Protein AF-0000000082895004 (afdb_homodimer)

Organism: Panagrellus redivivus (NCBI:txid6233)

Secondary structure (DSSP, 8-state):
--------------HHHHHHHHHHHHTT-HHHHHHHHHHHHHHH--HHHHHHHHHHHHHTT-HHHHHHHHHHH---SHHHHHHHHHHHHHTT-HHHHHHHHB-SSPPSSTTPPPPBPTTTTTSTTHHHHHHHHHHHHHHTT-HHHHHHHHHHHHHH-TT-HHHHHHHHHTT-TTHHHHHTT------GGGGS--------------------HHHHTT----------TTHHHHHHHT-SS-------------TT--------------------------------HHHHHHHHHHHHHHHHHHHHHHHHHHHHHTT-HHHHHHHHHTS-HHHHTSHHHHHHHHHHHHHTT-HHHHHHHHHHHHHH-TT--TTHHHHHHHHHHTT-HHHHHHHHHHHHHH-TTSHHHHHHHHHHHHHTT-HHHHHHHHHHHHHH-TT-HHHHHHHHHHHHHHT-HHHHHHHHHHHHHH-TT-SHHHHHHHHHHHHTT-HHHHHHHHHHHHHHSTT-HHHHHHHHHHHHHHHHHH--SHHHHHHHHHHHHHHHH-TT-HHHHHHHHHHHHHTT-HHHHHHHHHHHHHH-TT-HHHHHHHHHHHHHHT-HHHHHHHHHHHHHHHHH--S-SS----------------------------------/--------------HHHHHHHHHHHHTT-HHHHHHHHHHHHHHH--HHHHHHHHHHHHHTT-HHHHHHHHHHH---SHHHHHHHHHHHHHTT-HHHHHHHHB-SSPPSSTTPPPPBPTTTTTSTTHHHHHHHHHHHHHHTT-HHHHHHHHHHHHHH-TT-HHHHHHHHHTT-TTHHHHHTT------GGGGS--------------------TTTTTT----------STHHHHHHHT-SS-------------TT--------------------------------HHHHHHHHHHHHHHHHHHHHHHHHHHHHHTT-HHHHHHHHHTS-HHHHTSHHHHHHHHHHHHHTT-HHHHHHHHHHHHHH-TT--TTHHHHHHHHHHTT-HHHHHHHHHHHHHH-TTSHHHHHHHHHHHHHTT-HHHHHHHHHHHHHH-TT-HHHHHHHHHHHHHHT-HHHHHHHHHHHHHH-TT-SHHHHHHHHHHHHTT-HHHHHHHHHHHHHHSTT-HHHHHHHHHHHHHHHHHH--SHHHHHHHHHHHHHHHH-TT-HHHHHHHHHHHHHTT-HHHHHHHHHHHHHH-TT-HHHHHHHHHHHHHHT-HHHHHHHHHHHHHHHHH--S-SS----------------------------------

Sequence (1312 aa):
MASSPPTAAPAVASPTIEAAINNCLQHFEFSDAVNLAELYYTQTKNDVACFLLTKSLHLSGFTTYATDVIRKHGPKTPDLRYLLGKLAFEAKEYPEVEKLFVSKIKPPFRGTPPEIHPDLKGTDHEPFVYSILASVYKESNREGFSSRSYQRSIVALPLLLSNLKKYAEYGAPNIDSAMKGIDARCDARTRGSSRANSSDSSERLPEHRYMTRQRARHSQSSRVPSPREKEKAINALFSEDRAKPLSPRRSHGSPLSAINTSDDRHVAAEPMDVENHGPGKPLLADVDENQQSRGDEVYEEMQHYMHQMCHIMTHLTTFKIEEATAAFESMSEAWKKLPLSMEYLGRILCEKIEYKQAAVVFDELHARYPYHIDGMDYFSTALWQLRLGTSLSILARELTDQARHRAETWIVAGNLYSLEKQSATSIECFDRATRLYPINGYAQCLLGTELFEIGHLDRAERVFGEALIHAPHEYRPHVGLGLIEQKRARMSKAVEHLKNATRRNPLNVVLQCQLAVMYQSLRRSDGETRPVETAIEILSHAIKLNPQNQTTRFHYAKALYECKRYNEAKIELEALKHRIPTETYINKLLSRCYRKLGDKQNAKTNDVLSIREEDTVGDQPFEEEDIDVDVPAITQNQQQQQHPPQAPPLPPQQPQMASSPPTAAPAVASPTIEAAINNCLQHFEFSDAVNLAELYYTQTKNDVACFLLTKSLHLSGFTTYATDVIRKHGPKTPDLRYLLGKLAFEAKEYPEVEKLFVSKIKPPFRGTPPEIHPDLKGTDHEPFVYSILASVYKESNREGFSSRSYQRSIVALPLLLSNLKKYAEYGAPNIDSAMKGIDARCDARTRGSSRANSSDSSERLPEHRYMTRQRARHSQSSRVPSPREKEKAINALFSEDRAKPLSPRRSHGSPLSAINTSDDRHVAAEPMDVENHGPGKPLLADVDENQQSRGDEVYEEMQHYMHQMCHIMTHLTTFKIEEATAAFESMSEAWKKLPLSMEYLGRILCEKIEYKQAAVVFDELHARYPYHIDGMDYFSTALWQLRLGTSLSILARELTDQARHRAETWIVAGNLYSLEKQSATSIECFDRATRLYPINGYAQCLLGTELFEIGHLDRAERVFGEALIHAPHEYRPHVGLGLIEQKRARMSKAVEHLKNATRRNPLNVVLQCQLAVMYQSLRRSDGETRPVETAIEILSHAIKLNPQNQTTRFHYAKALYECKRYNEAKIELEALKHRIPTETYINKLLSRCYRKLGDKQNAKTNDVLSIREEDTVGDQPFEEEDIDVDVPAITQNQQQQQHPPQAPPLPPQQPQ

Radius of gyration: 43.29 Å; Cα contacts (8 Å, |Δi|>4): 1534; chains: 2; bounding box: 95×147×153 Å

Solvent-accessible surface area (backbone atoms only — not comparable to full-atom values): 72802 Å² total; per-residue (Å²): 131,84,75,70,72,80,73,73,76,75,61,61,59,34,69,67,58,53,47,52,35,51,48,24,52,74,68,70,35,35,70,41,15,30,54,47,21,47,53,48,23,73,72,40,66,24,71,66,33,47,44,48,23,31,52,24,27,39,76,64,68,36,47,69,60,23,48,51,53,47,63,73,71,49,61,83,46,53,67,41,35,50,51,50,28,53,50,30,48,76,68,66,38,53,71,60,24,48,64,61,45,35,37,87,64,75,53,94,48,92,86,53,67,70,49,60,24,72,72,38,58,91,44,92,52,35,33,56,50,24,44,52,50,13,53,48,26,47,74,68,71,34,55,70,51,13,51,50,25,27,46,50,14,29,28,67,41,62,69,47,53,65,48,45,55,56,29,15,70,72,57,38,80,64,48,73,42,17,64,73,51,36,85,72,79,78,69,80,70,73,74,60,80,77,72,74,78,74,74,73,80,73,77,76,43,80,64,43,64,71,79,52,76,78,63,57,74,72,64,78,72,85,80,76,78,83,77,69,74,80,54,50,63,71,44,57,77,66,53,77,76,82,80,66,68,90,62,86,72,79,86,74,77,73,79,85,64,82,74,76,87,77,80,83,86,81,84,82,74,82,76,79,78,80,78,81,80,77,86,75,80,82,69,88,59,77,84,42,77,64,47,60,50,46,14,51,47,54,49,51,53,52,44,49,51,50,52,51,50,42,50,30,46,21,26,49,48,57,52,36,53,67,60,20,50,51,54,56,66,69,48,57,75,76,55,51,73,33,67,70,44,32,36,51,50,23,50,52,27,46,76,47,39,36,33,69,61,17,36,52,42,36,50,49,40,44,70,77,36,70,80,59,56,75,50,44,39,56,36,32,49,26,29,49,74,67,66,38,60,67,64,34,48,54,51,27,47,53,31,50,73,74,36,66,82,40,34,41,33,25,39,22,41,13,40,42,28,43,73,69,67,33,55,71,62,13,45,52,26,18,49,48,17,29,67,67,36,68,64,38,29,65,42,26,39,53,35,19,52,56,29,44,73,75,62,42,50,69,63,17,48,52,35,23,52,51,18,43,71,54,28,68,57,57,31,63,34,29,44,54,48,13,51,53,27,43,76,68,68,36,45,71,60,14,46,50,26,29,50,54,19,31,69,40,33,68,84,40,49,54,52,37,42,51,42,21,53,46,28,44,52,39,19,74,70,68,71,47,66,67,35,37,57,50,19,41,52,42,28,53,51,33,37,65,46,22,71,78,32,61,67,48,50,50,53,37,24,52,41,29,43,75,70,67,38,37,67,62,18,42,55,50,40,51,54,47,38,71,74,45,67,79,42,40,65,54,28,44,52,43,16,52,35,24,50,74,72,66,38,56,67,62,14,52,54,26,43,52,54,20,52,56,35,53,77,66,44,75,90,66,90,68,83,74,75,83,74,72,71,70,68,77,72,79,72,76,80,70,74,79,75,76,68,79,80,73,72,80,78,78,79,85,72,93,77,134,130,82,76,70,72,81,74,75,75,76,62,61,58,35,69,68,58,53,48,51,35,50,48,25,53,74,67,70,35,35,69,41,16,30,54,46,20,48,53,48,22,74,74,40,67,24,69,66,34,47,45,48,25,32,52,24,27,39,76,64,68,38,47,71,61,24,47,51,53,46,63,73,72,49,62,82,44,52,66,41,34,49,51,49,30,52,52,30,48,76,69,67,36,56,71,60,24,49,63,61,44,36,37,87,62,76,52,93,49,92,87,52,67,69,51,60,22,75,72,36,58,92,44,93,53,34,32,57,52,24,45,51,49,14,53,48,26,48,74,69,70,34,54,70,53,12,50,50,26,28,46,52,14,28,28,67,42,63,67,47,54,65,49,46,55,56,28,16,69,73,57,39,80,64,48,73,44,16,63,71,51,37,86,71,79,76,68,79,68,73,72,61,80,76,71,75,78,76,74,76,79,74,73,78,42,80,63,46,63,71,79,52,77,78,63,56,74,70,64,77,73,84,79,78,78,82,78,69,74,83,57,51,64,71,43,56,80,65,55,80,75,84,84,67,71,87,63,83,73,78,85,72,74,75,83,82,66,82,75,76,88,76,82,85,82,83,82,80,81,79,77,80,82,78,78,81,80,76,85,74,78,80,69,86,59,78,84,40,78,65,47,59,50,46,16,50,48,54,49,50,50,50,42,49,52,51,52,52,50,42,50,32,46,21,26,48,48,56,52,36,53,68,60,21,50,51,53,56,67,69,49,56,73,75,56,51,71,33,68,70,44,32,37,51,50,22,50,52,27,46,75,47,38,37,32,70,61,17,38,52,42,37,49,50,40,42,71,76,36,69,79,59,57,74,50,44,38,56,35,33,48,26,28,50,75,68,64,38,60,65,63,35,48,53,51,27,51,52,31,53,74,73,36,68,83,40,35,42,34,25,38,22,40,13,42,41,28,42,72,67,68,33,54,71,60,13,44,52,26,18,50,50,16,30,68,68,36,68,62,38,30,64,43,26,38,53,34,19,52,55,30,43,74,75,62,41,51,70,62,16,47,52,33,23,52,51,19,43,71,53,28,69,55,58,32,63,32,28,43,53,50,13,52,53,27,44,75,67,69,36,47,70,60,14,46,50,26,30,49,53,18,29,69,40,32,68,84,39,48,55,52,36,43,51,42,23,52,47,28,44,53,39,18,74,71,69,71,47,67,67,34,36,54,52,19,41,51,42,26,53,53,33,36,64,46,20,71,77,32,61,68,48,51,48,53,37,24,51,41,30,43,74,70,67,37,37,68,63,17,42,55,51,39,52,55,46,37,71,75,47,67,79,42,40,67,52,29,44,52,42,16,50,34,26,48,75,72,65,39,58,67,63,13,51,52,26,42,52,54,22,52,56,36,54,78,66,46,76,90,66,88,70,81,77,72,84,74,72,71,70,70,77,73,78,71,75,78,71,73,71,75,76,69,76,79,74,75,79,81,70,81,76,80,90,90,133

pLDDT: mean 75.43, std 27.67, range [17.86, 98.19]

InterPro domains:
  IPR011990 Tetratricopeptide-like helical domain superfamily [G3DSA:1.25.40.10] (10-180)
  IPR011990 Tetratricopeptide-like helical domain superfamily [G3DSA:1.25.40.10] (297-371)
  IPR011990 Tetratricopeptide-like helical domain superfamily [G3DSA:1.25.40.10] (372-503)
  IPR011990 Tetratricopeptide-like helical domain superfamily [G3DSA:1.25.40.10] (505-611)
  IPR011990 Tetratricopeptide-like helical domain superfamily [SSF48452] (34-574)
  IPR019734 Tetratricopeptide repeat [PF13181] (407-439)
  IPR019734 Tetratricopeptide repeat [PS50005] (407-440)
  IPR019734 Tetratricopeptide repeat [SM00028] (407-440)
  IPR019734 Tetratricopeptide repeat [SM00028] (441-474)
  IPR019734 Tetratricopeptide repeat [SM00028] (475-508)
  IPR019734 Tetratricopeptide repeat [SM00028] (509-549)

Foldseek 3Di:
DPPDDPPPPPQDDDVVLLVVLVVCVVVVVLVVSLVSLVVSCVVRVDPSSLLSNLVSCVSVPNLVVSLVSLVVSDQPALSSLLSNLVSCLVVVVLVVNCVSFFDPDDDPDDPDATDTHPRNPPDPCQLVSLQSNLVSCVVVLNNSNNLLSLLLSCLVPVQDLVSLLVNLLVLNPPVVCSNVNHSDDDPPPVVDDPPPPPPCPLDAQAAQDPPDLVQQQPDPDDDPPDPPDPVVPVCVLVPDDDPPPPPPPDDDDDLPPPDDDPDDDDPDDDDDDDDDPDDDDPDPDPCDVVVVVVVVVVVVVSSVLSSLLSVLSNCVLLQVLVVSVVSLVPDDSVSCLDLSNLLSVLVSCVSSNNLVVSLVSVVSSCVVPVPPLRNLLSNLVSCLSVLPQVVLSVLLSVCCVPPVLALSSLSSVLSNCVSVVNLVSSLVSLVVSCVSPVLDLVSLLSNLSSCVVVPVLVVSLVSLVSSCSSRVLALSSLQSVLVSCVVVVNLVSSLVSLVVSCVSNVLDLVSLQVSLVSLVVVCVVPVDLVSLVVSLVSLVVSCSSHVPHLSSLLSNLVSCVVNVVLVVSLVSLVVSCVVPVLQLSSLQSNLVSCVSVPNNVSSVVSVVSSVVSPVPPPPRSDDPPPPVPPPPPPPPPPPPPPDPPDDPDDPDDDDD/DPPDDPDPPPQDDDVVLLVVLVVCVVVVVLVVSLVSLVVSCVVRVDPSSLLSNLVSCVSVPNLVVSLVSLVVSDQPALSSLLSNLVSCLVVVVLVVNCVSFFDPDDDPDDPDQTDTHPRNPPDPCQLVSLQSNLVSCVVVLNNSNNLLSLLQSCLVPVQDLVSLLVNLLVLNPPVVCSNVNHSDDDPPPVVDDPPPPPPCPLDAAAAADPPDLVLLQPDPDDDPDDPPDPVPPVCVLVPDDDPPPPPPPDPDDDLPPPDDDPDDDPPPDDDDDDDDPDDPDPDPDCCDPVVVVVVVVVVVVSSVLSSLLSVLSNCVLLQVLVSSVVSLVVDDSVSCLDLSNLLSVLVSCVSSNVLVVSLVSVVSSCVVPVPSLRNLLVNLVSCLSVLPQVVLSVLLSVCCVPPVLALSSLSSVLSNCVSVVNLVSSLVSLVVSCVSPVLDLVSLLSNLSSCVVVPVLVVSLVSLVSSCSSRVLALSSLQSVLVSCVVVVNLVSSLVSLVVSCVSNVLDLVSLLVSLVSLVVVCVVPVDLVSLVVSLVSLVVSCSSHVVHLSSLLSNLVSCVVNVVLVVSLVSLVVSCVVPVLQLSSLQSNLVSCVSVPNNVSSVVSVVSNVVSPVPPPPRSDDPPPPVPPPPPPPPPPPPPPDDPDDPDDPPPDDD

Structure (mmCIF, N/CA/C/O backbone):
data_AF-0000000082895004-model_v1
#
loop_
_entity.id
_entity.type
_entity.pdbx_description
1 polymer 'Cell division cycle protein 27 homolog'
#
loop_
_atom_site.group_PDB
_atom_site.id
_atom_site.type_symbol
_atom_site.label_atom_id
_atom_site.label_alt_id
_atom_site.label_comp_id
_atom_site.label_asym_id
_atom_site.label_entity_id
_atom_site.label_seq_id
_atom_site.pdbx_PDB_ins_code
_atom_site.Cartn_x
_atom_site.Cartn_y
_atom_site.Cartn_z
_atom_site.occupancy
_atom_site.B_iso_or_equiv
_atom_site.auth_seq_id
_atom_site.auth_comp_id
_atom_site.auth_asym_id
_atom_site.auth_atom_id
_atom_site.pdbx_PDB_model_num
ATOM 1 N N . MET A 1 1 ? 49.969 3.213 29.094 1 22.88 1 MET A N 1
ATOM 2 C CA . MET A 1 1 ? 48.719 3.139 29.828 1 22.88 1 MET A CA 1
ATOM 3 C C . MET A 1 1 ? 47.5 3.215 28.891 1 22.88 1 MET A C 1
ATOM 5 O O . MET A 1 1 ? 47.344 4.215 28.203 1 22.88 1 MET A O 1
ATOM 9 N N . ALA A 1 2 ? 47.156 2.043 28.312 1 28.16 2 ALA A N 1
ATOM 10 C CA . ALA A 1 2 ? 46.188 1.744 27.25 1 28.16 2 ALA A CA 1
ATOM 11 C C . ALA A 1 2 ? 44.812 2.25 27.594 1 28.16 2 ALA A C 1
ATOM 13 O O . ALA A 1 2 ? 44.219 1.812 28.594 1 28.16 2 ALA A O 1
ATOM 14 N N . SER A 1 3 ? 44.625 3.586 27.516 1 28.47 3 SER A N 1
ATOM 15 C CA . SER A 1 3 ? 43.406 4.254 27.859 1 28.47 3 SER A CA 1
ATOM 16 C C . SER A 1 3 ? 42.188 3.506 27.297 1 28.47 3 SER A C 1
ATOM 18 O O . SER A 1 3 ? 42.156 3.166 26.109 1 28.47 3 SER A O 1
ATOM 20 N N . SER A 1 4 ? 41.562 2.697 28.172 1 31.44 4 SER A N 1
ATOM 21 C CA . SER A 1 4 ? 40.406 1.855 27.906 1 31.44 4 SER A CA 1
ATOM 22 C C . SER A 1 4 ? 39.312 2.637 27.188 1 31.44 4 SER A C 1
ATOM 24 O O . SER A 1 4 ? 39.062 3.795 27.516 1 31.44 4 SER A O 1
ATOM 26 N N . PRO A 1 5 ? 39.125 2.379 25.953 1 37.34 5 PRO A N 1
ATOM 27 C CA . PRO A 1 5 ? 38.156 3.127 25.156 1 37.34 5 PRO A CA 1
ATOM 28 C C . PRO A 1 5 ? 36.844 3.359 25.906 1 37.34 5 PRO A C 1
ATOM 30 O O . PRO A 1 5 ? 36.5 2.584 26.797 1 37.34 5 PRO A O 1
ATOM 33 N N . PRO A 1 6 ? 36.375 4.594 26.141 1 34.41 6 PRO A N 1
ATOM 34 C CA . PRO A 1 6 ? 35.219 4.91 26.953 1 34.41 6 PRO A CA 1
ATOM 35 C C . PRO A 1 6 ? 34.062 3.912 26.766 1 34.41 6 PRO A C 1
ATOM 37 O O . PRO A 1 6 ? 33.875 3.4 25.656 1 34.41 6 PRO A O 1
ATOM 40 N N . THR A 1 7 ? 33.844 3.059 27.75 1 33.62 7 THR A N 1
ATOM 41 C CA . THR A 1 7 ? 32.719 2.133 27.906 1 33.62 7 THR A CA 1
ATOM 42 C C . THR A 1 7 ? 31.422 2.754 27.406 1 33.62 7 THR A C 1
ATOM 44 O O . THR A 1 7 ? 31.016 3.814 27.875 1 33.62 7 THR A O 1
ATOM 47 N N . ALA A 1 8 ? 31.094 2.594 26.234 1 38.44 8 ALA A N 1
ATOM 48 C CA . ALA A 1 8 ? 29.844 3.047 25.625 1 38.44 8 ALA A CA 1
ATOM 49 C C . ALA A 1 8 ? 28.688 2.926 26.625 1 38.44 8 ALA A C 1
ATOM 51 O O . ALA A 1 8 ? 28.531 1.895 27.281 1 38.44 8 ALA A O 1
ATOM 52 N N . ALA A 1 9 ? 28.172 3.902 27.375 1 42.97 9 ALA A N 1
ATOM 53 C CA . ALA A 1 9 ? 27.016 3.947 28.281 1 42.97 9 ALA A CA 1
ATOM 54 C C . ALA A 1 9 ? 25.953 2.939 27.859 1 42.97 9 ALA A C 1
ATOM 56 O O . ALA A 1 9 ? 25.672 2.789 26.672 1 42.97 9 ALA A O 1
ATOM 57 N N . PRO A 1 10 ? 25.656 1.873 28.578 1 49 10 PRO A N 1
ATOM 58 C CA . PRO A 1 10 ? 24.719 0.804 28.25 1 49 10 PRO A CA 1
ATOM 59 C C . PRO A 1 10 ? 23.406 1.332 27.656 1 49 10 PRO A C 1
ATOM 61 O O . PRO A 1 10 ? 22.922 2.395 28.062 1 49 10 PRO A O 1
ATOM 64 N N . ALA A 1 11 ? 23 0.973 26.469 1 60.19 11 ALA A N 1
ATOM 65 C CA . ALA A 1 11 ? 21.875 1.406 25.656 1 60.19 11 ALA A CA 1
ATOM 66 C C . ALA A 1 11 ? 20.578 1.412 26.484 1 60.19 11 ALA A C 1
ATOM 68 O O . ALA A 1 11 ? 20.219 0.398 27.078 1 60.19 11 ALA A O 1
ATOM 69 N N . VAL A 1 12 ? 20.156 2.5 27.219 1 78.5 12 VAL A N 1
ATOM 70 C CA . VAL A 1 12 ? 18.969 2.752 28.047 1 78.5 12 VAL A CA 1
ATOM 71 C C . VAL A 1 12 ? 17.719 2.328 27.281 1 78.5 12 VAL A C 1
ATOM 73 O O . VAL A 1 12 ? 17.562 2.643 26.109 1 78.5 12 VAL A O 1
ATOM 76 N N . ALA A 1 13 ? 17.031 1.238 27.844 1 82.5 13 ALA A N 1
ATOM 77 C CA . ALA A 1 13 ? 15.766 0.778 27.266 1 82.5 13 ALA A CA 1
ATOM 78 C C . ALA A 1 13 ? 14.578 1.232 28.109 1 82.5 13 ALA A C 1
ATOM 80 O O . ALA A 1 13 ? 14.664 1.272 29.344 1 82.5 13 ALA A O 1
ATOM 81 N N . SER A 1 14 ? 13.586 1.832 27.5 1 89 14 SER A N 1
ATOM 82 C CA . SER A 1 14 ? 12.344 2.195 28.156 1 89 14 SER A CA 1
ATOM 83 C C . SER A 1 14 ? 11.195 1.299 27.703 1 89 14 SER A C 1
ATOM 85 O O . SER A 1 14 ? 10.609 1.521 26.641 1 89 14 SER A O 1
ATOM 87 N N . PRO A 1 15 ? 10.805 0.359 28.5 1 89.62 15 PRO A N 1
ATOM 88 C CA . PRO A 1 15 ? 9.734 -0.562 28.109 1 89.62 15 PRO A CA 1
ATOM 89 C C . PRO A 1 15 ? 8.406 0.15 27.875 1 89.62 15 PRO A C 1
ATOM 91 O O . PRO A 1 15 ? 7.609 -0.29 27.031 1 89.62 15 PRO A O 1
ATOM 94 N N . THR A 1 16 ? 8.211 1.244 28.562 1 90.44 16 THR A N 1
ATOM 95 C CA . THR A 1 16 ? 6.949 1.969 28.406 1 90.44 16 THR A CA 1
ATOM 96 C C . THR A 1 16 ? 6.848 2.58 27.016 1 90.44 16 THR A C 1
ATOM 98 O O . THR A 1 16 ? 5.797 2.508 26.375 1 90.44 16 THR A O 1
ATOM 101 N N . ILE A 1 17 ? 7.949 3.148 26.609 1 93.44 17 ILE A N 1
ATOM 102 C CA . ILE A 1 17 ? 7.953 3.762 25.281 1 93.44 17 ILE A CA 1
ATOM 103 C C . ILE A 1 17 ? 7.867 2.678 24.203 1 93.44 17 ILE A C 1
ATOM 105 O O . ILE A 1 17 ? 7.191 2.85 23.188 1 93.44 17 ILE A O 1
ATOM 109 N N . GLU A 1 18 ? 8.547 1.63 24.438 1 94.75 18 GLU A N 1
ATOM 110 C CA . GLU A 1 18 ? 8.508 0.516 23.484 1 94.75 18 GLU A CA 1
ATOM 111 C C . GLU A 1 18 ? 7.094 -0.056 23.375 1 94.75 18 GLU A C 1
ATOM 113 O O . GLU A 1 18 ? 6.637 -0.381 22.281 1 94.75 18 GLU A O 1
ATOM 118 N N . ALA A 1 19 ? 6.453 -0.087 24.469 1 94.12 19 ALA A N 1
ATOM 119 C CA . ALA A 1 19 ? 5.07 -0.557 24.469 1 94.12 19 ALA A CA 1
ATOM 120 C C . ALA A 1 19 ? 4.16 0.414 23.719 1 94.12 19 ALA A C 1
ATOM 122 O O . ALA A 1 19 ? 3.244 -0.005 23.016 1 94.12 19 ALA A O 1
ATOM 123 N N . ALA A 1 20 ? 4.398 1.669 23.922 1 94.62 20 ALA A N 1
ATOM 124 C CA . ALA A 1 20 ? 3.594 2.682 23.25 1 94.62 20 ALA A CA 1
ATOM 125 C C . ALA A 1 20 ? 3.771 2.602 21.734 1 94.62 20 ALA A C 1
ATOM 127 O O . ALA A 1 20 ? 2.801 2.727 20.984 1 94.62 20 ALA A O 1
ATOM 128 N N . ILE A 1 21 ? 5.004 2.422 21.297 1 96.5 21 ILE A N 1
ATOM 129 C CA . ILE A 1 21 ? 5.281 2.301 19.859 1 96.5 21 ILE A CA 1
ATOM 130 C C . ILE A 1 21 ? 4.594 1.055 19.312 1 96.5 21 ILE A C 1
ATOM 132 O O . ILE A 1 21 ? 3.943 1.111 18.266 1 96.5 21 ILE A O 1
ATOM 136 N N . ASN A 1 22 ? 4.699 -0.02 20.016 1 95.44 22 ASN A N 1
ATOM 137 C CA . ASN A 1 22 ? 4.062 -1.258 19.578 1 95.44 22 ASN A CA 1
ATOM 138 C C . ASN A 1 22 ? 2.541 -1.128 19.562 1 95.44 22 ASN A C 1
ATOM 140 O O . ASN A 1 22 ? 1.873 -1.71 18.703 1 95.44 22 ASN A O 1
ATOM 144 N N . ASN A 1 23 ? 2.045 -0.371 20.484 1 95.12 23 ASN A N 1
ATOM 145 C CA . ASN A 1 23 ? 0.606 -0.122 20.484 1 95.12 23 ASN A CA 1
ATOM 146 C C . ASN A 1 23 ? 0.165 0.663 19.266 1 95.12 23 ASN A C 1
ATOM 148 O O . ASN A 1 23 ? -0.893 0.387 18.688 1 95.12 23 ASN A O 1
ATOM 152 N N . CYS A 1 24 ? 0.96 1.613 18.938 1 96.5 24 CYS A N 1
ATOM 153 C CA . CYS A 1 24 ? 0.661 2.367 17.719 1 96.5 24 CYS A CA 1
ATOM 154 C C . CYS A 1 24 ? 0.656 1.456 16.5 1 96.5 24 CYS A C 1
ATOM 156 O O . CYS A 1 24 ? -0.235 1.55 15.656 1 96.5 24 CYS A O 1
ATOM 158 N N . LEU A 1 25 ? 1.595 0.549 16.453 1 95.5 25 LEU A N 1
ATOM 159 C CA . LEU A 1 25 ? 1.712 -0.37 15.328 1 95.5 25 LEU A CA 1
ATOM 160 C C . LEU A 1 25 ? 0.532 -1.335 15.289 1 95.5 25 LEU A C 1
ATOM 162 O O . LEU A 1 25 ? -0.001 -1.627 14.219 1 95.5 25 LEU A O 1
ATOM 166 N N . GLN A 1 26 ? 0.129 -1.759 16.438 1 93.81 26 GLN A N 1
ATOM 167 C CA . GLN A 1 26 ? -0.983 -2.699 16.531 1 93.81 26 GLN A CA 1
ATOM 168 C C . GLN A 1 26 ? -2.297 -2.041 16.109 1 93.81 26 GLN A C 1
ATOM 170 O O . GLN A 1 26 ? -3.209 -2.717 15.633 1 93.81 26 GLN A O 1
ATOM 175 N N . HIS A 1 27 ? -2.402 -0.747 16.297 1 95.38 27 HIS A N 1
ATOM 176 C CA . HIS A 1 27 ? -3.623 -0.021 15.969 1 95.38 27 HIS A CA 1
ATOM 177 C C . HIS A 1 27 ? -3.518 0.64 14.594 1 95.38 27 HIS A C 1
ATOM 179 O O . HIS A 1 27 ? -4.324 1.508 14.258 1 95.38 27 HIS A O 1
ATOM 185 N N . PHE A 1 28 ? -2.525 0.313 13.828 1 93.88 28 PHE A N 1
ATOM 186 C CA . PHE A 1 28 ? -2.307 0.734 12.445 1 93.88 28 PHE A CA 1
ATOM 187 C C . PHE A 1 28 ? -2.082 2.24 12.367 1 93.88 28 PHE A C 1
ATOM 189 O O . PHE A 1 28 ? -2.467 2.881 11.391 1 93.88 28 PHE A O 1
ATOM 196 N N . GLU A 1 29 ? -1.651 2.848 13.477 1 94.69 29 GLU A N 1
ATOM 197 C CA . GLU A 1 29 ? -1.233 4.246 13.477 1 94.69 29 GLU A CA 1
ATOM 198 C C . GLU A 1 29 ? 0.264 4.375 13.211 1 94.69 29 GLU A C 1
ATOM 200 O O . GLU A 1 29 ? 1.036 4.691 14.125 1 94.69 29 GLU A O 1
ATOM 205 N N . PHE A 1 30 ? 0.595 4.254 11.992 1 93.88 30 PHE A N 1
ATOM 206 C CA . PHE A 1 30 ? 1.993 4.109 11.609 1 93.88 30 PHE A CA 1
ATOM 207 C C . PHE A 1 30 ? 2.719 5.445 11.68 1 93.88 30 PHE A C 1
ATOM 209 O O . PHE A 1 30 ? 3.902 5.5 12.016 1 93.88 30 PHE A O 1
ATOM 216 N N . SER A 1 31 ? 2.039 6.527 11.359 1 91.88 31 SER A N 1
ATOM 217 C CA . SER A 1 31 ? 2.662 7.844 11.422 1 91.88 31 SER A CA 1
ATOM 218 C C . SER A 1 31 ? 3.119 8.172 12.836 1 91.88 31 SER A C 1
ATOM 220 O O . SER A 1 31 ? 4.246 8.625 13.047 1 91.88 31 SER A O 1
ATOM 222 N N . ASP A 1 32 ? 2.244 7.898 13.797 1 95.5 32 ASP A N 1
ATOM 223 C CA . ASP A 1 32 ? 2.6 8.141 15.188 1 95.5 32 ASP A CA 1
ATOM 224 C C . ASP A 1 32 ? 3.707 7.188 15.648 1 95.5 32 ASP A C 1
ATOM 226 O O . ASP A 1 32 ? 4.555 7.559 16.469 1 95.5 32 ASP A O 1
ATOM 230 N N . ALA A 1 33 ? 3.67 5.98 15.133 1 97 33 ALA A N 1
ATOM 231 C CA . ALA A 1 33 ? 4.727 5.027 15.469 1 97 33 ALA A CA 1
ATOM 232 C C . ALA A 1 33 ? 6.086 5.527 14.984 1 97 33 ALA A C 1
ATOM 234 O O . ALA A 1 33 ? 7.078 5.438 15.711 1 97 33 ALA A O 1
ATOM 235 N N . VAL A 1 34 ? 6.133 6.086 13.797 1 95.69 34 VAL A N 1
ATOM 236 C CA . VAL A 1 34 ? 7.379 6.598 13.234 1 95.69 34 VAL A CA 1
ATOM 237 C C . VAL A 1 34 ? 7.887 7.766 14.078 1 95.69 34 VAL A C 1
ATOM 239 O O . VAL A 1 34 ? 9.062 7.816 14.438 1 95.69 34 VAL A O 1
ATOM 242 N N . ASN A 1 35 ? 6.988 8.633 14.391 1 93.44 35 ASN A N 1
ATOM 243 C CA . ASN A 1 35 ? 7.375 9.805 15.164 1 93.44 35 ASN A CA 1
ATOM 244 C C . ASN A 1 35 ? 7.922 9.422 16.531 1 93.44 35 ASN A C 1
ATOM 246 O O . ASN A 1 35 ? 8.969 9.93 16.953 1 93.44 35 ASN A O 1
ATOM 250 N N . LEU A 1 36 ? 7.234 8.555 17.188 1 94.62 36 LEU A N 1
ATOM 251 C CA . LEU A 1 36 ? 7.664 8.125 18.516 1 94.62 36 LEU A CA 1
ATOM 252 C C . LEU A 1 36 ? 8.969 7.344 18.438 1 94.62 36 LEU A C 1
ATOM 254 O O . LEU A 1 36 ? 9.852 7.516 19.281 1 94.62 36 LEU A O 1
ATOM 258 N N . ALA A 1 37 ? 9.039 6.496 17.469 1 96.25 37 ALA A N 1
ATOM 259 C CA . ALA A 1 37 ? 10.227 5.668 17.328 1 96.25 37 ALA A CA 1
ATOM 260 C C . ALA A 1 37 ? 11.445 6.52 16.969 1 96.25 37 ALA A C 1
ATOM 262 O O . ALA A 1 37 ? 12.562 6.227 17.406 1 96.25 37 ALA A O 1
ATOM 263 N N . GLU A 1 38 ? 11.234 7.504 16.156 1 93.12 38 GLU A N 1
ATOM 264 C CA . GLU A 1 38 ? 12.32 8.406 15.797 1 93.12 38 GLU A CA 1
ATOM 265 C C . GLU A 1 38 ? 12.859 9.148 17.016 1 93.12 38 GLU A C 1
ATOM 267 O O . GLU A 1 38 ? 14.07 9.266 17.188 1 93.12 38 GLU A O 1
ATOM 272 N N . LEU A 1 39 ? 11.961 9.625 17.859 1 92.44 39 LEU A N 1
ATOM 273 C CA . LEU A 1 39 ? 12.359 10.297 19.078 1 92.44 39 LEU A CA 1
ATOM 274 C C . LEU A 1 39 ? 13.109 9.344 20 1 92.44 39 LEU A C 1
ATOM 276 O O . LEU A 1 39 ? 14.133 9.711 20.594 1 92.44 39 LEU A O 1
ATOM 280 N N . TYR A 1 40 ? 12.562 8.18 20.156 1 93.75 40 TYR A N 1
ATOM 281 C CA . TYR A 1 40 ? 13.148 7.164 21.016 1 93.75 40 TYR A CA 1
ATOM 282 C C . TYR A 1 40 ? 14.547 6.785 20.531 1 93.75 40 TYR A C 1
ATOM 284 O O . TYR A 1 40 ? 15.477 6.684 21.344 1 93.75 40 TYR A O 1
ATOM 292 N N . TYR A 1 41 ? 14.734 6.633 19.25 1 93.25 41 TYR A N 1
ATOM 293 C CA . TYR A 1 41 ? 16.016 6.234 18.688 1 93.25 41 TYR A CA 1
ATOM 294 C C . TYR A 1 41 ? 17.047 7.355 18.797 1 93.25 41 TYR A C 1
ATOM 296 O O . TYR A 1 41 ? 18.234 7.098 19.016 1 93.25 41 TYR A O 1
ATOM 304 N N . THR A 1 42 ? 16.609 8.562 18.594 1 88.5 42 THR A N 1
ATOM 305 C CA . THR A 1 42 ? 17.516 9.695 18.703 1 88.5 42 THR A CA 1
ATOM 306 C C . THR A 1 42 ? 18.047 9.812 20.125 1 88.5 42 THR A C 1
ATOM 308 O O . THR A 1 42 ? 19.219 10.172 20.328 1 88.5 42 THR A O 1
ATOM 311 N N . GLN A 1 43 ? 17.281 9.43 21.094 1 87.62 43 GLN A N 1
ATOM 312 C CA . GLN A 1 43 ? 17.656 9.586 22.5 1 87.62 43 GLN A CA 1
ATOM 313 C C . GLN A 1 43 ? 18.531 8.422 22.953 1 87.62 43 GLN A C 1
ATOM 315 O O . GLN A 1 43 ? 19.469 8.609 23.734 1 87.62 43 GLN A O 1
ATOM 320 N N . THR A 1 44 ? 18.234 7.223 22.531 1 91.25 44 THR A N 1
ATOM 321 C CA . THR A 1 44 ? 18.875 6.055 23.125 1 91.25 44 THR A CA 1
ATOM 322 C C . THR A 1 44 ? 19.891 5.441 22.156 1 91.25 44 THR A C 1
ATOM 324 O O . THR A 1 44 ? 20.922 4.91 22.578 1 91.25 44 THR A O 1
ATOM 327 N N . LYS A 1 45 ? 19.594 5.383 20.938 1 91.25 45 LYS A N 1
ATOM 328 C CA . LYS A 1 45 ? 20.406 4.773 19.875 1 91.25 45 LYS A CA 1
ATOM 329 C C . LYS A 1 45 ? 20.672 3.297 20.172 1 91.25 45 LYS A C 1
ATOM 331 O O . LYS A 1 45 ? 21.781 2.807 19.953 1 91.25 45 LYS A O 1
ATOM 336 N N . ASN A 1 46 ? 19.703 2.703 20.812 1 92.12 46 ASN A N 1
ATOM 337 C CA . ASN A 1 46 ? 19.859 1.281 21.094 1 92.12 46 ASN A CA 1
ATOM 338 C C . ASN A 1 46 ? 19.297 0.415 19.984 1 92.12 46 ASN A C 1
ATOM 340 O O . ASN A 1 46 ? 18.688 0.93 19.047 1 92.12 46 ASN A O 1
ATOM 344 N N . ASP A 1 47 ? 19.547 -0.911 20.078 1 94.69 47 ASP A N 1
ATOM 345 C CA . ASP A 1 47 ? 19.172 -1.846 19.016 1 94.69 47 ASP A CA 1
ATOM 346 C C . ASP A 1 47 ? 17.656 -1.984 18.922 1 94.69 47 ASP A C 1
ATOM 348 O O . ASP A 1 47 ? 17.109 -2.082 17.812 1 94.69 47 ASP A O 1
ATOM 352 N N . VAL A 1 48 ? 17 -1.998 20.047 1 94.62 48 VAL A N 1
ATOM 353 C CA . VAL A 1 48 ? 15.547 -2.156 20.062 1 94.62 48 VAL A CA 1
ATOM 354 C C . VAL A 1 48 ? 14.891 -0.933 19.422 1 94.62 48 VAL A C 1
ATOM 356 O O . VAL A 1 48 ? 13.945 -1.063 18.656 1 94.62 48 VAL A O 1
ATOM 359 N N . ALA A 1 49 ? 15.398 0.247 19.766 1 94.88 49 ALA A N 1
ATOM 360 C CA . ALA A 1 49 ? 14.883 1.483 19.188 1 94.88 49 ALA A CA 1
ATOM 361 C C . ALA A 1 49 ? 15.078 1.514 17.672 1 94.88 49 ALA A C 1
ATOM 363 O O . ALA A 1 49 ? 14.195 1.948 16.938 1 94.88 49 ALA A O 1
ATOM 364 N N . CYS A 1 50 ? 16.234 1.075 17.266 1 96.38 50 CYS A N 1
ATOM 365 C CA . CYS A 1 50 ? 16.516 1.017 15.844 1 96.38 50 CYS A CA 1
ATOM 366 C C . CYS A 1 50 ? 15.555 0.061 15.141 1 96.38 50 CYS A C 1
ATOM 368 O O . CYS A 1 50 ? 15.031 0.375 14.07 1 96.38 50 CYS A O 1
ATOM 370 N N . PHE A 1 51 ? 15.336 -1.056 15.742 1 97 51 PHE A N 1
ATOM 371 C CA . PHE A 1 51 ? 14.43 -2.047 15.18 1 97 51 PHE A CA 1
ATOM 372 C C . PHE A 1 51 ? 13.023 -1.471 15.039 1 97 51 PHE A C 1
ATOM 374 O O . PHE A 1 51 ? 12.391 -1.61 13.992 1 97 51 PHE A O 1
ATOM 381 N N . LEU A 1 52 ? 12.508 -0.802 16.047 1 97.06 52 LEU A N 1
ATOM 382 C CA . LEU A 1 52 ? 11.164 -0.245 16.062 1 97.06 52 LEU A CA 1
ATOM 383 C C . LEU A 1 52 ? 11.031 0.88 15.031 1 97.06 52 LEU A C 1
ATOM 385 O O . LEU A 1 52 ? 10.008 1.005 14.367 1 97.06 52 LEU A O 1
ATOM 389 N N . LEU A 1 53 ? 12.055 1.675 14.922 1 96.62 53 LEU A N 1
ATOM 390 C CA . LEU A 1 53 ? 12.031 2.76 13.945 1 96.62 53 LEU A CA 1
ATOM 391 C C . LEU A 1 53 ? 12.008 2.209 12.523 1 96.62 53 LEU A C 1
ATOM 393 O O . LEU A 1 53 ? 11.188 2.631 11.711 1 96.62 53 LEU A O 1
ATOM 397 N N . THR A 1 54 ? 12.859 1.253 12.25 1 96.88 54 THR A N 1
ATOM 398 C CA . THR A 1 54 ? 12.945 0.676 10.914 1 96.88 54 THR A CA 1
ATOM 399 C C . THR A 1 54 ? 11.656 -0.056 10.562 1 96.88 54 THR A C 1
ATOM 401 O O . THR A 1 54 ? 11.156 0.065 9.438 1 96.88 54 THR A O 1
ATOM 404 N N . LYS A 1 55 ? 11.133 -0.777 11.5 1 96.75 55 LYS A N 1
ATOM 405 C CA . LYS A 1 55 ?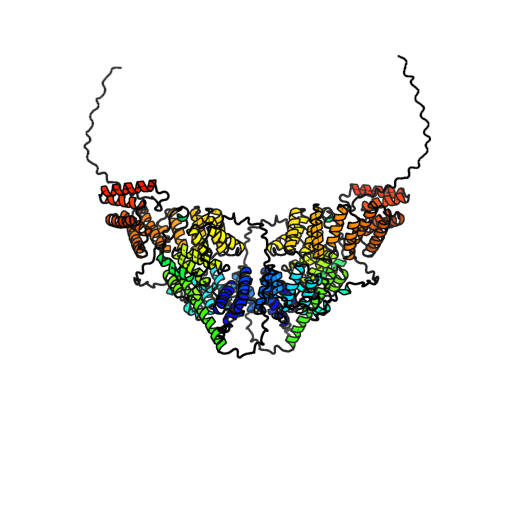 9.859 -1.464 11.305 1 96.75 55 LYS A CA 1
ATOM 406 C C . LYS A 1 55 ? 8.742 -0.471 10.992 1 96.75 55 LYS A C 1
ATOM 408 O O . LYS A 1 55 ? 7.953 -0.684 10.07 1 96.75 55 LYS A O 1
ATOM 413 N N . SER A 1 56 ? 8.672 0.635 11.773 1 96.94 56 SER A N 1
ATOM 414 C CA . SER A 1 56 ? 7.648 1.654 11.586 1 96.94 56 SER A CA 1
ATOM 415 C C . SER A 1 56 ? 7.797 2.346 10.234 1 96.94 56 SER A C 1
ATOM 417 O O . SER A 1 56 ? 6.801 2.605 9.555 1 96.94 56 SER A O 1
ATOM 419 N N . LEU A 1 57 ? 9.039 2.598 9.844 1 95.06 57 LEU A N 1
ATOM 420 C CA . LEU A 1 57 ? 9.305 3.238 8.562 1 95.06 57 LEU A CA 1
ATOM 421 C C . LEU A 1 57 ? 8.898 2.33 7.406 1 95.06 57 LEU A C 1
ATOM 423 O O . LEU A 1 57 ? 8.297 2.789 6.434 1 95.06 57 LEU A O 1
ATOM 427 N N . HIS A 1 58 ? 9.195 1.063 7.539 1 94.81 58 HIS A N 1
ATOM 428 C CA . HIS A 1 58 ? 8.852 0.105 6.492 1 94.81 58 HIS A CA 1
ATOM 429 C C . HIS A 1 58 ? 7.344 -0.007 6.316 1 94.81 58 HIS A C 1
ATOM 431 O O . HIS A 1 58 ? 6.84 0.004 5.191 1 94.81 58 HIS A O 1
ATOM 437 N N . LEU A 1 59 ? 6.648 -0.065 7.375 1 93.31 59 LEU A N 1
ATOM 438 C CA . LEU A 1 59 ? 5.199 -0.213 7.336 1 93.31 59 LEU A CA 1
ATOM 439 C C . LEU A 1 59 ? 4.539 1.061 6.82 1 93.31 59 LEU A C 1
ATOM 441 O O . LEU A 1 59 ? 3.42 1.019 6.301 1 93.31 59 LEU A O 1
ATOM 445 N N . SER A 1 60 ? 5.234 2.201 7.012 1 90.69 60 SER A N 1
ATOM 446 C CA . SER A 1 60 ? 4.715 3.469 6.508 1 90.69 60 SER A CA 1
ATOM 447 C C . SER A 1 60 ? 5.078 3.672 5.039 1 90.69 60 SER A C 1
ATOM 449 O O . SER A 1 60 ? 4.777 4.715 4.461 1 90.69 60 SER A O 1
ATOM 451 N N . GLY A 1 61 ? 5.859 2.744 4.438 1 87.5 61 GLY A N 1
ATOM 452 C CA . GLY A 1 61 ? 6.148 2.795 3.012 1 87.5 61 GLY A CA 1
ATOM 453 C C . GLY A 1 61 ? 7.508 3.387 2.701 1 87.5 61 GLY A C 1
ATOM 454 O O . GLY A 1 61 ? 7.879 3.527 1.533 1 87.5 61 GLY A O 1
ATOM 455 N N . PHE A 1 62 ? 8.273 3.701 3.705 1 90.25 62 PHE A N 1
ATOM 456 C CA . PHE A 1 62 ? 9.578 4.305 3.477 1 90.25 62 PHE A CA 1
ATOM 457 C C . PHE A 1 62 ? 10.688 3.277 3.654 1 90.25 62 PHE A C 1
ATOM 459 O O . PHE A 1 62 ? 11.57 3.445 4.504 1 90.25 62 PHE A O 1
ATOM 466 N N . THR A 1 63 ? 10.719 2.338 2.818 1 92 63 THR A N 1
ATOM 467 C CA . THR A 1 63 ? 11.602 1.177 2.912 1 92 63 THR A CA 1
ATOM 468 C C . THR A 1 63 ? 13.047 1.572 2.646 1 92 63 THR A C 1
ATOM 470 O O . THR A 1 63 ? 13.969 1.054 3.285 1 92 63 THR A O 1
ATOM 473 N N . THR A 1 64 ? 13.297 2.453 1.688 1 90.31 64 THR A N 1
ATOM 474 C CA . THR A 1 64 ? 14.656 2.863 1.354 1 90.31 64 THR A CA 1
ATOM 475 C C . THR A 1 64 ? 15.32 3.535 2.549 1 90.31 64 THR A C 1
ATOM 477 O O . THR A 1 64 ? 16.469 3.232 2.875 1 90.31 64 THR A O 1
ATOM 480 N N . TYR A 1 65 ? 14.57 4.391 3.131 1 90.62 65 TYR A N 1
ATOM 481 C CA . TYR A 1 65 ? 15.125 5.082 4.289 1 90.62 65 TYR A CA 1
ATOM 482 C C . TYR A 1 65 ? 15.312 4.125 5.457 1 90.62 65 TYR A C 1
ATOM 484 O O . TYR A 1 65 ? 16.281 4.242 6.215 1 90.62 65 TYR A O 1
ATOM 492 N N . ALA A 1 66 ? 14.328 3.234 5.609 1 94.94 66 ALA A N 1
ATOM 493 C CA . ALA A 1 66 ? 14.453 2.223 6.656 1 94.94 66 ALA A CA 1
ATOM 494 C C . ALA A 1 66 ? 15.742 1.421 6.492 1 94.94 66 ALA A C 1
ATOM 496 O O . ALA A 1 66 ? 16.453 1.16 7.469 1 94.94 66 ALA A O 1
ATOM 497 N N . THR A 1 67 ? 16.109 1.053 5.293 1 95.06 67 THR A N 1
ATOM 498 C CA . THR A 1 67 ? 17.312 0.277 5.004 1 95.06 67 THR A CA 1
ATOM 499 C C . THR A 1 67 ? 18.578 1.07 5.355 1 95.06 67 THR A C 1
ATOM 501 O O . THR A 1 67 ? 19.516 0.523 5.922 1 95.06 67 THR A O 1
ATOM 504 N N . ASP A 1 68 ? 18.531 2.338 5.062 1 93.31 68 ASP A N 1
ATOM 505 C CA . ASP A 1 68 ? 19.688 3.189 5.336 1 93.31 68 ASP A CA 1
ATOM 506 C C . ASP A 1 68 ? 19.922 3.334 6.836 1 93.31 68 ASP A C 1
ATOM 508 O O . ASP A 1 68 ? 21.062 3.363 7.293 1 93.31 68 ASP A O 1
ATOM 512 N N . VAL A 1 69 ? 18.859 3.438 7.562 1 93.94 69 VAL A N 1
ATOM 513 C CA . VAL A 1 69 ? 18.953 3.605 9.008 1 93.94 69 VAL A CA 1
ATOM 514 C C . VAL A 1 69 ? 19.625 2.375 9.625 1 93.94 69 VAL A C 1
ATOM 516 O O . VAL A 1 69 ? 20.516 2.498 10.453 1 93.94 69 VAL A O 1
ATOM 519 N N . ILE A 1 70 ? 19.172 1.157 9.219 1 95.62 70 ILE A N 1
ATOM 520 C CA . ILE A 1 70 ? 19.719 -0.069 9.789 1 95.62 70 ILE A CA 1
ATOM 521 C C . ILE A 1 70 ? 21.172 -0.242 9.352 1 95.62 70 ILE A C 1
ATOM 523 O O . ILE A 1 70 ? 22.016 -0.712 10.125 1 95.62 70 ILE A O 1
ATOM 527 N N . ARG A 1 71 ? 21.484 0.097 8.141 1 94.75 71 ARG A N 1
ATOM 528 C CA . ARG A 1 71 ? 22.844 -0.023 7.633 1 94.75 71 ARG A CA 1
ATOM 529 C C . ARG A 1 71 ? 23.797 0.859 8.422 1 94.75 71 ARG A C 1
ATOM 531 O O . ARG A 1 71 ? 24.922 0.45 8.719 1 94.75 71 ARG A O 1
ATOM 538 N N . LYS A 1 72 ? 23.328 2.066 8.703 1 93.06 72 LYS A N 1
ATOM 539 C CA . LYS A 1 72 ? 24.141 2.994 9.477 1 93.06 72 LYS A CA 1
ATOM 540 C C . LYS A 1 72 ? 24.328 2.502 10.906 1 93.06 72 LYS A C 1
ATOM 542 O O . LYS A 1 72 ? 25.406 2.623 11.477 1 93.06 72 LYS A O 1
ATOM 547 N N . HIS A 1 73 ? 23.281 1.973 11.508 1 94.38 73 HIS A N 1
ATOM 548 C CA . HIS A 1 73 ? 23.344 1.479 12.875 1 94.38 73 HIS A CA 1
ATOM 549 C C . HIS A 1 73 ? 24.125 0.172 12.961 1 94.38 73 HIS A C 1
ATOM 551 O O . HIS A 1 73 ? 24.844 -0.059 13.93 1 94.38 73 HIS A O 1
ATOM 557 N N . GLY A 1 74 ? 23.984 -0.706 12.023 1 93.31 74 GLY A N 1
ATOM 558 C CA . GLY A 1 74 ? 24.656 -1.994 12 1 93.31 74 GLY A CA 1
ATOM 559 C C . GLY A 1 74 ? 23.781 -3.135 12.484 1 93.31 74 GLY A C 1
ATOM 560 O O . GLY A 1 74 ? 23.062 -3 13.477 1 93.31 74 GLY A O 1
ATOM 561 N N . PRO A 1 75 ? 23.734 -4.23 11.805 1 90.44 75 PRO A N 1
ATOM 562 C CA . PRO A 1 75 ? 22.906 -5.387 12.164 1 90.44 75 PRO A CA 1
ATOM 563 C C . PRO A 1 75 ? 23.562 -6.262 13.234 1 90.44 75 PRO A C 1
ATOM 565 O O . PRO A 1 75 ? 23.969 -7.391 12.945 1 90.44 75 PRO A O 1
ATOM 568 N N . LYS A 1 76 ? 23.391 -5.863 14.461 1 91.56 76 LYS A N 1
ATOM 569 C CA . LYS A 1 76 ? 24.094 -6.504 15.57 1 91.56 76 LYS A CA 1
ATOM 570 C C . LYS A 1 76 ? 23.234 -7.582 16.219 1 91.56 76 LYS A C 1
ATOM 572 O O . LYS A 1 76 ? 23.75 -8.484 16.891 1 91.56 76 LYS A O 1
ATOM 577 N N . THR A 1 77 ? 21.969 -7.477 16.188 1 94.5 77 THR A N 1
ATOM 578 C CA . THR A 1 77 ? 21.016 -8.422 16.766 1 94.5 77 THR A CA 1
ATOM 579 C C . THR A 1 77 ? 20.344 -9.25 15.68 1 94.5 77 THR A C 1
ATOM 581 O O . THR A 1 77 ? 20.312 -8.844 14.516 1 94.5 77 THR A O 1
ATOM 584 N N . PRO A 1 78 ? 19.828 -10.477 16.047 1 95.75 78 PRO A N 1
ATOM 585 C CA . PRO A 1 78 ? 19.109 -11.297 15.062 1 95.75 78 PRO A CA 1
ATOM 586 C C . PRO A 1 78 ? 17.938 -10.562 14.438 1 95.75 78 PRO A C 1
ATOM 588 O O . PRO A 1 78 ? 17.656 -10.727 13.242 1 95.75 78 PRO A O 1
ATOM 591 N N . ASP A 1 79 ? 17.312 -9.734 15.258 1 96.06 79 ASP A N 1
ATOM 592 C CA . ASP A 1 79 ? 16.156 -8.984 14.75 1 96.06 79 ASP A CA 1
ATOM 593 C C . ASP A 1 79 ? 16.594 -7.984 13.68 1 96.06 79 ASP A C 1
ATOM 595 O O . ASP A 1 79 ? 15.961 -7.891 12.625 1 96.06 79 ASP A O 1
ATOM 599 N N . LEU A 1 80 ? 17.625 -7.281 13.945 1 96.88 80 LEU A N 1
ATOM 600 C CA . LEU A 1 80 ? 18.109 -6.277 13 1 96.88 80 LEU A CA 1
ATOM 601 C C . LEU A 1 80 ? 18.688 -6.938 11.758 1 96.88 80 LEU A C 1
ATOM 603 O O . LEU A 1 80 ? 18.531 -6.434 10.648 1 96.88 80 LEU A O 1
ATOM 607 N N . ARG A 1 81 ? 19.375 -8.031 11.93 1 96.69 81 ARG A N 1
ATOM 608 C CA . ARG A 1 81 ? 19.969 -8.766 10.812 1 96.69 81 ARG A CA 1
ATOM 609 C C . ARG A 1 81 ? 18.875 -9.289 9.875 1 96.69 81 ARG A C 1
ATOM 611 O O . ARG A 1 81 ? 18.984 -9.148 8.656 1 96.69 81 ARG A O 1
ATOM 618 N N . TYR A 1 82 ? 17.875 -9.875 10.453 1 97.25 82 TYR A N 1
ATOM 619 C CA . TYR A 1 82 ? 16.766 -10.375 9.641 1 97.25 82 TYR A CA 1
ATOM 620 C C . TYR A 1 82 ? 16.078 -9.242 8.898 1 97.25 82 TYR A C 1
ATOM 622 O O . TYR A 1 82 ? 15.781 -9.367 7.707 1 97.25 82 TYR A O 1
ATOM 630 N N . LEU A 1 83 ? 15.781 -8.188 9.656 1 97.31 83 LEU A N 1
ATOM 631 C CA . LEU A 1 83 ? 15.055 -7.07 9.062 1 97.31 83 LEU A CA 1
ATOM 632 C C . LEU A 1 83 ? 15.836 -6.461 7.902 1 97.31 83 LEU A C 1
ATOM 634 O O . LEU A 1 83 ? 15.266 -6.16 6.852 1 97.31 83 LEU A O 1
ATOM 638 N N . LEU A 1 84 ? 17.141 -6.297 8.07 1 97.38 84 LEU A N 1
ATOM 639 C CA . LEU A 1 84 ? 17.969 -5.77 6.988 1 97.38 84 LEU A CA 1
ATOM 640 C C . LEU A 1 84 ? 17.953 -6.715 5.793 1 97.38 84 LEU A C 1
ATOM 642 O O . LEU A 1 84 ? 17.891 -6.27 4.645 1 97.38 84 LEU A O 1
ATOM 646 N N . GLY A 1 85 ? 18.062 -8.016 6.043 1 97.25 85 GLY A N 1
ATOM 647 C CA . GLY A 1 85 ? 18 -9 4.969 1 97.25 85 GLY A CA 1
ATOM 648 C C . GLY A 1 85 ? 16.688 -8.969 4.211 1 97.25 85 GLY A C 1
ATOM 649 O O . GLY A 1 85 ? 16.672 -9.062 2.98 1 97.25 85 GLY A O 1
ATOM 650 N N . LYS A 1 86 ? 15.609 -8.883 4.961 1 97.25 86 LYS A N 1
ATOM 651 C CA . LYS A 1 86 ? 14.281 -8.812 4.352 1 97.25 86 LYS A CA 1
ATOM 652 C C . LYS A 1 86 ? 14.156 -7.57 3.467 1 97.25 86 LYS A C 1
ATOM 654 O O . LYS A 1 86 ? 13.625 -7.648 2.355 1 97.25 86 LYS A O 1
ATOM 659 N N . LEU A 1 87 ? 14.57 -6.414 4 1 96.44 87 LEU A N 1
ATOM 660 C CA . LEU A 1 87 ? 14.5 -5.168 3.246 1 96.44 87 LEU A CA 1
ATOM 661 C C . LEU A 1 87 ? 15.406 -5.223 2.021 1 96.44 87 LEU A C 1
ATOM 663 O O . LEU A 1 87 ? 15.031 -4.742 0.947 1 96.44 87 LEU A O 1
ATOM 667 N N . ALA A 1 88 ? 16.578 -5.781 2.164 1 96.56 88 ALA A N 1
ATOM 668 C CA . ALA A 1 88 ? 17.484 -5.957 1.037 1 96.56 88 ALA A CA 1
ATOM 669 C C . ALA A 1 88 ? 16.875 -6.867 -0.026 1 96.56 88 ALA A C 1
ATOM 671 O O . ALA A 1 88 ? 17.062 -6.641 -1.225 1 96.56 88 ALA A O 1
ATOM 672 N N . PHE A 1 89 ? 16.188 -7.914 0.387 1 96.06 89 PHE A N 1
ATOM 673 C CA . PHE A 1 89 ? 15.516 -8.828 -0.527 1 96.06 89 PHE A CA 1
ATOM 674 C C . PHE A 1 89 ? 14.453 -8.094 -1.339 1 96.06 89 PHE A C 1
ATOM 676 O O . PHE A 1 89 ? 14.352 -8.281 -2.553 1 96.06 89 PHE A O 1
ATOM 683 N N . GLU A 1 90 ? 13.656 -7.223 -0.693 1 92.19 90 GLU A N 1
ATOM 684 C CA . GLU A 1 90 ? 12.625 -6.449 -1.366 1 92.19 90 GLU A CA 1
ATOM 685 C C . GLU A 1 90 ? 13.227 -5.473 -2.375 1 92.19 90 GLU A C 1
ATOM 687 O O . GLU A 1 90 ? 12.609 -5.172 -3.398 1 92.19 90 GLU A O 1
ATOM 692 N N . ALA A 1 91 ? 14.438 -5.055 -2.049 1 91.31 91 ALA A N 1
ATOM 693 C CA . ALA A 1 91 ? 15.141 -4.141 -2.947 1 91.31 91 ALA A CA 1
ATOM 694 C C . ALA A 1 91 ? 15.891 -4.91 -4.031 1 91.31 91 ALA A C 1
ATOM 696 O O . ALA A 1 91 ? 16.594 -4.312 -4.848 1 91.31 91 ALA A O 1
ATOM 697 N N . LYS A 1 92 ? 15.836 -6.258 -4.043 1 90.88 92 LYS A N 1
ATOM 698 C CA . LYS A 1 92 ? 16.453 -7.156 -5.016 1 90.88 92 LYS A CA 1
ATOM 699 C C . LYS A 1 92 ? 17.984 -7.086 -4.934 1 90.88 92 LYS A C 1
ATOM 701 O O . LYS A 1 92 ? 18.672 -7.168 -5.953 1 90.88 92 LYS A O 1
ATOM 706 N N . GLU A 1 93 ? 18.422 -6.766 -3.795 1 94.56 93 GLU A N 1
ATOM 707 C CA . GLU A 1 93 ? 19.859 -6.82 -3.537 1 94.56 93 GLU A CA 1
ATOM 708 C C . GLU A 1 93 ? 20.266 -8.195 -3.01 1 94.56 93 GLU A C 1
ATOM 710 O O . GLU A 1 93 ? 20.641 -8.328 -1.843 1 94.56 93 GLU A O 1
ATOM 715 N N . TYR A 1 94 ? 20.359 -9.195 -3.852 1 94.44 94 TYR A N 1
ATOM 716 C CA . TYR A 1 94 ? 20.5 -10.602 -3.48 1 94.44 94 TYR A CA 1
ATOM 717 C C . TYR A 1 94 ? 21.859 -10.883 -2.885 1 94.44 94 TYR A C 1
ATOM 719 O O . TYR A 1 94 ? 21.984 -11.617 -1.9 1 94.44 94 TYR A O 1
ATOM 727 N N . PRO A 1 95 ? 22.922 -10.211 -3.402 1 94.75 95 PRO A N 1
ATOM 728 C CA . PRO A 1 95 ? 24.234 -10.484 -2.789 1 94.75 95 PRO A CA 1
ATOM 729 C C . PRO A 1 95 ? 24.297 -10.047 -1.326 1 94.75 95 PRO A C 1
ATOM 731 O O . PRO A 1 95 ? 24.906 -10.734 -0.503 1 94.75 95 PRO A O 1
ATOM 734 N N . GLU A 1 96 ? 23.672 -8.977 -1.014 1 94.94 96 GLU A N 1
ATOM 735 C CA . GLU A 1 96 ? 23.641 -8.5 0.367 1 94.94 96 GLU A CA 1
ATOM 736 C C . GLU A 1 96 ? 22.844 -9.445 1.261 1 94.94 96 GLU A C 1
ATOM 738 O O . GLU A 1 96 ? 23.203 -9.656 2.422 1 94.94 96 GLU A O 1
ATOM 743 N N . VAL A 1 97 ? 21.812 -10 0.744 1 97.06 97 VAL A N 1
ATOM 744 C CA . VAL A 1 97 ? 21 -10.945 1.489 1 97.06 97 VAL A CA 1
ATOM 745 C C . VAL A 1 97 ? 21.828 -12.164 1.872 1 97.06 97 VAL A C 1
ATOM 747 O O . VAL A 1 97 ? 21.812 -12.609 3.023 1 97.06 97 VAL A O 1
ATOM 750 N N . GLU A 1 98 ? 22.562 -12.68 0.948 1 95.19 98 GLU A N 1
ATOM 751 C CA . GLU A 1 98 ? 23.391 -13.852 1.21 1 95.19 98 GLU A CA 1
ATOM 752 C C . GLU A 1 98 ? 24.484 -13.539 2.225 1 95.19 98 GLU A C 1
ATOM 754 O O . GLU A 1 98 ? 24.781 -14.367 3.092 1 95.19 98 GLU A O 1
ATOM 759 N N . LYS A 1 99 ? 25 -12.359 2.102 1 94.38 99 LYS A N 1
ATOM 760 C CA . LYS A 1 99 ? 26.047 -11.953 3.041 1 94.38 99 LYS A CA 1
ATOM 761 C C . LYS A 1 99 ? 25.5 -11.875 4.465 1 94.38 99 LYS A C 1
ATOM 763 O O . LYS A 1 99 ? 26.188 -12.211 5.422 1 94.38 99 LYS A O 1
ATOM 768 N N . LEU A 1 100 ? 24.297 -11.492 4.574 1 96.12 100 LEU A N 1
ATOM 769 C CA . LEU A 1 100 ? 23.703 -11.281 5.883 1 96.12 100 LEU A CA 1
ATOM 770 C C . LEU A 1 100 ? 23.203 -12.602 6.469 1 96.12 100 LEU A C 1
ATOM 772 O O . LEU A 1 100 ? 23.281 -12.812 7.68 1 96.12 100 LEU A O 1
ATOM 776 N N . PHE A 1 101 ? 22.703 -13.523 5.633 1 96.62 101 PHE A N 1
ATOM 777 C CA . PHE A 1 101 ? 21.984 -14.688 6.117 1 96.62 101 PHE A CA 1
ATOM 778 C C . PHE A 1 101 ? 22.875 -15.914 6.152 1 96.62 101 PHE A C 1
ATOM 780 O O . PHE A 1 101 ? 22.609 -16.875 6.883 1 96.62 101 PHE A O 1
ATOM 787 N N . VAL A 1 102 ? 23.859 -15.945 5.355 1 94 102 VAL A N 1
ATOM 788 C CA . VAL A 1 102 ? 24.688 -17.141 5.227 1 94 102 VAL A CA 1
ATOM 789 C C . VAL A 1 102 ? 25.922 -17.016 6.117 1 94 102 VAL A C 1
ATOM 791 O O . VAL A 1 102 ? 26.484 -15.938 6.258 1 94 102 VAL A O 1
ATOM 794 N N . SER A 1 103 ? 26.219 -18.109 6.715 1 89 103 SER A N 1
ATOM 795 C CA . SER A 1 103 ? 27.406 -18.172 7.566 1 89 103 SER A CA 1
ATOM 796 C C . SER A 1 103 ? 28.672 -18.031 6.75 1 89 103 SER A C 1
ATOM 798 O O . SER A 1 103 ? 28.719 -18.453 5.59 1 89 103 SER A O 1
ATOM 800 N N . LYS A 1 104 ? 29.578 -17.469 7.262 1 81.5 104 LYS A N 1
ATOM 801 C CA . LYS A 1 104 ? 30.891 -17.312 6.613 1 81.5 104 LYS A CA 1
ATOM 802 C C . LYS A 1 104 ? 31.672 -18.625 6.641 1 81.5 104 LYS A C 1
ATOM 804 O O . LYS A 1 104 ? 32.656 -18.781 5.906 1 81.5 104 LYS A O 1
ATOM 809 N N . ILE A 1 105 ? 31.109 -19.516 7.309 1 76.62 105 ILE A N 1
ATOM 810 C CA . ILE A 1 105 ? 31.797 -20.797 7.422 1 76.62 105 ILE A CA 1
ATOM 811 C C . ILE A 1 105 ? 31.531 -21.641 6.176 1 76.62 105 ILE A C 1
ATOM 813 O O . ILE A 1 105 ? 30.375 -21.859 5.801 1 76.62 105 ILE A O 1
ATOM 817 N N . LYS A 1 106 ? 32.594 -21.984 5.469 1 74.75 106 LYS A N 1
ATOM 818 C CA . LYS A 1 106 ? 32.5 -22.75 4.238 1 74.75 106 LYS A CA 1
ATOM 819 C C . LYS A 1 106 ? 31.984 -24.172 4.523 1 74.75 106 LYS A C 1
ATOM 821 O O . LYS A 1 106 ? 32.344 -24.781 5.523 1 74.75 106 LYS A O 1
ATOM 826 N N . PRO A 1 107 ? 30.969 -24.562 3.713 1 73.5 107 PRO A N 1
ATOM 827 C CA . PRO A 1 107 ? 30.453 -25.922 3.891 1 73.5 107 PRO A CA 1
ATOM 828 C C . PRO A 1 107 ? 31.531 -26.984 3.723 1 73.5 107 PRO A C 1
ATOM 830 O O . PRO A 1 107 ? 32.531 -26.766 3.029 1 73.5 107 PRO A O 1
ATOM 833 N N . PRO A 1 108 ? 31.469 -28 4.457 1 65.5 108 PRO A N 1
ATOM 834 C CA . PRO A 1 108 ? 32.5 -29.047 4.426 1 65.5 108 PRO A CA 1
ATOM 835 C C . PRO A 1 108 ? 32.656 -29.656 3.043 1 65.5 108 PRO A C 1
ATOM 837 O O . PRO A 1 108 ? 33.781 -30.047 2.664 1 65.5 108 PRO A O 1
ATOM 840 N N . PHE A 1 109 ? 31.516 -29.875 2.326 1 67.19 109 PHE A N 1
ATOM 841 C CA . PHE A 1 109 ? 31.594 -30.5 1.012 1 67.19 109 PHE A CA 1
ATOM 842 C C . PHE A 1 109 ? 31.031 -29.578 -0.064 1 67.19 109 PHE A C 1
ATOM 844 O O . PHE A 1 109 ? 30.141 -28.766 0.21 1 67.19 109 PHE A O 1
ATOM 851 N N . ARG A 1 110 ? 31.625 -29.812 -1.22 1 65.31 110 ARG A N 1
ATOM 852 C CA . ARG A 1 110 ? 31.156 -29.078 -2.387 1 65.31 110 ARG A CA 1
ATOM 853 C C . ARG A 1 110 ? 29.719 -29.453 -2.738 1 65.31 110 ARG A C 1
ATOM 855 O O . ARG A 1 110 ? 29.359 -30.641 -2.691 1 65.31 110 ARG A O 1
ATOM 862 N N . GLY A 1 111 ? 28.734 -28.578 -2.77 1 64.69 111 GLY A N 1
ATOM 863 C CA . GLY A 1 111 ? 27.375 -28.859 -3.164 1 64.69 111 GLY A CA 1
ATOM 864 C C . GLY A 1 111 ? 26.391 -28.781 -2.012 1 64.69 111 GLY A C 1
ATOM 865 O O . GLY A 1 111 ? 25.172 -28.812 -2.221 1 64.69 111 GLY A O 1
ATOM 866 N N . THR A 1 112 ? 27 -28.781 -0.783 1 74.19 112 THR A N 1
ATOM 867 C CA . THR A 1 112 ? 26.109 -28.672 0.364 1 74.19 112 THR A CA 1
ATOM 868 C C . THR A 1 112 ? 25.641 -27.234 0.544 1 74.19 112 THR A C 1
ATOM 870 O O . THR A 1 112 ? 26.438 -26.297 0.429 1 74.19 112 THR A O 1
ATOM 873 N N . PRO A 1 113 ? 24.375 -27.188 0.684 1 77.81 113 PRO A N 1
ATOM 874 C CA . PRO A 1 113 ? 23.875 -25.828 0.882 1 77.81 113 PRO A CA 1
ATOM 875 C C . PRO A 1 113 ? 24.469 -25.156 2.113 1 77.81 113 PRO A C 1
ATOM 877 O O . PRO A 1 113 ? 24.719 -25.812 3.129 1 77.81 113 PRO A O 1
ATOM 880 N N . PRO A 1 114 ? 24.828 -23.953 1.962 1 84.94 114 PRO A N 1
ATOM 881 C CA . PRO A 1 114 ? 25.406 -23.219 3.08 1 84.94 114 PRO A CA 1
ATOM 882 C C . PRO A 1 114 ? 24.484 -23.125 4.285 1 84.94 114 PRO A C 1
ATOM 884 O O . PRO A 1 114 ? 23.25 -23.141 4.125 1 84.94 114 PRO A O 1
ATOM 887 N N . GLU A 1 115 ? 25.125 -23.141 5.477 1 88.88 115 GLU A N 1
ATOM 888 C CA . GLU A 1 115 ? 24.359 -22.938 6.707 1 88.88 115 GLU A CA 1
ATOM 889 C C . GLU A 1 115 ? 24.016 -21.469 6.918 1 88.88 115 GLU A C 1
ATOM 891 O O . GLU A 1 115 ? 24.688 -20.578 6.391 1 88.88 115 GLU A O 1
ATOM 896 N N . ILE A 1 116 ? 23 -21.281 7.656 1 93.62 116 ILE A N 1
ATOM 897 C CA . ILE A 1 116 ? 22.578 -19.906 7.91 1 93.62 116 ILE A CA 1
ATOM 898 C C . ILE A 1 116 ? 23.453 -19.312 9.008 1 93.62 116 ILE A C 1
ATOM 900 O O . ILE A 1 116 ? 24.125 -20.031 9.742 1 93.62 116 ILE A O 1
ATOM 904 N N . HIS A 1 117 ? 23.484 -18.016 9.094 1 94 117 HIS A N 1
ATOM 905 C CA . HIS A 1 117 ? 24.25 -17.297 10.109 1 94 117 HIS A CA 1
ATOM 906 C C . HIS A 1 117 ? 23.891 -17.797 11.508 1 94 117 HIS A C 1
ATOM 908 O O . HIS A 1 117 ? 22.719 -18 11.828 1 94 117 HIS A O 1
ATOM 914 N N . PRO A 1 118 ? 24.797 -18.031 12.336 1 92.19 118 PRO A N 1
ATOM 915 C CA . PRO A 1 118 ? 24.562 -18.609 13.664 1 92.19 118 PRO A CA 1
ATOM 916 C C . PRO A 1 118 ? 23.625 -17.781 14.523 1 92.19 118 PRO A C 1
ATOM 918 O O . PRO A 1 118 ? 22.891 -18.328 15.359 1 92.19 118 PRO A O 1
ATOM 921 N N . ASP A 1 119 ? 23.578 -16.484 14.32 1 92.25 119 ASP A N 1
ATOM 922 C CA . ASP A 1 119 ? 22.703 -15.594 15.086 1 92.25 119 ASP A CA 1
ATOM 923 C C . ASP A 1 119 ? 21.234 -15.875 14.789 1 92.25 119 ASP A C 1
ATOM 925 O O . ASP A 1 119 ? 20.359 -15.57 15.609 1 92.25 119 ASP A O 1
ATOM 929 N N . LEU A 1 120 ? 21.016 -16.453 13.68 1 95.25 120 LEU A N 1
ATOM 930 C CA . LEU A 1 120 ? 19.641 -16.609 13.219 1 95.25 120 LEU A CA 1
ATOM 931 C C . LEU A 1 120 ? 19.156 -18.047 13.477 1 95.25 120 LEU A C 1
ATOM 933 O O . LEU A 1 120 ? 17.953 -18.297 13.477 1 95.25 120 LEU A O 1
ATOM 937 N N . LYS A 1 121 ? 20.125 -18.922 13.773 1 92.75 121 LYS A N 1
ATOM 938 C CA . LYS A 1 121 ? 19.781 -20.312 14.008 1 92.75 121 LYS A CA 1
ATOM 939 C C . LYS A 1 121 ? 19.062 -20.5 15.352 1 92.75 121 LYS A C 1
ATOM 941 O O . LYS A 1 121 ? 19.5 -19.953 16.359 1 92.75 121 LYS A O 1
ATOM 946 N N . GLY A 1 122 ? 17.922 -21.156 15.352 1 91.38 122 GLY A N 1
ATOM 947 C CA . GLY A 1 122 ? 17.188 -21.438 16.578 1 91.38 122 GLY A CA 1
ATOM 948 C C . GLY A 1 122 ? 16.25 -20.312 16.984 1 91.38 122 GLY A C 1
ATOM 949 O O . GLY A 1 122 ? 15.547 -20.406 17.984 1 91.38 122 GLY A O 1
ATOM 950 N N . THR A 1 123 ? 16.25 -19.281 16.234 1 94.25 123 THR A N 1
ATOM 951 C CA . THR A 1 123 ? 15.344 -18.172 16.531 1 94.25 123 THR A CA 1
ATOM 952 C C . THR A 1 123 ? 14.055 -18.297 15.719 1 94.25 123 THR A C 1
ATOM 954 O O . THR A 1 123 ? 13.938 -19.172 14.867 1 94.25 123 THR A O 1
ATOM 957 N N . ASP A 1 124 ? 13.086 -17.453 15.992 1 94 124 ASP A N 1
ATOM 958 C CA . ASP A 1 124 ? 11.82 -17.438 15.273 1 94 124 ASP A CA 1
ATOM 959 C C . ASP A 1 124 ? 12.016 -16.969 13.828 1 94 124 ASP A C 1
ATOM 961 O O . ASP A 1 124 ? 11.133 -17.141 12.992 1 94 124 ASP A O 1
ATOM 965 N N . HIS A 1 125 ? 13.234 -16.5 13.555 1 96.38 125 HIS A N 1
ATOM 966 C CA . HIS A 1 125 ? 13.5 -15.984 12.219 1 96.38 125 HIS A CA 1
ATOM 967 C C . HIS A 1 125 ? 13.93 -17.109 11.273 1 96.38 125 HIS A C 1
ATOM 969 O O . HIS A 1 125 ? 13.891 -16.938 10.055 1 96.38 125 HIS A O 1
ATOM 975 N N . GLU A 1 126 ? 14.305 -18.219 11.75 1 96.19 126 GLU A N 1
ATOM 976 C CA . GLU A 1 126 ? 14.984 -19.266 11.008 1 96.19 126 GLU A CA 1
ATOM 977 C C . GLU A 1 126 ? 14.164 -19.719 9.805 1 96.19 126 GLU A C 1
ATOM 979 O O . GLU A 1 126 ? 14.656 -19.719 8.68 1 96.19 126 GLU A O 1
ATOM 984 N N . PRO A 1 127 ? 12.883 -20.094 10.008 1 96.31 127 PRO A N 1
ATOM 985 C CA . PRO A 1 127 ? 12.125 -20.547 8.844 1 96.31 127 PRO A CA 1
ATOM 986 C C . PRO A 1 127 ? 11.977 -19.469 7.77 1 96.31 127 PRO A C 1
ATOM 988 O O . PRO A 1 127 ? 11.977 -19.781 6.578 1 96.31 127 PRO A O 1
ATOM 991 N N . PHE A 1 128 ? 11.883 -18.25 8.156 1 97.44 128 PHE A N 1
ATOM 992 C CA . PHE A 1 128 ? 11.695 -17.156 7.215 1 97.44 128 PHE A CA 1
ATOM 993 C C . PHE A 1 128 ? 13 -16.828 6.492 1 97.44 128 PHE A C 1
ATOM 995 O O . PHE A 1 128 ? 12.984 -16.422 5.328 1 97.44 128 PHE A O 1
ATOM 1002 N N . VAL A 1 129 ? 14.102 -17 7.195 1 97.69 129 VAL A N 1
ATOM 1003 C CA . VAL A 1 129 ? 15.406 -16.812 6.578 1 97.69 129 VAL A CA 1
ATOM 1004 C C . VAL A 1 129 ? 15.602 -17.828 5.457 1 97.69 129 VAL A C 1
ATOM 1006 O O . VAL A 1 129 ? 16.016 -17.469 4.352 1 97.69 129 VAL A O 1
ATOM 1009 N N . TYR A 1 130 ? 15.25 -19.047 5.738 1 96.44 130 TYR A N 1
ATOM 1010 C CA . TYR A 1 130 ? 15.336 -20.094 4.727 1 96.44 130 TYR A CA 1
ATOM 1011 C C . TYR A 1 130 ? 14.422 -19.797 3.545 1 96.44 130 TYR A C 1
ATOM 1013 O O . TYR A 1 130 ? 14.781 -20.047 2.393 1 96.44 130 TYR A O 1
ATOM 1021 N N . SER A 1 131 ? 13.273 -19.312 3.854 1 96.31 131 SER A N 1
ATOM 1022 C CA . SER A 1 131 ? 12.32 -18.969 2.807 1 96.31 131 SER A CA 1
ATOM 1023 C C . SER A 1 131 ? 12.898 -17.922 1.86 1 96.31 131 SER A C 1
ATOM 1025 O O . SER A 1 131 ? 12.82 -18.062 0.639 1 96.31 131 SER A O 1
ATOM 1027 N N . ILE A 1 132 ? 13.477 -16.875 2.42 1 96.88 132 ILE A N 1
ATOM 1028 C CA . ILE A 1 132 ? 14.039 -15.797 1.621 1 96.88 132 ILE A CA 1
ATOM 1029 C C . ILE A 1 132 ? 15.242 -16.312 0.83 1 96.88 132 ILE A C 1
ATOM 1031 O O . ILE A 1 132 ? 15.391 -16 -0.356 1 96.88 132 ILE A O 1
ATOM 1035 N N . LEU A 1 133 ? 16.078 -17.078 1.468 1 96.19 133 LEU A N 1
ATOM 1036 C CA . LEU A 1 133 ? 17.25 -17.641 0.794 1 96.19 133 LEU A CA 1
ATOM 1037 C C . LEU A 1 133 ? 16.828 -18.516 -0.377 1 96.19 133 LEU A C 1
ATOM 1039 O O . LEU A 1 133 ? 17.469 -18.5 -1.434 1 96.19 133 LEU A O 1
ATOM 1043 N N . ALA A 1 134 ? 15.812 -19.328 -0.165 1 94.19 134 ALA A N 1
ATOM 1044 C CA . ALA A 1 134 ? 15.312 -20.172 -1.238 1 94.19 134 ALA A CA 1
ATOM 1045 C C . ALA A 1 134 ? 14.906 -19.344 -2.455 1 94.19 134 ALA A C 1
ATOM 1047 O O . ALA A 1 134 ? 15.219 -19.719 -3.592 1 94.19 134 ALA A O 1
ATOM 1048 N N . SER A 1 135 ? 14.242 -18.281 -2.223 1 91.94 135 SER A N 1
ATOM 1049 C CA . SER A 1 135 ? 13.82 -17.406 -3.309 1 91.94 135 SER A CA 1
ATOM 1050 C C . SER A 1 135 ? 15.023 -16.766 -4.008 1 91.94 135 SER A C 1
ATOM 1052 O O . SER A 1 135 ? 15.031 -16.625 -5.23 1 91.94 135 SER A O 1
ATOM 1054 N N . VAL A 1 136 ? 16 -16.406 -3.211 1 93.88 136 VAL A N 1
ATOM 1055 C CA . VAL A 1 136 ? 17.219 -15.797 -3.76 1 93.88 136 VAL A CA 1
ATOM 1056 C C . VAL A 1 136 ? 17.938 -16.797 -4.652 1 93.88 136 VAL A C 1
ATOM 1058 O O . VAL A 1 136 ? 18.391 -16.453 -5.75 1 93.88 136 VAL A O 1
ATOM 1061 N N . TYR A 1 137 ? 18.016 -18 -4.211 1 91.62 137 TYR A N 1
ATOM 1062 C CA . TYR A 1 137 ? 18.688 -19.047 -4.988 1 91.62 137 TYR A CA 1
ATOM 1063 C C . TYR A 1 137 ? 17.922 -19.359 -6.266 1 91.62 137 TYR A C 1
ATOM 1065 O O . TYR A 1 137 ? 18.516 -19.625 -7.309 1 91.62 137 TYR A O 1
ATOM 1073 N N . LYS A 1 138 ? 16.656 -19.328 -6.172 1 86.56 138 LYS A N 1
ATOM 1074 C CA . LYS A 1 138 ? 15.828 -19.562 -7.355 1 86.56 138 LYS A CA 1
ATOM 1075 C C . LYS A 1 138 ? 16.062 -18.484 -8.406 1 86.56 138 LYS A C 1
ATOM 1077 O O . LYS A 1 138 ? 16.203 -18.781 -9.594 1 86.56 138 LYS A O 1
ATOM 1082 N N . GLU A 1 139 ? 16.156 -17.266 -7.949 1 84.19 139 GLU A N 1
ATOM 1083 C CA . GLU A 1 139 ? 16.375 -16.141 -8.852 1 84.19 139 GLU A CA 1
ATOM 1084 C C . GLU A 1 139 ? 17.766 -16.188 -9.477 1 84.19 139 GLU A C 1
ATOM 1086 O O . GLU A 1 139 ? 17.969 -15.719 -10.594 1 84.19 139 GLU A O 1
ATOM 1091 N N . SER A 1 140 ? 18.656 -16.766 -8.789 1 85.5 140 SER A N 1
ATOM 1092 C CA . SER A 1 140 ? 20.016 -16.875 -9.297 1 85.5 140 SER A CA 1
ATOM 1093 C C . SER A 1 140 ? 20.234 -18.203 -10.023 1 85.5 140 SER A C 1
ATOM 1095 O O . SER A 1 140 ? 21.375 -18.609 -10.258 1 85.5 140 SER A O 1
ATOM 1097 N N . ASN A 1 141 ? 19.25 -18.984 -10.289 1 82.31 141 ASN A N 1
ATOM 1098 C CA . ASN A 1 141 ? 19.234 -20.219 -11.055 1 82.31 141 ASN A CA 1
ATOM 1099 C C . ASN A 1 141 ? 20 -21.328 -10.336 1 82.31 141 ASN A C 1
ATOM 1101 O O . ASN A 1 141 ? 20.719 -22.109 -10.977 1 82.31 141 ASN A O 1
ATOM 1105 N N . ARG A 1 142 ? 20.047 -21.234 -9.117 1 88.12 142 ARG A N 1
ATOM 1106 C CA . ARG A 1 142 ? 20.578 -22.312 -8.289 1 88.12 142 ARG A CA 1
ATOM 1107 C C . ARG A 1 142 ? 19.438 -23.125 -7.672 1 88.12 142 ARG A C 1
ATOM 1109 O O . ARG A 1 142 ? 19.203 -23.062 -6.465 1 88.12 142 ARG A O 1
ATOM 1116 N N . GLU A 1 143 ? 18.875 -23.969 -8.406 1 83.69 143 GLU A N 1
ATOM 1117 C CA . GLU A 1 143 ? 17.641 -24.656 -8.07 1 83.69 143 GLU A CA 1
ATOM 1118 C C . GLU A 1 143 ? 17.859 -25.672 -6.945 1 83.69 143 GLU A C 1
ATOM 1120 O O . GLU A 1 143 ? 16.984 -25.859 -6.102 1 83.69 143 GLU A O 1
ATOM 1125 N N . GLY A 1 144 ? 18.953 -26.297 -6.973 1 85.88 144 GLY A N 1
ATOM 1126 C CA . GLY A 1 144 ? 19.234 -27.25 -5.918 1 85.88 144 GLY A CA 1
ATOM 1127 C C . GLY A 1 144 ? 19.266 -26.625 -4.535 1 85.88 144 GLY A C 1
ATOM 1128 O O . GLY A 1 144 ? 18.703 -27.156 -3.59 1 85.88 144 GLY A O 1
ATOM 1129 N N . PHE A 1 145 ? 19.922 -25.516 -4.469 1 90.44 145 PHE A N 1
ATOM 1130 C CA . PHE A 1 145 ? 20 -24.781 -3.205 1 90.44 145 PHE A CA 1
ATOM 1131 C C . PHE A 1 145 ? 18.625 -24.25 -2.801 1 90.44 145 PHE A C 1
ATOM 1133 O O . PHE A 1 145 ? 18.281 -24.234 -1.614 1 90.44 145 PHE A O 1
ATOM 1140 N N . SER A 1 146 ? 17.891 -23.859 -3.758 1 91.19 146 SER A N 1
ATOM 1141 C CA . SER A 1 146 ? 16.562 -23.328 -3.5 1 91.19 146 SER A CA 1
ATOM 1142 C C . SER A 1 146 ? 15.648 -24.406 -2.91 1 91.19 146 SER A C 1
ATOM 1144 O O . SER A 1 146 ? 15.023 -24.188 -1.87 1 91.19 146 SER A O 1
ATOM 1146 N N . SER A 1 147 ? 15.586 -25.516 -3.531 1 90.56 147 SER A N 1
ATOM 1147 C CA . SER A 1 147 ? 14.758 -26.625 -3.061 1 90.56 147 SER A CA 1
ATOM 1148 C C . SER A 1 147 ? 15.148 -27.047 -1.647 1 90.56 147 SER A C 1
ATOM 1150 O O . SER A 1 147 ? 14.281 -27.266 -0.799 1 90.56 147 SER A O 1
ATOM 1152 N N . ARG A 1 148 ? 16.422 -27.109 -1.391 1 91.94 148 ARG A N 1
ATOM 1153 C CA . ARG A 1 148 ? 16.906 -27.5 -0.076 1 91.94 148 ARG A CA 1
ATOM 1154 C C . ARG A 1 148 ? 16.531 -26.469 0.984 1 91.94 148 ARG A C 1
ATOM 1156 O O . ARG A 1 148 ? 16.188 -26.828 2.113 1 91.94 148 ARG A O 1
ATOM 1163 N N . SER A 1 149 ? 16.703 -25.266 0.632 1 93.81 149 SER A N 1
ATOM 1164 C CA . SER A 1 149 ? 16.344 -24.203 1.573 1 93.81 149 SER A CA 1
ATOM 1165 C C . SER A 1 149 ? 14.859 -24.234 1.906 1 93.81 149 SER A C 1
ATOM 1167 O O . SER A 1 149 ? 14.469 -24 3.051 1 93.81 149 SER A O 1
ATOM 1169 N N . TYR A 1 150 ? 13.984 -24.484 0.956 1 93.88 150 TYR A N 1
ATOM 1170 C CA . TYR A 1 150 ? 12.562 -24.641 1.236 1 93.88 150 TYR A CA 1
ATOM 1171 C C . TYR A 1 150 ? 12.312 -25.812 2.168 1 93.88 150 TYR A C 1
ATOM 1173 O O . TYR A 1 150 ? 11.492 -25.719 3.084 1 93.88 150 TYR A O 1
ATOM 1181 N N . GLN A 1 151 ? 13.008 -26.859 1.894 1 93.56 151 GLN A N 1
ATOM 1182 C CA . GLN A 1 151 ? 12.875 -28.031 2.754 1 93.56 151 GLN A CA 1
ATOM 1183 C C . GLN A 1 151 ? 13.234 -27.703 4.199 1 93.56 151 GLN A C 1
ATOM 1185 O O . GLN A 1 151 ? 12.523 -28.078 5.125 1 93.56 151 GLN A O 1
ATOM 1190 N N . ARG A 1 152 ? 14.312 -27 4.352 1 93.56 152 ARG A N 1
ATOM 1191 C CA . ARG A 1 152 ? 14.75 -26.625 5.691 1 93.56 152 ARG A CA 1
ATOM 1192 C C . ARG A 1 152 ? 13.758 -25.672 6.352 1 93.56 152 ARG A C 1
ATOM 1194 O O . ARG A 1 152 ? 13.562 -25.719 7.57 1 93.56 152 ARG A O 1
ATOM 1201 N N . SER A 1 153 ? 13.227 -24.797 5.598 1 95.31 153 SER A N 1
ATOM 1202 C CA . SER A 1 153 ? 12.195 -23.922 6.133 1 95.31 153 SER A CA 1
ATOM 1203 C C . SER A 1 153 ? 11.008 -24.719 6.656 1 95.31 153 SER A C 1
ATOM 1205 O O . SER A 1 153 ? 10.461 -24.406 7.715 1 95.31 153 SER A O 1
ATOM 1207 N N . ILE A 1 154 ? 10.617 -25.75 5.934 1 94.56 154 ILE A N 1
ATOM 1208 C CA . ILE A 1 154 ? 9.484 -26.594 6.301 1 94.56 154 ILE A CA 1
ATOM 1209 C C . ILE A 1 154 ? 9.812 -27.391 7.562 1 94.56 154 ILE A C 1
ATOM 1211 O O . ILE A 1 154 ? 8.953 -27.578 8.422 1 94.56 154 ILE A O 1
ATOM 1215 N N . VAL A 1 155 ? 11.031 -27.812 7.652 1 93.56 155 VAL A N 1
ATOM 1216 C CA . VAL A 1 155 ? 11.461 -28.547 8.836 1 93.56 155 VAL A CA 1
ATOM 1217 C C . VAL A 1 155 ? 11.359 -27.656 10.07 1 93.56 155 VAL A C 1
ATOM 1219 O O . VAL A 1 155 ? 10.922 -28.094 11.133 1 93.56 155 VAL A O 1
ATOM 1222 N N . ALA A 1 156 ? 11.711 -26.375 9.914 1 93.44 156 ALA A N 1
ATOM 1223 C CA . ALA A 1 156 ? 11.703 -25.422 11.023 1 93.44 156 ALA A CA 1
ATOM 1224 C C . ALA A 1 156 ? 10.281 -25.031 11.398 1 93.44 156 ALA A C 1
ATOM 1226 O O . ALA A 1 156 ? 9.953 -24.922 12.586 1 93.44 156 ALA A O 1
ATOM 1227 N N . LEU A 1 157 ? 9.438 -24.812 10.438 1 93 157 LEU A N 1
ATOM 1228 C CA . LEU A 1 157 ? 8.047 -24.438 10.641 1 93 157 LEU A CA 1
ATOM 1229 C C . LEU A 1 157 ? 7.164 -24.969 9.516 1 93 157 LEU A C 1
ATOM 1231 O O . LEU A 1 157 ? 6.953 -24.297 8.508 1 93 157 LEU A O 1
ATOM 1235 N N . PRO A 1 158 ? 6.551 -26.094 9.727 1 92.25 158 PRO A N 1
ATOM 1236 C CA . PRO A 1 158 ? 5.766 -26.734 8.672 1 92.25 158 PRO A CA 1
ATOM 1237 C C . PRO A 1 158 ? 4.371 -26.141 8.523 1 92.25 158 PRO A C 1
ATOM 1239 O O . PRO A 1 158 ? 3.393 -26.875 8.352 1 92.25 158 PRO A O 1
ATOM 1242 N N . LEU A 1 159 ? 4.262 -24.797 8.609 1 92.38 159 LEU A N 1
ATOM 1243 C CA . LEU A 1 159 ? 2.953 -24.156 8.562 1 92.38 159 LEU A CA 1
ATOM 1244 C C . LEU A 1 159 ? 2.93 -23.062 7.508 1 92.38 159 LEU A C 1
ATOM 1246 O O . LEU A 1 159 ? 1.892 -22.438 7.281 1 92.38 159 LEU A O 1
ATOM 1250 N N . LEU A 1 160 ? 4.051 -22.906 6.867 1 93.56 160 LEU A N 1
ATOM 1251 C CA . LEU A 1 160 ? 4.113 -21.875 5.836 1 93.56 160 LEU A CA 1
ATOM 1252 C C . LEU A 1 160 ? 3.672 -22.422 4.484 1 93.56 160 LEU A C 1
ATOM 1254 O O . LEU A 1 160 ? 4.453 -23.078 3.793 1 93.56 160 LEU A O 1
ATOM 1258 N N . LEU A 1 161 ? 2.482 -22.078 4.102 1 93 161 LEU A N 1
ATOM 1259 C CA . LEU A 1 161 ? 1.876 -22.625 2.893 1 93 161 LEU A CA 1
ATOM 1260 C C . LEU A 1 161 ? 2.635 -22.172 1.651 1 93 161 LEU A C 1
ATOM 1262 O O . LEU A 1 161 ? 2.752 -22.906 0.679 1 93 161 LEU A O 1
ATOM 1266 N N . SER A 1 162 ? 3.066 -20.969 1.624 1 92.75 162 SER A N 1
ATOM 1267 C CA . SER A 1 162 ? 3.809 -20.438 0.48 1 92.75 162 SER A CA 1
ATOM 1268 C C . SER A 1 162 ? 5.047 -21.281 0.193 1 92.75 162 SER A C 1
ATOM 1270 O O . SER A 1 162 ? 5.344 -21.594 -0.965 1 92.75 162 SER A O 1
ATOM 1272 N N . ASN A 1 163 ? 5.742 -21.656 1.251 1 93.94 163 ASN A N 1
ATOM 1273 C CA . ASN A 1 163 ? 6.934 -22.484 1.093 1 93.94 163 ASN A CA 1
ATOM 1274 C C . ASN A 1 163 ? 6.574 -23.906 0.646 1 93.94 163 ASN A C 1
ATOM 1276 O O . ASN A 1 163 ? 7.305 -24.516 -0.135 1 93.94 163 ASN A O 1
ATOM 1280 N N . LEU A 1 164 ? 5.473 -24.375 1.136 1 93.56 164 LEU A N 1
ATOM 1281 C CA . LEU A 1 164 ? 5.016 -25.703 0.73 1 93.56 164 LEU A CA 1
ATOM 1282 C C . LEU A 1 164 ? 4.66 -25.719 -0.753 1 93.56 164 LEU A C 1
ATOM 1284 O O . LEU A 1 164 ? 5 -26.672 -1.464 1 93.56 164 LEU A O 1
ATOM 1288 N N . LYS A 1 165 ? 3.984 -24.703 -1.189 1 91.06 165 LYS A N 1
ATOM 1289 C CA . LYS A 1 165 ? 3.607 -24.594 -2.596 1 91.06 165 LYS A CA 1
ATOM 1290 C C . LYS A 1 165 ? 4.84 -24.562 -3.494 1 91.06 165 LYS A C 1
ATOM 1292 O O . LYS A 1 165 ? 4.895 -25.25 -4.508 1 91.06 165 LYS A O 1
ATOM 1297 N N . LYS A 1 166 ? 5.797 -23.797 -3.113 1 90.25 166 LYS A N 1
ATOM 1298 C CA . LYS A 1 166 ? 7.012 -23.656 -3.91 1 90.25 166 LYS A CA 1
ATOM 1299 C C . LYS A 1 166 ? 7.844 -24.922 -3.877 1 90.25 166 LYS A C 1
ATOM 1301 O O . LYS A 1 166 ? 8.461 -25.297 -4.879 1 90.25 166 LYS A O 1
ATOM 1306 N N . TYR A 1 167 ? 7.855 -25.531 -2.734 1 91.75 167 TYR A N 1
ATOM 1307 C CA . TYR A 1 167 ? 8.578 -26.797 -2.609 1 91.75 167 TYR A CA 1
ATOM 1308 C C . TYR A 1 167 ? 7.934 -27.875 -3.465 1 91.75 167 TYR A C 1
ATOM 1310 O O . TYR A 1 167 ? 8.633 -28.703 -4.051 1 91.75 167 TYR A O 1
ATOM 1318 N N . ALA A 1 168 ? 6.625 -27.859 -3.514 1 90.56 168 ALA A N 1
ATOM 1319 C CA . ALA A 1 168 ? 5.887 -28.828 -4.32 1 90.56 168 ALA A CA 1
ATOM 1320 C C . ALA A 1 168 ? 6.191 -28.656 -5.805 1 90.56 168 ALA A C 1
ATOM 1322 O O . ALA A 1 168 ? 6.172 -29.625 -6.57 1 90.56 168 ALA A O 1
ATOM 1323 N N . GLU A 1 169 ? 6.473 -27.484 -6.203 1 83.62 169 GLU A N 1
ATOM 1324 C CA . GLU A 1 169 ? 6.824 -27.219 -7.594 1 83.62 169 GLU A CA 1
ATOM 1325 C C . GLU A 1 169 ? 8.117 -27.938 -7.984 1 83.62 169 GLU A C 1
ATOM 1327 O O . GLU A 1 169 ? 8.344 -28.219 -9.164 1 83.62 169 GLU A O 1
ATOM 1332 N N . TYR A 1 170 ? 8.945 -28.172 -6.961 1 83.88 170 TYR A N 1
ATOM 1333 C CA . TYR A 1 170 ? 10.195 -28.891 -7.215 1 83.88 170 TYR A CA 1
ATOM 1334 C C . TYR A 1 170 ? 9.992 -30.391 -7.105 1 83.88 170 TYR A C 1
ATOM 1336 O O . TYR A 1 170 ? 10.945 -31.172 -7.203 1 83.88 170 TYR A O 1
ATOM 1344 N N . GLY A 1 171 ? 8.773 -30.797 -6.926 1 82.5 171 GLY A N 1
ATOM 1345 C CA . GLY A 1 171 ? 8.477 -32.219 -6.785 1 82.5 171 GLY A CA 1
ATOM 1346 C C . GLY A 1 171 ? 8.438 -32.688 -5.34 1 82.5 171 GLY A C 1
ATOM 1347 O O . GLY A 1 171 ? 8.039 -33.812 -5.055 1 82.5 171 GLY A O 1
ATOM 1348 N N . ALA A 1 172 ? 8.828 -31.844 -4.363 1 85.12 172 ALA A N 1
ATOM 1349 C CA . ALA A 1 172 ? 8.758 -32 -2.916 1 85.12 172 ALA A CA 1
ATOM 1350 C C . ALA A 1 172 ? 9.375 -33.344 -2.484 1 85.12 172 ALA A C 1
ATOM 1352 O O . ALA A 1 172 ? 8.734 -34.156 -1.803 1 85.12 172 ALA A O 1
ATOM 1353 N N . PRO A 1 173 ? 10.625 -33.5 -2.77 1 85.62 173 PRO A N 1
ATOM 1354 C CA . PRO A 1 173 ? 11.25 -34.75 -2.283 1 85.62 173 PRO A CA 1
ATOM 1355 C C . PRO A 1 173 ? 11.281 -34.844 -0.759 1 85.62 173 PRO A C 1
ATOM 1357 O O . PRO A 1 173 ? 11.523 -33.812 -0.087 1 85.62 173 PRO A O 1
ATOM 1360 N N . ASN A 1 174 ? 10.898 -35.906 -0.145 1 86.19 174 ASN A N 1
ATOM 1361 C CA . ASN A 1 174 ? 10.969 -36.188 1.285 1 86.19 174 ASN A CA 1
ATOM 1362 C C . ASN A 1 174 ? 10.055 -35.281 2.082 1 86.19 174 ASN A C 1
ATOM 1364 O O . ASN A 1 174 ? 10.438 -34.781 3.145 1 86.19 174 ASN A O 1
ATOM 1368 N N . ILE A 1 175 ? 8.969 -34.969 1.591 1 88.94 175 ILE A N 1
ATOM 1369 C CA . ILE A 1 175 ? 8.047 -34.031 2.238 1 88.94 175 ILE A CA 1
ATOM 1370 C C . ILE A 1 175 ? 7.539 -34.625 3.545 1 88.94 175 ILE A C 1
ATOM 1372 O O . ILE A 1 175 ? 7.328 -33.906 4.527 1 88.94 175 ILE A O 1
ATOM 1376 N N . ASP A 1 176 ? 7.359 -35.938 3.623 1 89.19 176 ASP A N 1
ATOM 1377 C CA . ASP A 1 176 ? 6.832 -36.562 4.816 1 89.19 176 ASP A CA 1
ATOM 1378 C C . ASP A 1 176 ? 7.785 -36.406 6 1 89.19 176 ASP A C 1
ATOM 1380 O O . ASP A 1 176 ? 7.348 -36.125 7.113 1 89.19 176 ASP A O 1
ATOM 1384 N N . SER A 1 177 ? 9.023 -36.531 5.676 1 90.25 177 SER A N 1
ATOM 1385 C CA . SER A 1 177 ? 10.031 -36.375 6.723 1 90.25 177 SER A CA 1
ATOM 1386 C C . SER A 1 177 ? 10.164 -34.906 7.129 1 90.25 177 SER A C 1
ATOM 1388 O O . SER A 1 177 ? 10.312 -34.594 8.312 1 90.25 177 SER A O 1
ATOM 1390 N N . ALA A 1 178 ? 10.117 -34.062 6.195 1 90.06 178 ALA A N 1
ATOM 1391 C CA . ALA A 1 178 ? 10.266 -32.625 6.469 1 90.06 178 ALA A CA 1
ATOM 1392 C C . ALA A 1 178 ? 9.133 -32.125 7.352 1 90.06 178 ALA A C 1
ATOM 1394 O O . ALA A 1 178 ? 9.359 -31.344 8.266 1 90.06 178 ALA A O 1
ATOM 1395 N N . MET A 1 179 ? 7.953 -32.594 7.113 1 89.62 179 MET A N 1
ATOM 1396 C CA . MET A 1 179 ? 6.777 -32.156 7.855 1 89.62 179 MET A CA 1
ATOM 1397 C C . MET A 1 179 ? 6.832 -32.625 9.297 1 89.62 179 MET A C 1
ATOM 1399 O O . MET A 1 179 ? 6.215 -32.031 10.18 1 89.62 179 MET A O 1
ATOM 1403 N N . LYS A 1 180 ? 7.598 -33.688 9.539 1 87.06 180 LYS A N 1
ATOM 1404 C CA . LYS A 1 180 ? 7.75 -34.219 10.891 1 87.06 180 LYS A CA 1
ATOM 1405 C C . LYS A 1 180 ? 8.945 -33.594 11.602 1 87.06 180 LYS A C 1
ATOM 1407 O O . LYS A 1 180 ? 9.281 -33.969 12.727 1 87.06 180 LYS A O 1
ATOM 1412 N N . GLY A 1 181 ? 9.547 -32.719 10.953 1 86.69 181 GLY A N 1
ATOM 1413 C CA . GLY A 1 181 ? 10.648 -31.984 11.57 1 86.69 181 GLY A CA 1
ATOM 1414 C C . GLY A 1 181 ? 11.992 -32.656 11.367 1 86.69 181 GLY A C 1
ATOM 1415 O O . GLY A 1 181 ? 12.961 -32.344 12.062 1 86.69 181 GLY A O 1
ATOM 1416 N N . ILE A 1 182 ? 12.016 -33.625 10.453 1 83.5 182 ILE A N 1
ATOM 1417 C CA . ILE A 1 182 ? 13.25 -34.375 10.203 1 83.5 182 ILE A CA 1
ATOM 1418 C C . ILE A 1 182 ? 13.906 -33.844 8.922 1 83.5 182 ILE A C 1
ATOM 1420 O O . ILE A 1 182 ? 13.273 -33.812 7.867 1 83.5 182 ILE A O 1
ATOM 1424 N N . ASP A 1 183 ? 15.094 -33.344 9.148 1 78.44 183 ASP A N 1
ATOM 1425 C CA . ASP A 1 183 ? 15.859 -32.844 8 1 78.44 183 ASP A CA 1
ATOM 1426 C C . ASP A 1 183 ? 16.531 -34 7.254 1 78.44 183 ASP A C 1
ATOM 1428 O O . ASP A 1 183 ? 17.672 -34.344 7.547 1 78.44 183 ASP A O 1
ATOM 1432 N N . ALA A 1 184 ? 15.734 -34.688 6.426 1 69.12 184 ALA A N 1
ATOM 1433 C CA . ALA A 1 184 ? 16.281 -35.781 5.637 1 69.12 184 ALA A CA 1
ATOM 1434 C C . ALA A 1 184 ? 16.906 -35.25 4.344 1 69.12 184 ALA A C 1
ATOM 1436 O O . ALA A 1 184 ? 16.328 -34.406 3.658 1 69.12 184 ALA A O 1
ATOM 1437 N N . ARG A 1 185 ? 18.312 -35.344 4.242 1 61.38 185 ARG A N 1
ATOM 1438 C CA . ARG A 1 185 ? 19.031 -34.875 3.064 1 61.38 185 ARG A CA 1
ATOM 1439 C C . ARG A 1 185 ? 18.547 -35.562 1.802 1 61.38 185 ARG A C 1
ATOM 1441 O O . ARG A 1 185 ? 18.188 -36.75 1.845 1 61.38 185 ARG A O 1
ATOM 1448 N N . CYS A 1 186 ? 18.016 -34.906 0.847 1 51.62 186 CYS A N 1
ATOM 1449 C CA . CYS A 1 186 ? 17.656 -35.438 -0.46 1 51.62 186 CYS A CA 1
ATOM 1450 C C . CYS A 1 186 ? 18.875 -36.031 -1.166 1 51.62 186 CYS A C 1
ATOM 1452 O O . CYS A 1 186 ? 19.891 -35.375 -1.332 1 51.62 186 CYS A O 1
ATOM 1454 N N . ASP A 1 187 ? 19.281 -37.188 -1.102 1 40.25 187 ASP A N 1
ATOM 1455 C CA . ASP A 1 187 ? 20.312 -37.75 -1.994 1 40.25 187 ASP A CA 1
ATOM 1456 C C . ASP A 1 187 ? 19.969 -37.438 -3.455 1 40.25 187 ASP A C 1
ATOM 1458 O O . ASP A 1 187 ? 18.828 -37.625 -3.883 1 40.25 187 ASP A O 1
ATOM 1462 N N . ALA A 1 188 ? 20.594 -36.594 -4.098 1 38.59 188 ALA 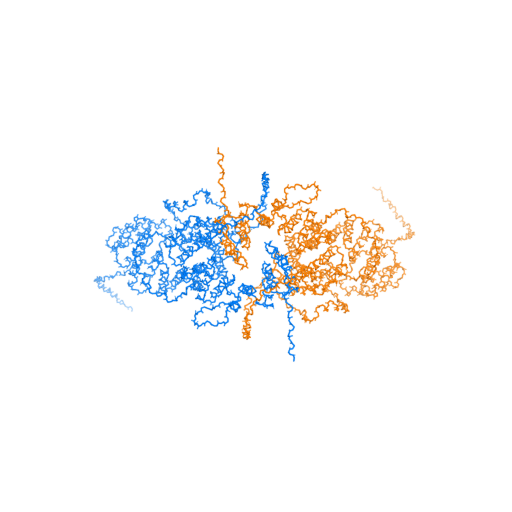A N 1
ATOM 1463 C CA . ALA A 1 188 ? 20.484 -36.281 -5.523 1 38.59 188 ALA A CA 1
ATOM 1464 C C . ALA A 1 188 ? 20.266 -37.562 -6.332 1 38.59 188 ALA A C 1
ATOM 1466 O O . ALA A 1 188 ? 19.938 -37.5 -7.523 1 38.59 188 ALA A O 1
ATOM 1467 N N . ARG A 1 189 ? 20.906 -38.75 -5.953 1 35.06 189 ARG A N 1
ATOM 1468 C CA . ARG A 1 189 ? 21.078 -39.875 -6.852 1 35.06 189 ARG A CA 1
ATOM 1469 C C . ARG A 1 189 ? 19.734 -40.5 -7.211 1 35.06 189 ARG A C 1
ATOM 1471 O O . ARG A 1 189 ? 19.688 -41.531 -7.918 1 35.06 189 ARG A O 1
ATOM 1478 N N . THR A 1 190 ? 18.812 -40.438 -6.34 1 30.83 190 THR A N 1
ATOM 1479 C CA . THR A 1 190 ? 17.703 -41.312 -6.676 1 30.83 190 THR A CA 1
ATOM 1480 C C . THR A 1 190 ? 16.984 -40.844 -7.926 1 30.83 190 THR A C 1
ATOM 1482 O O . THR A 1 190 ? 15.789 -41.125 -8.102 1 30.83 190 THR A O 1
ATOM 1485 N N . ARG A 1 191 ? 17.453 -39.969 -8.617 1 32.75 191 ARG A N 1
ATOM 1486 C CA . ARG A 1 191 ? 16.797 -39.781 -9.906 1 32.75 191 ARG A CA 1
ATOM 1487 C C . ARG A 1 191 ? 16.844 -41.062 -10.734 1 32.75 191 ARG A C 1
ATOM 1489 O O . ARG A 1 191 ? 16.578 -41.031 -11.938 1 32.75 191 ARG A O 1
ATOM 1496 N N . GLY A 1 192 ? 17.781 -42.031 -10.328 1 26.2 192 GLY A N 1
ATOM 1497 C CA . GLY A 1 192 ? 17.875 -43.031 -11.391 1 26.2 192 GLY A CA 1
ATOM 1498 C C . GLY A 1 192 ? 16.531 -43.656 -11.742 1 26.2 192 GLY A C 1
ATOM 1499 O O . GLY A 1 192 ? 15.508 -43.312 -11.148 1 26.2 192 GLY A O 1
ATOM 1500 N N . SER A 1 193 ? 16.672 -45.188 -12.125 1 25.67 193 SER A N 1
ATOM 1501 C CA . SER A 1 193 ? 16 -46.156 -12.953 1 25.67 193 SER A CA 1
ATOM 1502 C C . SER A 1 193 ? 14.711 -46.656 -12.297 1 25.67 193 SER A C 1
ATOM 1504 O O . SER A 1 193 ? 14.664 -47.719 -11.719 1 25.67 193 SER A O 1
ATOM 1506 N N . SER A 1 194 ? 14.148 -46.031 -11.352 1 24.38 194 SER A N 1
ATOM 1507 C CA . SER A 1 194 ? 13 -46.844 -10.977 1 24.38 194 SER A CA 1
ATOM 1508 C C . SER A 1 194 ? 12.156 -47.188 -12.203 1 24.38 194 SER A C 1
ATOM 1510 O O . SER A 1 194 ? 11.625 -46.312 -12.867 1 24.38 194 SER A O 1
ATOM 1512 N N . ARG A 1 195 ? 12.523 -48.25 -12.914 1 24.89 195 ARG A N 1
ATOM 1513 C CA . ARG A 1 195 ? 11.703 -49.062 -13.828 1 24.89 195 ARG A CA 1
ATOM 1514 C C . ARG A 1 195 ? 10.297 -49.25 -13.266 1 24.89 195 ARG A C 1
ATOM 1516 O O . ARG A 1 195 ? 10.133 -49.844 -12.188 1 24.89 195 ARG A O 1
ATOM 1523 N N . ALA A 1 196 ? 9.414 -48.344 -13.453 1 26.06 196 ALA A N 1
ATOM 1524 C CA . ALA A 1 196 ? 7.973 -48.5 -13.305 1 26.06 196 ALA A CA 1
ATOM 1525 C C . ALA A 1 196 ? 7.531 -49.875 -13.758 1 26.06 196 ALA A C 1
ATOM 1527 O O . ALA A 1 196 ? 7.75 -50.281 -14.914 1 26.06 196 ALA A O 1
ATOM 1528 N N . ASN A 1 197 ? 7.715 -50.969 -12.969 1 21.05 197 ASN A N 1
ATOM 1529 C CA . ASN A 1 197 ? 6.809 -52.094 -13.234 1 21.05 197 ASN A CA 1
ATOM 1530 C C . ASN A 1 197 ? 5.363 -51.625 -13.359 1 21.05 197 ASN A C 1
ATOM 1532 O O . ASN A 1 197 ? 4.82 -51.031 -12.422 1 21.05 197 ASN A O 1
ATOM 1536 N N . SER A 1 198 ? 4.918 -51.25 -14.562 1 21.73 198 SER A N 1
ATOM 1537 C CA . SER A 1 198 ? 3.619 -50.906 -15.133 1 21.73 198 SER A CA 1
ATOM 1538 C C . SER A 1 198 ? 2.527 -51.844 -14.633 1 21.73 198 SER A C 1
ATOM 1540 O O . SER A 1 198 ? 2.477 -53 -15.023 1 21.73 198 SER A O 1
ATOM 1542 N N . SER A 1 199 ? 2.332 -52.062 -13.328 1 21.38 199 SER A N 1
ATOM 1543 C CA . SER A 1 199 ? 1.097 -52.812 -13.172 1 21.38 199 SER A CA 1
ATOM 1544 C C . SER A 1 199 ? -0.07 -52.125 -13.875 1 21.38 199 SER A C 1
ATOM 1546 O O . SER A 1 199 ? -0.133 -50.906 -13.922 1 21.38 199 SER A O 1
ATOM 1548 N N . ASP A 1 200 ? -0.748 -52.844 -14.758 1 19.98 200 ASP A N 1
ATOM 1549 C CA . ASP A 1 200 ? -1.777 -52.719 -15.789 1 19.98 200 ASP A CA 1
ATOM 1550 C C . ASP A 1 200 ? -3.09 -52.219 -15.188 1 19.98 200 ASP A C 1
ATOM 1552 O O . ASP A 1 200 ? -4.172 -52.562 -15.664 1 19.98 200 ASP A O 1
ATOM 1556 N N . SER A 1 201 ? -3.148 -51.625 -14.008 1 22.05 201 SER A N 1
ATOM 1557 C CA . SER A 1 201 ? -4.559 -51.469 -13.656 1 22.05 201 SER A CA 1
ATOM 1558 C C . SER A 1 201 ? -5.277 -50.531 -14.617 1 22.05 201 SER A C 1
ATOM 1560 O O . SER A 1 201 ? -4.832 -49.406 -14.844 1 22.05 201 SER A O 1
ATOM 1562 N N . SER A 1 202 ? -6.043 -51.031 -15.531 1 20.94 202 SER A N 1
ATOM 1563 C CA . SER A 1 202 ? -6.812 -50.594 -16.688 1 20.94 202 SER A CA 1
ATOM 1564 C C . SER A 1 202 ? -7.875 -49.562 -16.297 1 20.94 202 SER A C 1
ATOM 1566 O O . SER A 1 202 ? -9 -49.625 -16.797 1 20.94 202 SER A O 1
ATOM 1568 N N . GLU A 1 203 ? -7.719 -48.844 -15.211 1 22.12 203 GLU A N 1
ATOM 1569 C CA . GLU A 1 203 ? -8.984 -48.125 -15.031 1 22.12 203 GLU A CA 1
ATOM 1570 C C . GLU A 1 203 ? -9.203 -47.094 -16.125 1 22.12 203 GLU A C 1
ATOM 1572 O O . GLU A 1 203 ? -8.242 -46.5 -16.625 1 22.12 203 GLU A O 1
ATOM 1577 N N . ARG A 1 204 ? -10.398 -47 -16.766 1 21.14 204 ARG A N 1
ATOM 1578 C CA . ARG A 1 204 ? -11.07 -46.375 -17.906 1 21.14 204 ARG A CA 1
ATOM 1579 C C . ARG A 1 204 ? -11.148 -44.875 -17.719 1 21.14 204 ARG A C 1
ATOM 1581 O O . ARG A 1 204 ? -11.82 -44.375 -16.797 1 21.14 204 ARG A O 1
ATOM 1588 N N . LEU A 1 205 ? -10.023 -44.281 -17.875 1 23.08 205 LEU A N 1
ATOM 1589 C CA . LEU A 1 205 ? -9.977 -42.844 -17.625 1 23.08 205 LEU A CA 1
ATOM 1590 C C . LEU A 1 205 ? -10.836 -42.094 -18.641 1 23.08 205 LEU A C 1
ATOM 1592 O O . LEU A 1 205 ? -10.875 -42.438 -19.828 1 23.08 205 LEU A O 1
ATOM 1596 N N . PRO A 1 206 ? -11.766 -41.219 -18.266 1 20.67 206 PRO A N 1
ATOM 1597 C CA . PRO A 1 206 ? -12.727 -40.5 -19.109 1 20.67 206 PRO A CA 1
ATOM 1598 C C . PRO A 1 206 ? -12.055 -39.5 -20.047 1 20.67 206 PRO A C 1
ATOM 1600 O O . PRO A 1 206 ? -10.914 -39.094 -19.812 1 20.67 206 PRO A O 1
ATOM 1603 N N . GLU A 1 207 ? -12.562 -39.094 -21.234 1 20.5 207 GLU A N 1
ATOM 1604 C CA . GLU A 1 207 ? -12.289 -38.562 -22.562 1 20.5 207 GLU A CA 1
ATOM 1605 C C . GLU A 1 207 ? -12.031 -37.062 -22.484 1 20.5 207 GLU A C 1
ATOM 1607 O O . GLU A 1 207 ? -12.977 -36.25 -22.391 1 20.5 207 GLU A O 1
ATOM 1612 N N . HIS A 1 208 ? -11.031 -36.469 -21.766 1 22.88 208 HIS A N 1
ATOM 1613 C CA . HIS A 1 208 ? -11.008 -35.031 -21.562 1 22.88 208 HIS A CA 1
ATOM 1614 C C . HIS A 1 208 ? -10.359 -34.312 -22.734 1 22.88 208 HIS A C 1
ATOM 1616 O O . HIS A 1 208 ? -9.312 -34.75 -23.219 1 22.88 208 HIS A O 1
ATOM 1622 N N . ARG A 1 209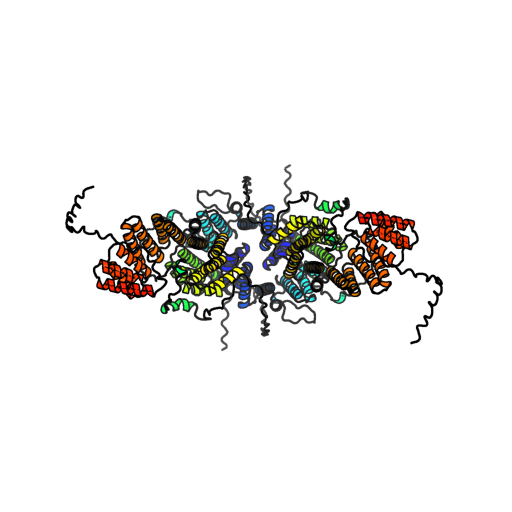 ? -10.977 -33.531 -23.672 1 22.02 209 ARG A N 1
ATOM 1623 C CA . ARG A 1 209 ? -10.688 -32.812 -24.891 1 22.02 209 ARG A CA 1
ATOM 1624 C C . ARG A 1 209 ? -9.789 -31.609 -24.625 1 22.02 209 ARG A C 1
ATOM 1626 O O . ARG A 1 209 ? -10.094 -30.797 -23.766 1 22.02 209 ARG A O 1
ATOM 1633 N N . TYR A 1 210 ? -8.547 -31.625 -24.891 1 24.83 210 TYR A N 1
ATOM 1634 C CA . TYR A 1 210 ? -7.578 -30.547 -24.719 1 24.83 210 TYR A CA 1
ATOM 1635 C C . TYR A 1 210 ? -7.805 -29.453 -25.75 1 24.83 210 TYR A C 1
ATOM 1637 O O . TYR A 1 210 ? -7.566 -29.656 -26.953 1 24.83 210 TYR A O 1
ATOM 1645 N N . MET A 1 211 ? -8.773 -28.531 -25.781 1 26.62 211 MET A N 1
ATOM 1646 C CA . MET A 1 211 ? -9.016 -27.438 -26.719 1 26.62 211 MET A CA 1
ATOM 1647 C C . MET A 1 211 ? -7.852 -26.453 -26.719 1 26.62 211 MET A C 1
ATOM 1649 O O . MET A 1 211 ? -7.512 -25.891 -25.688 1 26.62 211 MET A O 1
ATOM 1653 N N . THR A 1 212 ? -6.812 -26.578 -27.344 1 29.25 212 THR A N 1
ATOM 1654 C CA . THR A 1 212 ? -5.789 -25.562 -27.547 1 29.25 212 THR A CA 1
ATOM 1655 C C . THR A 1 212 ? -6.422 -24.25 -28.016 1 29.25 212 THR A C 1
ATOM 1657 O O . THR A 1 212 ? -7.5 -24.25 -28.609 1 29.25 212 THR A O 1
ATOM 1660 N N . ARG A 1 213 ? -5.945 -23.125 -27.484 1 33.84 213 ARG A N 1
ATOM 1661 C CA . ARG A 1 213 ? -6.418 -21.781 -27.781 1 33.84 213 ARG A CA 1
ATOM 1662 C C . ARG A 1 213 ? -6.547 -21.562 -29.281 1 33.84 213 ARG A C 1
ATOM 1664 O O . ARG A 1 213 ? -7.297 -20.703 -29.734 1 33.84 213 ARG A O 1
ATOM 1671 N N . GLN A 1 214 ? -5.707 -22.188 -30.125 1 29.34 214 GLN A N 1
ATOM 1672 C CA . GLN A 1 214 ? -5.809 -21.984 -31.562 1 29.34 214 GLN A CA 1
ATOM 1673 C C . GLN A 1 214 ? -7.203 -22.328 -32.062 1 29.34 214 GLN A C 1
ATOM 1675 O O . GLN A 1 214 ? -7.754 -21.625 -32.906 1 29.34 214 GLN A O 1
ATOM 1680 N N . ARG A 1 215 ? -7.676 -23.547 -31.625 1 29.98 215 ARG A N 1
ATOM 1681 C CA . ARG A 1 215 ? -8.883 -24.062 -32.281 1 29.98 215 ARG A CA 1
ATOM 1682 C C . ARG A 1 215 ? -10.133 -23.375 -31.719 1 29.98 215 ARG A C 1
ATOM 1684 O O . ARG A 1 215 ? -11.242 -23.625 -32.219 1 29.98 215 ARG A O 1
ATOM 1691 N N . ALA A 1 216 ? -9.984 -22.797 -30.547 1 32.03 216 ALA A N 1
ATOM 1692 C CA . ALA A 1 216 ? -11.234 -22.297 -29.953 1 32.03 216 ALA A CA 1
ATOM 1693 C C . ALA A 1 216 ? -11.75 -21.078 -30.719 1 32.03 216 ALA A C 1
ATOM 1695 O O . ALA A 1 216 ? -12.875 -20.625 -30.5 1 32.03 216 ALA A O 1
ATOM 1696 N N . ARG A 1 217 ? -10.875 -20.266 -31.359 1 29.45 217 ARG A N 1
ATOM 1697 C CA . ARG A 1 217 ? -11.5 -19.078 -31.938 1 29.45 217 ARG A CA 1
ATOM 1698 C C . ARG A 1 217 ? -12.594 -19.469 -32.938 1 29.45 217 ARG A C 1
ATOM 1700 O O . ARG A 1 217 ? -13.469 -18.672 -33.25 1 29.45 217 ARG A O 1
ATOM 1707 N N . HIS A 1 218 ? -12.25 -20.391 -33.812 1 25.19 218 HIS A N 1
ATOM 1708 C CA . HIS A 1 218 ? -13.188 -20.531 -34.938 1 25.19 218 HIS A CA 1
ATOM 1709 C C . HIS A 1 218 ? -14.422 -21.312 -34.5 1 25.19 218 HIS A C 1
ATOM 1711 O O . HIS A 1 218 ? -15.305 -21.578 -35.312 1 25.19 218 HIS A O 1
ATOM 1717 N N . SER A 1 219 ? -14.289 -22.281 -33.531 1 25.33 219 SER A N 1
ATOM 1718 C CA . SER A 1 219 ? -15.414 -23.219 -33.531 1 25.33 219 SER A CA 1
ATOM 1719 C C . SER A 1 219 ? -16.625 -22.641 -32.781 1 25.33 219 SER A C 1
ATOM 1721 O O . SER A 1 219 ? -16.578 -22.438 -31.578 1 25.33 219 SER A O 1
ATOM 1723 N N . GLN A 1 220 ? -17.438 -21.781 -33.5 1 23.72 220 GLN A N 1
ATOM 1724 C CA . GLN A 1 220 ? -18.703 -21.266 -33 1 23.72 220 GLN A CA 1
ATOM 1725 C C . GLN A 1 220 ? -19.547 -22.391 -32.375 1 23.72 220 GLN A C 1
ATOM 1727 O O . GLN A 1 220 ? -20.234 -22.172 -31.375 1 23.72 220 GLN A O 1
ATOM 1732 N N . SER A 1 221 ? -19.938 -23.438 -33.188 1 23.98 221 SER A N 1
ATOM 1733 C CA . SER A 1 221 ? -21.328 -23.875 -33.156 1 23.98 221 SER A CA 1
ATOM 1734 C C . SER A 1 221 ? -21.531 -24.969 -32.094 1 23.98 221 SER A C 1
ATOM 1736 O O . SER A 1 221 ? -22.656 -25.438 -31.906 1 23.98 221 SER A O 1
ATOM 1738 N N . SER A 1 222 ? -20.562 -25.906 -31.75 1 24.41 222 SER A N 1
ATOM 1739 C CA . SER A 1 222 ? -21.141 -27.219 -31.484 1 24.41 222 SER A CA 1
ATOM 1740 C C . SER A 1 222 ? -21.859 -27.234 -30.125 1 24.41 222 SER A C 1
ATOM 1742 O O . SER A 1 222 ? -21.391 -26.625 -29.172 1 24.41 222 SER A O 1
ATOM 1744 N N . ARG A 1 223 ? -23.203 -27.656 -30.094 1 24.98 223 ARG A N 1
ATOM 1745 C CA . ARG A 1 223 ? -24.219 -27.969 -29.094 1 24.98 223 ARG A CA 1
ATOM 1746 C C . ARG A 1 223 ? -23.719 -29.047 -28.125 1 24.98 223 ARG A C 1
ATOM 1748 O O . ARG A 1 223 ? -23.375 -30.141 -28.547 1 24.98 223 ARG A O 1
ATOM 1755 N N . VAL A 1 224 ? -23.062 -28.703 -27.125 1 26.12 224 VAL A N 1
ATOM 1756 C CA . VAL A 1 224 ? -22.578 -29.562 -26.047 1 26.12 224 VAL A CA 1
ATOM 1757 C C . VAL A 1 224 ? -23.719 -30.406 -25.516 1 26.12 224 VAL A C 1
ATOM 1759 O O . VAL A 1 224 ? -24.781 -29.875 -25.141 1 26.12 224 VAL A O 1
ATOM 1762 N N . PRO A 1 225 ? -23.812 -31.688 -25.844 1 24.72 225 PRO A N 1
ATOM 1763 C CA . PRO A 1 225 ? -24.844 -32.562 -25.25 1 24.72 225 PRO A CA 1
ATOM 1764 C C . PRO A 1 225 ? -24.766 -32.562 -23.734 1 24.72 225 PRO A C 1
ATOM 1766 O O . PRO A 1 225 ? -23.719 -32.312 -23.156 1 24.72 225 PRO A O 1
ATOM 1769 N N . SER A 1 226 ? -26.016 -32.562 -22.984 1 25.94 226 SER A N 1
ATOM 1770 C CA . SER A 1 226 ? -26.359 -32.469 -21.578 1 25.94 226 SER A CA 1
ATOM 1771 C C . SER A 1 226 ? -25.859 -33.688 -20.797 1 25.94 226 SER A C 1
ATOM 1773 O O . SER A 1 226 ? -26.297 -34.812 -21.047 1 25.94 226 SER A O 1
ATOM 1775 N N . PRO A 1 227 ? -24.578 -33.844 -20.562 1 27.3 227 PRO A N 1
ATOM 1776 C CA . PRO A 1 227 ? -24.219 -35.031 -19.766 1 27.3 227 PRO A CA 1
ATOM 1777 C C . PRO A 1 227 ? -24.859 -35.031 -18.391 1 27.3 227 PRO A C 1
ATOM 1779 O O . PRO A 1 227 ? -24.641 -34.125 -17.594 1 27.3 227 PRO A O 1
ATOM 1782 N N . ARG A 1 228 ? -26.016 -35.688 -18.094 1 27.05 228 ARG A N 1
ATOM 1783 C CA . ARG A 1 228 ? -26.922 -35.719 -16.953 1 27.05 228 ARG A CA 1
ATOM 1784 C C . ARG A 1 228 ? -26.234 -36.281 -15.727 1 27.05 228 ARG A C 1
ATOM 1786 O O . ARG A 1 228 ? -26.438 -35.812 -14.609 1 27.05 228 ARG A O 1
ATOM 1793 N N . GLU A 1 229 ? -25.625 -37.5 -15.828 1 27.2 229 GLU A N 1
ATOM 1794 C CA . GLU A 1 229 ? -25.672 -38.344 -14.625 1 27.2 229 GLU A CA 1
ATOM 1795 C C . GLU A 1 229 ? -24.641 -37.875 -13.602 1 27.2 229 GLU A C 1
ATOM 1797 O O . GLU A 1 229 ? -24.891 -37.875 -12.398 1 27.2 229 GLU A O 1
ATOM 1802 N N . LYS A 1 230 ? -23.344 -37.812 -13.953 1 32.28 230 LYS A N 1
ATOM 1803 C CA . LYS A 1 230 ? -22.281 -37.719 -12.945 1 32.28 230 LYS A CA 1
ATOM 1804 C C . LYS A 1 230 ? -22.219 -36.281 -12.367 1 32.28 230 LYS A C 1
ATOM 1806 O O . LYS A 1 230 ? -21.297 -35.969 -11.609 1 32.28 230 LYS A O 1
ATOM 1811 N N . GLU A 1 231 ? -23.031 -35.469 -12.859 1 30.86 231 GLU A N 1
ATOM 1812 C CA . GLU A 1 231 ? -23.109 -34.062 -12.422 1 30.86 231 GLU A CA 1
ATOM 1813 C C . GLU A 1 231 ? -23.547 -33.969 -10.969 1 30.86 231 GLU A C 1
ATOM 1815 O O . GLU A 1 231 ? -23.5 -32.906 -10.367 1 30.86 231 GLU A O 1
ATOM 1820 N N . LYS A 1 232 ? -24.062 -35.094 -10.445 1 32.84 232 LYS A N 1
ATOM 1821 C CA . LYS A 1 232 ? -24.734 -34.969 -9.156 1 32.84 232 LYS A CA 1
ATOM 1822 C C . LYS A 1 232 ? -23.719 -34.812 -8.023 1 32.84 232 LYS A C 1
ATOM 1824 O O . LYS A 1 232 ? -24.031 -34.25 -6.973 1 32.84 232 LYS A O 1
ATOM 1829 N N . ALA A 1 233 ? -22.609 -35.531 -8.141 1 32.84 233 ALA A N 1
ATOM 1830 C CA . ALA A 1 233 ? -21.812 -35.594 -6.922 1 32.84 233 ALA A CA 1
ATOM 1831 C C . ALA A 1 233 ? -21.156 -34.25 -6.617 1 32.84 233 ALA A C 1
ATOM 1833 O O . ALA A 1 233 ? -21.047 -33.844 -5.457 1 32.84 233 ALA A O 1
ATOM 1834 N N . ILE A 1 234 ? -20.469 -33.656 -7.602 1 35.38 234 ILE A N 1
ATOM 1835 C CA . ILE A 1 234 ? -19.859 -32.375 -7.312 1 35.38 234 ILE A CA 1
ATOM 1836 C C . ILE A 1 234 ? -20.953 -31.359 -6.957 1 35.38 234 ILE A C 1
ATOM 1838 O O . ILE A 1 234 ? -20.766 -30.547 -6.051 1 35.38 234 ILE A O 1
ATOM 1842 N N . ASN A 1 235 ? -22.172 -31.5 -7.648 1 37.59 235 ASN A N 1
ATOM 1843 C CA . ASN A 1 235 ? -23.297 -30.609 -7.371 1 37.59 235 ASN A CA 1
ATOM 1844 C C . ASN A 1 235 ? -23.797 -30.766 -5.941 1 37.59 235 ASN A C 1
ATOM 1846 O O . ASN A 1 235 ? -24.438 -29.875 -5.402 1 37.59 235 ASN A O 1
ATOM 1850 N N . ALA A 1 236 ? -23.703 -31.953 -5.477 1 41 236 ALA A N 1
ATOM 1851 C CA . ALA A 1 236 ? -24.172 -32.188 -4.113 1 41 236 ALA A CA 1
ATOM 1852 C C . ALA A 1 236 ? -23.344 -31.406 -3.098 1 41 236 ALA A C 1
ATOM 1854 O O . ALA A 1 236 ? -23.812 -31.125 -1.995 1 41 236 ALA A O 1
ATOM 1855 N N . LEU A 1 237 ? -22.078 -31.297 -3.367 1 40.38 237 LEU A N 1
ATOM 1856 C CA . LEU A 1 237 ? -21.25 -30.547 -2.426 1 40.38 237 LEU A CA 1
ATOM 1857 C C . LEU A 1 237 ? -21.766 -29.125 -2.27 1 40.38 237 LEU A C 1
ATOM 1859 O O . LEU A 1 237 ? -21.578 -28.5 -1.216 1 40.38 237 LEU A O 1
ATOM 1863 N N . PHE A 1 238 ? -22.344 -28.516 -3.352 1 43.22 238 PHE A N 1
ATOM 1864 C CA . PHE A 1 238 ? -22.812 -27.125 -3.326 1 43.22 238 PHE A CA 1
ATOM 1865 C C . PHE A 1 238 ? -24.328 -27.062 -3.41 1 43.22 238 PHE A C 1
ATOM 1867 O O . PHE A 1 238 ? -24.875 -26.078 -3.9 1 43.22 238 PHE A O 1
ATOM 1874 N N . SER A 1 239 ? -25.172 -28.047 -3.125 1 34.62 239 SER A N 1
ATOM 1875 C CA . SER A 1 239 ? -26.594 -28.078 -3.41 1 34.62 239 SER A CA 1
ATOM 1876 C C . SER A 1 239 ? -27.312 -26.922 -2.715 1 34.62 239 SER A C 1
ATOM 1878 O O . SER A 1 239 ? -28.516 -26.719 -2.908 1 34.62 239 SER A O 1
ATOM 1880 N N . GLU A 1 240 ? -27.047 -26.688 -1.429 1 30.67 240 GLU A N 1
ATOM 1881 C CA . GLU A 1 240 ? -28.203 -26.016 -0.874 1 30.67 240 GLU A CA 1
ATOM 1882 C C . GLU A 1 240 ? -28.531 -24.734 -1.651 1 30.67 240 GLU A C 1
ATOM 1884 O O . GLU A 1 240 ? -29.703 -24.438 -1.905 1 30.67 240 GLU A O 1
ATOM 1889 N N . ASP A 1 241 ? -27.656 -23.688 -1.407 1 28.31 241 ASP A N 1
ATOM 1890 C CA . ASP A 1 241 ? -28.312 -22.391 -1.477 1 28.31 241 ASP A CA 1
ATOM 1891 C C . ASP A 1 241 ? -28.625 -22.016 -2.922 1 28.31 241 ASP A C 1
ATOM 1893 O O . ASP A 1 241 ? -29.797 -21.859 -3.287 1 28.31 241 ASP A O 1
ATOM 1897 N N . ARG A 1 242 ? -27.969 -20.797 -3.531 1 27.42 242 ARG A N 1
ATOM 1898 C CA . ARG A 1 242 ? -28.547 -19.859 -4.488 1 27.42 242 ARG A CA 1
ATOM 1899 C C . ARG A 1 242 ? -28.406 -20.375 -5.914 1 27.42 242 ARG A C 1
ATOM 1901 O O . ARG A 1 242 ? -27.297 -20.484 -6.438 1 27.42 242 ARG A O 1
ATOM 1908 N N . ALA A 1 243 ? -29.203 -21.25 -6.414 1 24.39 243 ALA A N 1
ATOM 1909 C CA . ALA A 1 243 ? -29.266 -21.516 -7.848 1 24.39 243 ALA A CA 1
ATOM 1910 C C . ALA A 1 243 ? -29.312 -20.219 -8.648 1 24.39 243 ALA A C 1
ATOM 1912 O O . ALA A 1 243 ? -30.391 -19.75 -9.016 1 24.39 243 ALA A O 1
ATOM 1913 N N . LYS A 1 244 ? -28.75 -19 -8.211 1 27.17 244 LYS A N 1
ATOM 1914 C CA . LYS A 1 244 ? -29.031 -17.938 -9.172 1 27.17 244 LYS A CA 1
ATOM 1915 C C . LYS A 1 244 ? -28.484 -18.297 -10.555 1 27.17 244 LYS A C 1
ATOM 1917 O O . LYS A 1 244 ? -27.312 -18.656 -10.695 1 27.17 244 LYS A O 1
ATOM 1922 N N . PRO A 1 245 ? -29.281 -18.688 -11.484 1 25.36 245 PRO A N 1
ATOM 1923 C CA . PRO A 1 245 ? -28.875 -18.891 -12.875 1 25.36 245 PRO A CA 1
ATOM 1924 C C . PRO A 1 245 ? -27.922 -17.812 -13.383 1 25.36 245 PRO A C 1
ATOM 1926 O O . PRO A 1 245 ? -27.969 -16.672 -12.906 1 25.36 245 PRO A O 1
ATOM 1929 N N . LEU A 1 246 ? -26.719 -18.234 -13.758 1 29.92 246 LEU A N 1
ATOM 1930 C CA . LEU A 1 246 ? -25.734 -17.375 -14.422 1 29.92 246 LEU A CA 1
ATOM 1931 C C . LEU A 1 246 ? -26.422 -16.484 -15.453 1 29.92 246 LEU A C 1
ATOM 1933 O O . LEU A 1 246 ? -26.812 -16.953 -16.531 1 29.92 246 LEU A O 1
ATOM 1937 N N . SER A 1 247 ? -27.609 -15.711 -15.016 1 24.92 247 SER A N 1
ATOM 1938 C CA . SER A 1 247 ? -28.297 -14.883 -16 1 24.92 247 SER A CA 1
ATOM 1939 C C . SER A 1 247 ? -27.297 -14.023 -16.781 1 24.92 247 SER A C 1
ATOM 1941 O O . SER A 1 247 ? -26.219 -13.711 -16.281 1 24.92 247 SER A O 1
ATOM 1943 N N . PRO A 1 248 ? -27.609 -13.844 -18.062 1 23.89 248 PRO A N 1
ATOM 1944 C CA . PRO A 1 248 ? -26.859 -13.078 -19.062 1 23.89 248 PRO A CA 1
ATOM 1945 C C . PRO A 1 248 ? -26.625 -11.625 -18.641 1 23.89 248 PRO A C 1
ATOM 1947 O O . PRO A 1 248 ? -27.578 -10.875 -18.453 1 23.89 248 PRO A O 1
ATOM 1950 N N . ARG A 1 249 ? -25.797 -11.398 -17.656 1 26.02 249 ARG A N 1
ATOM 1951 C CA . ARG A 1 249 ? -25.531 -10.016 -17.25 1 26.02 249 ARG A CA 1
ATOM 1952 C C . ARG A 1 249 ? -25.219 -9.141 -18.453 1 26.02 249 ARG A C 1
ATOM 1954 O O . ARG A 1 249 ? -24.578 -9.594 -19.406 1 26.02 249 ARG A O 1
ATOM 1961 N N . ARG A 1 250 ? -25.938 -7.957 -18.641 1 24.44 250 ARG A N 1
ATOM 1962 C CA . ARG A 1 250 ? -25.891 -6.859 -19.594 1 24.44 250 ARG A CA 1
ATOM 1963 C C . ARG A 1 250 ? -24.453 -6.41 -19.844 1 24.44 250 ARG A C 1
ATOM 1965 O O . ARG A 1 250 ? -23.594 -6.559 -18.969 1 24.44 250 ARG A O 1
ATOM 1972 N N . SER A 1 251 ? -24.047 -6.121 -21.141 1 22.27 251 SER A N 1
ATOM 1973 C CA . SER A 1 251 ? -22.875 -5.703 -21.906 1 22.27 251 SER A CA 1
ATOM 1974 C C . SER A 1 251 ? -22.219 -4.465 -21.297 1 22.27 251 SER A C 1
ATOM 1976 O O . SER A 1 251 ? -22.672 -3.342 -21.531 1 22.27 251 SER A O 1
ATOM 1978 N N . HIS A 1 252 ? -21.922 -4.414 -19.984 1 26.08 252 HIS A N 1
ATOM 1979 C CA . HIS A 1 252 ? -21.391 -3.105 -19.641 1 26.08 252 HIS A CA 1
ATOM 1980 C C . HIS A 1 252 ? -20.062 -2.848 -20.344 1 26.08 252 HIS A C 1
ATOM 1982 O O . HIS A 1 252 ? -19.359 -3.789 -20.719 1 26.08 252 HIS A O 1
ATOM 1988 N N . GLY A 1 253 ? -19.828 -1.635 -21 1 24 253 GLY A N 1
ATOM 1989 C CA . GLY A 1 253 ? -18.75 -1.05 -21.797 1 24 253 GLY A CA 1
ATOM 1990 C C . GLY A 1 253 ? -17.375 -1.262 -21.188 1 24 253 GLY A C 1
ATOM 1991 O O . GLY A 1 253 ? -17.266 -1.76 -20.062 1 24 253 GLY A O 1
ATOM 1992 N N . SER A 1 254 ? -16.234 -0.898 -21.969 1 25.94 254 SER A N 1
ATOM 1993 C CA . SER A 1 254 ? -14.789 -1.034 -21.812 1 25.94 254 SER A CA 1
ATOM 1994 C C . SER A 1 254 ? -14.336 -0.545 -20.438 1 25.94 254 SER A C 1
ATOM 1996 O O . SER A 1 254 ? -14.867 0.434 -19.906 1 25.94 254 SER A O 1
ATOM 1998 N N . PRO A 1 255 ? -13.711 -1.459 -19.594 1 28.98 255 PRO A N 1
ATOM 1999 C CA . PRO A 1 255 ? -13.305 -1.244 -18.203 1 28.98 255 PRO A CA 1
ATOM 2000 C C . PRO A 1 255 ? -12.57 0.08 -18 1 28.98 255 PRO A C 1
ATOM 2002 O O . PRO A 1 255 ? -12.125 0.379 -16.891 1 28.98 255 PRO A O 1
ATOM 2005 N N . LEU A 1 256 ? -11.945 0.67 -19.125 1 25.41 256 LEU A N 1
ATOM 2006 C CA . LEU A 1 256 ? -11.164 1.847 -18.766 1 25.41 256 LEU A CA 1
ATOM 2007 C C . LEU A 1 256 ? -12.039 2.92 -18.141 1 25.41 256 LEU A C 1
ATOM 2009 O O . LEU A 1 256 ? -11.539 3.824 -17.469 1 25.41 256 LEU A O 1
ATOM 2013 N N . SER A 1 257 ? -13.398 3.072 -18.656 1 22.31 257 SER A N 1
ATOM 2014 C CA . SER A 1 257 ? -13.984 4.402 -18.531 1 22.31 257 SER A CA 1
ATOM 2015 C C . SER A 1 257 ? -14.672 4.586 -17.188 1 22.31 257 SER A C 1
ATOM 2017 O O . SER A 1 257 ? -15.539 5.449 -17.047 1 22.31 257 SER A O 1
ATOM 2019 N N . ALA A 1 258 ? -14.758 3.73 -16.281 1 24.44 258 ALA A N 1
ATOM 2020 C CA . ALA A 1 258 ? -15.867 3.783 -15.328 1 24.44 258 ALA A CA 1
ATOM 2021 C C . ALA A 1 258 ? -15.773 5.016 -14.43 1 24.44 258 ALA A C 1
ATOM 2023 O O . ALA A 1 258 ? -15.023 5.023 -13.453 1 24.44 258 ALA A O 1
ATOM 2024 N N . ILE A 1 259 ? -15.914 6.262 -14.977 1 19.55 259 ILE A N 1
ATOM 2025 C CA . ILE A 1 259 ? -15.938 7.348 -14 1 19.55 259 ILE A CA 1
ATOM 2026 C C . ILE A 1 259 ? -17.094 7.148 -13.031 1 19.55 259 ILE A C 1
ATOM 2028 O O . ILE A 1 259 ? -16.891 7.133 -11.812 1 19.55 259 ILE A O 1
ATOM 2032 N N . ASN A 1 260 ? -18.312 7.949 -13.102 1 18.05 260 ASN A N 1
ATOM 2033 C CA . ASN A 1 260 ? -18.875 8.906 -12.148 1 18.05 260 ASN A CA 1
ATOM 2034 C C . ASN A 1 260 ? -20.109 8.344 -11.445 1 18.05 260 ASN A C 1
ATOM 2036 O O . ASN A 1 260 ? -20.875 9.086 -10.828 1 18.05 260 ASN A O 1
ATOM 2040 N N . THR A 1 261 ? -20.531 6.973 -11.438 1 18.62 261 THR A N 1
ATOM 2041 C CA . THR A 1 261 ? -21.969 6.977 -11.172 1 18.62 261 THR A CA 1
ATOM 2042 C C . THR A 1 261 ? -22.234 7.152 -9.68 1 18.62 261 THR A C 1
ATOM 2044 O O . THR A 1 261 ? -21.594 6.508 -8.844 1 18.62 261 THR A O 1
ATOM 2047 N N . SER A 1 262 ? -22.984 8.273 -9.227 1 18.92 262 SER A N 1
ATOM 2048 C CA . SER A 1 262 ? -23.391 8.938 -8 1 18.92 262 SER A CA 1
ATOM 2049 C C . SER A 1 262 ? -24.469 8.133 -7.27 1 18.92 262 SER A C 1
ATOM 2051 O O . SER A 1 262 ? -25.156 8.656 -6.395 1 18.92 262 SER A O 1
ATOM 2053 N N . ASP A 1 263 ? -24.266 6.824 -6.973 1 18.02 263 ASP A N 1
ATOM 2054 C CA . ASP A 1 263 ? -25.422 6.066 -6.516 1 18.02 263 ASP A CA 1
ATOM 2055 C C . ASP A 1 263 ? -25.891 6.555 -5.148 1 18.02 263 ASP A C 1
ATOM 2057 O O . ASP A 1 263 ? -25.094 7.004 -4.332 1 18.02 263 ASP A O 1
ATOM 2061 N N . ASP A 1 264 ? -27.25 6.738 -4.949 1 20.53 264 ASP A N 1
ATOM 2062 C CA . ASP A 1 264 ? -28.25 7.258 -4.031 1 20.53 264 ASP A CA 1
ATOM 2063 C C . ASP A 1 264 ? -28.406 6.352 -2.812 1 20.53 264 ASP A C 1
ATOM 2065 O O . ASP A 1 264 ? -28.75 5.176 -2.947 1 20.53 264 ASP A O 1
ATOM 2069 N N . ARG A 1 265 ? -27.688 6.648 -1.649 1 19.53 265 ARG A N 1
ATOM 2070 C CA . ARG A 1 265 ? -27.516 5.895 -0.413 1 19.53 265 ARG A CA 1
ATOM 2071 C C . ARG A 1 265 ? -28.812 5.855 0.393 1 19.53 265 ARG A C 1
ATOM 2073 O O . ARG A 1 265 ? -29.359 6.902 0.747 1 19.53 265 ARG A O 1
ATOM 2080 N N . HIS A 1 266 ? -29.734 4.785 0.225 1 19.22 266 HIS A N 1
ATOM 2081 C CA . HIS A 1 266 ? -30.969 4.582 0.986 1 19.22 266 HIS A CA 1
ATOM 2082 C C . HIS A 1 266 ? -30.656 4.133 2.412 1 19.22 266 HIS A C 1
ATOM 2084 O O . HIS A 1 266 ? -29.906 3.174 2.621 1 19.22 266 HIS A O 1
ATOM 2090 N N . VAL A 1 267 ? -30.766 4.953 3.512 1 18.52 267 VAL A N 1
ATOM 2091 C CA . VAL A 1 267 ? -30.375 4.914 4.922 1 18.52 267 VAL A CA 1
ATOM 2092 C C . VAL A 1 267 ? -31.375 4.055 5.699 1 18.52 267 VAL A C 1
ATOM 2094 O O . VAL A 1 267 ? -32.531 4.434 5.855 1 18.52 267 VAL A O 1
ATOM 2097 N N . ALA A 1 268 ? -31.547 2.707 5.527 1 17.94 268 ALA A N 1
ATOM 2098 C CA . ALA A 1 268 ? -32.594 2.016 6.281 1 17.94 268 ALA A CA 1
ATOM 2099 C C . ALA A 1 268 ? -32.219 1.893 7.754 1 17.94 268 ALA A C 1
ATOM 2101 O O . ALA A 1 268 ? -31.141 1.374 8.086 1 17.94 268 ALA A O 1
ATOM 2102 N N . ALA A 1 269 ? -32.875 2.531 8.797 1 18.28 269 ALA A N 1
ATOM 2103 C CA . ALA A 1 269 ? -32.656 2.818 10.211 1 18.28 269 ALA A CA 1
ATOM 2104 C C . ALA A 1 269 ? -33.031 1.628 11.086 1 18.28 269 ALA A C 1
ATOM 2106 O O . ALA A 1 269 ? -32.844 1.648 12.305 1 18.28 269 ALA A O 1
ATOM 2107 N N . GLU A 1 270 ? -33 0.305 10.773 1 18.75 270 GLU A N 1
ATOM 2108 C CA . GLU A 1 270 ? -33.906 -0.372 11.711 1 18.75 270 GLU A CA 1
ATOM 2109 C C . GLU A 1 270 ? -33.25 -0.481 13.094 1 18.75 270 GLU A C 1
ATOM 2111 O O . GLU A 1 270 ? -32.062 -0.662 13.211 1 18.75 270 GLU A O 1
ATOM 2116 N N . PRO A 1 271 ? -33.969 -0.259 14.266 1 19.31 271 PRO A N 1
ATOM 2117 C CA . PRO A 1 271 ? -33.688 0.083 15.656 1 19.31 271 PRO A CA 1
ATOM 2118 C C . PRO A 1 271 ? -33.406 -1.146 16.516 1 19.31 271 PRO A C 1
ATOM 2120 O O . PRO A 1 271 ? -33.156 -1.017 17.719 1 19.31 271 PRO A O 1
ATOM 2123 N N . MET A 1 272 ? -32.75 -2.207 16.141 1 18.77 272 MET A N 1
ATOM 2124 C CA . MET A 1 272 ? -33.094 -3.338 17 1 18.77 272 MET A CA 1
ATOM 2125 C C . MET A 1 272 ? -32.531 -3.158 18.391 1 18.77 272 MET A C 1
ATOM 2127 O O . MET A 1 272 ? -31.469 -2.531 18.562 1 18.77 272 MET A O 1
ATOM 2131 N N . ASP A 1 273 ? -33.125 -3.707 19.484 1 20.33 273 ASP A N 1
ATOM 2132 C CA . ASP A 1 273 ? -33.281 -3.635 20.938 1 20.33 273 ASP A CA 1
ATOM 2133 C C . ASP A 1 273 ? -32.219 -4.473 21.656 1 20.33 273 ASP A C 1
ATOM 2135 O O . ASP A 1 273 ? -32.281 -4.668 22.859 1 20.33 273 ASP A O 1
ATOM 2139 N N . VAL A 1 274 ? -30.938 -4.43 21.25 1 19.91 274 VAL A N 1
ATOM 2140 C CA . VAL A 1 274 ? -30.156 -5.543 21.766 1 19.91 274 VAL A CA 1
ATOM 2141 C C . VAL A 1 274 ? -29.922 -5.375 23.266 1 19.91 274 VAL A C 1
ATOM 2143 O O . VAL A 1 274 ? -29.641 -4.273 23.734 1 19.91 274 VAL A O 1
ATOM 2146 N N . GLU A 1 275 ? -30.375 -6.301 24.094 1 20.52 275 GLU A N 1
ATOM 2147 C CA . GLU A 1 275 ? -30.406 -6.574 25.531 1 20.52 275 GLU A CA 1
ATOM 2148 C C . GLU A 1 275 ? -28.984 -6.762 26.078 1 20.52 275 GLU A C 1
ATOM 2150 O O . GLU A 1 275 ? -28.156 -7.438 25.469 1 20.52 275 GLU A O 1
ATOM 2155 N N . ASN A 1 276 ? -28.5 -5.898 26.922 1 19.48 276 ASN A N 1
ATOM 2156 C CA . ASN A 1 276 ? -27.25 -5.52 27.562 1 19.48 276 ASN A CA 1
ATOM 2157 C C . ASN A 1 276 ? -26.766 -6.605 28.516 1 19.48 276 ASN A C 1
ATOM 2159 O O . ASN A 1 276 ? -27.094 -6.598 29.703 1 19.48 276 ASN A O 1
ATOM 2163 N N . HIS A 1 277 ? -26.609 -7.871 28.109 1 20.88 277 HIS A N 1
ATOM 2164 C CA . HIS A 1 277 ? -26.266 -8.797 29.188 1 20.88 277 HIS A CA 1
ATOM 2165 C C . HIS A 1 277 ? -24.875 -8.531 29.719 1 20.88 277 HIS A C 1
ATOM 2167 O O . HIS A 1 277 ? -23.969 -8.164 28.953 1 20.88 277 HIS A O 1
ATOM 2173 N N . GLY A 1 278 ? -24.656 -8.133 30.969 1 21.08 278 GLY A N 1
ATOM 2174 C CA . GLY A 1 278 ? -23.609 -7.676 31.859 1 21.08 278 GLY A CA 1
ATOM 2175 C C . GLY A 1 278 ? -22.453 -8.656 31.969 1 21.08 278 GLY A C 1
ATOM 2176 O O . GLY A 1 278 ? -22.656 -9.867 31.953 1 21.08 278 GLY A O 1
ATOM 2177 N N . PRO A 1 279 ? -21.203 -8.188 31.547 1 24.23 279 PRO A N 1
ATOM 2178 C CA . PRO A 1 279 ? -20.016 -9.016 31.406 1 24.23 279 PRO A CA 1
ATOM 2179 C C . PRO A 1 279 ? -19.547 -9.617 32.719 1 24.23 279 PRO A C 1
ATOM 2181 O O . PRO A 1 279 ? -19.484 -8.914 33.75 1 24.23 279 PRO A O 1
ATOM 2184 N N . GLY A 1 280 ? -19.828 -10.844 33.031 1 23.38 280 GLY A N 1
ATOM 2185 C CA . GLY A 1 280 ? -19.375 -11.625 34.188 1 23.38 280 GLY A CA 1
ATOM 2186 C C . GLY A 1 280 ? -17.859 -11.703 34.281 1 23.38 280 GLY A C 1
ATOM 2187 O O . GLY A 1 280 ? -17.156 -11.508 33.281 1 23.38 280 GLY A O 1
ATOM 2188 N N . LYS A 1 281 ? -17.156 -11.523 35.469 1 26.86 281 LYS A N 1
ATOM 2189 C CA . LYS A 1 281 ? -15.773 -11.523 35.969 1 26.86 281 LYS A CA 1
ATOM 2190 C C . LYS A 1 281 ? -15.016 -12.75 35.469 1 26.86 281 LYS A C 1
ATOM 2192 O O . LYS A 1 281 ? -15.461 -13.883 35.656 1 26.86 281 LYS A O 1
ATOM 2197 N N . PRO A 1 282 ? -14.102 -12.602 34.438 1 26.41 282 PRO A N 1
ATOM 2198 C CA . PRO A 1 282 ? -13.438 -13.828 34 1 26.41 282 PRO A CA 1
ATOM 2199 C C . PRO A 1 282 ? -12.656 -14.516 35.094 1 26.41 282 PRO A C 1
ATOM 2201 O O . PRO A 1 282 ? -11.898 -13.859 35.812 1 26.41 282 PRO A O 1
ATOM 2204 N N . LEU A 1 283 ? -13.234 -15.43 35.812 1 27.06 283 LEU A N 1
ATOM 2205 C CA . LEU A 1 283 ? -12.578 -16.312 36.781 1 27.06 283 LEU A CA 1
ATOM 2206 C C . LEU A 1 283 ? -11.242 -16.812 36.25 1 27.06 283 LEU A C 1
ATOM 2208 O O . LEU A 1 283 ? -11.133 -17.172 35.062 1 27.06 283 LEU A O 1
ATOM 2212 N N . LEU A 1 284 ? -10.062 -16.422 36.75 1 29.52 284 LEU A N 1
ATOM 2213 C CA . LEU A 1 284 ? -8.695 -16.922 36.625 1 29.52 284 LEU A CA 1
ATOM 2214 C C . LEU A 1 284 ? -8.688 -18.438 36.469 1 29.52 284 LEU A C 1
ATOM 2216 O O . LEU A 1 284 ? -8.555 -19.172 37.469 1 29.52 284 LEU A O 1
ATOM 2220 N N . ALA A 1 285 ? -9.742 -18.984 36.031 1 30.09 285 ALA A N 1
ATOM 2221 C CA . ALA A 1 285 ? -9.922 -20.422 36.156 1 30.09 285 ALA A CA 1
ATOM 2222 C C . ALA A 1 285 ? -8.711 -21.188 35.656 1 30.09 285 ALA A C 1
ATOM 2224 O O . ALA A 1 285 ? -7.941 -20.656 34.844 1 30.09 285 ALA A O 1
ATOM 2225 N N . ASP A 1 286 ? -8.359 -22.344 36.125 1 33.53 286 ASP A N 1
ATOM 2226 C CA . ASP A 1 286 ? -7.566 -23.531 35.844 1 33.53 286 ASP A CA 1
ATOM 2227 C C . ASP A 1 286 ? -7.426 -23.75 34.312 1 33.53 286 ASP A C 1
ATOM 2229 O O . ASP A 1 286 ? -8.391 -24.125 33.656 1 33.53 286 ASP A O 1
ATOM 2233 N N . VAL A 1 287 ? -7.023 -22.859 33.625 1 43.69 287 VAL A N 1
ATOM 2234 C CA . VAL A 1 287 ? -6.695 -23.016 32.219 1 43.69 287 VAL A CA 1
ATOM 2235 C C . VAL A 1 287 ? -6.301 -24.469 31.938 1 43.69 287 VAL A C 1
ATOM 2237 O O . VAL A 1 287 ? -5.203 -24.891 32.281 1 43.69 287 VAL A O 1
ATOM 2240 N N . ASP A 1 288 ? -7.07 -25.516 32.219 1 46.62 288 ASP A N 1
ATOM 2241 C CA . ASP A 1 288 ? -7.164 -26.953 32.438 1 46.62 288 ASP A CA 1
ATOM 2242 C C . ASP A 1 288 ? -6.477 -27.734 31.328 1 46.62 288 ASP A C 1
ATOM 2244 O O . ASP A 1 288 ? -6.328 -27.234 30.219 1 46.62 288 ASP A O 1
ATOM 2248 N N . GLU A 1 289 ? -5.531 -28.734 31.531 1 56.38 289 GLU A N 1
ATOM 2249 C CA . GLU A 1 289 ? -4.957 -29.828 30.75 1 56.38 289 GLU A CA 1
ATOM 2250 C C . GLU A 1 289 ? -5.812 -30.141 29.531 1 56.38 289 GLU A C 1
ATOM 2252 O O . GLU A 1 289 ? -5.281 -30.453 28.469 1 56.38 289 GLU A O 1
ATOM 2257 N N . ASN A 1 290 ? -7.074 -29.797 29.641 1 60.44 290 ASN A N 1
ATOM 2258 C CA . ASN A 1 290 ? -8.008 -30.094 28.562 1 60.44 290 ASN A CA 1
ATOM 2259 C C . ASN A 1 290 ? -7.953 -29.047 27.453 1 60.44 290 ASN A C 1
ATOM 2261 O O . ASN A 1 290 ? -8.055 -29.391 26.281 1 60.44 290 ASN A O 1
ATOM 2265 N N . GLN A 1 291 ? -7.602 -27.75 27.844 1 65.12 291 GLN A N 1
ATOM 2266 C CA . GLN A 1 291 ? -7.543 -26.719 26.812 1 65.12 291 GLN A CA 1
ATOM 2267 C C . GLN A 1 291 ? -6.27 -26.844 25.984 1 65.12 291 GLN A C 1
ATOM 2269 O O . GLN A 1 291 ? -6.289 -26.641 24.766 1 65.12 291 GLN A O 1
ATOM 2274 N N . GLN A 1 292 ? -5.156 -27.109 26.703 1 70 292 GLN A N 1
ATOM 2275 C CA . GLN A 1 292 ? -3.902 -27.328 25.984 1 70 292 GLN A CA 1
ATOM 2276 C C . GLN A 1 292 ? -4.004 -28.531 25.047 1 70 292 GLN A C 1
ATOM 2278 O O . GLN A 1 292 ? -3.498 -28.5 23.922 1 70 292 GLN A O 1
ATOM 2283 N N . SER A 1 293 ? -4.695 -29.516 25.578 1 74.25 293 SER A N 1
ATOM 2284 C CA . SER A 1 293 ? -4.855 -30.719 24.75 1 74.25 293 SER A CA 1
ATOM 2285 C C . SER A 1 293 ? -5.688 -30.438 23.516 1 74.25 293 SER A C 1
ATOM 2287 O O . SER A 1 293 ? -5.355 -30.891 22.422 1 74.25 293 SER A O 1
ATOM 2289 N N . ARG A 1 294 ? -6.633 -29.641 23.688 1 79.12 294 ARG A N 1
ATOM 2290 C CA . ARG A 1 294 ? -7.473 -29.312 22.531 1 79.12 294 ARG A CA 1
ATOM 2291 C C . ARG A 1 294 ? -6.734 -28.406 21.562 1 79.12 294 ARG A C 1
ATOM 2293 O O . ARG A 1 294 ? -6.914 -28.516 20.344 1 79.12 294 ARG A O 1
ATOM 2300 N N . GLY A 1 295 ? -5.906 -27.562 22.109 1 81.81 295 GLY A N 1
ATOM 2301 C CA . GLY A 1 295 ? -5.074 -26.734 21.25 1 81.81 295 GLY A CA 1
ATOM 2302 C C . GLY A 1 295 ? -4.09 -27.531 20.406 1 81.81 295 GLY A C 1
ATOM 2303 O O . GLY A 1 295 ? -3.869 -27.203 19.25 1 81.81 295 GLY A O 1
ATOM 2304 N N . ASP A 1 296 ? -3.594 -28.5 20.953 1 83.94 296 ASP A N 1
ATOM 2305 C CA . ASP A 1 296 ? -2.662 -29.375 20.25 1 83.94 296 ASP A CA 1
ATOM 2306 C C . ASP A 1 296 ? -3.381 -30.172 19.172 1 83.94 296 ASP A C 1
ATOM 2308 O O . ASP A 1 296 ? -2.807 -30.453 18.109 1 83.94 296 ASP A O 1
ATOM 2312 N N . GLU A 1 297 ? -4.559 -30.453 19.453 1 86.56 297 GLU A N 1
ATOM 2313 C CA . GLU A 1 297 ? -5.344 -31.172 18.453 1 86.56 297 GLU A CA 1
ATOM 2314 C C . GLU A 1 297 ? -5.605 -30.312 17.219 1 86.56 297 GLU A C 1
ATOM 2316 O O . GLU A 1 297 ? -5.551 -30.797 16.094 1 86.56 297 GLU A O 1
ATOM 2321 N N . VAL A 1 298 ? -5.906 -29.094 17.516 1 88.88 298 VAL A N 1
ATOM 2322 C CA . VAL A 1 298 ? -6.133 -28.172 16.422 1 88.88 298 VAL A CA 1
ATOM 2323 C C . VAL A 1 298 ? -4.863 -28.047 15.578 1 88.88 298 VAL A C 1
ATOM 2325 O O . VAL A 1 298 ? -4.926 -28.016 14.344 1 88.88 298 VAL A O 1
ATOM 2328 N N . TYR A 1 299 ? -3.793 -28 16.234 1 89.56 299 TYR A N 1
ATOM 2329 C CA . TYR A 1 299 ? -2.514 -27.906 15.531 1 89.56 299 TYR A CA 1
ATOM 2330 C C . TYR A 1 299 ? -2.283 -29.141 14.664 1 89.56 299 TYR A C 1
ATOM 2332 O O . TYR A 1 299 ? -1.877 -29.016 13.508 1 89.56 299 TYR A O 1
ATOM 2340 N N . GLU A 1 300 ? -2.504 -30.281 15.18 1 89.12 300 GLU A N 1
ATOM 2341 C CA . GLU A 1 300 ? -2.293 -31.531 14.445 1 89.12 300 GLU A CA 1
ATOM 2342 C C . GLU A 1 300 ? -3.227 -31.625 13.242 1 89.12 300 GLU A C 1
ATOM 2344 O O . GLU A 1 300 ? -2.832 -32.094 12.18 1 89.12 300 GLU A O 1
ATOM 2349 N N . GLU A 1 301 ? -4.402 -31.219 13.438 1 89.88 301 GLU A N 1
ATOM 2350 C CA . GLU A 1 301 ? -5.359 -31.234 12.336 1 89.88 301 GLU A CA 1
ATOM 2351 C C . GLU A 1 301 ? -4.93 -30.281 11.219 1 89.88 301 GLU A C 1
ATOM 2353 O O . GLU A 1 301 ? -5.07 -30.609 10.039 1 89.88 301 GLU A O 1
ATOM 2358 N N . MET A 1 302 ? -4.48 -29.188 11.562 1 91.31 302 MET A N 1
ATOM 2359 C CA . MET A 1 302 ? -4.031 -28.203 10.57 1 91.31 302 MET A CA 1
ATOM 2360 C C . MET A 1 302 ? -2.793 -28.719 9.836 1 91.31 302 MET A C 1
ATOM 2362 O O . MET A 1 302 ? -2.676 -28.547 8.625 1 91.31 302 MET A O 1
ATOM 2366 N N . GLN A 1 303 ? -1.92 -29.281 10.617 1 90.31 303 GLN A N 1
ATOM 2367 C CA . GLN A 1 303 ? -0.729 -29.844 10 1 90.31 303 GLN A CA 1
ATOM 2368 C C . GLN A 1 303 ? -1.095 -30.969 9.039 1 90.31 303 GLN A C 1
ATOM 2370 O O . GLN A 1 303 ? -0.481 -31.125 7.984 1 90.31 303 GLN A O 1
ATOM 2375 N N . HIS A 1 304 ? -2.014 -31.734 9.469 1 91.25 304 HIS A N 1
ATOM 2376 C CA . HIS A 1 304 ? -2.488 -32.812 8.617 1 91.25 304 HIS A CA 1
ATOM 2377 C C . HIS A 1 304 ? -3.076 -32.281 7.316 1 91.25 304 HIS A C 1
ATOM 2379 O O . HIS A 1 304 ? -2.807 -32.844 6.242 1 91.25 304 HIS A O 1
ATOM 2385 N N . TYR A 1 305 ? -3.861 -31.297 7.395 1 93.38 305 TYR A N 1
ATOM 2386 C CA . TYR A 1 305 ? -4.426 -30.672 6.211 1 93.38 305 TYR A CA 1
ATOM 2387 C C . TYR A 1 305 ? -3.324 -30.172 5.281 1 93.38 305 TYR A C 1
ATOM 2389 O O . TYR A 1 305 ? -3.369 -30.406 4.074 1 93.38 305 TYR A O 1
ATOM 2397 N N . MET A 1 306 ? -2.361 -29.531 5.852 1 92.38 306 MET A N 1
ATOM 2398 C CA . MET A 1 306 ? -1.265 -28.984 5.055 1 92.38 306 MET A CA 1
ATOM 2399 C C . MET A 1 306 ? -0.482 -30.109 4.371 1 92.38 306 MET A C 1
ATOM 2401 O O . MET A 1 306 ? -0.067 -29.969 3.221 1 92.38 306 MET A O 1
ATOM 2405 N N . HIS A 1 307 ? -0.335 -31.078 5.102 1 92.06 307 HIS A N 1
ATOM 2406 C CA . HIS A 1 307 ? 0.362 -32.25 4.566 1 92.06 307 HIS A CA 1
ATOM 2407 C C . HIS A 1 307 ? -0.393 -32.844 3.383 1 92.06 307 HIS A C 1
ATOM 2409 O O . HIS A 1 307 ? 0.207 -33.156 2.35 1 92.06 307 HIS A O 1
ATOM 2415 N N . GLN A 1 308 ? -1.633 -32.969 3.508 1 93.31 308 GLN A N 1
ATOM 2416 C CA . GLN A 1 308 ? -2.467 -33.5 2.43 1 93.31 308 GLN A CA 1
ATOM 2417 C C . GLN A 1 308 ? -2.436 -32.562 1.214 1 93.31 308 GLN A C 1
ATOM 2419 O O . GLN A 1 308 ? -2.34 -33.031 0.077 1 93.31 308 GLN A O 1
ATOM 2424 N N . MET A 1 309 ? -2.543 -31.359 1.49 1 94.12 309 MET A N 1
ATOM 2425 C CA . MET A 1 309 ? -2.527 -30.406 0.393 1 94.12 309 MET A CA 1
ATOM 2426 C C . MET A 1 309 ? -1.188 -30.422 -0.336 1 94.12 309 MET A C 1
ATOM 2428 O O . MET A 1 309 ? -1.138 -30.266 -1.558 1 94.12 309 MET A O 1
ATOM 2432 N N . CYS A 1 310 ? -0.137 -30.609 0.411 1 93.12 310 CYS A N 1
ATOM 2433 C CA . CYS A 1 310 ? 1.176 -30.688 -0.22 1 93.12 310 CYS A CA 1
ATOM 2434 C C . CYS A 1 310 ? 1.255 -31.875 -1.179 1 93.12 310 CYS A C 1
ATOM 2436 O O . CYS A 1 310 ? 1.829 -31.766 -2.264 1 93.12 310 CYS A O 1
ATOM 2438 N N . HIS A 1 311 ? 0.646 -32.906 -0.83 1 92.88 311 HIS A N 1
ATOM 2439 C CA . HIS A 1 311 ? 0.606 -34.094 -1.706 1 92.88 311 HIS A CA 1
ATOM 2440 C C . HIS A 1 311 ? -0.193 -33.781 -2.973 1 92.88 311 HIS A C 1
ATOM 2442 O O . HIS A 1 311 ? 0.236 -34.156 -4.074 1 92.88 311 HIS A O 1
ATOM 2448 N N . ILE A 1 312 ? -1.264 -33.219 -2.785 1 95.81 312 ILE A N 1
ATOM 2449 C CA . ILE A 1 312 ? -2.111 -32.906 -3.926 1 95.81 312 ILE A CA 1
ATOM 2450 C C . ILE A 1 312 ? -1.354 -31.984 -4.879 1 95.81 312 ILE A C 1
ATOM 2452 O O . ILE A 1 312 ? -1.344 -32.219 -6.094 1 95.81 312 ILE A O 1
ATOM 2456 N N . MET A 1 313 ? -0.705 -31.047 -4.305 1 94.25 313 MET A N 1
ATOM 2457 C CA . MET A 1 313 ? 0.046 -30.094 -5.109 1 94.25 313 MET A CA 1
ATOM 2458 C C . MET A 1 313 ? 1.194 -30.781 -5.84 1 94.25 313 MET A C 1
ATOM 2460 O O . MET A 1 313 ? 1.44 -30.5 -7.016 1 94.25 313 MET A O 1
ATOM 2464 N N . THR A 1 314 ? 1.82 -31.609 -5.18 1 92.31 314 THR A N 1
ATOM 2465 C CA . THR A 1 314 ? 2.943 -32.312 -5.773 1 92.31 314 THR A CA 1
ATOM 2466 C C . THR A 1 314 ? 2.469 -33.219 -6.91 1 92.31 314 THR A C 1
ATOM 2468 O O . THR A 1 314 ? 3.086 -33.281 -7.977 1 92.31 314 THR A O 1
ATOM 2471 N N . HIS A 1 315 ? 1.361 -33.938 -6.703 1 93.62 315 HIS A N 1
ATOM 2472 C CA . HIS A 1 315 ? 0.792 -34.781 -7.746 1 93.62 315 HIS A CA 1
ATOM 2473 C C . HIS A 1 315 ? 0.399 -33.969 -8.969 1 93.62 315 HIS A C 1
ATOM 2475 O O . HIS A 1 315 ? 0.631 -34.375 -10.102 1 93.62 315 HIS A O 1
ATOM 2481 N N . LEU A 1 316 ? -0.135 -32.844 -8.703 1 92.12 316 LEU A N 1
ATOM 2482 C CA . LEU A 1 316 ? -0.588 -32 -9.805 1 92.12 316 LEU A CA 1
ATOM 2483 C C . LEU A 1 316 ? 0.597 -31.438 -10.578 1 92.12 316 LEU A C 1
ATOM 2485 O O . LEU A 1 316 ? 0.536 -31.297 -11.797 1 92.12 316 LEU A O 1
ATOM 2489 N N . THR A 1 317 ? 1.644 -31.109 -9.891 1 88.38 317 THR A N 1
ATOM 2490 C CA . THR A 1 317 ? 2.824 -30.547 -10.531 1 88.38 317 THR A CA 1
ATOM 2491 C C . THR A 1 317 ? 3.496 -31.578 -11.43 1 88.38 317 THR A C 1
ATOM 2493 O O . THR A 1 317 ? 4.07 -31.219 -12.469 1 88.38 317 THR A O 1
ATOM 2496 N N . THR A 1 318 ? 3.402 -32.812 -11.078 1 88.31 318 THR A N 1
ATOM 2497 C CA . THR A 1 318 ? 3.988 -33.875 -11.875 1 88.31 318 THR A CA 1
ATOM 2498 C C . THR A 1 318 ? 2.945 -34.5 -12.805 1 88.31 318 THR A C 1
ATOM 2500 O O . THR A 1 318 ? 3.17 -35.562 -13.375 1 88.31 318 THR A O 1
ATOM 2503 N N . PHE A 1 319 ? 1.782 -33.938 -12.859 1 91.12 319 PHE A N 1
ATOM 2504 C CA . PHE A 1 319 ? 0.681 -34.25 -13.758 1 91.12 319 PHE A CA 1
ATOM 2505 C C . PHE A 1 319 ? 0.167 -35.656 -13.516 1 91.12 319 PHE A C 1
ATOM 2507 O O . PHE A 1 319 ? -0.196 -36.375 -14.461 1 91.12 319 PHE A O 1
ATOM 2514 N N . LYS A 1 320 ? 0.327 -36.062 -12.281 1 92.31 320 LYS A N 1
ATOM 2515 C CA . LYS A 1 320 ? -0.375 -37.25 -11.812 1 92.31 320 LYS A CA 1
ATOM 2516 C C . LYS A 1 320 ? -1.798 -36.906 -11.375 1 92.31 320 LYS A C 1
ATOM 2518 O O . LYS A 1 320 ? -2.104 -36.906 -10.18 1 92.31 320 LYS A O 1
ATOM 2523 N N . ILE A 1 321 ? -2.619 -36.781 -12.305 1 92.38 321 ILE A N 1
ATOM 2524 C CA . ILE A 1 321 ? -3.934 -36.156 -12.125 1 92.38 321 ILE A CA 1
ATOM 2525 C C . ILE A 1 321 ? -4.836 -37.125 -11.344 1 92.38 321 ILE A C 1
ATOM 2527 O O . ILE A 1 321 ? -5.605 -36.688 -10.477 1 92.38 321 ILE A O 1
ATOM 2531 N N . GLU A 1 322 ? -4.793 -38.344 -11.664 1 91.56 322 GLU A N 1
ATOM 2532 C CA . GLU A 1 322 ? -5.645 -39.312 -10.984 1 91.56 322 GLU A CA 1
ATOM 2533 C C . GLU A 1 322 ? -5.285 -39.438 -9.508 1 91.56 322 GLU A C 1
ATOM 2535 O O . GLU A 1 322 ? -6.172 -39.5 -8.648 1 91.56 322 GLU A O 1
ATOM 2540 N N . GLU A 1 323 ? -4.004 -39.438 -9.242 1 94.62 323 GLU A N 1
ATOM 2541 C CA . GLU A 1 323 ? -3.564 -39.469 -7.852 1 94.62 323 GLU A CA 1
ATOM 2542 C C . GLU A 1 323 ? -3.982 -38.188 -7.113 1 94.62 323 GLU A C 1
ATOM 2544 O O . GLU A 1 323 ? -4.391 -38.25 -5.953 1 94.62 323 GLU A O 1
ATOM 2549 N N . ALA A 1 324 ? -3.834 -37.094 -7.781 1 95.88 324 ALA A N 1
ATOM 2550 C CA . ALA A 1 324 ? -4.254 -35.844 -7.188 1 95.88 324 ALA A CA 1
ATOM 2551 C C . ALA A 1 324 ? -5.75 -35.844 -6.887 1 95.88 324 ALA A C 1
ATOM 2553 O O . ALA A 1 324 ? -6.18 -35.375 -5.832 1 95.88 324 ALA A O 1
ATOM 2554 N N . THR A 1 325 ? -6.531 -36.375 -7.801 1 95.94 325 THR A N 1
ATOM 2555 C CA . THR A 1 325 ? -7.98 -36.438 -7.629 1 95.94 325 THR A CA 1
ATOM 2556 C C . THR A 1 325 ? -8.344 -37.344 -6.453 1 95.94 325 THR A C 1
ATOM 2558 O O . THR A 1 325 ? -9.195 -37 -5.637 1 95.94 325 THR A O 1
ATOM 2561 N N . ALA A 1 326 ? -7.652 -38.438 -6.434 1 95.88 326 ALA A N 1
ATOM 2562 C CA . ALA A 1 326 ? -7.906 -39.375 -5.348 1 95.88 326 ALA A CA 1
ATOM 2563 C C . ALA A 1 326 ? -7.555 -38.781 -3.994 1 95.88 326 ALA A C 1
ATOM 2565 O O . ALA A 1 326 ? -8.281 -38.969 -3.018 1 95.88 326 ALA A O 1
ATOM 2566 N N . ALA A 1 327 ? -6.41 -38.156 -3.949 1 95.44 327 ALA A N 1
ATOM 2567 C CA . ALA A 1 327 ? -5.988 -37.5 -2.715 1 95.44 327 ALA A CA 1
ATOM 2568 C C . ALA A 1 327 ? -6.996 -36.438 -2.287 1 95.44 327 ALA A C 1
ATOM 2570 O O . ALA A 1 327 ? -7.281 -36.281 -1.096 1 95.44 327 ALA A O 1
ATOM 2571 N N . PHE A 1 328 ? -7.516 -35.688 -3.156 1 96.44 328 PHE A N 1
ATOM 2572 C CA . PHE A 1 328 ? -8.5 -34.656 -2.859 1 96.44 328 PHE A CA 1
ATOM 2573 C C . PHE A 1 328 ? -9.789 -35.281 -2.318 1 96.44 328 PHE A C 1
ATOM 2575 O O . PHE A 1 328 ? -10.367 -34.75 -1.36 1 96.44 328 PHE A O 1
ATOM 2582 N N . GLU A 1 329 ? -10.164 -36.344 -2.943 1 94.94 329 GLU A N 1
ATOM 2583 C CA . GLU A 1 329 ? -11.414 -36.969 -2.559 1 94.94 329 GLU A CA 1
ATOM 2584 C C . GLU A 1 329 ? -11.305 -37.594 -1.165 1 94.94 329 GLU A C 1
ATOM 2586 O O . GLU A 1 329 ? -12.312 -37.75 -0.468 1 94.94 329 GLU A O 1
ATOM 2591 N N . SER A 1 330 ? -10.156 -37.875 -0.776 1 94.25 330 SER A N 1
ATOM 2592 C CA . SER A 1 330 ? -9.945 -38.5 0.528 1 94.25 330 SER A CA 1
ATOM 2593 C C . SER A 1 330 ? -10 -37.469 1.647 1 94.25 330 SER A C 1
ATOM 2595 O O . SER A 1 330 ? -10.141 -37.812 2.82 1 94.25 330 SER A O 1
ATOM 2597 N N . MET A 1 331 ? -10.039 -36.25 1.359 1 93.62 331 MET A N 1
ATOM 2598 C CA . MET A 1 331 ? -10.055 -35.188 2.355 1 93.62 331 MET A CA 1
ATOM 2599 C C . MET A 1 331 ? -11.438 -35.062 3 1 93.62 331 MET A C 1
ATOM 2601 O O . MET A 1 331 ? -12.445 -35.438 2.395 1 93.62 331 MET A O 1
ATOM 2605 N N . SER A 1 332 ? -11.438 -34.562 4.23 1 90.75 332 SER A N 1
ATOM 2606 C CA . SER A 1 332 ? -12.695 -34.344 4.93 1 90.75 332 SER A CA 1
ATOM 2607 C C . SER A 1 332 ? -13.539 -33.281 4.207 1 90.75 332 SER A C 1
ATOM 2609 O O . SER A 1 332 ? -13 -32.406 3.545 1 90.75 332 SER A O 1
ATOM 2611 N N . GLU A 1 333 ? -14.828 -33.375 4.359 1 91.12 333 GLU A N 1
ATOM 2612 C CA . GLU A 1 333 ? -15.758 -32.469 3.67 1 91.12 333 GLU A CA 1
ATOM 2613 C C . GLU A 1 333 ? -15.555 -31.031 4.109 1 91.12 333 GLU A C 1
ATOM 2615 O O . GLU A 1 333 ? -15.703 -30.094 3.309 1 91.12 333 GLU A O 1
ATOM 2620 N N . ALA A 1 334 ? -15.227 -30.844 5.27 1 87.25 334 ALA A N 1
ATOM 2621 C CA . ALA A 1 334 ? -15.023 -29.5 5.789 1 87.25 334 ALA A CA 1
ATOM 2622 C C . ALA A 1 334 ? -13.797 -28.844 5.156 1 87.25 334 ALA A C 1
ATOM 2624 O O . ALA A 1 334 ? -13.797 -27.641 4.879 1 87.25 334 ALA A O 1
ATOM 2625 N N . TRP A 1 335 ? -12.805 -29.625 4.891 1 91.06 335 TRP A N 1
ATOM 2626 C CA . TRP A 1 335 ? -11.547 -29.125 4.348 1 91.06 335 TRP A CA 1
ATOM 2627 C C . TRP A 1 335 ? -11.672 -28.859 2.854 1 91.06 335 TRP A C 1
ATOM 2629 O O . TRP A 1 335 ? -10.953 -28.016 2.307 1 91.06 335 TRP A O 1
ATOM 2639 N N . LYS A 1 336 ? -12.602 -29.562 2.199 1 94 336 LYS A N 1
ATOM 2640 C CA . LYS A 1 336 ? -12.789 -29.422 0.759 1 94 336 LYS A CA 1
ATOM 2641 C C . LYS A 1 336 ? -13.328 -28.031 0.417 1 94 336 LYS A C 1
ATOM 2643 O O . LYS A 1 336 ? -13.141 -27.547 -0.698 1 94 336 LYS A O 1
ATOM 2648 N N . LYS A 1 337 ? -13.898 -27.391 1.393 1 91.81 337 LYS A N 1
ATOM 2649 C CA . LYS A 1 337 ? -14.555 -26.109 1.15 1 91.81 337 LYS A CA 1
ATOM 2650 C C . LYS A 1 337 ? -13.602 -24.953 1.406 1 91.81 337 LYS A C 1
ATOM 2652 O O . LYS A 1 337 ? -13.953 -23.797 1.178 1 91.81 337 LYS A O 1
ATOM 2657 N N . LEU A 1 338 ? -12.438 -25.281 1.758 1 93 338 LEU A N 1
ATOM 2658 C CA . LEU A 1 338 ? -11.445 -24.234 2.01 1 93 338 LEU A CA 1
ATOM 2659 C C . LEU A 1 338 ? -10.883 -23.688 0.699 1 93 338 LEU A C 1
ATOM 2661 O O . LEU A 1 338 ? -10.922 -24.375 -0.329 1 93 338 LEU A O 1
ATOM 2665 N N . PRO A 1 339 ? -10.445 -22.453 0.693 1 92.88 339 PRO A N 1
ATOM 2666 C CA . PRO A 1 339 ? -10.023 -21.797 -0.549 1 92.88 339 PRO A CA 1
ATOM 2667 C C . PRO A 1 339 ? -8.906 -22.562 -1.264 1 92.88 339 PRO A C 1
ATOM 2669 O O . PRO A 1 339 ? -8.961 -22.75 -2.482 1 92.88 339 PRO A O 1
ATOM 2672 N N . LEU A 1 340 ? -7.941 -23.031 -0.534 1 94.12 340 LEU A N 1
ATOM 2673 C CA . LEU A 1 340 ? -6.84 -23.766 -1.152 1 94.12 340 LEU A CA 1
ATOM 2674 C C . LEU A 1 340 ? -7.332 -25.062 -1.79 1 94.12 340 LEU A C 1
ATOM 2676 O O . LEU A 1 340 ? -6.895 -25.422 -2.885 1 94.12 340 LEU A O 1
ATOM 2680 N N . SER A 1 341 ? -8.156 -25.719 -1.063 1 96.31 341 SER A N 1
ATOM 2681 C CA . SER A 1 341 ? -8.719 -26.969 -1.579 1 96.31 341 SER A CA 1
ATOM 2682 C C . SER A 1 341 ? -9.539 -26.719 -2.842 1 96.31 341 SER A C 1
ATOM 2684 O O . SER A 1 341 ? -9.422 -27.469 -3.818 1 96.31 341 SER A O 1
ATOM 2686 N N . MET A 1 342 ? -10.359 -25.719 -2.828 1 96.56 342 MET A N 1
ATOM 2687 C CA . MET A 1 342 ? -11.188 -25.391 -3.986 1 96.56 342 MET A CA 1
ATOM 2688 C C . MET A 1 342 ? -10.328 -24.969 -5.168 1 96.56 342 MET A C 1
ATOM 2690 O O . MET A 1 342 ? -10.633 -25.297 -6.316 1 96.56 342 MET A O 1
ATOM 2694 N N . GLU A 1 343 ? -9.312 -24.219 -4.863 1 96.38 343 GLU A N 1
ATOM 2695 C CA . GLU A 1 343 ? -8.375 -23.812 -5.906 1 96.38 343 GLU A CA 1
ATOM 2696 C C . GLU A 1 343 ? -7.797 -25.031 -6.629 1 96.38 343 GLU A C 1
ATOM 2698 O O . GLU A 1 343 ? -7.801 -25.078 -7.859 1 96.38 343 GLU A O 1
ATOM 2703 N N . TYR A 1 344 ? -7.371 -26 -5.922 1 96.56 344 TYR A N 1
ATOM 2704 C CA . TYR A 1 344 ? -6.684 -27.125 -6.527 1 96.56 344 TYR A CA 1
ATOM 2705 C C . TYR A 1 344 ? -7.68 -28.109 -7.129 1 96.56 344 TYR A C 1
ATOM 2707 O O . TYR A 1 344 ? -7.359 -28.828 -8.086 1 96.56 344 TYR A O 1
ATOM 2715 N N . LEU A 1 345 ? -8.883 -28.109 -6.574 1 97.44 345 LEU A N 1
ATOM 2716 C CA . LEU A 1 345 ? -9.914 -28.859 -7.281 1 97.44 345 LEU A CA 1
ATOM 2717 C C . LEU A 1 345 ? -10.156 -28.266 -8.672 1 97.44 345 LEU A C 1
ATOM 2719 O O . LEU A 1 345 ? -10.258 -29.016 -9.648 1 97.44 345 LEU A O 1
ATOM 2723 N N . GLY A 1 346 ? -10.305 -26.969 -8.688 1 97.44 346 GLY A N 1
ATOM 2724 C CA . GLY A 1 346 ? -10.469 -26.312 -9.984 1 97.44 346 GLY A CA 1
ATOM 2725 C C . GLY A 1 346 ? -9.336 -26.609 -10.945 1 97.44 346 GLY A C 1
ATOM 2726 O O . GLY A 1 346 ? -9.57 -26.859 -12.125 1 97.44 346 GLY A O 1
ATOM 2727 N N . ARG A 1 347 ? -8.133 -26.641 -10.469 1 96.12 347 ARG A N 1
ATOM 2728 C CA . ARG A 1 347 ? -6.957 -26.906 -11.289 1 96.12 347 ARG A CA 1
ATOM 2729 C C . ARG A 1 347 ? -6.969 -28.344 -11.797 1 96.12 347 ARG A C 1
ATOM 2731 O O . ARG A 1 347 ? -6.602 -28.609 -12.945 1 96.12 347 ARG A O 1
ATOM 2738 N N . ILE A 1 348 ? -7.297 -29.219 -10.93 1 96.12 348 ILE A N 1
ATOM 2739 C CA . ILE A 1 348 ? -7.398 -30.625 -11.312 1 96.12 348 ILE A CA 1
ATOM 2740 C C . ILE A 1 348 ? -8.414 -30.781 -12.445 1 96.12 348 ILE A C 1
ATOM 2742 O O . ILE A 1 348 ? -8.133 -31.438 -13.445 1 96.12 348 ILE A O 1
ATOM 2746 N N . LEU A 1 349 ? -9.5 -30.109 -12.312 1 95.19 349 LEU A N 1
ATOM 2747 C CA . LEU A 1 349 ? -10.562 -30.188 -13.312 1 95.19 349 LEU A CA 1
ATOM 2748 C C . LEU A 1 349 ? -10.109 -29.578 -14.633 1 95.19 349 LEU A C 1
ATOM 2750 O O . LEU A 1 349 ? -10.469 -30.062 -15.703 1 95.19 349 LEU A O 1
ATOM 2754 N N . CYS A 1 350 ? -9.359 -28.578 -14.555 1 93.88 350 CYS A N 1
ATOM 2755 C CA . CYS A 1 350 ? -8.82 -27.969 -15.773 1 93.88 350 CYS A CA 1
ATOM 2756 C C . CYS A 1 350 ? -7.887 -28.938 -16.5 1 93.88 350 CYS A C 1
ATOM 2758 O O . CYS A 1 350 ? -7.934 -29.047 -17.719 1 93.88 350 CYS A O 1
ATOM 2760 N N . GLU A 1 351 ? -7.059 -29.625 -15.727 1 91.19 351 GLU A N 1
ATOM 2761 C CA . GLU A 1 351 ? -6.125 -30.578 -16.328 1 91.19 351 GLU A CA 1
ATOM 2762 C C . GLU A 1 351 ? -6.859 -31.781 -16.906 1 91.19 351 GLU A C 1
ATOM 2764 O O . GLU A 1 351 ? -6.387 -32.375 -17.875 1 91.19 351 GLU A O 1
ATOM 2769 N N . LYS A 1 352 ? -8.008 -32 -16.375 1 88.12 352 LYS A N 1
ATOM 2770 C CA . LYS A 1 352 ? -8.852 -33.062 -16.906 1 88.12 352 LYS A CA 1
ATOM 2771 C C . LYS A 1 352 ? -9.688 -32.594 -18.078 1 88.12 352 LYS A C 1
ATOM 2773 O O . LYS A 1 352 ? -10.508 -33.344 -18.609 1 88.12 352 LYS A O 1
ATOM 2778 N N . ILE A 1 353 ? -9.57 -31.312 -18.422 1 86.81 353 ILE A N 1
ATOM 2779 C CA . ILE A 1 353 ? -10.25 -30.656 -19.531 1 86.81 353 ILE A CA 1
ATOM 2780 C C . ILE A 1 353 ? -11.75 -30.594 -19.25 1 86.81 353 ILE A C 1
ATOM 2782 O O . ILE A 1 353 ? -12.57 -30.703 -20.172 1 86.81 353 ILE A O 1
ATOM 2786 N N . GLU A 1 354 ? -12.078 -30.656 -18.031 1 91.81 354 GLU A N 1
ATOM 2787 C CA . GLU A 1 354 ? -13.453 -30.422 -17.609 1 91.81 354 GLU A CA 1
ATOM 2788 C C . GLU A 1 354 ? -13.68 -28.953 -17.234 1 91.81 354 GLU A C 1
ATOM 2790 O O . GLU A 1 354 ? -13.953 -28.641 -16.078 1 91.81 354 GLU A O 1
ATOM 2795 N N . TYR A 1 355 ? -13.758 -28.125 -18.156 1 94.12 355 TYR A N 1
ATOM 2796 C CA . TYR A 1 355 ? -13.719 -26.688 -17.969 1 94.12 355 TYR A CA 1
ATOM 2797 C C . TYR A 1 355 ? -15.039 -26.188 -17.391 1 94.12 355 TYR A C 1
ATOM 2799 O O . TYR A 1 355 ? -15.055 -25.219 -16.625 1 94.12 355 TYR A O 1
ATOM 2807 N N . LYS A 1 356 ? -16.078 -26.781 -17.766 1 95.81 356 LYS A N 1
ATOM 2808 C CA . LYS A 1 356 ? -17.375 -26.344 -17.234 1 95.81 356 LYS A CA 1
ATOM 2809 C C . LYS A 1 356 ? -17.438 -26.5 -15.719 1 95.81 356 LYS A C 1
ATOM 2811 O O . LYS A 1 356 ? -17.812 -25.562 -15.016 1 95.81 356 LYS A O 1
ATOM 2816 N N . GLN A 1 357 ? -17.047 -27.703 -15.344 1 97 357 GLN A N 1
ATOM 2817 C CA . GLN A 1 357 ? -17.031 -27.953 -13.906 1 97 357 GLN A CA 1
ATOM 2818 C C . GLN A 1 357 ? -16 -27.078 -13.211 1 97 357 GLN A C 1
ATOM 2820 O O . GLN A 1 357 ? -16.234 -26.609 -12.094 1 97 357 GLN A O 1
ATOM 2825 N N . ALA A 1 358 ? -14.898 -26.969 -13.82 1 97.69 358 ALA A N 1
ATOM 2826 C CA . ALA A 1 358 ? -13.859 -26.109 -13.258 1 97.69 358 ALA A CA 1
ATOM 2827 C C . ALA A 1 358 ? -14.375 -24.688 -13.047 1 97.69 358 ALA A C 1
ATOM 2829 O O . ALA A 1 358 ? -14.117 -24.062 -12.016 1 97.69 358 ALA A O 1
ATOM 2830 N N . ALA A 1 359 ? -15.102 -24.141 -14.031 1 97.56 359 ALA A N 1
ATOM 2831 C CA . ALA A 1 359 ? -15.641 -22.781 -13.953 1 97.56 359 ALA A CA 1
ATOM 2832 C C . ALA A 1 359 ? -16.609 -22.641 -12.781 1 97.56 359 ALA A C 1
ATOM 2834 O O . ALA A 1 359 ? -16.641 -21.594 -12.117 1 97.56 359 ALA A O 1
ATOM 2835 N N . VAL A 1 360 ? -17.344 -23.656 -12.578 1 97.38 360 VAL A N 1
ATOM 2836 C CA . VAL A 1 360 ? -18.297 -23.625 -11.477 1 97.38 360 VAL A CA 1
ATOM 2837 C C . VAL A 1 360 ? -17.547 -23.578 -10.141 1 97.38 360 VAL A C 1
ATOM 2839 O O . VAL A 1 360 ? -17.906 -22.781 -9.258 1 97.38 360 VAL A O 1
ATOM 2842 N N . VAL A 1 361 ? -16.562 -24.391 -10 1 97.75 361 VAL A N 1
ATOM 2843 C CA . VAL A 1 361 ? -15.789 -24.469 -8.773 1 97.75 361 VAL A CA 1
ATOM 2844 C C . VAL A 1 361 ? -15.078 -23.141 -8.523 1 97.75 361 VAL A C 1
ATOM 2846 O O . VAL A 1 361 ? -15.102 -22.609 -7.41 1 97.75 361 VAL A O 1
ATOM 2849 N N . PHE A 1 362 ? -14.469 -22.578 -9.531 1 98 362 PHE A N 1
ATOM 2850 C CA . PHE A 1 362 ? -13.742 -21.312 -9.398 1 98 362 PHE A CA 1
ATOM 2851 C C . PHE A 1 362 ? -14.695 -20.172 -9.094 1 98 362 PHE A C 1
ATOM 2853 O O . PHE A 1 362 ? -14.359 -19.25 -8.352 1 98 362 PHE A O 1
ATOM 2860 N N . ASP A 1 363 ? -15.797 -20.219 -9.758 1 97.12 363 ASP A N 1
ATOM 2861 C CA . ASP A 1 363 ? -16.797 -19.203 -9.5 1 97.12 363 ASP A CA 1
ATOM 2862 C C . ASP A 1 363 ? -17.219 -19.203 -8.031 1 97.12 363 ASP A C 1
ATOM 2864 O O . ASP A 1 363 ? -17.359 -18.141 -7.418 1 97.12 363 ASP A O 1
ATOM 2868 N N . GLU A 1 364 ? -17.422 -20.359 -7.547 1 96.69 364 GLU A N 1
ATOM 2869 C CA . GLU A 1 364 ? -17.766 -20.5 -6.133 1 96.69 364 GLU A CA 1
ATOM 2870 C C . GLU A 1 364 ? -16.625 -20.016 -5.238 1 96.69 364 GLU A C 1
ATOM 2872 O O . GLU A 1 364 ? -16.859 -19.359 -4.223 1 96.69 364 GLU A O 1
ATOM 2877 N N . LEU A 1 365 ? -15.477 -20.438 -5.57 1 96.62 365 LEU A N 1
ATOM 2878 C CA . LEU A 1 365 ? -14.297 -19.984 -4.836 1 96.62 365 LEU A CA 1
ATOM 2879 C C . LEU A 1 365 ? -14.227 -18.469 -4.789 1 96.62 365 LEU A C 1
ATOM 2881 O O . LEU A 1 365 ? -14.008 -17.875 -3.723 1 96.62 365 LEU A O 1
ATOM 2885 N N . HIS A 1 366 ? -14.438 -17.844 -5.895 1 95 366 HIS A N 1
ATOM 2886 C CA . HIS A 1 366 ? -14.336 -16.391 -6.004 1 95 366 HIS A CA 1
ATOM 2887 C C . HIS A 1 366 ? -15.469 -15.703 -5.246 1 95 366 HIS A C 1
ATOM 2889 O O . HIS A 1 366 ? -15.273 -14.625 -4.691 1 95 366 HIS A O 1
ATOM 2895 N N . ALA A 1 367 ? -16.578 -16.266 -5.246 1 93.56 367 ALA A N 1
ATOM 2896 C CA . ALA A 1 367 ? -17.734 -15.703 -4.551 1 93.56 367 ALA A CA 1
ATOM 2897 C C . ALA A 1 367 ? -17.562 -15.781 -3.037 1 93.56 367 ALA A C 1
ATOM 2899 O O . ALA A 1 367 ? -17.859 -14.828 -2.318 1 93.56 367 ALA A O 1
ATOM 2900 N N . ARG A 1 368 ? -17.031 -16.922 -2.568 1 90.5 368 ARG A N 1
ATOM 2901 C CA . ARG A 1 368 ? -16.906 -17.156 -1.134 1 90.5 368 ARG A CA 1
ATOM 2902 C C . ARG A 1 368 ? -15.672 -16.438 -0.576 1 90.5 368 ARG A C 1
ATOM 2904 O O . ARG A 1 368 ? -15.695 -15.945 0.553 1 90.5 368 ARG A O 1
ATOM 2911 N N . TYR A 1 369 ? -14.641 -16.516 -1.349 1 92 369 TYR A N 1
ATOM 2912 C CA . TYR A 1 369 ? -13.367 -15.961 -0.894 1 92 369 TYR A CA 1
ATOM 2913 C C . TYR A 1 369 ? -12.781 -15.016 -1.931 1 92 369 TYR A C 1
ATOM 2915 O O . TYR A 1 369 ? -11.758 -15.312 -2.541 1 92 369 TYR A O 1
ATOM 2923 N N . PRO A 1 370 ? -13.289 -13.797 -2.023 1 89 370 PRO A N 1
ATOM 2924 C CA . PRO A 1 370 ? -12.859 -12.867 -3.07 1 89 370 PRO A CA 1
ATOM 2925 C C . PRO A 1 370 ? -11.406 -12.43 -2.91 1 89 370 PRO A C 1
ATOM 2927 O O . PRO A 1 370 ? -10.781 -11.969 -3.871 1 89 370 PRO A O 1
ATOM 2930 N N . TYR A 1 371 ? -10.812 -12.672 -1.747 1 88.06 371 TYR A N 1
ATOM 2931 C CA . TYR A 1 371 ? -9.438 -12.258 -1.507 1 88.06 371 TYR A CA 1
ATOM 2932 C C . TYR A 1 371 ? -8.453 -13.305 -2.008 1 88.06 371 TYR A C 1
ATOM 2934 O O . TYR A 1 371 ? -7.258 -13.039 -2.131 1 88.06 371 TYR A O 1
ATOM 2942 N N . HIS A 1 372 ? -8.977 -14.469 -2.262 1 91.94 372 HIS A N 1
ATOM 2943 C CA . HIS A 1 372 ? -8.125 -15.539 -2.766 1 91.94 372 HIS A CA 1
ATOM 2944 C C . HIS A 1 372 ? -7.918 -15.414 -4.27 1 91.94 372 HIS A C 1
ATOM 2946 O O . HIS A 1 372 ? -8.648 -16.016 -5.059 1 91.94 372 HIS A O 1
ATOM 2952 N N . ILE A 1 373 ? -6.848 -14.828 -4.652 1 92.75 373 ILE A N 1
ATOM 2953 C CA . ILE A 1 373 ? -6.602 -14.469 -6.043 1 92.75 373 ILE A CA 1
ATOM 2954 C C . ILE A 1 373 ? -5.91 -15.633 -6.758 1 92.75 373 ILE A C 1
ATOM 2956 O O . ILE A 1 373 ? -6.035 -15.781 -7.977 1 92.75 373 ILE A O 1
ATOM 2960 N N . ASP A 1 374 ? -5.285 -16.5 -5.973 1 91.44 374 ASP A N 1
ATOM 2961 C CA . ASP A 1 374 ? -4.637 -17.672 -6.555 1 91.44 374 ASP A CA 1
ATOM 2962 C C . ASP A 1 374 ? -5.656 -18.562 -7.25 1 91.44 374 ASP A C 1
ATOM 2964 O O . ASP A 1 374 ? -6.719 -18.859 -6.691 1 91.44 374 ASP A O 1
ATOM 2968 N N . GLY A 1 375 ? -5.418 -18.906 -8.43 1 93.5 375 GLY A N 1
ATOM 2969 C CA . GLY A 1 375 ? -6.328 -19.781 -9.164 1 93.5 375 GLY A CA 1
ATOM 2970 C C . GLY A 1 375 ? -7.168 -19.031 -10.18 1 93.5 375 GLY A C 1
ATOM 2971 O O . GLY A 1 375 ? -7.73 -19.625 -11.094 1 93.5 375 GLY A O 1
ATOM 2972 N N . MET A 1 376 ? -7.211 -17.734 -10.07 1 96.25 376 MET A N 1
ATOM 2973 C CA . MET A 1 376 ? -8.031 -16.953 -10.992 1 96.25 376 MET A CA 1
ATOM 2974 C C . MET A 1 376 ? -7.441 -16.984 -12.398 1 96.25 376 MET A C 1
ATOM 2976 O O . MET A 1 376 ? -8.156 -16.766 -13.375 1 96.25 376 MET A O 1
ATOM 2980 N N . ASP A 1 377 ? -6.152 -17.25 -12.469 1 95.69 377 ASP A N 1
ATOM 2981 C CA . ASP A 1 377 ? -5.555 -17.438 -13.789 1 95.69 377 ASP A CA 1
ATOM 2982 C C . ASP A 1 377 ? -6.145 -18.672 -14.477 1 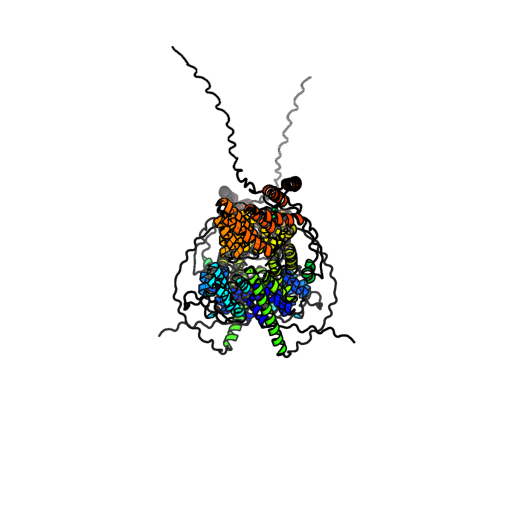95.69 377 ASP A C 1
ATOM 2984 O O . ASP A 1 377 ? -6.48 -18.609 -15.664 1 95.69 377 ASP A O 1
ATOM 2988 N N . TYR A 1 378 ? -6.371 -19.703 -13.734 1 96.31 378 TYR A N 1
ATOM 2989 C CA . TYR A 1 378 ? -6.973 -20.906 -14.281 1 96.31 378 TYR A CA 1
ATOM 2990 C C . TYR A 1 378 ? -8.469 -20.719 -14.5 1 96.31 378 TYR A C 1
ATOM 2992 O O . TYR A 1 378 ? -9.031 -21.25 -15.469 1 96.31 378 TYR A O 1
ATOM 3000 N N . PHE A 1 379 ? -9.094 -19.969 -13.57 1 97.62 379 PHE A N 1
ATOM 3001 C CA . PHE A 1 379 ? -10.492 -19.625 -13.781 1 97.62 379 PHE A CA 1
ATOM 3002 C C . PHE A 1 379 ? -10.672 -18.922 -15.125 1 97.62 379 PHE A C 1
ATOM 3004 O O . PHE A 1 379 ? -11.57 -19.281 -15.898 1 97.62 379 PHE A O 1
ATOM 3011 N N . SER A 1 380 ? -9.773 -17.984 -15.414 1 97.88 380 SER A N 1
ATOM 3012 C CA . SER A 1 380 ? -9.859 -17.234 -16.656 1 97.88 380 SER A CA 1
ATOM 3013 C C . SER A 1 380 ? -9.602 -18.125 -17.859 1 97.88 380 SER A C 1
ATOM 3015 O O . SER A 1 380 ? -10.195 -17.938 -18.922 1 97.88 380 SER A O 1
ATOM 3017 N N . THR A 1 381 ? -8.695 -19.078 -17.703 1 95.88 381 THR A N 1
ATOM 3018 C CA . THR A 1 381 ? -8.453 -20.031 -18.781 1 95.88 381 THR A CA 1
ATOM 3019 C C . THR A 1 381 ? -9.695 -20.875 -19.047 1 95.88 381 THR A C 1
ATOM 3021 O O . THR A 1 381 ? -10.023 -21.141 -20.203 1 95.88 381 THR A O 1
ATOM 3024 N N . ALA A 1 382 ? -10.32 -21.297 -17.984 1 97.06 382 ALA A N 1
ATOM 3025 C CA . ALA A 1 382 ? -11.562 -22.047 -18.156 1 97.06 382 ALA A CA 1
ATOM 3026 C C . ALA A 1 382 ? -12.625 -21.203 -18.859 1 97.06 382 ALA A C 1
ATOM 3028 O O . ALA A 1 382 ? -13.297 -21.688 -19.781 1 97.06 382 ALA A O 1
ATOM 3029 N N . LEU A 1 383 ? -12.742 -20 -18.438 1 97.5 383 LEU A N 1
ATOM 3030 C CA . LEU A 1 383 ? -13.711 -19.094 -19.062 1 97.5 383 LEU A CA 1
ATOM 3031 C C . LEU A 1 383 ? -13.352 -18.844 -20.516 1 97.5 383 LEU A C 1
ATOM 3033 O O . LEU A 1 383 ? -14.242 -18.734 -21.375 1 97.5 383 LEU A O 1
ATOM 3037 N N . TRP A 1 384 ? -12.109 -18.688 -20.781 1 96.5 384 TRP A N 1
ATOM 3038 C CA . TRP A 1 384 ? -11.625 -18.5 -22.141 1 96.5 384 TRP A CA 1
ATOM 3039 C C . TRP A 1 384 ? -11.977 -19.688 -23.016 1 96.5 384 TRP A C 1
ATOM 3041 O O . TRP A 1 384 ? -12.461 -19.531 -24.141 1 96.5 384 TRP A O 1
ATOM 3051 N N . GLN A 1 385 ? -11.789 -20.891 -22.484 1 93.69 385 GLN A N 1
ATOM 3052 C CA . GLN A 1 385 ? -12.086 -22.125 -23.203 1 93.69 385 GLN A CA 1
ATOM 3053 C C . GLN A 1 385 ? -13.578 -22.266 -23.469 1 93.69 385 GLN A C 1
ATOM 3055 O O . GLN A 1 385 ? -13.984 -22.812 -24.5 1 93.69 385 GLN A O 1
ATOM 3060 N N . LEU A 1 386 ? -14.312 -21.781 -22.562 1 95.12 386 LEU A N 1
ATOM 3061 C CA . LEU A 1 386 ? -15.766 -21.875 -22.672 1 95.12 386 LEU A CA 1
ATOM 3062 C C . LEU A 1 386 ? -16.328 -20.688 -23.438 1 95.12 386 LEU A C 1
ATOM 3064 O O . LEU A 1 386 ? -17.547 -20.594 -23.656 1 95.12 386 LEU A O 1
ATOM 3068 N N . ARG A 1 387 ? -15.492 -19.766 -23.797 1 95.69 387 ARG A N 1
ATOM 3069 C CA . ARG A 1 387 ? -15.836 -18.578 -24.578 1 95.69 387 ARG A CA 1
ATOM 3070 C C . ARG A 1 387 ? -16.859 -17.719 -23.828 1 95.69 387 ARG A C 1
ATOM 3072 O O . ARG A 1 387 ? -17.812 -17.219 -24.438 1 95.69 387 ARG A O 1
ATOM 3079 N N . LEU A 1 388 ? -16.703 -17.656 -22.625 1 96.31 388 LEU A N 1
ATOM 3080 C CA . LEU A 1 388 ? -17.562 -16.812 -21.812 1 96.31 388 LEU A CA 1
ATOM 3081 C C . LEU A 1 388 ? -16.953 -15.438 -21.609 1 96.31 388 LEU A C 1
ATOM 3083 O O . LEU A 1 388 ? -16.422 -15.141 -20.531 1 96.31 388 LEU A O 1
ATOM 3087 N N . GLY A 1 389 ? -17.156 -14.562 -22.5 1 95.12 389 GLY A N 1
ATOM 3088 C CA . GLY A 1 389 ? -16.516 -13.258 -22.547 1 95.12 389 GLY A CA 1
ATOM 3089 C C . GLY A 1 389 ? -17.016 -12.305 -21.469 1 95.12 389 GLY A C 1
ATOM 3090 O O . GLY A 1 389 ? -16.25 -11.539 -20.906 1 95.12 389 GLY A O 1
ATOM 3091 N N . THR A 1 390 ? -18.25 -12.344 -21.25 1 96.44 390 THR A N 1
ATOM 3092 C CA . THR A 1 390 ? -18.844 -11.43 -20.281 1 96.44 390 THR A CA 1
ATOM 3093 C C . THR A 1 390 ? -18.312 -11.719 -18.875 1 96.44 390 THR A C 1
ATOM 3095 O O . THR A 1 390 ? -17.891 -10.805 -18.156 1 96.44 390 THR A O 1
ATOM 3098 N N . SER A 1 391 ? -18.359 -13.008 -18.562 1 96.88 391 SER A N 1
ATOM 3099 C CA . SER A 1 391 ? -17.844 -13.398 -17.25 1 96.88 391 SER A CA 1
ATOM 3100 C C . SER A 1 391 ? -16.359 -13.062 -17.109 1 96.88 391 SER A C 1
ATOM 3102 O O . SER A 1 391 ? -15.922 -12.633 -16.047 1 96.88 391 SER A O 1
ATOM 3104 N N . LEU A 1 392 ? -15.711 -13.273 -18.094 1 97.69 392 LEU A N 1
ATOM 3105 C CA . LEU A 1 392 ? -14.281 -12.992 -18.094 1 97.69 392 LEU A CA 1
ATOM 3106 C C . LEU A 1 392 ? -14.031 -11.492 -17.969 1 97.69 392 LEU A C 1
ATOM 3108 O O . LEU A 1 392 ? -13.094 -11.078 -17.281 1 97.69 392 LEU A O 1
ATOM 3112 N N . SER A 1 393 ? -14.805 -10.688 -18.609 1 97.44 393 SER A N 1
ATOM 3113 C CA . SER A 1 393 ? -14.688 -9.234 -18.516 1 97.44 393 SER A CA 1
ATOM 3114 C C . SER A 1 393 ? -14.969 -8.734 -17.109 1 97.44 393 SER A C 1
ATOM 3116 O O . SER A 1 393 ? -14.266 -7.848 -16.609 1 97.44 393 SER A O 1
ATOM 3118 N N . ILE A 1 394 ? -15.961 -9.242 -16.5 1 96.69 394 ILE A N 1
ATOM 3119 C CA . ILE A 1 394 ? -16.312 -8.875 -15.141 1 96.69 394 ILE A CA 1
ATOM 3120 C C . ILE A 1 394 ? -15.164 -9.227 -14.203 1 96.69 394 ILE A C 1
ATOM 3122 O O . ILE A 1 394 ? -14.758 -8.414 -13.367 1 96.69 394 ILE A O 1
ATOM 3126 N N . LEU A 1 395 ? -14.68 -10.43 -14.336 1 97 395 LEU A N 1
ATOM 3127 C CA . LEU A 1 395 ? -13.57 -10.883 -13.5 1 97 395 LEU A CA 1
ATOM 3128 C C . LEU A 1 395 ? -12.344 -10 -13.688 1 97 395 LEU A C 1
ATOM 3130 O O . LEU A 1 395 ? -11.688 -9.625 -12.719 1 97 395 LEU A O 1
ATOM 3134 N N . ALA A 1 396 ? -12 -9.703 -14.906 1 97.5 396 ALA A N 1
ATOM 3135 C CA . ALA A 1 396 ? -10.844 -8.875 -15.227 1 97.5 396 ALA A CA 1
ATOM 3136 C C . ALA A 1 396 ? -10.961 -7.496 -14.586 1 97.5 396 ALA A C 1
ATOM 3138 O O . ALA A 1 396 ? -9.992 -6.977 -14.023 1 97.5 396 ALA A O 1
ATOM 3139 N N . ARG A 1 397 ? -12.062 -6.926 -14.664 1 95.75 397 ARG A N 1
ATOM 3140 C CA . ARG A 1 397 ? -12.297 -5.605 -14.094 1 95.75 397 ARG A CA 1
ATOM 3141 C C . ARG A 1 397 ? -12.156 -5.633 -12.578 1 95.75 397 ARG A C 1
ATOM 3143 O O . ARG A 1 397 ? -11.492 -4.773 -12 1 95.75 397 ARG A O 1
ATOM 3150 N N . GLU A 1 398 ? -12.742 -6.57 -12 1 93.69 398 GLU A N 1
ATOM 3151 C CA . GLU A 1 398 ? -12.695 -6.703 -10.547 1 93.69 398 GLU A CA 1
ATOM 3152 C C . GLU A 1 398 ? -11.266 -6.863 -10.055 1 93.69 398 GLU A C 1
ATOM 3154 O O . GLU A 1 398 ? -10.859 -6.219 -9.086 1 93.69 398 GLU A O 1
ATOM 3159 N N . LEU A 1 399 ? -10.539 -7.691 -10.703 1 95.25 399 LEU A N 1
ATOM 3160 C CA . LEU A 1 399 ? -9.188 -7.988 -10.25 1 95.25 399 LEU A CA 1
ATOM 3161 C C . LEU A 1 399 ? -8.25 -6.82 -10.531 1 95.25 399 LEU A C 1
ATOM 3163 O O . LEU A 1 399 ? -7.316 -6.566 -9.766 1 95.25 399 LEU A O 1
ATOM 3167 N N . THR A 1 400 ? -8.414 -6.105 -11.633 1 93.12 400 THR A N 1
ATOM 3168 C CA . THR A 1 400 ? -7.59 -4.941 -11.93 1 93.12 400 THR A CA 1
ATOM 3169 C C . THR A 1 400 ? -7.816 -3.838 -10.906 1 93.12 400 THR A C 1
ATOM 3171 O O . THR A 1 400 ? -6.887 -3.104 -10.562 1 93.12 400 THR A O 1
ATOM 3174 N N . ASP A 1 401 ? -8.969 -3.75 -10.328 1 87.06 401 ASP A N 1
ATOM 3175 C CA . ASP A 1 401 ? -9.305 -2.736 -9.336 1 87.06 401 ASP A CA 1
ATOM 3176 C C . ASP A 1 401 ? -8.75 -3.111 -7.961 1 87.06 401 ASP A C 1
ATOM 3178 O O . ASP A 1 401 ? -8.305 -2.242 -7.211 1 87.06 401 ASP A O 1
ATOM 3182 N N . GLN A 1 402 ? -8.734 -4.359 -7.695 1 85.19 402 GLN A N 1
ATOM 3183 C CA . GLN A 1 402 ? -8.469 -4.785 -6.324 1 85.19 402 GLN A CA 1
ATOM 3184 C C . GLN A 1 402 ? -7.051 -5.34 -6.184 1 85.19 402 GLN A C 1
ATOM 3186 O O . GLN A 1 402 ? -6.469 -5.305 -5.098 1 85.19 402 GLN A O 1
ATOM 3191 N N . ALA A 1 403 ? -6.516 -5.887 -7.285 1 89.94 403 ALA A N 1
ATOM 3192 C CA . ALA A 1 403 ? -5.262 -6.629 -7.168 1 89.94 403 ALA A CA 1
ATOM 3193 C C . ALA A 1 403 ? -4.359 -6.375 -8.367 1 89.94 403 ALA A C 1
ATOM 3195 O O . ALA A 1 403 ? -3.875 -7.316 -9 1 89.94 403 ALA A O 1
ATOM 3196 N N . ARG A 1 404 ? -4.035 -5.191 -8.648 1 89.06 404 ARG A N 1
ATOM 3197 C CA . ARG A 1 404 ? -3.238 -4.812 -9.812 1 89.06 404 ARG A CA 1
ATOM 3198 C C . ARG A 1 404 ? -1.799 -5.301 -9.672 1 89.06 404 ARG A C 1
ATOM 3200 O O . ARG A 1 404 ? -1.101 -5.48 -10.672 1 89.06 404 ARG A O 1
ATOM 3207 N N . HIS A 1 405 ? -1.382 -5.617 -8.57 1 86.62 405 HIS A N 1
ATOM 3208 C CA . HIS A 1 405 ? 0.011 -5.969 -8.312 1 86.62 405 HIS A CA 1
ATOM 3209 C C . HIS A 1 405 ? 0.235 -7.469 -8.469 1 86.62 405 HIS A C 1
ATOM 3211 O O . HIS A 1 405 ? 1.369 -7.945 -8.375 1 86.62 405 HIS A O 1
ATOM 3217 N N . ARG A 1 406 ? -0.773 -8.203 -8.75 1 90.94 406 ARG A N 1
ATOM 3218 C CA . ARG A 1 406 ? -0.683 -9.656 -8.859 1 90.94 406 ARG A CA 1
ATOM 3219 C C . ARG A 1 406 ? -0.562 -10.094 -10.312 1 90.94 406 ARG A C 1
ATOM 3221 O O . ARG A 1 406 ? -1.215 -9.531 -11.195 1 90.94 406 ARG A O 1
ATOM 3228 N N . ALA A 1 407 ? 0.256 -11.078 -10.594 1 93.62 407 ALA A N 1
ATOM 3229 C CA . ALA A 1 407 ? 0.432 -11.617 -11.938 1 93.62 407 ALA A CA 1
ATOM 3230 C C . ALA A 1 407 ? -0.861 -12.242 -12.453 1 93.62 407 ALA A C 1
ATOM 3232 O O . ALA A 1 407 ? -1.174 -12.148 -13.641 1 93.62 407 ALA A O 1
ATOM 3233 N N . GLU A 1 408 ? -1.65 -12.859 -11.602 1 95.31 408 GLU A N 1
ATOM 3234 C CA . GLU A 1 408 ? -2.906 -13.508 -11.969 1 95.31 408 GLU A CA 1
ATOM 3235 C C . GLU A 1 408 ? -3.861 -12.523 -12.633 1 95.31 408 GLU A C 1
ATOM 3237 O O . GLU A 1 408 ? -4.562 -12.875 -13.586 1 95.31 408 GLU A O 1
ATOM 3242 N N . THR A 1 409 ? -3.852 -11.281 -12.125 1 96.38 409 THR A N 1
ATOM 3243 C CA . THR A 1 409 ? -4.73 -10.25 -12.664 1 96.38 409 THR A CA 1
ATOM 3244 C C . THR A 1 409 ? -4.426 -10 -14.141 1 96.38 409 THR A C 1
ATOM 3246 O O . THR A 1 409 ? -5.344 -9.875 -14.953 1 96.38 409 THR A O 1
ATOM 3249 N N . TRP A 1 410 ? -3.225 -10.039 -14.438 1 96.69 410 TRP A N 1
ATOM 3250 C CA . TRP A 1 410 ? -2.82 -9.711 -15.797 1 96.69 410 TRP A CA 1
ATOM 3251 C C . TRP A 1 410 ? -2.973 -10.914 -16.719 1 96.69 410 TRP A C 1
ATOM 3253 O O . TRP A 1 410 ? -3.154 -10.766 -17.922 1 96.69 410 TRP A O 1
ATOM 3263 N N . ILE A 1 411 ? -2.885 -12.062 -16.188 1 97.25 411 ILE A N 1
ATOM 3264 C CA . ILE A 1 411 ? -3.219 -13.25 -16.969 1 97.25 411 ILE A CA 1
ATOM 3265 C C . ILE A 1 411 ? -4.703 -13.227 -17.328 1 97.25 411 ILE A C 1
ATOM 3267 O O . ILE A 1 411 ? -5.074 -13.516 -18.469 1 97.25 411 ILE A O 1
ATOM 3271 N N . VAL A 1 412 ? -5.523 -12.875 -16.344 1 98.12 412 VAL A N 1
ATOM 3272 C CA . VAL A 1 412 ? -6.961 -12.781 -16.578 1 98.12 412 VAL A CA 1
ATOM 3273 C C . VAL A 1 412 ? -7.242 -11.734 -17.656 1 98.12 412 VAL A C 1
ATOM 3275 O O . VAL A 1 412 ? -8.023 -11.984 -18.578 1 98.12 412 VAL A O 1
ATOM 3278 N N . ALA A 1 413 ? -6.633 -10.609 -17.562 1 97.81 413 ALA A N 1
ATOM 3279 C CA . ALA A 1 413 ? -6.797 -9.562 -18.578 1 97.81 413 ALA A CA 1
ATOM 3280 C C . ALA A 1 413 ? -6.301 -10.039 -19.938 1 97.81 413 ALA A C 1
ATOM 3282 O O . ALA A 1 413 ? -6.926 -9.766 -20.969 1 97.81 413 ALA A O 1
ATOM 3283 N N . GLY A 1 414 ? -5.152 -10.672 -19.938 1 97.75 414 GLY A N 1
ATOM 3284 C CA . GLY A 1 414 ? -4.625 -11.219 -21.172 1 97.75 414 GLY A CA 1
ATOM 3285 C C . GLY A 1 414 ? -5.574 -12.188 -21.859 1 97.75 414 GLY A C 1
ATOM 3286 O O . GLY A 1 414 ? -5.77 -12.125 -23.078 1 97.75 414 GLY A O 1
ATOM 3287 N N . ASN A 1 415 ? -6.137 -13.055 -21.094 1 97.69 415 ASN A N 1
ATOM 3288 C CA . ASN A 1 415 ? -7.102 -14.008 -21.641 1 97.69 415 ASN A CA 1
ATOM 3289 C C . ASN A 1 415 ? -8.336 -13.305 -22.188 1 97.69 415 ASN A C 1
ATOM 3291 O O . ASN A 1 415 ? -8.906 -13.742 -23.188 1 97.69 415 ASN A O 1
ATOM 3295 N N . LEU A 1 416 ? -8.742 -12.25 -21.484 1 97.81 416 LEU A N 1
ATOM 3296 C CA . LEU A 1 416 ? -9.883 -11.477 -21.969 1 97.81 416 LEU A CA 1
ATOM 3297 C C . LEU A 1 416 ? -9.586 -10.891 -23.359 1 97.81 416 LEU A C 1
ATOM 3299 O O . LEU A 1 416 ? -10.375 -11.055 -24.281 1 97.81 416 LEU A O 1
ATOM 3303 N N . TYR A 1 417 ? -8.461 -10.258 -23.531 1 97.31 417 TYR A N 1
ATOM 3304 C CA . TYR A 1 417 ? -8.117 -9.602 -24.781 1 97.31 417 TYR A CA 1
ATOM 3305 C C . TYR A 1 417 ? -7.812 -10.625 -25.859 1 97.31 417 TYR A C 1
ATOM 3307 O O . TYR A 1 417 ? -8.062 -10.383 -27.047 1 97.31 417 TYR A O 1
ATOM 3315 N N . SER A 1 418 ? -7.266 -11.695 -25.453 1 96.25 418 SER A N 1
ATOM 3316 C CA . SER A 1 418 ? -7.078 -12.781 -26.391 1 96.25 418 SER A CA 1
ATOM 3317 C C . SER A 1 418 ? -8.414 -13.273 -26.953 1 96.25 418 SER A C 1
ATOM 3319 O O . SER A 1 418 ? -8.539 -13.508 -28.156 1 96.25 418 SER A O 1
ATOM 3321 N N . LEU A 1 419 ? -9.359 -13.453 -26.047 1 95.62 419 LEU A N 1
ATOM 3322 C CA . LEU A 1 419 ? -10.695 -13.891 -26.453 1 95.62 419 LEU A CA 1
ATOM 3323 C C . LEU A 1 419 ? -11.336 -12.875 -27.391 1 95.62 419 LEU A C 1
ATOM 3325 O O . LEU A 1 419 ? -12.086 -13.242 -28.297 1 95.62 419 LEU A O 1
ATOM 3329 N N . GLU A 1 420 ? -10.969 -11.633 -27.234 1 94.56 420 GLU A N 1
ATOM 3330 C CA . GLU A 1 420 ? -11.508 -10.547 -28.047 1 94.56 420 GLU A CA 1
ATOM 3331 C C . GLU A 1 420 ? -10.664 -10.344 -29.297 1 94.56 420 GLU A C 1
ATOM 3333 O O . GLU A 1 420 ? -10.883 -9.391 -30.047 1 94.56 420 GLU A O 1
ATOM 3338 N N . LYS A 1 421 ? -9.695 -11.133 -29.484 1 93.19 421 LYS A N 1
ATOM 3339 C CA . LYS A 1 421 ? -8.828 -11.125 -30.656 1 93.19 421 LYS A CA 1
ATOM 3340 C C . LYS A 1 421 ? -7.992 -9.852 -30.719 1 93.19 421 LYS A C 1
ATOM 3342 O O . LYS A 1 421 ? -7.734 -9.32 -31.812 1 93.19 421 LYS A O 1
ATOM 3347 N N . GLN A 1 422 ? -7.801 -9.391 -29.562 1 95.38 422 GLN A N 1
ATOM 3348 C CA . GLN A 1 422 ? -6.859 -8.289 -29.438 1 95.38 422 GLN A CA 1
ATOM 3349 C C . GLN A 1 422 ? -5.48 -8.781 -29.016 1 95.38 422 GLN A C 1
ATOM 3351 O O . GLN A 1 422 ? -5.07 -8.562 -27.859 1 95.38 422 GLN A O 1
ATOM 3356 N N . SER A 1 423 ? -4.762 -9.211 -29.922 1 93.56 423 SER A N 1
ATOM 3357 C CA . SER A 1 423 ? -3.545 -9.961 -29.641 1 93.56 423 SER A CA 1
ATOM 3358 C C . SER A 1 423 ? -2.455 -9.055 -29.078 1 93.56 423 SER A C 1
ATOM 3360 O O . SER A 1 423 ? -1.712 -9.453 -28.188 1 93.56 423 SER A O 1
ATOM 3362 N N . ALA A 1 424 ? -2.387 -7.898 -29.594 1 94 424 ALA A N 1
ATOM 3363 C CA . ALA A 1 424 ? -1.333 -6.996 -29.141 1 94 424 ALA A CA 1
ATOM 3364 C C . ALA A 1 424 ? -1.498 -6.656 -27.672 1 94 424 ALA A C 1
ATOM 3366 O O . ALA A 1 424 ? -0.534 -6.707 -26.906 1 94 424 ALA A O 1
ATOM 3367 N N . THR A 1 425 ? -2.707 -6.375 -27.375 1 95.81 425 THR A N 1
ATOM 3368 C CA . THR A 1 425 ? -2.998 -6.047 -25.984 1 95.81 425 THR A CA 1
ATOM 3369 C C . THR A 1 425 ? -2.844 -7.277 -25.094 1 95.81 425 THR A C 1
ATOM 3371 O O . THR A 1 425 ? -2.379 -7.176 -23.953 1 95.81 425 THR A O 1
ATOM 3374 N N . SER A 1 426 ? -3.256 -8.375 -25.609 1 97 426 SER A N 1
ATOM 3375 C CA . SER A 1 426 ? -3.105 -9.633 -24.891 1 97 426 SER A CA 1
ATOM 3376 C C . SER A 1 426 ? -1.641 -9.914 -24.562 1 97 426 SER A C 1
ATOM 3378 O O . SER A 1 426 ? -1.303 -10.273 -23.438 1 97 426 SER A O 1
ATOM 3380 N N . ILE A 1 427 ? -0.79 -9.703 -25.484 1 96.88 427 ILE A N 1
ATOM 3381 C CA . ILE A 1 427 ? 0.644 -9.93 -25.344 1 96.88 427 ILE A CA 1
ATOM 3382 C C . ILE A 1 427 ? 1.21 -8.984 -24.281 1 96.88 427 ILE A C 1
ATOM 3384 O O . ILE A 1 427 ? 2.018 -9.398 -23.438 1 96.88 427 ILE A O 1
ATOM 3388 N N . GLU A 1 428 ? 0.759 -7.852 -24.328 1 96.88 428 GLU A N 1
ATOM 3389 C CA . GLU A 1 428 ? 1.212 -6.883 -23.328 1 96.88 428 GLU A CA 1
ATOM 3390 C C . GLU A 1 428 ? 0.818 -7.316 -21.922 1 96.88 428 GLU A C 1
ATOM 3392 O O . GLU A 1 428 ? 1.595 -7.16 -20.984 1 96.88 428 GLU A O 1
ATOM 3397 N N . CYS A 1 429 ? -0.353 -7.77 -21.812 1 97.19 429 CYS A N 1
ATOM 3398 C CA . CYS A 1 429 ? -0.848 -8.219 -20.516 1 97.19 429 CYS A CA 1
ATOM 3399 C C . CYS A 1 429 ? -0.066 -9.43 -20.016 1 97.19 429 CYS A C 1
ATOM 3401 O O . CYS A 1 429 ? 0.37 -9.469 -18.859 1 97.19 429 CYS A O 1
ATOM 3403 N N . PHE A 1 430 ? 0.132 -10.383 -20.859 1 96.5 430 PHE A N 1
ATOM 3404 C CA . PHE A 1 430 ? 0.89 -11.57 -20.469 1 96.5 430 PHE A CA 1
ATOM 3405 C C . PHE A 1 430 ? 2.334 -11.203 -20.141 1 96.5 430 PHE A C 1
ATOM 3407 O O . PHE A 1 430 ? 2.932 -11.773 -19.234 1 96.5 430 PHE A O 1
ATOM 3414 N N . ASP A 1 431 ? 2.848 -10.32 -20.906 1 95.19 431 ASP A N 1
ATOM 3415 C CA . ASP A 1 431 ? 4.211 -9.867 -20.656 1 95.19 431 ASP A CA 1
ATOM 3416 C C . ASP A 1 431 ? 4.332 -9.219 -19.281 1 95.19 431 ASP A C 1
ATOM 3418 O O . ASP A 1 431 ? 5.305 -9.461 -18.562 1 95.19 431 ASP A O 1
ATOM 3422 N N . ARG A 1 432 ? 3.398 -8.438 -18.969 1 94.5 432 ARG A N 1
ATOM 3423 C CA . ARG A 1 432 ? 3.373 -7.82 -17.656 1 94.5 432 ARG A CA 1
ATOM 3424 C C . ARG A 1 432 ? 3.285 -8.875 -16.562 1 94.5 432 ARG A C 1
ATOM 3426 O O . ARG A 1 432 ? 3.918 -8.742 -15.508 1 94.5 432 ARG A O 1
ATOM 3433 N N . ALA A 1 433 ? 2.479 -9.859 -16.75 1 94.44 433 ALA A N 1
ATOM 3434 C CA . ALA A 1 433 ? 2.35 -10.953 -15.789 1 94.44 433 ALA A CA 1
ATOM 3435 C C . ALA A 1 433 ? 3.695 -11.633 -15.547 1 94.44 433 ALA A C 1
ATOM 3437 O O . ALA A 1 433 ? 4.027 -11.977 -14.414 1 94.44 433 ALA A O 1
ATOM 3438 N N . THR A 1 434 ? 4.496 -11.805 -16.562 1 91.56 434 THR A N 1
ATOM 3439 C CA . THR A 1 434 ? 5.789 -12.469 -16.438 1 91.56 434 THR A CA 1
ATOM 3440 C C . THR A 1 434 ? 6.793 -11.586 -15.711 1 91.56 434 THR A C 1
ATOM 3442 O O . THR A 1 434 ? 7.691 -12.086 -15.031 1 91.56 434 THR A O 1
ATOM 3445 N N . ARG A 1 435 ? 6.609 -10.344 -15.797 1 87.62 435 ARG A N 1
ATOM 3446 C CA . ARG A 1 435 ? 7.504 -9.414 -15.125 1 87.62 435 ARG A CA 1
ATOM 3447 C C . ARG A 1 435 ? 7.207 -9.352 -13.625 1 87.62 435 ARG A C 1
ATOM 3449 O O . ARG A 1 435 ? 8.117 -9.219 -12.812 1 87.62 435 ARG A O 1
ATOM 3456 N N . LEU A 1 436 ? 5.961 -9.367 -13.344 1 85.25 436 LEU A N 1
ATOM 3457 C CA . LEU A 1 436 ? 5.543 -9.32 -11.953 1 85.25 436 LEU A CA 1
ATOM 3458 C C . LEU A 1 436 ? 5.949 -10.586 -11.211 1 85.25 436 LEU A C 1
ATOM 3460 O O . LEU A 1 436 ? 6.285 -10.547 -10.023 1 85.25 436 LEU A O 1
ATOM 3464 N N . TYR A 1 437 ? 5.898 -11.703 -11.93 1 79.06 437 TYR A N 1
ATOM 3465 C CA . TYR A 1 437 ? 6.293 -12.984 -11.359 1 79.06 437 TYR A CA 1
ATOM 3466 C C . TYR A 1 437 ? 7.094 -13.805 -12.367 1 79.06 437 TYR A C 1
ATOM 3468 O O . TYR A 1 437 ? 6.547 -14.688 -13.023 1 79.06 437 TYR A O 1
ATOM 3476 N N . PRO A 1 438 ? 8.242 -13.578 -12.422 1 65.31 438 PRO A N 1
ATOM 3477 C CA . PRO A 1 438 ? 9.07 -14.156 -13.477 1 65.31 438 PRO A CA 1
ATOM 3478 C C . PRO A 1 438 ? 9.141 -15.68 -13.414 1 65.31 438 PRO A C 1
ATOM 3480 O O . PRO A 1 438 ? 9.375 -16.328 -14.43 1 65.31 438 PRO A O 1
ATOM 3483 N N . ILE A 1 439 ? 8.852 -16.234 -12.367 1 64.25 439 ILE A N 1
ATOM 3484 C CA . ILE A 1 439 ? 9.023 -17.672 -12.242 1 64.25 439 ILE A CA 1
ATOM 3485 C C . ILE A 1 439 ? 7.699 -18.391 -12.523 1 64.25 439 ILE A C 1
ATOM 3487 O O . ILE A 1 439 ? 7.586 -19.594 -12.352 1 64.25 439 ILE A O 1
ATOM 3491 N N . ASN A 1 440 ? 6.887 -17.672 -13.141 1 68.25 440 ASN A N 1
ATOM 3492 C CA . ASN A 1 440 ? 5.578 -18.234 -13.453 1 68.25 440 ASN A CA 1
ATOM 3493 C C . ASN A 1 440 ? 5.566 -18.906 -14.82 1 68.25 440 ASN A C 1
ATOM 3495 O O . ASN A 1 440 ? 5.344 -18.25 -15.836 1 68.25 440 ASN A O 1
ATOM 3499 N N . GLY A 1 441 ? 5.688 -20.141 -14.883 1 81.38 441 GLY A N 1
ATOM 3500 C CA . GLY A 1 441 ? 5.738 -20.891 -16.125 1 81.38 441 GLY A CA 1
ATOM 3501 C C . GLY A 1 441 ? 4.438 -20.828 -16.906 1 81.38 441 GLY A C 1
ATOM 3502 O O . GLY A 1 441 ? 4.449 -20.812 -18.141 1 81.38 441 GLY A O 1
ATOM 3503 N N . TYR A 1 442 ? 3.402 -20.688 -16.219 1 86.06 442 TYR A N 1
ATOM 3504 C CA . TYR A 1 442 ? 2.098 -20.672 -16.875 1 86.06 442 TYR A CA 1
ATOM 3505 C C . TYR A 1 442 ? 1.91 -19.391 -17.688 1 86.06 442 TYR A C 1
ATOM 3507 O O . TYR A 1 442 ? 1.45 -19.438 -18.828 1 86.06 442 TYR A O 1
ATOM 3515 N N . ALA A 1 443 ? 2.258 -18.281 -17.078 1 91.12 443 ALA A N 1
ATOM 3516 C CA . ALA A 1 443 ? 2.158 -17 -17.781 1 91.12 443 ALA A CA 1
ATOM 3517 C C . ALA A 1 443 ? 3.049 -17 -19.016 1 91.12 443 ALA A C 1
ATOM 3519 O O . ALA A 1 443 ? 2.66 -16.484 -20.062 1 91.12 443 ALA A O 1
ATOM 3520 N N . GLN A 1 444 ? 4.172 -17.547 -18.938 1 92.62 444 GLN A N 1
ATOM 3521 C CA . GLN A 1 444 ? 5.102 -17.625 -20.062 1 92.62 444 GLN A CA 1
ATOM 3522 C C . GLN A 1 444 ? 4.539 -18.5 -21.188 1 92.62 444 GLN A C 1
ATOM 3524 O O . GLN A 1 444 ? 4.684 -18.172 -22.375 1 92.62 444 GLN A O 1
ATOM 3529 N N . CYS A 1 445 ? 3.9 -19.516 -20.766 1 92.31 445 CYS A N 1
ATOM 3530 C CA . CYS A 1 445 ? 3.293 -20.406 -21.75 1 92.31 445 CYS A CA 1
ATOM 3531 C C . CYS A 1 445 ? 2.201 -19.672 -22.531 1 92.31 445 CYS A C 1
ATOM 3533 O O . CYS A 1 445 ? 2.121 -19.797 -23.75 1 92.31 445 CYS A O 1
ATOM 3535 N N . LEU A 1 446 ? 1.417 -18.969 -21.875 1 94.12 446 LEU A N 1
ATOM 3536 C CA . LEU A 1 446 ? 0.344 -18.219 -22.516 1 94.12 446 LEU A CA 1
ATOM 3537 C C . LEU A 1 446 ? 0.91 -17.141 -23.438 1 94.12 446 LEU A C 1
ATOM 3539 O O . LEU A 1 446 ? 0.413 -16.938 -24.547 1 94.12 446 LEU A O 1
ATOM 3543 N N . LEU A 1 447 ? 1.927 -16.484 -22.984 1 95.94 447 LEU A N 1
ATOM 3544 C CA . LEU A 1 447 ? 2.607 -15.484 -23.797 1 95.94 447 LEU A CA 1
ATOM 3545 C C . LEU A 1 447 ? 3.191 -16.109 -25.047 1 95.94 447 LEU A C 1
ATOM 3547 O O . LEU A 1 447 ? 3.021 -15.578 -26.156 1 95.94 447 LEU A O 1
ATOM 3551 N N . GLY A 1 448 ? 3.857 -17.188 -24.906 1 96.12 448 GLY A N 1
ATOM 3552 C CA . GLY A 1 448 ? 4.426 -17.891 -26.047 1 96.12 448 GLY A CA 1
ATOM 3553 C C . GLY A 1 448 ? 3.385 -18.328 -27.062 1 96.12 448 GLY A C 1
ATOM 3554 O O . GLY A 1 448 ? 3.604 -18.203 -28.266 1 96.12 448 GLY A O 1
ATOM 3555 N N . THR A 1 449 ? 2.307 -18.781 -26.594 1 94.88 449 THR A N 1
ATOM 3556 C CA . THR A 1 449 ? 1.223 -19.234 -27.453 1 94.88 449 THR A CA 1
ATOM 3557 C C . THR A 1 449 ? 0.666 -18.062 -28.266 1 94.88 449 THR A C 1
ATOM 3559 O O . THR A 1 449 ? 0.408 -18.203 -29.469 1 94.88 449 THR A O 1
ATOM 3562 N N . GLU A 1 450 ? 0.456 -16.953 -27.578 1 95.06 450 GLU A N 1
ATOM 3563 C CA . GLU A 1 450 ? -0.05 -15.773 -28.266 1 95.06 450 GLU A CA 1
ATOM 3564 C C . GLU A 1 450 ? 0.954 -15.273 -29.297 1 95.06 450 GLU A C 1
ATOM 3566 O O . GLU A 1 450 ? 0.565 -14.781 -30.359 1 95.06 450 GLU A O 1
ATOM 3571 N N . LEU A 1 451 ? 2.178 -15.289 -29.016 1 96.06 451 LEU A N 1
ATOM 3572 C CA . LEU A 1 451 ? 3.236 -14.875 -29.938 1 96.06 451 LEU A CA 1
ATOM 3573 C C . LEU A 1 451 ? 3.303 -15.797 -31.141 1 96.06 451 LEU A C 1
ATOM 3575 O O . LEU A 1 451 ? 3.5 -15.344 -32.281 1 96.06 451 LEU A O 1
ATOM 3579 N N . PHE A 1 452 ? 3.16 -17 -30.938 1 95.12 452 PHE A N 1
ATOM 3580 C CA . PHE A 1 452 ? 3.133 -18 -32 1 95.12 452 PHE A CA 1
ATOM 3581 C C . PHE A 1 452 ? 1.981 -17.719 -32.969 1 95.12 452 PHE A C 1
ATOM 3583 O O . PHE A 1 452 ? 2.158 -17.781 -34.188 1 95.12 452 PHE A O 1
ATOM 3590 N N . GLU A 1 453 ? 0.853 -17.406 -32.406 1 92.06 453 GLU A N 1
ATOM 3591 C CA . GLU A 1 453 ? -0.353 -17.188 -33.188 1 92.06 453 GLU A CA 1
ATOM 3592 C C . GLU A 1 453 ? -0.19 -16 -34.125 1 92.06 453 GLU A C 1
ATOM 3594 O O . GLU A 1 453 ? -0.73 -15.992 -35.25 1 92.06 453 GLU A O 1
ATOM 3599 N N . ILE A 1 454 ? 0.507 -15.023 -33.656 1 92.81 454 ILE A N 1
ATOM 3600 C CA . ILE A 1 454 ? 0.653 -13.828 -34.5 1 92.81 454 ILE A CA 1
ATOM 3601 C C . ILE A 1 454 ? 1.891 -13.961 -35.375 1 92.81 454 ILE A C 1
ATOM 3603 O O . ILE A 1 454 ? 2.213 -13.047 -36.156 1 92.81 454 ILE A O 1
ATOM 3607 N N . GLY A 1 455 ? 2.668 -15.031 -35.219 1 93 455 GLY A N 1
ATOM 3608 C CA . GLY A 1 455 ? 3.76 -15.328 -36.125 1 93 455 GLY A CA 1
ATOM 3609 C C . GLY A 1 455 ? 5.109 -14.859 -35.625 1 93 455 GLY A C 1
ATOM 3610 O O . GLY A 1 455 ? 6.102 -14.898 -36.344 1 93 455 GLY A O 1
ATOM 3611 N N . HIS A 1 456 ? 5.129 -14.367 -34.469 1 95.38 456 HIS A N 1
ATOM 3612 C CA . HIS A 1 456 ? 6.41 -14 -33.875 1 95.38 456 HIS A CA 1
ATOM 3613 C C . HIS A 1 456 ? 7.137 -15.219 -33.312 1 95.38 456 HIS A C 1
ATOM 3615 O O . HIS A 1 456 ? 7.301 -15.344 -32.094 1 95.38 456 HIS A O 1
ATOM 3621 N N . LEU A 1 457 ? 7.691 -16.047 -34.094 1 95.88 457 LEU A N 1
ATOM 3622 C CA . LEU A 1 457 ? 8.188 -17.391 -33.75 1 95.88 457 LEU A CA 1
ATOM 3623 C C . LEU A 1 457 ? 9.469 -17.297 -32.938 1 95.88 457 LEU A C 1
ATOM 3625 O O . LEU A 1 457 ? 9.656 -18.062 -31.984 1 95.88 457 LEU A O 1
ATOM 3629 N N . ASP A 1 458 ? 10.336 -16.359 -33.219 1 96.56 458 ASP A N 1
ATOM 3630 C CA . ASP A 1 458 ? 11.602 -16.234 -32.5 1 96.56 458 ASP A CA 1
ATOM 3631 C C . ASP A 1 458 ? 11.359 -15.852 -31.047 1 96.56 458 ASP A C 1
ATOM 3633 O O . ASP A 1 458 ? 11.961 -16.438 -30.141 1 96.56 458 ASP A O 1
ATOM 3637 N N . ARG A 1 459 ? 10.562 -14.883 -30.922 1 96.31 459 ARG A N 1
ATOM 3638 C CA . ARG A 1 459 ? 10.234 -14.461 -29.562 1 96.31 459 ARG A CA 1
ATOM 3639 C C . ARG A 1 459 ? 9.492 -15.562 -28.812 1 96.31 459 ARG A C 1
ATOM 3641 O O . ARG A 1 459 ? 9.719 -15.758 -27.625 1 96.31 459 ARG A O 1
ATOM 3648 N N . ALA A 1 460 ? 8.602 -16.234 -29.484 1 97.06 460 ALA A N 1
ATOM 3649 C CA . ALA A 1 460 ? 7.867 -17.344 -28.875 1 97.06 460 ALA A CA 1
ATOM 3650 C C . ALA A 1 460 ? 8.82 -18.438 -28.406 1 97.06 460 ALA A C 1
ATOM 3652 O O . ALA A 1 460 ? 8.664 -18.969 -27.297 1 97.06 460 ALA A O 1
ATOM 3653 N N . GLU A 1 461 ? 9.75 -18.75 -29.203 1 97.19 461 GLU A N 1
ATOM 3654 C CA . GLU A 1 461 ? 10.734 -19.766 -28.859 1 97.19 461 GLU A CA 1
ATOM 3655 C C . GLU A 1 461 ? 11.516 -19.375 -27.594 1 97.19 461 GLU A C 1
ATOM 3657 O O . GLU A 1 461 ? 11.742 -20.219 -26.719 1 97.19 461 GLU A O 1
ATOM 3662 N N . ARG A 1 462 ? 11.867 -18.172 -27.562 1 96.06 462 ARG A N 1
ATOM 3663 C CA . ARG A 1 462 ? 12.602 -17.688 -26.406 1 96.06 462 ARG A CA 1
ATOM 3664 C C . ARG A 1 462 ? 11.758 -17.766 -25.141 1 96.06 462 ARG A C 1
ATOM 3666 O O . ARG A 1 462 ? 12.25 -18.188 -24.094 1 96.06 462 ARG A O 1
ATOM 3673 N N . VAL A 1 463 ? 10.578 -17.406 -25.25 1 95 463 VAL A N 1
ATOM 3674 C CA . VAL A 1 463 ? 9.672 -17.375 -24.109 1 95 463 VAL A CA 1
ATOM 3675 C C . VAL A 1 463 ? 9.398 -18.812 -23.641 1 95 463 VAL A C 1
ATOM 3677 O O . VAL A 1 463 ? 9.383 -19.078 -22.422 1 95 463 VAL A O 1
ATOM 3680 N N . PHE A 1 464 ? 9.18 -19.734 -24.531 1 95.38 464 PHE A N 1
ATOM 3681 C CA . PHE A 1 464 ? 8.984 -21.125 -24.172 1 95.38 464 PHE A CA 1
ATOM 3682 C C . PHE A 1 464 ? 10.234 -21.703 -23.516 1 95.38 464 PHE A C 1
ATOM 3684 O O . PHE A 1 464 ? 10.141 -22.5 -22.578 1 95.38 464 PHE A O 1
ATOM 3691 N N . GLY A 1 465 ? 11.328 -21.297 -23.984 1 92.31 465 GLY A N 1
ATOM 3692 C CA . GLY A 1 465 ? 12.586 -21.703 -23.375 1 92.31 465 GLY A CA 1
ATOM 3693 C C . GLY A 1 465 ? 12.719 -21.234 -21.938 1 92.31 465 GLY A C 1
ATOM 3694 O O . GLY A 1 465 ? 13.164 -22 -21.062 1 92.31 465 GLY A O 1
ATOM 3695 N N . GLU A 1 466 ? 12.344 -20.031 -21.734 1 88.12 466 GLU A N 1
ATOM 3696 C CA . GLU A 1 466 ? 12.367 -19.484 -20.375 1 88.12 466 GLU A CA 1
ATOM 3697 C C . GLU A 1 466 ? 11.398 -20.234 -19.469 1 88.12 466 GLU A C 1
ATOM 3699 O O . GLU A 1 466 ? 11.695 -20.469 -18.297 1 88.12 466 GLU A O 1
ATOM 3704 N N . ALA A 1 467 ? 10.281 -20.578 -20.016 1 90.12 467 ALA A N 1
ATOM 3705 C CA . ALA A 1 467 ? 9.281 -21.312 -19.25 1 90.12 467 ALA A CA 1
ATOM 3706 C C . ALA A 1 467 ? 9.828 -22.656 -18.781 1 90.12 467 ALA A C 1
ATOM 3708 O O . ALA A 1 467 ? 9.523 -23.109 -17.672 1 90.12 467 ALA A O 1
ATOM 3709 N N . LEU A 1 468 ? 10.602 -23.297 -19.562 1 88.19 468 LEU A N 1
ATOM 3710 C CA . LEU A 1 468 ? 11.172 -24.594 -19.234 1 88.19 468 LEU A CA 1
ATOM 3711 C C . LEU A 1 468 ? 12.195 -24.469 -18.125 1 88.19 468 LEU A C 1
ATOM 3713 O O . LEU A 1 468 ? 12.391 -25.406 -17.344 1 88.19 468 LEU A O 1
ATOM 3717 N N . ILE A 1 469 ? 12.789 -23.328 -18.016 1 80.94 469 ILE A N 1
ATOM 3718 C CA . ILE A 1 469 ? 13.766 -23.094 -16.953 1 80.94 469 ILE A CA 1
ATOM 3719 C C . ILE A 1 469 ? 13.055 -22.891 -15.617 1 80.94 469 ILE A C 1
ATOM 3721 O O . ILE A 1 469 ? 13.453 -23.469 -14.602 1 80.94 469 ILE A O 1
ATOM 3725 N N . HIS A 1 470 ? 11.977 -22.219 -15.625 1 77.25 470 HIS A N 1
ATOM 3726 C CA . HIS A 1 470 ? 11.281 -21.844 -14.406 1 77.25 470 HIS A CA 1
ATOM 3727 C C . HIS A 1 470 ? 10.32 -22.938 -13.961 1 77.25 470 HIS A C 1
ATOM 3729 O O . HIS A 1 470 ? 10.039 -23.078 -12.766 1 77.25 470 HIS A O 1
ATOM 3735 N N . ALA A 1 471 ? 9.82 -23.688 -14.922 1 81.38 471 ALA A N 1
ATOM 3736 C CA . ALA A 1 471 ? 8.898 -24.781 -14.648 1 81.38 471 ALA A CA 1
ATOM 3737 C C . ALA A 1 471 ? 9.297 -26.031 -15.43 1 81.38 471 ALA A C 1
ATOM 3739 O O . ALA A 1 471 ? 8.648 -26.391 -16.422 1 81.38 471 ALA A O 1
ATOM 3740 N N . PRO A 1 472 ? 10.18 -26.703 -14.898 1 80.44 472 PRO A N 1
ATOM 3741 C CA . PRO A 1 472 ? 10.75 -27.812 -15.656 1 80.44 472 PRO A CA 1
ATOM 3742 C C . PRO A 1 472 ? 9.773 -28.984 -15.82 1 80.44 472 PRO A C 1
ATOM 3744 O O . PRO A 1 472 ? 9.93 -29.797 -16.75 1 80.44 472 PRO A O 1
ATOM 3747 N N . HIS A 1 473 ? 8.789 -29.062 -15.062 1 85.5 473 HIS A N 1
ATOM 3748 C CA . HIS A 1 473 ? 7.871 -30.188 -15.141 1 85.5 473 HIS A CA 1
ATOM 3749 C C . HIS A 1 473 ? 6.699 -29.891 -16.062 1 85.5 473 HIS A C 1
ATOM 3751 O O . HIS A 1 473 ? 5.938 -30.797 -16.422 1 85.5 473 HIS A O 1
ATOM 3757 N N . GLU A 1 474 ? 6.641 -28.719 -16.516 1 87.69 474 GLU A N 1
ATOM 3758 C CA . GLU A 1 474 ? 5.535 -28.328 -17.391 1 87.69 474 GLU A CA 1
ATOM 3759 C C . GLU A 1 474 ? 5.707 -28.891 -18.797 1 87.69 474 GLU A C 1
ATOM 3761 O O . GLU A 1 474 ? 6.816 -28.891 -19.328 1 87.69 474 GLU A O 1
ATOM 3766 N N . TYR A 1 475 ? 4.691 -29.406 -19.391 1 91.69 475 TYR A N 1
ATOM 3767 C CA . TYR A 1 475 ? 4.773 -30 -20.719 1 91.69 475 TYR A CA 1
ATOM 3768 C C . TYR A 1 475 ? 4.418 -28.984 -21.797 1 91.69 475 TYR A C 1
ATOM 3770 O O . TYR A 1 475 ? 4.805 -29.141 -22.953 1 91.69 475 TYR A O 1
ATOM 3778 N N . ARG A 1 476 ? 3.725 -27.938 -21.484 1 91.31 476 ARG A N 1
ATOM 3779 C CA . ARG A 1 476 ? 3.148 -27.016 -22.453 1 91.31 476 ARG A CA 1
ATOM 3780 C C . ARG A 1 476 ? 4.238 -26.297 -23.25 1 91.31 476 ARG A C 1
ATOM 3782 O O . ARG A 1 476 ? 4.105 -26.094 -24.453 1 91.31 476 ARG A O 1
ATOM 3789 N N . PRO A 1 477 ? 5.273 -25.938 -22.531 1 93.75 477 PRO A N 1
ATOM 3790 C CA . PRO A 1 477 ? 6.32 -25.281 -23.312 1 93.75 477 PRO A CA 1
ATOM 3791 C C . PRO A 1 477 ? 6.906 -26.188 -24.391 1 93.75 477 PRO A C 1
ATOM 3793 O O . PRO A 1 477 ? 7.25 -25.719 -25.484 1 93.75 477 PRO A O 1
ATOM 3796 N N . HIS A 1 478 ? 7.012 -27.406 -24.156 1 94.56 478 HIS A N 1
ATOM 3797 C CA . HIS A 1 478 ? 7.496 -28.344 -25.156 1 94.56 478 HIS A CA 1
ATOM 3798 C C . HIS A 1 478 ? 6.527 -28.453 -26.312 1 94.56 478 HIS A C 1
ATOM 3800 O O . HIS A 1 478 ? 6.949 -28.625 -27.469 1 94.56 478 HIS A O 1
ATOM 3806 N N . VAL A 1 479 ? 5.285 -28.422 -26.078 1 93.75 479 VAL A N 1
ATOM 3807 C CA . VAL A 1 479 ? 4.281 -28.422 -27.125 1 93.75 479 VAL A CA 1
ATOM 3808 C C . VAL A 1 479 ? 4.457 -27.188 -28.016 1 93.75 479 VAL A C 1
ATOM 3810 O O . VAL A 1 479 ? 4.461 -27.297 -29.25 1 93.75 479 VAL A O 1
ATOM 3813 N N . GLY A 1 480 ? 4.594 -26.094 -27.391 1 94.94 480 GLY A N 1
ATOM 3814 C CA . GLY A 1 480 ? 4.82 -24.859 -28.125 1 94.94 480 GLY A CA 1
ATOM 3815 C C . GLY A 1 480 ? 6.074 -24.906 -28.984 1 94.94 480 GLY A C 1
ATOM 3816 O O . GLY A 1 480 ? 6.051 -24.516 -30.156 1 94.94 480 GLY A O 1
ATOM 3817 N N . LEU A 1 481 ? 7.137 -25.391 -28.453 1 96.12 481 LEU A N 1
ATOM 3818 C CA . LEU A 1 481 ? 8.391 -25.516 -29.203 1 96.12 481 LEU A CA 1
ATOM 3819 C C . LEU A 1 481 ? 8.25 -26.5 -30.344 1 96.12 481 LEU A C 1
ATOM 3821 O O . LEU A 1 481 ? 8.805 -26.297 -31.422 1 96.12 481 LEU A O 1
ATOM 3825 N N . GLY A 1 482 ? 7.555 -27.547 -30.062 1 95.25 482 GLY A N 1
ATOM 3826 C CA . GLY A 1 482 ? 7.285 -28.516 -31.125 1 95.25 482 GLY A CA 1
ATOM 3827 C C . GLY A 1 482 ? 6.531 -27.906 -32.312 1 95.25 482 GLY A C 1
ATOM 3828 O O . GLY A 1 482 ? 6.863 -28.172 -33.469 1 95.25 482 GLY A O 1
ATOM 3829 N N . LEU A 1 483 ? 5.559 -27.141 -32.062 1 93 483 LEU A N 1
ATOM 3830 C CA . LEU A 1 483 ? 4.766 -26.484 -33.094 1 93 483 LEU A CA 1
ATOM 3831 C C . LEU A 1 483 ? 5.613 -25.484 -33.875 1 93 483 LEU A C 1
ATOM 3833 O O . LEU A 1 483 ? 5.445 -25.359 -35.094 1 93 483 LEU A O 1
ATOM 3837 N N . ILE A 1 484 ? 6.441 -24.797 -33.188 1 95.69 484 ILE A N 1
ATOM 3838 C CA . ILE A 1 484 ? 7.328 -23.859 -33.844 1 95.69 484 ILE A CA 1
ATOM 3839 C C . ILE A 1 484 ? 8.25 -24.594 -34.812 1 95.69 484 ILE A C 1
ATOM 3841 O O . ILE A 1 484 ? 8.422 -24.172 -35.969 1 95.69 484 ILE A O 1
ATOM 3845 N N . GLU A 1 485 ? 8.812 -25.688 -34.406 1 94.94 485 GLU A N 1
ATOM 3846 C CA . GLU A 1 485 ? 9.695 -26.484 -35.25 1 94.94 485 GLU A CA 1
ATOM 3847 C C . GLU A 1 485 ? 8.938 -27.078 -36.438 1 94.94 485 GLU A C 1
ATOM 3849 O O . GLU A 1 485 ? 9.484 -27.203 -37.531 1 94.94 485 GLU A O 1
ATOM 3854 N N . GLN A 1 486 ? 7.73 -27.469 -36.188 1 90.69 486 GLN A N 1
ATOM 3855 C CA . GLN A 1 486 ? 6.887 -27.938 -37.281 1 90.69 486 GLN A CA 1
ATOM 3856 C C . GLN A 1 486 ? 6.672 -26.859 -38.344 1 90.69 486 GLN A C 1
ATOM 3858 O O . GLN A 1 486 ? 6.762 -27.109 -39.531 1 90.69 486 GLN A O 1
ATOM 3863 N N . LYS A 1 487 ? 6.383 -25.688 -37.875 1 91.25 487 LYS A N 1
ATOM 3864 C CA . LYS A 1 487 ? 6.184 -24.562 -38.781 1 91.25 487 LYS A CA 1
ATOM 3865 C C . LYS A 1 487 ? 7.457 -24.25 -39.562 1 91.25 487 LYS A C 1
ATOM 3867 O O . LYS A 1 487 ? 7.391 -23.812 -40.719 1 91.25 487 LYS A O 1
ATOM 3872 N N . ARG A 1 488 ? 8.531 -24.547 -38.969 1 92.31 488 ARG A N 1
ATOM 3873 C CA . ARG A 1 488 ? 9.828 -24.328 -39.594 1 92.31 488 ARG A CA 1
ATOM 3874 C C . ARG A 1 488 ? 10.234 -25.531 -40.438 1 92.31 488 ARG A C 1
ATOM 3876 O O . ARG A 1 488 ? 11.352 -25.594 -40.969 1 92.31 488 ARG A O 1
ATOM 3883 N N . ALA A 1 489 ? 9.43 -26.594 -40.531 1 88.31 489 ALA A N 1
ATOM 3884 C CA . ALA A 1 489 ? 9.609 -27.797 -41.312 1 88.31 489 ALA A CA 1
ATOM 3885 C C . ALA A 1 489 ? 10.773 -28.625 -40.781 1 88.31 489 ALA A C 1
ATOM 3887 O O . ALA A 1 489 ? 11.484 -29.281 -41.562 1 88.31 489 ALA A O 1
ATOM 3888 N N . ARG A 1 490 ? 11.039 -28.422 -39.531 1 91.31 490 ARG A N 1
ATOM 3889 C CA . ARG A 1 490 ? 12.008 -29.281 -38.844 1 91.31 490 ARG A CA 1
ATOM 3890 C C . ARG A 1 490 ? 11.297 -30.359 -38.031 1 91.31 490 ARG A C 1
ATOM 3892 O O . ARG A 1 490 ? 11.234 -30.281 -36.812 1 91.31 490 ARG A O 1
ATOM 3899 N N . MET A 1 491 ? 10.914 -31.375 -38.625 1 87.81 491 MET A N 1
ATOM 3900 C CA . MET A 1 491 ? 9.984 -32.375 -38.094 1 87.81 491 MET A CA 1
ATOM 3901 C C . MET A 1 491 ? 10.672 -33.219 -37.031 1 87.81 491 MET A C 1
ATOM 3903 O O . MET A 1 491 ? 10.039 -33.656 -36.062 1 87.81 491 MET A O 1
ATOM 3907 N N . SER A 1 492 ? 11.938 -33.531 -37.219 1 89.38 492 SER A N 1
ATOM 3908 C CA . SER A 1 492 ? 12.648 -34.344 -36.25 1 89.38 492 SER A CA 1
ATOM 3909 C C . SER A 1 492 ? 12.688 -33.688 -34.875 1 89.38 492 SER A C 1
ATOM 3911 O O . SER A 1 492 ? 12.477 -34.312 -33.844 1 89.38 492 SER A O 1
ATOM 3913 N N . LYS A 1 493 ? 12.953 -32.375 -34.938 1 93.94 493 LYS A N 1
ATOM 3914 C CA . LYS A 1 493 ? 12.977 -31.609 -33.719 1 93.94 493 LYS A CA 1
ATOM 3915 C C . LYS A 1 493 ? 11.578 -31.484 -33.094 1 93.94 493 LYS A C 1
ATOM 3917 O O . LYS A 1 493 ? 11.422 -31.484 -31.891 1 93.94 493 LYS A O 1
ATOM 3922 N N . ALA A 1 494 ? 10.609 -31.328 -33.875 1 94 494 ALA A N 1
ATOM 3923 C CA . ALA A 1 494 ? 9.219 -31.234 -33.438 1 94 494 ALA A CA 1
ATOM 3924 C C . ALA A 1 494 ? 8.812 -32.5 -32.688 1 94 494 ALA A C 1
ATOM 3926 O O . ALA A 1 494 ? 8.188 -32.438 -31.625 1 94 494 ALA A O 1
ATOM 3927 N N . VAL A 1 495 ? 9.188 -33.656 -33.281 1 92.38 495 VAL A N 1
ATOM 3928 C CA . VAL A 1 495 ? 8.867 -34.938 -32.656 1 92.38 495 VAL A CA 1
ATOM 3929 C C . VAL A 1 495 ? 9.57 -35.062 -31.312 1 92.38 495 VAL A C 1
ATOM 3931 O O . VAL A 1 495 ? 8.992 -35.562 -30.344 1 92.38 495 VAL A O 1
ATOM 3934 N N . GLU A 1 496 ? 10.758 -34.594 -31.297 1 95.06 496 GLU A N 1
ATOM 3935 C CA . GLU A 1 496 ? 11.523 -34.656 -30.047 1 95.06 496 GLU A CA 1
ATOM 3936 C C . GLU A 1 496 ? 10.836 -33.844 -28.953 1 95.06 496 GLU A C 1
ATOM 3938 O O . GLU A 1 496 ? 10.734 -34.312 -27.812 1 95.06 496 GLU A O 1
ATOM 3943 N N . HIS A 1 497 ? 10.445 -32.656 -29.25 1 95.81 497 HIS A N 1
ATOM 3944 C CA . HIS A 1 497 ? 9.75 -31.812 -28.281 1 95.81 497 HIS A CA 1
ATOM 3945 C C . HIS A 1 497 ? 8.43 -32.438 -27.844 1 95.81 497 HIS A C 1
ATOM 3947 O O . HIS A 1 497 ? 8.094 -32.438 -26.656 1 95.81 497 HIS A O 1
ATOM 3953 N N . LEU A 1 498 ? 7.719 -33 -28.719 1 94.88 498 LEU A N 1
ATOM 3954 C CA . LEU A 1 498 ? 6.438 -33.594 -28.375 1 94.88 498 LEU A CA 1
ATOM 3955 C C . LEU A 1 498 ? 6.633 -34.875 -27.562 1 94.88 498 LEU A C 1
ATOM 3957 O O . LEU A 1 498 ? 5.812 -35.188 -26.703 1 94.88 498 LEU A O 1
ATOM 3961 N N . LYS A 1 499 ? 7.695 -35.562 -27.828 1 94.69 499 LYS A N 1
ATOM 3962 C CA . LYS A 1 499 ? 8.047 -36.719 -27 1 94.69 499 LYS A CA 1
ATOM 3963 C C . LYS A 1 499 ? 8.305 -36.281 -25.562 1 94.69 499 LYS A C 1
ATOM 3965 O O . LYS A 1 499 ? 7.844 -36.938 -24.609 1 94.69 499 LYS A O 1
ATOM 3970 N N . ASN A 1 500 ? 9.055 -35.219 -25.5 1 95.25 500 ASN A N 1
ATOM 3971 C CA . ASN A 1 500 ? 9.328 -34.688 -24.172 1 95.25 500 ASN A CA 1
ATOM 3972 C C . ASN A 1 500 ? 8.047 -34.25 -23.469 1 95.25 500 ASN A C 1
ATOM 3974 O O . ASN A 1 500 ? 7.902 -34.438 -22.266 1 95.25 500 ASN A O 1
ATOM 3978 N N . ALA A 1 501 ? 7.16 -33.656 -24.156 1 94.75 501 ALA A N 1
ATOM 3979 C CA . ALA A 1 501 ? 5.875 -33.25 -23.609 1 94.75 501 ALA A CA 1
ATOM 3980 C C . ALA A 1 501 ? 5.07 -34.438 -23.125 1 94.75 501 ALA A C 1
ATOM 3982 O O . ALA A 1 501 ? 4.5 -34.406 -22.031 1 94.75 501 ALA A O 1
ATOM 3983 N N . THR A 1 502 ? 5.008 -35.5 -23.922 1 92.38 502 THR A N 1
ATOM 3984 C CA . THR A 1 502 ? 4.23 -36.719 -23.609 1 92.38 502 THR A CA 1
ATOM 3985 C C . THR A 1 502 ? 4.828 -37.438 -22.406 1 92.38 502 THR A C 1
ATOM 3987 O O . THR A 1 502 ? 4.102 -38.031 -21.609 1 92.38 502 THR A O 1
ATOM 3990 N N . ARG A 1 503 ? 6.117 -37.344 -22.281 1 92.31 503 ARG A N 1
ATOM 3991 C CA . ARG A 1 503 ? 6.785 -37.938 -21.141 1 92.31 503 ARG A CA 1
ATOM 3992 C C . ARG A 1 503 ? 6.363 -37.281 -19.844 1 92.31 503 ARG A C 1
ATOM 3994 O O . ARG A 1 503 ? 6.266 -37.906 -18.797 1 92.31 503 ARG A O 1
ATOM 4001 N N . ARG A 1 504 ? 6.137 -36.031 -19.844 1 90.94 504 ARG A N 1
ATOM 4002 C CA . ARG A 1 504 ? 5.762 -35.25 -18.672 1 90.94 504 ARG A CA 1
ATOM 4003 C C . ARG A 1 504 ? 4.285 -35.438 -18.328 1 90.94 504 ARG A C 1
ATOM 4005 O O . ARG A 1 504 ? 3.898 -35.344 -17.172 1 90.94 504 ARG A O 1
ATOM 4012 N N . ASN A 1 505 ? 3.514 -35.656 -19.328 1 90.38 505 ASN A N 1
ATOM 4013 C CA . ASN A 1 505 ? 2.09 -35.906 -19.156 1 90.38 505 ASN A CA 1
ATOM 4014 C C . ASN A 1 505 ? 1.627 -37.094 -20.016 1 90.38 505 ASN A C 1
ATOM 4016 O O . ASN A 1 505 ? 0.891 -36.906 -20.984 1 90.38 505 ASN A O 1
ATOM 4020 N N . PRO A 1 506 ? 1.947 -38.188 -19.578 1 87.31 506 PRO A N 1
ATOM 4021 C CA . PRO A 1 506 ? 1.743 -39.375 -20.422 1 87.31 506 PRO A CA 1
ATOM 4022 C C . PRO A 1 506 ? 0.271 -39.75 -20.562 1 87.31 506 PRO A C 1
ATOM 4024 O O . PRO A 1 506 ? -0.107 -40.438 -21.516 1 87.31 506 PRO A O 1
ATOM 4027 N N . LEU A 1 507 ? -0.55 -39.344 -19.719 1 83.94 507 LEU A N 1
ATOM 4028 C CA . LEU A 1 507 ? -1.945 -39.781 -19.734 1 83.94 507 LEU A CA 1
ATOM 4029 C C . LEU A 1 507 ? -2.811 -38.781 -20.5 1 83.94 507 LEU A C 1
ATOM 4031 O O . LEU A 1 507 ? -4.02 -39 -20.641 1 83.94 507 LEU A O 1
ATOM 4035 N N . ASN A 1 508 ? -2.145 -37.781 -21 1 86.94 508 ASN A N 1
ATOM 4036 C CA . ASN A 1 508 ? -2.861 -36.812 -21.812 1 86.94 508 ASN A CA 1
ATOM 4037 C C . ASN A 1 508 ? -3.07 -37.344 -23.234 1 86.94 508 ASN A C 1
ATOM 4039 O O . ASN A 1 508 ? -2.141 -37.344 -24.047 1 86.94 508 ASN A O 1
ATOM 4043 N N . VAL A 1 509 ? -4.285 -37.656 -23.562 1 85.25 509 VAL A N 1
ATOM 4044 C CA . VAL A 1 509 ? -4.621 -38.312 -24.828 1 85.25 509 VAL A CA 1
ATOM 4045 C C . VAL A 1 509 ? -4.414 -37.312 -25.969 1 85.25 509 VAL A C 1
ATOM 4047 O O . VAL A 1 509 ? -3.984 -37.719 -27.062 1 85.25 509 VAL A O 1
ATOM 4050 N N . VAL A 1 510 ? -4.707 -36.094 -25.766 1 83 510 VAL A N 1
ATOM 4051 C CA . VAL A 1 510 ? -4.562 -35.094 -26.797 1 83 510 VAL A CA 1
ATOM 4052 C C . VAL A 1 510 ? -3.096 -34.969 -27.188 1 83 510 VAL A C 1
ATOM 4054 O O . VAL A 1 510 ? -2.773 -34.844 -28.375 1 83 510 VAL A O 1
ATOM 4057 N N . LEU A 1 511 ? -2.262 -35 -26.203 1 88.19 511 LEU A N 1
ATOM 4058 C CA . LEU A 1 511 ? -0.827 -34.906 -26.453 1 88.19 511 LEU A CA 1
ATOM 4059 C C . LEU A 1 511 ? -0.334 -36.125 -27.219 1 88.19 511 LEU A C 1
ATOM 4061 O O . LEU A 1 511 ? 0.513 -36 -28.109 1 88.19 511 LEU A O 1
ATOM 4065 N N . GLN A 1 512 ? -0.862 -37.219 -26.891 1 88.31 512 GLN A N 1
ATOM 4066 C CA . GLN A 1 512 ? -0.503 -38.469 -27.578 1 88.31 512 GLN A CA 1
ATOM 4067 C C . GLN A 1 512 ? -0.931 -38.406 -29.047 1 88.31 512 GLN A C 1
ATOM 4069 O O . GLN A 1 512 ? -0.18 -38.812 -29.938 1 88.31 512 GLN A O 1
ATOM 4074 N N . CYS A 1 513 ? -2.094 -37.906 -29.266 1 86.12 513 CYS A N 1
ATOM 4075 C CA . CYS A 1 513 ? -2.6 -37.75 -30.625 1 86.12 513 CYS A CA 1
ATOM 4076 C C . CYS A 1 513 ? -1.726 -36.812 -31.438 1 86.12 513 CYS A C 1
ATOM 4078 O O . CYS A 1 513 ? -1.414 -37.062 -32.594 1 86.12 513 CYS A O 1
ATOM 4080 N N . GLN A 1 514 ? -1.354 -35.781 -30.797 1 86.88 514 GLN A N 1
ATOM 4081 C CA . GLN A 1 514 ? -0.502 -34.812 -31.484 1 86.88 514 GLN A CA 1
ATOM 4082 C C . GLN A 1 514 ? 0.851 -35.438 -31.844 1 86.88 514 GLN A C 1
ATOM 4084 O O . GLN A 1 514 ? 1.391 -35.156 -32.906 1 86.88 514 GLN A O 1
ATOM 4089 N N . LEU A 1 515 ? 1.404 -36.156 -30.938 1 90.94 515 LEU A N 1
ATOM 4090 C CA . LEU A 1 515 ? 2.672 -36.844 -31.188 1 90.94 515 LEU A CA 1
ATOM 4091 C C . LEU A 1 515 ? 2.547 -37.812 -32.344 1 90.94 515 LEU A C 1
ATOM 4093 O O . LEU A 1 515 ? 3.434 -37.875 -33.188 1 90.94 515 LEU A O 1
ATOM 4097 N N . ALA A 1 516 ? 1.438 -38.5 -32.375 1 89.44 516 ALA A N 1
ATOM 4098 C CA . ALA A 1 516 ? 1.197 -39.438 -33.469 1 89.44 516 ALA A CA 1
ATOM 4099 C C . ALA A 1 516 ? 1.104 -38.75 -34.812 1 89.44 516 ALA A C 1
ATOM 4101 O O . ALA A 1 516 ? 1.646 -39.219 -35.812 1 89.44 516 ALA A O 1
ATOM 4102 N N . VAL A 1 517 ? 0.408 -37.656 -34.844 1 84.19 517 VAL A N 1
ATOM 4103 C CA . VAL A 1 517 ? 0.255 -36.875 -36.062 1 84.19 517 VAL A CA 1
ATOM 4104 C C . VAL A 1 517 ? 1.62 -36.375 -36.531 1 84.19 517 VAL A C 1
ATOM 4106 O O . VAL A 1 517 ? 1.895 -36.344 -37.719 1 84.19 517 VAL A O 1
ATOM 4109 N N . MET A 1 518 ? 2.43 -36.031 -35.656 1 87.25 518 MET A N 1
ATOM 4110 C CA . MET A 1 518 ? 3.762 -35.531 -36 1 87.25 518 MET A CA 1
ATOM 4111 C C . MET A 1 518 ? 4.617 -36.656 -36.594 1 87.25 518 MET A C 1
ATOM 4113 O O . MET A 1 518 ? 5.41 -36.438 -37.5 1 87.25 518 MET A O 1
ATOM 4117 N N . TYR A 1 519 ? 4.445 -37.844 -36.062 1 87 519 TYR A N 1
ATOM 4118 C CA . TYR A 1 519 ? 5.16 -39 -36.594 1 87 519 TYR A CA 1
ATOM 4119 C C . TYR A 1 519 ? 4.695 -39.312 -38.031 1 87 519 TYR A C 1
ATOM 4121 O O . TYR A 1 519 ? 5.5 -39.656 -38.875 1 87 519 TYR A O 1
ATOM 4129 N N . GLN A 1 520 ? 3.457 -39.156 -38.219 1 82.62 520 GLN A N 1
ATOM 4130 C CA . GLN A 1 520 ? 2.906 -39.375 -39.562 1 82.62 520 GLN A CA 1
ATOM 4131 C C . GLN A 1 520 ? 3.455 -38.375 -40.531 1 82.62 520 GLN A C 1
ATOM 4133 O O . GLN A 1 520 ? 3.736 -38.688 -41.688 1 82.62 520 GLN A O 1
ATOM 4138 N N . SER A 1 521 ? 3.615 -37.156 -40.094 1 81 521 SER A N 1
ATOM 4139 C CA . SER A 1 521 ? 4.133 -36.094 -40.938 1 81 521 SER A CA 1
ATOM 4140 C C . SER A 1 521 ? 5.617 -36.281 -41.219 1 81 521 SER A C 1
ATOM 4142 O O . SER A 1 521 ? 6.133 -35.781 -42.219 1 81 521 SER A O 1
ATOM 4144 N N . LEU A 1 522 ? 6.297 -36.844 -40.375 1 79 522 LEU A N 1
ATOM 4145 C CA . LEU A 1 522 ? 7.719 -37.125 -40.531 1 79 522 LEU A CA 1
ATOM 4146 C C . LEU A 1 522 ? 7.945 -38.094 -41.688 1 79 522 LEU A C 1
ATOM 4148 O O . LEU A 1 522 ? 8.93 -37.969 -42.438 1 79 522 LEU A O 1
ATOM 4152 N N . ARG A 1 523 ? 7.07 -39.031 -41.938 1 68.94 523 ARG A N 1
ATOM 4153 C CA . ARG A 1 523 ? 7.121 -39.969 -43.031 1 68.94 523 ARG A CA 1
ATOM 4154 C C . ARG A 1 523 ? 7.035 -39.25 -44.375 1 68.94 523 ARG A C 1
ATOM 4156 O O . ARG A 1 523 ? 7.789 -39.562 -45.312 1 68.94 523 ARG A O 1
ATOM 4163 N N . ARG A 1 524 ? 6.195 -38.469 -44.344 1 63.25 524 ARG A N 1
ATOM 4164 C CA . ARG A 1 524 ? 5.984 -37.719 -45.562 1 63.25 524 ARG A CA 1
ATOM 4165 C C . ARG A 1 524 ? 7.238 -36.938 -45.969 1 63.25 524 ARG A C 1
ATOM 4167 O O . ARG A 1 524 ? 7.527 -36.781 -47.156 1 63.25 524 ARG A O 1
ATOM 4174 N N . SER A 1 525 ? 7.906 -36.656 -44.906 1 62.41 525 SER A N 1
ATOM 4175 C CA . SER A 1 525 ? 9.109 -35.906 -45.188 1 62.41 525 SER A CA 1
ATOM 4176 C C . SER A 1 525 ? 10.289 -36.812 -45.5 1 62.41 525 SER A C 1
ATOM 4178 O O . SER A 1 525 ? 11.062 -36.531 -46.438 1 62.41 525 SER A O 1
ATOM 4180 N N . ASP A 1 526 ? 10.414 -37.906 -44.844 1 65.69 526 ASP A N 1
ATOM 4181 C CA . ASP A 1 526 ? 11.617 -38.719 -44.969 1 65.69 526 ASP A CA 1
ATOM 4182 C C . ASP A 1 526 ? 11.328 -40 -45.781 1 65.69 526 ASP A C 1
ATOM 4184 O O . ASP A 1 526 ? 12.258 -40.656 -46.219 1 65.69 526 ASP A O 1
ATOM 4188 N N . GLY A 1 527 ? 10.148 -40.219 -46.156 1 61.59 527 GLY A N 1
ATOM 4189 C CA . GLY A 1 527 ? 9.773 -41.375 -46.969 1 61.59 527 GLY A CA 1
ATOM 4190 C C . GLY A 1 527 ? 9.852 -42.688 -46.219 1 61.59 527 GLY A C 1
ATOM 4191 O O . GLY A 1 527 ? 9.656 -43.781 -46.781 1 61.59 527 GLY A O 1
ATOM 4192 N N . GLU A 1 528 ? 10.102 -42.656 -44.938 1 63.97 528 GLU A N 1
ATOM 4193 C CA . GLU A 1 528 ? 10.297 -43.875 -44.156 1 63.97 528 GLU A CA 1
ATOM 4194 C C . GLU A 1 528 ? 8.977 -44.375 -43.562 1 63.97 528 GLU A C 1
ATOM 4196 O O . GLU A 1 528 ? 8.078 -43.562 -43.281 1 63.97 528 GLU A O 1
ATOM 4201 N N . THR A 1 529 ? 8.664 -45.656 -43.531 1 62.94 529 THR A N 1
ATOM 4202 C CA . THR A 1 529 ? 7.438 -46.25 -43.062 1 62.94 529 THR A CA 1
ATOM 4203 C C . THR A 1 529 ? 7.461 -46.375 -41.531 1 62.94 529 THR A C 1
ATOM 4205 O O . THR A 1 529 ? 6.41 -46.438 -40.875 1 62.94 529 THR A O 1
ATOM 4208 N N . ARG A 1 530 ? 8.57 -46.406 -40.938 1 75.69 530 ARG A N 1
ATOM 4209 C CA . ARG A 1 530 ? 8.742 -46.656 -39.5 1 75.69 530 ARG A CA 1
ATOM 4210 C C . ARG A 1 530 ? 8.016 -45.594 -38.656 1 75.69 530 ARG A C 1
ATOM 4212 O O . ARG A 1 530 ? 7.336 -45.938 -37.688 1 75.69 530 ARG A O 1
ATOM 4219 N N . PRO A 1 531 ? 7.91 -44.469 -39.156 1 76.25 531 PRO A N 1
ATOM 4220 C CA . PRO A 1 531 ? 7.242 -43.438 -38.344 1 76.25 531 PRO A CA 1
ATOM 4221 C C . PRO A 1 531 ? 5.73 -43.656 -38.281 1 76.25 531 PRO A C 1
ATOM 4223 O O . PRO A 1 531 ? 5.117 -43.375 -37.25 1 76.25 531 PRO A O 1
ATOM 4226 N N . VAL A 1 532 ? 5.16 -44.219 -39.188 1 81.25 532 VAL A N 1
ATOM 4227 C CA . VAL A 1 532 ? 3.713 -44.406 -39.188 1 81.25 532 VAL A CA 1
ATOM 4228 C C . VAL A 1 532 ? 3.35 -45.594 -38.25 1 81.25 532 VAL A C 1
ATOM 4230 O O . VAL A 1 532 ? 2.322 -45.531 -37.562 1 81.25 532 VAL A O 1
ATOM 4233 N N . GLU A 1 533 ? 4.152 -46.531 -38.219 1 85.81 533 GLU A N 1
ATOM 4234 C CA . GLU A 1 533 ? 3.938 -47.625 -37.312 1 85.81 533 GLU A CA 1
ATOM 4235 C C . GLU A 1 533 ? 4.004 -47.188 -35.844 1 85.81 533 GLU A C 1
ATOM 4237 O O . GLU A 1 533 ? 3.215 -47.625 -35 1 85.81 533 GLU A O 1
ATOM 4242 N N . THR A 1 534 ? 4.988 -46.344 -35.688 1 89.12 534 THR A N 1
ATOM 4243 C CA . THR A 1 534 ? 5.094 -45.75 -34.344 1 89.12 534 THR A CA 1
ATOM 4244 C C . THR A 1 534 ? 3.836 -44.969 -34 1 89.12 534 THR A C 1
ATOM 4246 O O . THR A 1 534 ? 3.371 -45 -32.875 1 89.12 534 THR A O 1
ATOM 4249 N N . ALA A 1 535 ? 3.326 -44.188 -34.875 1 90.38 535 ALA A N 1
ATOM 4250 C CA . ALA A 1 535 ? 2.096 -43.438 -34.656 1 90.38 535 ALA A CA 1
ATOM 4251 C C . ALA A 1 535 ? 0.936 -44.344 -34.312 1 90.38 535 ALA A C 1
ATOM 4253 O O . ALA A 1 535 ? 0.131 -44.031 -33.438 1 90.38 535 ALA A O 1
ATOM 4254 N N . ILE A 1 536 ? 0.913 -45.5 -35 1 90.56 536 ILE A N 1
ATOM 4255 C CA . ILE A 1 536 ? -0.15 -46.469 -34.75 1 90.56 536 ILE A CA 1
ATOM 4256 C C . ILE A 1 536 ? -0.038 -47 -33.344 1 90.56 536 ILE A C 1
ATOM 4258 O O . ILE A 1 536 ? -1.047 -47.156 -32.656 1 90.56 536 ILE A O 1
ATOM 4262 N N . GLU A 1 537 ? 1.112 -47.25 -32.938 1 91.62 537 GLU A N 1
ATOM 4263 C CA . GLU A 1 537 ? 1.338 -47.719 -31.594 1 91.62 537 GLU A CA 1
ATOM 4264 C C . GLU A 1 537 ? 0.913 -46.688 -30.547 1 91.62 537 GLU A C 1
ATOM 4266 O O . GLU A 1 537 ? 0.27 -47.031 -29.562 1 91.62 537 GLU A O 1
ATOM 4271 N N . ILE A 1 538 ? 1.304 -45.469 -30.781 1 91.88 538 ILE A N 1
ATOM 4272 C CA . ILE A 1 538 ? 0.974 -44.406 -29.859 1 91.88 538 ILE A CA 1
ATOM 4273 C C . ILE A 1 538 ? -0.541 -44.219 -29.797 1 91.88 538 ILE A C 1
ATOM 4275 O O . ILE A 1 538 ? -1.106 -44.094 -28.703 1 91.88 538 ILE A O 1
ATOM 4279 N N . LEU A 1 539 ? -1.179 -44.219 -30.906 1 91.69 539 LEU A N 1
ATOM 4280 C CA . LEU A 1 539 ? -2.621 -44 -30.969 1 91.69 539 LEU A CA 1
ATOM 4281 C C . LEU A 1 539 ? -3.363 -45.188 -30.344 1 91.69 539 LEU A C 1
ATOM 4283 O O . LEU A 1 539 ? -4.398 -45 -29.703 1 91.69 539 LEU A O 1
ATOM 4287 N N . SER A 1 540 ? -2.846 -46.344 -30.594 1 90.94 540 SER A N 1
ATOM 4288 C CA . SER A 1 540 ? -3.441 -47.531 -29.984 1 90.94 540 SER A CA 1
ATOM 4289 C C . SER A 1 540 ? -3.416 -47.438 -28.453 1 90.94 540 SER A C 1
ATOM 4291 O O . SER A 1 540 ? -4.387 -47.812 -27.797 1 90.94 540 SER A O 1
ATOM 4293 N N . HIS A 1 541 ? -2.336 -47 -28 1 90.69 541 HIS A N 1
ATOM 4294 C CA . HIS A 1 541 ? -2.215 -46.781 -26.562 1 90.69 541 HIS A CA 1
ATOM 4295 C C . HIS A 1 541 ? -3.17 -45.688 -26.078 1 90.69 541 HIS A C 1
ATOM 4297 O O . HIS A 1 541 ? -3.775 -45.844 -25.016 1 90.69 541 HIS A O 1
ATOM 4303 N N . ALA A 1 542 ? -3.256 -44.625 -26.797 1 90.19 542 ALA A N 1
ATOM 4304 C CA . ALA A 1 542 ? -4.125 -43.5 -26.438 1 90.19 542 ALA A CA 1
ATOM 4305 C C . ALA A 1 542 ? -5.59 -43.938 -26.406 1 90.19 542 ALA A C 1
ATOM 4307 O O . ALA A 1 542 ? -6.363 -43.438 -25.562 1 90.19 542 ALA A O 1
ATOM 4308 N N . ILE A 1 543 ? -5.965 -44.812 -27.266 1 89.12 543 ILE A N 1
ATOM 4309 C CA . ILE A 1 543 ? -7.336 -45.312 -27.328 1 89.12 543 ILE A CA 1
ATOM 4310 C C . ILE A 1 543 ? -7.648 -46.156 -26.094 1 89.12 543 ILE A C 1
ATOM 4312 O O . ILE A 1 543 ? -8.766 -46.125 -25.578 1 89.12 543 ILE A O 1
ATOM 4316 N N . LYS A 1 544 ? -6.68 -46.812 -25.625 1 88.69 544 LYS A N 1
ATOM 4317 C CA . LYS A 1 544 ? -6.859 -47.594 -24.406 1 88.69 544 LYS A CA 1
ATOM 4318 C C . LYS A 1 544 ? -7.086 -46.688 -23.188 1 88.69 544 LYS A C 1
ATOM 4320 O O . LYS A 1 544 ? -7.84 -47.031 -22.281 1 88.69 544 LYS A O 1
ATOM 4325 N N . LEU A 1 545 ? -6.43 -45.625 -23.219 1 83.06 545 LEU A N 1
ATOM 4326 C CA . LEU A 1 545 ? -6.566 -44.656 -22.125 1 83.06 545 LEU A CA 1
ATOM 4327 C C . LEU A 1 545 ? -7.949 -44 -22.141 1 83.06 545 LEU A C 1
ATOM 4329 O O . LEU A 1 545 ? -8.547 -43.781 -21.094 1 83.06 545 LEU A O 1
ATOM 4333 N N . ASN A 1 546 ? -8.422 -43.656 -23.344 1 83.31 546 ASN A N 1
ATOM 4334 C CA . ASN A 1 546 ? -9.742 -43.094 -23.531 1 83.31 546 ASN A CA 1
ATOM 4335 C C . ASN A 1 546 ? -10.438 -43.625 -24.766 1 83.31 546 ASN A C 1
ATOM 4337 O O . ASN A 1 546 ? -10.43 -43 -25.828 1 83.31 546 ASN A O 1
ATOM 4341 N N . PRO A 1 547 ? -11.156 -44.594 -24.516 1 83.44 547 PRO A N 1
ATOM 4342 C CA . PRO A 1 547 ? -11.734 -45.312 -25.656 1 83.44 547 PRO A CA 1
ATOM 4343 C C . PRO A 1 547 ? -12.852 -44.5 -26.328 1 83.44 547 PRO A C 1
ATOM 4345 O O . PRO A 1 547 ? -13.18 -44.75 -27.5 1 83.44 547 PRO A O 1
ATOM 4348 N N . GLN A 1 548 ? -13.391 -43.594 -25.641 1 79.62 548 GLN A N 1
ATOM 4349 C CA . GLN A 1 548 ? -14.539 -42.844 -26.188 1 79.62 548 GLN A CA 1
ATOM 4350 C C . GLN A 1 548 ? -14.094 -41.594 -26.938 1 79.62 548 GLN A C 1
ATOM 4352 O O . GLN A 1 548 ? -14.922 -40.938 -27.547 1 79.62 548 GLN A O 1
ATOM 4357 N N . ASN A 1 549 ? -12.812 -41.438 -27.047 1 82.25 549 ASN A N 1
ATOM 4358 C CA . ASN A 1 549 ? -12.336 -40.25 -27.734 1 82.25 549 ASN A CA 1
ATOM 4359 C C . ASN A 1 549 ? -12.391 -40.406 -29.25 1 82.25 549 ASN A C 1
ATOM 4361 O O . ASN A 1 549 ? -11.609 -41.156 -29.828 1 82.25 549 ASN A O 1
ATOM 4365 N N . GLN A 1 550 ? -13.211 -39.594 -29.844 1 84 550 GLN A N 1
ATOM 4366 C CA . GLN A 1 550 ? -13.477 -39.75 -31.281 1 84 550 GLN A CA 1
ATOM 4367 C C . GLN A 1 550 ? -12.297 -39.25 -32.094 1 84 550 GLN A C 1
ATOM 4369 O O . GLN A 1 550 ? -11.984 -39.812 -33.156 1 84 550 GLN A O 1
ATOM 4374 N N . THR A 1 551 ? -11.68 -38.25 -31.625 1 82.44 551 THR A N 1
ATOM 4375 C CA . THR A 1 551 ? -10.562 -37.656 -32.344 1 82.44 551 THR A CA 1
ATOM 4376 C C . THR A 1 551 ? -9.398 -38.625 -32.438 1 82.44 551 THR A C 1
ATOM 4378 O O . THR A 1 551 ? -8.789 -38.812 -33.5 1 82.44 551 THR A O 1
ATOM 4381 N N . THR A 1 552 ? -9.164 -39.281 -31.375 1 86.88 552 THR A N 1
ATOM 4382 C CA . THR A 1 552 ? -8.07 -40.25 -31.328 1 86.88 552 THR A CA 1
ATOM 4383 C C . THR A 1 552 ? -8.359 -41.438 -32.25 1 86.88 552 THR A C 1
ATOM 4385 O O . THR A 1 552 ? -7.465 -41.906 -32.938 1 86.88 552 THR A O 1
ATOM 4388 N N . ARG A 1 553 ? -9.539 -41.844 -32.281 1 88.88 553 ARG A N 1
ATOM 4389 C CA . ARG A 1 553 ? -9.922 -42.969 -33.094 1 88.88 553 ARG A CA 1
ATOM 4390 C C . ARG A 1 553 ? -9.844 -42.594 -34.594 1 88.88 553 ARG A C 1
ATOM 4392 O O . ARG A 1 553 ? -9.477 -43.438 -35.406 1 88.88 553 ARG A O 1
ATOM 4399 N N . PHE A 1 554 ? -10.18 -41.438 -34.875 1 89.75 554 PHE A N 1
ATOM 4400 C CA . PHE A 1 554 ? -10.078 -41 -36.25 1 89.75 554 PHE A CA 1
ATOM 4401 C C . PHE A 1 554 ? -8.625 -40.969 -36.719 1 89.75 554 PHE A C 1
ATOM 4403 O O . PHE A 1 554 ? -8.305 -41.438 -37.812 1 89.75 554 PHE A O 1
ATOM 4410 N N . HIS A 1 555 ? -7.809 -40.438 -35.938 1 88.56 555 HIS A N 1
ATOM 4411 C CA . HIS A 1 555 ? -6.395 -40.375 -36.281 1 88.56 555 HIS A CA 1
ATOM 4412 C C . HIS A 1 555 ? -5.797 -41.781 -36.344 1 88.56 555 HIS A C 1
ATOM 4414 O O . HIS A 1 555 ? -4.902 -42.031 -37.156 1 88.56 555 HIS A O 1
ATOM 4420 N N . TYR A 1 556 ? -6.293 -42.656 -35.469 1 91.38 556 TYR A N 1
ATOM 4421 C CA . TYR A 1 556 ? -5.883 -44.062 -35.531 1 91.38 556 TYR A CA 1
ATOM 4422 C C . TYR A 1 556 ? -6.262 -44.688 -36.875 1 91.38 556 TYR A C 1
ATOM 4424 O O . TYR A 1 556 ? -5.43 -45.312 -37.531 1 91.38 556 TYR A O 1
ATOM 4432 N N . ALA A 1 557 ? -7.473 -44.438 -37.281 1 92.25 557 ALA A N 1
ATOM 4433 C CA . ALA A 1 557 ? -7.938 -44.938 -38.562 1 92.25 557 ALA A CA 1
ATOM 4434 C C . ALA A 1 557 ? -7.133 -44.344 -39.719 1 92.25 557 ALA A C 1
ATOM 4436 O O . ALA A 1 557 ? -6.809 -45.062 -40.688 1 92.25 557 ALA A O 1
ATOM 4437 N N . LYS A 1 558 ? -6.891 -43.125 -39.625 1 89.44 558 LYS A N 1
ATOM 4438 C CA . LYS A 1 558 ? -6.113 -42.438 -40.656 1 89.44 558 LYS A CA 1
ATOM 4439 C C . LYS A 1 558 ? -4.703 -43.031 -40.75 1 89.44 558 LYS A C 1
ATOM 4441 O O . LYS A 1 558 ? -4.184 -43.219 -41.844 1 89.44 558 LYS A O 1
ATOM 4446 N N . ALA A 1 559 ? -4.098 -43.312 -39.656 1 88.62 559 ALA A N 1
ATOM 4447 C CA . ALA A 1 559 ? -2.76 -43.906 -39.656 1 88.62 559 ALA A CA 1
ATOM 4448 C C . ALA A 1 559 ? -2.768 -45.312 -40.219 1 88.62 559 ALA A C 1
ATOM 4450 O O . ALA A 1 559 ? -1.834 -45.688 -40.938 1 88.62 559 ALA A O 1
ATOM 4451 N N . LEU A 1 560 ? -3.795 -46.062 -39.938 1 90.75 560 LEU A N 1
ATOM 4452 C CA . LEU A 1 560 ? -3.938 -47.375 -40.5 1 90.75 560 LEU A CA 1
ATOM 4453 C C . LEU A 1 560 ? -4.051 -47.312 -42.031 1 90.75 560 LEU A C 1
ATOM 4455 O O . LEU A 1 560 ? -3.451 -48.125 -42.719 1 90.75 560 LEU A O 1
ATOM 4459 N N . TYR A 1 561 ? -4.789 -46.344 -42.469 1 89.81 561 TYR A N 1
ATOM 4460 C CA . TYR A 1 561 ? -4.949 -46.156 -43.906 1 89.81 561 TYR A CA 1
ATOM 4461 C C . TYR A 1 561 ? -3.611 -45.844 -44.562 1 89.81 561 TYR A C 1
ATOM 4463 O O . TYR A 1 561 ? -3.307 -46.406 -45.625 1 89.81 561 TYR A O 1
ATOM 4471 N N . GLU A 1 562 ? -2.816 -45.062 -43.969 1 85 562 GLU A N 1
ATOM 4472 C CA . GLU A 1 562 ? -1.525 -44.688 -44.5 1 85 562 GLU A CA 1
ATOM 4473 C C . GLU A 1 562 ? -0.554 -45.844 -44.531 1 85 562 GLU A C 1
ATOM 4475 O O . GLU A 1 562 ? 0.347 -45.906 -45.375 1 85 562 GLU A O 1
ATOM 4480 N N . CYS A 1 563 ? -0.751 -46.812 -43.656 1 86.12 563 CYS A N 1
ATOM 4481 C CA . CYS A 1 563 ? 0.084 -48 -43.625 1 86.12 563 CYS A CA 1
ATOM 4482 C C . CYS A 1 563 ? -0.509 -49.094 -44.5 1 86.12 563 CYS A C 1
ATOM 4484 O O . CYS A 1 563 ? -0.101 -50.25 -44.438 1 86.12 563 CYS A O 1
ATOM 4486 N N . LYS A 1 564 ? -1.575 -48.781 -45.219 1 86.81 564 LYS A N 1
ATOM 4487 C CA . LYS A 1 564 ? -2.215 -49.656 -46.188 1 86.81 564 LYS A CA 1
ATOM 4488 C C . LYS A 1 564 ? -2.961 -50.812 -45.5 1 86.81 564 LYS A C 1
ATOM 4490 O O . LYS A 1 564 ? -3.121 -51.875 -46.094 1 86.81 564 LYS A O 1
ATOM 4495 N N . ARG A 1 565 ? -3.205 -50.625 -44.312 1 91.25 565 ARG A N 1
ATOM 4496 C CA . ARG A 1 565 ? -4.082 -51.531 -43.594 1 91.25 565 ARG A CA 1
ATOM 4497 C C . ARG A 1 565 ? -5.539 -51.094 -43.719 1 91.25 565 ARG A C 1
ATOM 4499 O O . ARG A 1 565 ? -6.16 -50.719 -42.719 1 91.25 565 ARG A O 1
ATOM 4506 N N . TYR A 1 566 ? -6.059 -51.219 -44.844 1 92.75 566 TYR A N 1
ATOM 4507 C CA . TYR A 1 566 ? -7.328 -50.625 -45.219 1 92.75 566 TYR A CA 1
ATOM 4508 C C . TYR A 1 566 ? -8.492 -51.312 -44.5 1 92.75 566 TYR A C 1
ATOM 4510 O O . TYR A 1 566 ? -9.469 -50.656 -44.125 1 92.75 566 TYR A O 1
ATOM 4518 N N . ASN A 1 567 ? -8.367 -52.625 -44.344 1 93.56 567 ASN A N 1
ATOM 4519 C CA . ASN A 1 567 ? -9.453 -53.344 -43.688 1 93.56 567 ASN A CA 1
ATOM 4520 C C . ASN A 1 567 ? -9.656 -52.906 -42.25 1 93.56 567 ASN A C 1
ATOM 4522 O O . ASN A 1 567 ? -10.789 -52.688 -41.812 1 93.56 567 ASN A O 1
ATOM 4526 N N . GLU A 1 568 ? -8.586 -52.875 -41.625 1 94.06 568 GLU A N 1
ATOM 4527 C CA . GLU A 1 568 ? -8.656 -52.406 -40.25 1 94.06 568 GLU A CA 1
ATOM 4528 C C . GLU A 1 568 ? -9.156 -50.969 -40.156 1 94.06 568 GLU A C 1
ATOM 4530 O O . GLU A 1 568 ? -9.93 -50.656 -39.25 1 94.06 568 GLU A O 1
ATOM 4535 N N . ALA A 1 569 ? -8.68 -50.094 -40.969 1 95.06 569 ALA A N 1
ATOM 4536 C CA . ALA A 1 569 ? -9.125 -48.688 -41 1 95.06 569 ALA A CA 1
ATOM 4537 C C . ALA A 1 569 ? -10.625 -48.594 -41.25 1 95.06 569 ALA A C 1
ATOM 4539 O O . ALA A 1 569 ? -11.32 -47.781 -40.625 1 95.06 569 ALA A O 1
ATOM 4540 N N . LYS A 1 570 ? -11.039 -49.406 -42.188 1 93.44 570 LYS A N 1
ATOM 4541 C CA . LYS A 1 570 ? -12.461 -49.438 -42.562 1 93.44 570 LYS A CA 1
ATOM 4542 C C . LYS A 1 570 ? -13.312 -49.781 -41.344 1 93.44 570 LYS A C 1
ATOM 4544 O O . LYS A 1 570 ? -14.336 -49.156 -41.094 1 93.44 570 LYS A O 1
ATOM 4549 N N . ILE A 1 571 ? -12.891 -50.75 -40.625 1 93.94 571 ILE A N 1
ATOM 4550 C CA . ILE A 1 571 ? -13.641 -51.219 -39.438 1 93.94 571 ILE A CA 1
ATOM 4551 C C . ILE A 1 571 ? -13.75 -50.094 -38.438 1 93.94 571 ILE A C 1
ATOM 4553 O O . ILE A 1 571 ? -14.828 -49.844 -37.875 1 93.94 571 ILE A O 1
ATOM 4557 N N . GLU A 1 572 ? -12.648 -49.438 -38.188 1 92.94 572 GLU A N 1
ATOM 4558 C CA . GLU A 1 572 ? -12.617 -48.344 -37.219 1 92.94 572 GLU A CA 1
ATOM 4559 C C . GLU A 1 572 ? -13.477 -47.188 -37.688 1 92.94 572 GLU A C 1
ATOM 4561 O O . GLU A 1 572 ? -14.156 -46.531 -36.906 1 92.94 572 GLU A O 1
ATOM 4566 N N . LEU A 1 573 ? -13.438 -46.844 -38.938 1 93.19 573 LEU A N 1
ATOM 4567 C CA . LEU A 1 573 ? -14.172 -45.719 -39.5 1 93.19 573 LEU A CA 1
ATOM 4568 C C . LEU A 1 573 ? -15.672 -46 -39.5 1 93.19 573 LEU A C 1
ATOM 4570 O O . LEU A 1 573 ? -16.484 -45.062 -39.312 1 93.19 573 LEU A O 1
ATOM 4574 N N . GLU A 1 574 ? -16.016 -47.188 -39.719 1 92.5 574 GLU A N 1
ATOM 4575 C CA . GLU A 1 574 ? -17.422 -47.562 -39.688 1 92.5 574 GLU A CA 1
ATOM 4576 C C . GLU A 1 574 ? -17.984 -47.406 -38.25 1 92.5 574 GLU A C 1
ATOM 4578 O O . GLU A 1 574 ? -19.125 -46.969 -38.094 1 92.5 574 GLU A O 1
ATOM 4583 N N . ALA A 1 575 ? -17.203 -47.844 -37.375 1 91.5 575 ALA A N 1
ATOM 4584 C CA . ALA A 1 575 ? -17.609 -47.656 -36 1 91.5 575 ALA A CA 1
ATOM 4585 C C . ALA A 1 575 ? -17.781 -46.188 -35.656 1 91.5 575 ALA A C 1
ATOM 4587 O O . ALA A 1 575 ? -18.703 -45.812 -34.906 1 91.5 575 ALA A O 1
ATOM 4588 N N . LEU A 1 576 ? -16.828 -45.406 -36.094 1 91.12 576 LEU A N 1
ATOM 4589 C CA . LEU A 1 576 ? -16.859 -43.969 -35.844 1 91.12 576 LEU A CA 1
ATOM 4590 C C . LEU A 1 576 ? -18.062 -43.312 -36.531 1 91.12 576 LEU A C 1
ATOM 4592 O O . LEU A 1 576 ? -18.672 -42.406 -35.969 1 91.12 576 LEU A O 1
ATOM 4596 N N . LYS A 1 577 ? -18.312 -43.719 -37.719 1 88.88 577 LYS A N 1
ATOM 4597 C CA . LYS A 1 577 ? -19.453 -43.219 -38.5 1 88.88 577 LYS A CA 1
ATOM 4598 C C . LYS A 1 577 ? -20.766 -43.5 -37.75 1 88.88 577 LYS A C 1
ATOM 4600 O O . LYS A 1 577 ? -21.703 -42.688 -37.812 1 88.88 577 LYS A O 1
ATOM 4605 N N . HIS A 1 578 ? -20.828 -44.594 -37.094 1 89.12 578 HIS A N 1
ATOM 4606 C CA . HIS A 1 578 ? -22.031 -44.938 -36.312 1 89.12 578 HIS A CA 1
ATOM 4607 C C . HIS A 1 578 ? -22.234 -43.969 -35.156 1 89.12 578 HIS A C 1
ATOM 4609 O O . HIS A 1 578 ? -23.375 -43.656 -34.781 1 89.12 578 HIS A O 1
ATOM 4615 N N . ARG A 1 579 ? -21.172 -43.562 -34.625 1 86.25 579 ARG A N 1
ATOM 4616 C CA . ARG A 1 579 ? -21.234 -42.656 -33.469 1 86.25 579 ARG A CA 1
ATOM 4617 C C . ARG A 1 579 ? -21.453 -41.219 -33.906 1 86.25 579 ARG A C 1
ATOM 4619 O O . ARG A 1 579 ? -22.203 -40.469 -33.25 1 86.25 579 ARG A O 1
ATOM 4626 N N . ILE A 1 580 ? -20.688 -40.844 -34.969 1 82.94 580 ILE A N 1
ATOM 4627 C CA . ILE A 1 580 ? -20.828 -39.469 -35.5 1 82.94 580 ILE A CA 1
ATOM 4628 C C . ILE A 1 580 ? -21.062 -39.531 -37 1 82.94 580 ILE A C 1
ATOM 4630 O O . ILE A 1 580 ? -20.156 -39.25 -37.781 1 82.94 580 ILE A O 1
ATOM 4634 N N . PRO A 1 581 ? -22.234 -39.656 -37.375 1 77.56 581 PRO A N 1
ATOM 4635 C CA . PRO A 1 581 ? -22.516 -39.875 -38.812 1 77.56 581 PRO A CA 1
ATOM 4636 C C . PRO A 1 581 ? -22.312 -38.625 -39.656 1 77.56 581 PRO A C 1
ATOM 4638 O O . PRO A 1 581 ? -22.062 -38.719 -40.844 1 77.56 581 PRO A O 1
ATOM 4641 N N . THR A 1 582 ? -22.297 -37.531 -39.062 1 76.06 582 THR A N 1
ATOM 4642 C CA . THR A 1 582 ? -22.312 -36.312 -39.844 1 76.06 582 THR A CA 1
ATOM 4643 C C . THR A 1 582 ? -20.906 -35.75 -40 1 76.06 582 THR A C 1
ATOM 4645 O O . THR A 1 582 ? -20.719 -34.719 -40.656 1 76.06 582 THR A O 1
ATOM 4648 N N . GLU A 1 583 ? -19.984 -36.5 -39.719 1 78.69 583 GLU A N 1
ATOM 4649 C CA . GLU A 1 583 ? -18.641 -35.938 -39.875 1 78.69 583 GLU A CA 1
ATOM 4650 C C . GLU A 1 583 ? -18.078 -36.219 -41.25 1 78.69 583 GLU A C 1
ATOM 4652 O O . GLU A 1 583 ? -17.906 -37.344 -41.656 1 78.69 583 GLU A O 1
ATOM 4657 N N . THR A 1 584 ? -17.844 -35.062 -41.938 1 80.5 584 THR A N 1
ATOM 4658 C CA . THR A 1 584 ? -17.438 -35.094 -43.344 1 80.5 584 THR A CA 1
ATOM 4659 C C . THR A 1 584 ? -16.109 -35.844 -43.531 1 80.5 584 THR A C 1
ATOM 4661 O O . THR A 1 584 ? -15.922 -36.594 -44.469 1 80.5 584 THR A O 1
ATOM 4664 N N . TYR A 1 585 ? -15.25 -35.688 -42.594 1 83.06 585 TYR A N 1
ATOM 4665 C CA . TYR A 1 585 ? -13.906 -36.25 -42.719 1 83.06 585 TYR A CA 1
ATOM 4666 C C . TYR A 1 585 ? -13.938 -37.781 -42.594 1 83.06 585 TYR A C 1
ATOM 4668 O O . TYR A 1 585 ? -13.156 -38.469 -43.219 1 83.06 585 TYR A O 1
ATOM 4676 N N . ILE A 1 586 ? -14.812 -38.25 -41.875 1 88.75 586 ILE A N 1
ATOM 4677 C CA . ILE A 1 586 ? -14.945 -39.688 -41.688 1 88.75 586 ILE A CA 1
ATOM 4678 C C . ILE A 1 586 ? -15.461 -40.344 -42.969 1 88.75 586 ILE A C 1
ATOM 4680 O O . ILE A 1 586 ? -14.922 -41.344 -43.406 1 88.75 586 ILE A O 1
ATOM 4684 N N . ASN A 1 587 ? -16.453 -39.688 -43.562 1 87.69 587 ASN A N 1
ATOM 4685 C CA . ASN A 1 587 ? -17.031 -40.219 -44.781 1 87.69 587 ASN A CA 1
ATOM 4686 C C . ASN A 1 587 ? -16.047 -40.156 -45.938 1 87.69 587 ASN A C 1
ATOM 4688 O O . ASN A 1 587 ? -16 -41.062 -46.781 1 87.69 587 ASN A O 1
ATOM 4692 N N . LYS A 1 588 ? -15.273 -39.156 -45.906 1 89.25 588 LYS A N 1
ATOM 4693 C CA . LYS A 1 588 ? -14.266 -39.031 -46.969 1 89.25 588 LYS A CA 1
ATOM 4694 C C . LYS A 1 588 ? -13.211 -40.125 -46.844 1 89.25 588 LYS A C 1
ATOM 4696 O O . LYS A 1 588 ? -12.867 -40.75 -47.844 1 89.25 588 LYS A O 1
ATOM 4701 N N . LEU A 1 589 ? -12.766 -40.344 -45.719 1 90.81 589 LEU A N 1
ATOM 4702 C CA . LEU A 1 589 ? -11.742 -41.344 -45.5 1 90.81 589 LEU A CA 1
ATOM 4703 C C . LEU A 1 589 ? -12.312 -42.75 -45.719 1 90.81 589 LEU A C 1
ATOM 4705 O O . LEU A 1 589 ? -11.617 -43.625 -46.25 1 90.81 589 LEU A O 1
ATOM 4709 N N . LEU A 1 590 ? -13.508 -42.938 -45.344 1 91.62 590 LEU A N 1
ATOM 4710 C CA . LEU A 1 590 ? -14.172 -44.219 -45.531 1 91.62 590 LEU A CA 1
ATOM 4711 C C . LEU A 1 590 ? -14.344 -44.5 -47.031 1 91.62 590 LEU A C 1
ATOM 4713 O O . LEU A 1 590 ? -14.172 -45.656 -47.469 1 91.62 590 LEU A O 1
ATOM 4717 N N . SER A 1 591 ? -14.688 -43.469 -47.719 1 91.31 591 SER A N 1
ATOM 4718 C CA . SER A 1 591 ? -14.82 -43.594 -49.188 1 91.31 591 SER A CA 1
ATOM 4719 C C . SER A 1 591 ? -13.492 -44.031 -49.812 1 91.31 591 SER A C 1
ATOM 4721 O O . SER A 1 591 ? -13.469 -44.875 -50.688 1 91.31 591 SER A O 1
ATOM 4723 N N . ARG A 1 592 ? -12.516 -43.469 -49.312 1 91.38 592 ARG A N 1
ATOM 4724 C CA . ARG A 1 592 ? -11.195 -43.781 -49.844 1 91.38 592 ARG A CA 1
ATOM 4725 C C . ARG A 1 592 ? -10.812 -45.219 -49.5 1 91.38 592 ARG A C 1
ATOM 4727 O O . ARG A 1 592 ? -10.211 -45.938 -50.312 1 91.38 592 ARG A O 1
ATOM 4734 N N . CYS A 1 593 ? -11.125 -45.625 -48.406 1 92.44 593 CYS A N 1
ATOM 4735 C CA . CYS A 1 593 ? -10.852 -47 -47.969 1 92.44 593 CYS A CA 1
ATOM 4736 C C . CYS A 1 593 ? -11.602 -48 -48.844 1 92.44 593 CYS A C 1
ATOM 4738 O O . CYS A 1 593 ? -11.031 -49 -49.281 1 92.44 593 CYS A O 1
ATOM 4740 N N . TYR A 1 594 ? -12.812 -47.719 -49.125 1 92.5 594 TYR A N 1
ATOM 4741 C CA . TYR A 1 594 ? -13.625 -48.594 -49.938 1 92.5 594 TYR A CA 1
ATOM 4742 C C . TYR A 1 594 ? -13.07 -48.656 -51.375 1 92.5 594 TYR A C 1
ATOM 4744 O O . TYR A 1 594 ? -13.086 -49.719 -52 1 92.5 594 TYR A O 1
ATOM 4752 N N . ARG A 1 595 ? -12.586 -47.562 -51.781 1 91.81 595 ARG A N 1
ATOM 4753 C CA . ARG A 1 595 ? -12.008 -47.531 -53.125 1 91.81 595 ARG A CA 1
ATOM 4754 C C . ARG A 1 595 ? -10.773 -48.406 -53.219 1 91.81 595 ARG A C 1
ATOM 4756 O O . ARG A 1 595 ? -10.602 -49.156 -54.188 1 91.81 595 ARG A O 1
ATOM 4763 N N . LYS A 1 596 ? -10.039 -48.375 -52.188 1 93 596 LYS A N 1
ATOM 4764 C CA . LYS A 1 596 ? -8.805 -49.156 -52.188 1 93 596 LYS A CA 1
ATOM 4765 C C . LYS A 1 596 ? -9.094 -50.625 -51.969 1 93 596 LYS A C 1
ATOM 4767 O O . LYS A 1 596 ? -8.344 -51.5 -52.469 1 93 596 LYS A O 1
ATOM 4772 N N . LEU A 1 597 ? -10.164 -50.969 -51.375 1 93.12 597 LEU A N 1
ATOM 4773 C CA . LEU A 1 597 ? -10.555 -52.344 -51.125 1 93.12 597 LEU A CA 1
ATOM 4774 C C . LEU A 1 597 ? -11.367 -52.906 -52.312 1 93.12 597 LEU A C 1
ATOM 4776 O O . LEU A 1 597 ? -11.719 -54.062 -52.312 1 93.12 597 LEU A O 1
ATOM 4780 N N . GLY A 1 598 ? -11.734 -52.031 -53.25 1 90.44 598 GLY A N 1
ATOM 4781 C CA . GLY A 1 598 ? -12.398 -52.469 -54.469 1 90.44 598 GLY A CA 1
ATOM 4782 C C . GLY A 1 598 ? -13.914 -52.438 -54.375 1 90.44 598 GLY A C 1
ATOM 4783 O O . GLY A 1 598 ? -14.609 -52.906 -55.25 1 90.44 598 GLY A O 1
ATOM 4784 N N . ASP A 1 599 ? -14.359 -51.938 -53.344 1 91.5 599 ASP A N 1
ATOM 4785 C CA . ASP A 1 599 ? -15.805 -51.812 -53.156 1 91.5 599 ASP A CA 1
ATOM 4786 C C . ASP A 1 599 ? -16.297 -50.469 -53.719 1 91.5 599 ASP A C 1
ATOM 4788 O O . ASP A 1 599 ? -16.453 -49.5 -52.969 1 91.5 599 ASP A O 1
ATOM 4792 N N . LYS A 1 600 ? -16.656 -50.344 -54.906 1 89.62 600 LYS A N 1
ATOM 4793 C CA . LYS A 1 600 ? -16.984 -49.125 -55.594 1 89.62 600 LYS A CA 1
ATOM 4794 C C . LYS A 1 600 ? -18.344 -48.594 -55.156 1 89.62 600 LYS A C 1
ATOM 4796 O O . LYS A 1 600 ? -18.547 -47.375 -55.094 1 89.62 600 LYS A O 1
ATOM 4801 N N . GLN A 1 601 ? -19.188 -49.5 -54.906 1 90.5 601 GLN A N 1
ATOM 4802 C CA . GLN A 1 601 ? -20.531 -49.094 -54.531 1 90.5 601 GLN A CA 1
ATOM 4803 C C . GLN A 1 601 ? -20.516 -48.281 -53.219 1 90.5 601 GLN A C 1
ATOM 4805 O O . GLN A 1 601 ? -21.031 -47.188 -53.156 1 90.5 601 GLN A O 1
ATOM 4810 N N . ASN A 1 602 ? -19.953 -48.938 -52.312 1 90.62 602 ASN A N 1
ATOM 4811 C CA . ASN A 1 602 ? -19.906 -48.281 -51 1 90.62 602 ASN A CA 1
ATOM 4812 C C . ASN A 1 602 ? -19.031 -47.031 -51.062 1 90.62 602 ASN A C 1
ATOM 4814 O O . ASN A 1 602 ? -19.281 -46.062 -50.344 1 90.62 602 ASN A O 1
ATOM 4818 N N . ALA A 1 603 ? -18.031 -46.969 -51.781 1 91.38 603 ALA A N 1
ATOM 4819 C CA . ALA A 1 603 ? -17.188 -45.812 -51.969 1 91.38 603 ALA A CA 1
ATOM 4820 C C . ALA A 1 603 ? -18 -44.625 -52.469 1 91.38 603 ALA A C 1
ATOM 4822 O O . ALA A 1 603 ? -17.859 -43.5 -51.969 1 91.38 603 ALA A O 1
ATOM 4823 N N . LYS A 1 604 ? -18.812 -44.875 -53.469 1 88.44 604 LYS A N 1
ATOM 4824 C CA . LYS A 1 604 ? -19.656 -43.844 -54.094 1 88.44 604 LYS A CA 1
ATOM 4825 C C . LYS A 1 604 ? -20.672 -43.312 -53.062 1 88.44 604 LYS A C 1
ATOM 4827 O O . LYS A 1 604 ? -20.953 -42.125 -53.031 1 88.44 604 LYS A O 1
ATOM 4832 N N . THR A 1 605 ? -21.188 -44.219 -52.344 1 89.06 605 THR A N 1
ATOM 4833 C CA . THR A 1 605 ? -22.172 -43.844 -51.344 1 89.06 605 THR A CA 1
ATOM 4834 C C . THR A 1 605 ? -21.562 -42.875 -50.344 1 89.06 605 THR A C 1
ATOM 4836 O O . THR A 1 605 ? -22.188 -41.875 -49.969 1 89.06 605 THR A O 1
ATOM 4839 N N . ASN A 1 606 ? -20.453 -43.219 -49.875 1 87.88 606 ASN A N 1
ATOM 4840 C CA . ASN A 1 606 ? -19.797 -42.375 -48.875 1 87.88 606 ASN A CA 1
ATOM 4841 C C . ASN A 1 606 ? -19.281 -41.094 -49.5 1 87.88 606 ASN A C 1
ATOM 4843 O O . ASN A 1 606 ? -19.219 -40.062 -48.812 1 87.88 606 ASN A O 1
ATOM 4847 N N . ASP A 1 607 ? -18.969 -41.062 -50.688 1 83.88 607 ASP A N 1
ATOM 4848 C CA . ASP A 1 607 ? -18.578 -39.844 -51.406 1 83.88 607 ASP A CA 1
ATOM 4849 C C . ASP A 1 607 ? -19.734 -38.875 -51.469 1 83.88 607 ASP A C 1
ATOM 4851 O O . ASP A 1 607 ? -19.531 -37.656 -51.281 1 83.88 607 ASP A O 1
ATOM 4855 N N . VAL A 1 608 ? -20.797 -39.406 -51.781 1 78.5 608 VAL A N 1
ATOM 4856 C CA . VAL A 1 608 ? -22 -38.594 -51.875 1 78.5 608 VAL A CA 1
ATOM 4857 C C . VAL A 1 608 ? -22.344 -38 -50.5 1 78.5 608 VAL A C 1
ATOM 4859 O O . VAL A 1 608 ? -22.703 -36.812 -50.406 1 78.5 608 VAL A O 1
ATOM 4862 N N . LEU A 1 609 ? -22.172 -38.719 -49.531 1 78.81 609 LEU A N 1
ATOM 4863 C CA . LEU A 1 609 ? -22.453 -38.25 -48.188 1 78.81 609 LEU A CA 1
ATOM 4864 C C . LEU A 1 609 ? -21.469 -37.156 -47.75 1 78.81 609 LEU A C 1
ATOM 4866 O O . LEU A 1 609 ? -21.844 -36.219 -47.062 1 78.81 609 LEU A O 1
ATOM 4870 N N . SER A 1 610 ? -20.25 -37.312 -48.156 1 78.69 610 SER A N 1
ATOM 4871 C CA . SER A 1 610 ? -19.219 -36.312 -47.781 1 78.69 610 SER A CA 1
ATOM 4872 C C . SER A 1 610 ? -19.469 -35 -48.469 1 78.69 610 SER A C 1
ATOM 4874 O O . SER A 1 610 ? -19.219 -33.938 -47.906 1 78.69 610 SER A O 1
ATOM 4876 N N . ILE A 1 611 ? -19.875 -34.969 -49.75 1 68.31 611 ILE A N 1
ATOM 4877 C CA . ILE A 1 611 ? -20.125 -33.781 -50.531 1 68.31 611 ILE A CA 1
ATOM 4878 C C . ILE A 1 611 ? -21.375 -33.062 -50.031 1 68.31 611 ILE A C 1
ATOM 4880 O O . ILE A 1 611 ? -21.406 -31.844 -49.906 1 68.31 611 ILE A O 1
ATOM 4884 N N . ARG A 1 612 ? -22.297 -33.781 -49.719 1 61.5 612 ARG A N 1
ATOM 4885 C CA . ARG A 1 612 ? -23.531 -33.219 -49.219 1 61.5 612 ARG A CA 1
ATOM 4886 C C . ARG A 1 612 ? -23.297 -32.469 -47.906 1 61.5 612 ARG A C 1
ATOM 4888 O O . ARG A 1 612 ? -23.859 -31.391 -47.688 1 61.5 612 ARG A O 1
ATOM 4895 N N . GLU A 1 613 ? -22.453 -32.969 -47.125 1 62.81 613 GLU A N 1
ATOM 4896 C CA . GLU A 1 613 ? -22.234 -32.375 -45.812 1 62.81 613 GLU A CA 1
ATOM 4897 C C . GLU A 1 613 ? -21.281 -31.188 -45.906 1 62.81 613 GLU A C 1
ATOM 4899 O O . GLU A 1 613 ? -21.391 -30.234 -45.094 1 62.81 613 GLU A O 1
ATOM 4904 N N . GLU A 1 614 ? -20.25 -31.312 -46.812 1 58.72 614 GLU A N 1
ATOM 4905 C CA . GLU A 1 614 ? -19.391 -30.156 -47.031 1 58.72 614 GLU A CA 1
ATOM 4906 C C . GLU A 1 614 ? -20.203 -28.922 -47.469 1 58.72 614 GLU A C 1
ATOM 4908 O O . GLU A 1 614 ? -19.906 -27.812 -47.031 1 58.72 614 GLU A O 1
ATOM 4913 N N . ASP A 1 615 ? -21.188 -29.062 -48.438 1 52.38 615 ASP A N 1
ATOM 4914 C CA . ASP A 1 615 ? -22.031 -27.984 -48.875 1 52.38 615 ASP A CA 1
ATOM 4915 C C . ASP A 1 615 ? -22.891 -27.438 -47.75 1 52.38 615 ASP A C 1
ATOM 4917 O O . ASP A 1 615 ? -23.281 -26.266 -47.75 1 52.38 615 ASP A O 1
ATOM 4921 N N . THR A 1 616 ? -23.188 -28.234 -46.875 1 47.47 616 THR A N 1
ATOM 4922 C CA . THR A 1 616 ? -24.016 -27.75 -45.781 1 47.47 616 THR A CA 1
ATOM 4923 C C . THR A 1 616 ? -23.172 -27.281 -44.625 1 47.47 616 THR A C 1
ATOM 4925 O O . THR A 1 616 ? -23.625 -26.5 -43.781 1 47.47 616 THR A O 1
ATOM 4928 N N . VAL A 1 617 ? -22.234 -28.078 -44.281 1 47.31 617 VAL A N 1
ATOM 4929 C CA . VAL A 1 617 ? -21.578 -27.938 -43 1 47.31 617 VAL A CA 1
ATOM 4930 C C . VAL A 1 617 ? -20.328 -27.078 -43.125 1 47.31 617 VAL A C 1
ATOM 4932 O O . VAL A 1 617 ? -19.484 -27.344 -44 1 47.31 617 VAL A O 1
ATOM 4935 N N . GLY A 1 618 ? -20.391 -25.766 -42.844 1 35.53 618 GLY A N 1
ATOM 4936 C CA . GLY A 1 618 ? -19.312 -24.797 -42.656 1 35.53 618 GLY A CA 1
ATOM 4937 C C . GLY A 1 618 ? -18.016 -25.438 -42.188 1 35.53 618 GLY A C 1
ATOM 4938 O O . GLY A 1 618 ? -17.438 -26.266 -42.906 1 35.53 618 GLY A O 1
ATOM 4939 N N . ASP A 1 619 ? -17.5 -24.984 -40.938 1 36.16 619 ASP A N 1
ATOM 4940 C CA . ASP A 1 619 ? -16.219 -25.047 -40.25 1 36.16 619 ASP A CA 1
ATOM 4941 C C . ASP A 1 619 ? -15.891 -26.453 -39.781 1 36.16 619 ASP A C 1
ATOM 4943 O O . ASP A 1 619 ? -16.547 -26.984 -38.906 1 36.16 619 ASP A O 1
ATOM 4947 N N . GLN A 1 620 ? -15.531 -27.406 -40.719 1 38 620 GLN A N 1
ATOM 4948 C CA . GLN A 1 620 ? -15.266 -28.812 -40.406 1 38 620 GLN A CA 1
ATOM 4949 C C . GLN A 1 620 ? -14.023 -28.938 -39.531 1 38 620 GLN A C 1
ATOM 4951 O O . GLN A 1 620 ? -13.031 -28.25 -39.75 1 38 620 GLN A O 1
ATOM 4956 N N . PRO A 1 621 ? -14.133 -29.531 -38.375 1 39.38 621 PRO A N 1
ATOM 4957 C CA . PRO A 1 621 ? -13.07 -29.609 -37.344 1 39.38 621 PRO A CA 1
ATOM 4958 C C . PRO A 1 621 ? -11.797 -30.25 -37.906 1 39.38 621 PRO A C 1
ATOM 4960 O O . PRO A 1 621 ? -10.758 -30.219 -37.219 1 39.38 621 PRO A O 1
ATOM 4963 N N . PHE A 1 622 ? -11.898 -31.281 -38.906 1 41.12 622 PHE A N 1
ATOM 4964 C CA . PHE A 1 622 ? -10.703 -32.031 -39.281 1 41.12 622 PHE A CA 1
ATOM 4965 C C . PHE A 1 622 ? -10.016 -31.375 -40.469 1 41.12 622 PHE A C 1
ATOM 4967 O O . PHE A 1 622 ? -10.68 -30.812 -41.344 1 41.12 622 PHE A O 1
ATOM 4974 N N . GLU A 1 623 ? -8.875 -30.719 -40.406 1 37.66 623 GLU A N 1
ATOM 4975 C CA . GLU A 1 623 ? -8.094 -30.062 -41.469 1 37.66 623 GLU A CA 1
ATOM 4976 C C . GLU A 1 623 ? -7.906 -30.984 -42.656 1 37.66 623 GLU A C 1
ATOM 4978 O O . GLU A 1 623 ? -7.762 -32.219 -42.5 1 37.66 623 GLU A O 1
ATOM 4983 N N . GLU A 1 624 ? -8.312 -30.672 -43.906 1 38.16 624 GLU A N 1
ATOM 4984 C CA . GLU A 1 624 ? -8.18 -31.203 -45.25 1 38.16 624 GLU A CA 1
ATOM 4985 C C . GLU A 1 624 ? -6.734 -31.594 -45.562 1 38.16 624 GLU A C 1
ATOM 4987 O O . GLU A 1 624 ? -6.422 -32.031 -46.688 1 38.16 624 GLU A O 1
ATOM 4992 N N . GLU A 1 625 ? -5.656 -31.391 -44.844 1 38.25 625 GLU A N 1
ATOM 4993 C CA . GLU A 1 625 ? -4.453 -31.469 -45.688 1 38.25 625 GLU A CA 1
ATOM 4994 C C . GLU A 1 625 ? -4.488 -32.688 -46.594 1 38.25 625 GLU A C 1
ATOM 4996 O O . GLU A 1 625 ? -5.484 -33.406 -46.625 1 38.25 625 GLU A O 1
ATOM 5001 N N . ASP A 1 626 ? -3.203 -33.5 -46.875 1 36.06 626 ASP A N 1
ATOM 5002 C CA . ASP A 1 626 ? -2.584 -34.281 -47.938 1 36.06 626 ASP A CA 1
ATOM 5003 C C . ASP A 1 626 ? -3.18 -35.656 -48.031 1 36.06 626 ASP A C 1
ATOM 5005 O O . ASP A 1 626 ? -2.689 -36.594 -47.406 1 36.06 626 ASP A O 1
ATOM 5009 N N . ILE A 1 627 ? -4.328 -35.844 -47.875 1 36.44 627 ILE A N 1
ATOM 5010 C CA . ILE A 1 627 ? -4.723 -37.219 -48.219 1 36.44 627 ILE A CA 1
ATOM 5011 C C . ILE A 1 627 ? -4.344 -37.5 -49.656 1 36.44 627 ILE A C 1
ATOM 5013 O O . ILE A 1 627 ? -4.703 -38.562 -50.219 1 36.44 627 ILE A O 1
ATOM 5017 N N . ASP A 1 628 ? -3.812 -36.531 -50.469 1 32.5 628 ASP A N 1
ATOM 5018 C CA . ASP A 1 628 ? -3.549 -36.812 -51.875 1 32.5 628 ASP A CA 1
ATOM 5019 C C . ASP A 1 628 ? -2.395 -37.812 -52.062 1 32.5 628 ASP A C 1
ATOM 5021 O O . ASP A 1 628 ? -1.247 -37.406 -52.25 1 32.5 628 ASP A O 1
ATOM 5025 N N . VAL A 1 629 ? -2.035 -38.688 -51.188 1 31.92 629 VAL A N 1
ATOM 5026 C CA . VAL A 1 629 ? -0.988 -39.625 -51.625 1 31.92 629 VAL A CA 1
ATOM 5027 C C . VAL A 1 629 ? -1.451 -40.375 -52.875 1 31.92 629 VAL A C 1
ATOM 5029 O O . VAL A 1 629 ? -2.281 -41.281 -52.75 1 31.92 629 VAL A O 1
ATOM 5032 N N . ASP A 1 630 ? -1.825 -39.75 -53.938 1 28.11 630 ASP A N 1
ATOM 5033 C CA . ASP A 1 630 ? -1.978 -40.531 -55.156 1 28.11 630 ASP A CA 1
ATOM 5034 C C . ASP A 1 630 ? -0.723 -41.344 -55.438 1 28.11 630 ASP A C 1
ATOM 5036 O O . ASP A 1 630 ? 0.366 -40.812 -55.594 1 28.11 630 ASP A O 1
ATOM 5040 N N . VAL A 1 631 ? -0.482 -42.469 -54.875 1 27.47 631 VAL A N 1
ATOM 5041 C CA . VAL A 1 631 ? 0.493 -43.375 -55.469 1 27.47 631 VAL A CA 1
ATOM 5042 C C . VAL A 1 631 ? 0.357 -43.406 -56.969 1 27.47 631 VAL A C 1
ATOM 5044 O O . VAL A 1 631 ? -0.753 -43.5 -57.5 1 27.47 631 VAL A O 1
ATOM 5047 N N . PRO A 1 632 ? 1.302 -42.781 -57.719 1 25.11 632 PRO A N 1
ATOM 5048 C CA . PRO A 1 632 ? 1.229 -42.875 -59.156 1 25.11 632 PRO A CA 1
ATOM 5049 C C . PRO A 1 632 ? 0.847 -44.281 -59.656 1 25.11 632 PRO A C 1
ATOM 5051 O O . PRO A 1 632 ? 1.312 -45.281 -59.094 1 25.11 632 PRO A O 1
ATOM 5054 N N . ALA A 1 633 ? -0.377 -44.469 -60.062 1 24.92 633 ALA A N 1
ATOM 5055 C CA . ALA A 1 633 ? -0.713 -45.656 -60.875 1 24.92 633 ALA A CA 1
ATOM 5056 C C . ALA A 1 633 ? 0.391 -45.938 -61.875 1 24.92 633 ALA A C 1
ATOM 5058 O O . ALA A 1 633 ? 0.806 -45.062 -62.625 1 24.92 633 ALA A O 1
ATOM 5059 N N . ILE A 1 634 ? 1.361 -46.812 -61.656 1 24.41 634 ILE A N 1
ATOM 5060 C CA . ILE A 1 634 ? 2.186 -47.406 -62.688 1 24.41 634 ILE A CA 1
ATOM 5061 C C . ILE A 1 634 ? 1.347 -47.656 -63.938 1 24.41 634 ILE A C 1
ATOM 5063 O O . ILE A 1 634 ? 0.387 -48.438 -63.938 1 24.41 634 ILE A O 1
ATOM 5067 N N . THR A 1 635 ? 1.092 -46.562 -64.75 1 21.97 635 THR A N 1
ATOM 5068 C CA . THR A 1 635 ? 0.565 -46.688 -66.062 1 21.97 635 THR A CA 1
ATOM 5069 C C . THR A 1 635 ? 1.216 -47.875 -66.812 1 21.97 635 THR A C 1
ATOM 5071 O O . THR A 1 635 ? 2.441 -47.938 -66.938 1 21.97 635 THR A O 1
ATOM 5074 N N . GLN A 1 636 ? 0.686 -49.031 -66.625 1 19.67 636 GLN A N 1
ATOM 5075 C CA . GLN A 1 636 ? 0.956 -50.094 -67.562 1 19.67 636 GLN A CA 1
ATOM 5076 C C . GLN A 1 636 ? 1.047 -49.562 -69 1 19.67 636 GLN A C 1
ATOM 5078 O O . GLN A 1 636 ? 0.151 -48.844 -69.5 1 19.67 636 GLN A O 1
ATOM 5083 N N . ASN A 1 637 ? 2.305 -49.312 -69.562 1 21.95 637 ASN A N 1
ATOM 5084 C CA . ASN A 1 637 ? 2.75 -49.156 -70.938 1 21.95 637 ASN A CA 1
ATOM 5085 C C . ASN A 1 637 ? 1.954 -50.062 -71.875 1 21.95 637 ASN A C 1
ATOM 5087 O O . ASN A 1 637 ? 2.221 -51.281 -71.938 1 21.95 637 ASN A O 1
ATOM 5091 N N . GLN A 1 638 ? 0.637 -49.938 -71.875 1 19.02 638 GLN A N 1
ATOM 5092 C CA . GLN A 1 638 ? -0.018 -50.656 -72.938 1 19.02 638 GLN A CA 1
ATOM 5093 C C . GLN A 1 638 ? 0.658 -50.375 -74.25 1 19.02 638 GLN A C 1
ATOM 5095 O O . GLN A 1 638 ? 1.021 -49.25 -74.562 1 19.02 638 GLN A O 1
ATOM 5100 N N . GLN A 1 639 ? 1.063 -51.406 -75 1 21.75 639 GLN A N 1
ATOM 5101 C CA . GLN A 1 639 ? 1.652 -51.781 -76.312 1 21.75 639 GLN A CA 1
ATOM 5102 C C . GLN A 1 639 ? 0.882 -51.125 -77.438 1 21.75 639 GLN A C 1
ATOM 5104 O O . GLN A 1 639 ? 1.115 -51.469 -78.625 1 21.75 639 GLN A O 1
ATOM 5109 N N . GLN A 1 640 ? -0.087 -50.188 -77.188 1 19.73 640 GLN A N 1
ATOM 5110 C CA . GLN A 1 640 ? -0.796 -50.125 -78.438 1 19.73 640 GLN A CA 1
ATOM 5111 C C . GLN A 1 640 ? 0.137 -49.688 -79.562 1 19.73 640 GLN A C 1
ATOM 5113 O O . GLN A 1 640 ? 0.917 -48.75 -79.438 1 19.73 640 GLN A O 1
ATOM 5118 N N . GLN A 1 641 ? 0.224 -50.531 -80.562 1 21.19 641 GLN A N 1
ATOM 5119 C CA . GLN A 1 641 ? 0.808 -50.688 -81.938 1 21.19 641 GLN A CA 1
ATOM 5120 C C . GLN A 1 641 ? 0.443 -49.5 -82.812 1 21.19 641 GLN A C 1
ATOM 5122 O O . GLN A 1 641 ? -0.539 -49.562 -83.562 1 21.19 641 GLN A O 1
ATOM 5127 N N . GLN A 1 642 ? 0.284 -48.281 -82.125 1 20.59 642 GLN A N 1
ATOM 5128 C CA . GLN A 1 642 ? -0.181 -47.344 -83.125 1 20.59 642 GLN A CA 1
ATOM 5129 C C . GLN A 1 642 ? 0.73 -47.312 -84.312 1 20.59 642 GLN A C 1
ATOM 5131 O O . GLN A 1 642 ? 1.955 -47.281 -84.188 1 20.59 642 GLN A O 1
ATOM 5136 N N . HIS A 1 643 ? 0.118 -47.656 -85.438 1 22.03 643 HIS A N 1
ATOM 5137 C CA . HIS A 1 643 ? 0.45 -47.844 -86.875 1 22.03 643 HIS A CA 1
ATOM 5138 C C . HIS A 1 643 ? 1.161 -46.625 -87.438 1 22.03 643 HIS A C 1
ATOM 5140 O O . HIS A 1 643 ? 0.918 -45.5 -87 1 22.03 643 HIS A O 1
ATOM 5146 N N . PRO A 1 644 ? 2.232 -46.844 -88.062 1 25.47 644 PRO A N 1
ATOM 5147 C CA . PRO A 1 644 ? 3.193 -45.969 -88.75 1 25.47 644 PRO A CA 1
ATOM 5148 C C . PRO A 1 644 ? 2.527 -44.969 -89.688 1 25.47 644 PRO A C 1
ATOM 5150 O O . PRO A 1 644 ? 1.921 -45.406 -90.688 1 25.47 644 PRO A O 1
ATOM 5153 N N . PRO A 1 645 ? 1.578 -44.031 -89.062 1 22.89 645 PRO A N 1
ATOM 5154 C CA . PRO A 1 645 ? 0.86 -43.375 -90.188 1 22.89 645 PRO A CA 1
ATOM 5155 C C . PRO A 1 645 ? 1.78 -42.969 -91.312 1 22.89 645 PRO A C 1
ATOM 5157 O O . PRO A 1 645 ? 2.93 -42.562 -91.125 1 22.89 645 PRO A O 1
ATOM 5160 N N . GLN A 1 646 ? 1.361 -43.375 -92.438 1 19.06 646 GLN A N 1
ATOM 5161 C CA . GLN A 1 646 ? 1.882 -43.375 -93.812 1 19.06 646 GLN A CA 1
ATOM 5162 C C . GLN A 1 646 ? 2.268 -41.969 -94.25 1 19.06 646 GLN A C 1
ATOM 5164 O O . GLN A 1 646 ? 1.811 -40.969 -93.688 1 19.06 646 GLN A O 1
ATOM 5169 N N . ALA A 1 647 ? 2.611 -41.906 -95.438 1 25.03 647 ALA A N 1
ATOM 5170 C CA . ALA A 1 647 ? 3.553 -41.281 -96.375 1 25.03 647 ALA A CA 1
ATOM 5171 C C . ALA A 1 647 ? 3.061 -39.906 -96.812 1 25.03 647 ALA A C 1
ATOM 5173 O O . ALA A 1 647 ? 3.746 -39.219 -97.562 1 25.03 647 ALA A O 1
ATOM 5174 N N . PRO A 1 648 ? 2.324 -38.969 -95.875 1 24.22 648 PRO A N 1
ATOM 5175 C CA . PRO A 1 648 ? 1.603 -38.125 -96.875 1 24.22 648 PRO A CA 1
ATOM 5176 C C . PRO A 1 648 ? 2.496 -37.625 -98 1 24.22 648 PRO A C 1
ATOM 5178 O O . PRO A 1 648 ? 3.699 -37.438 -97.75 1 24.22 648 PRO A O 1
ATOM 5181 N N . PRO A 1 649 ? 1.958 -37.656 -99.25 1 25.3 649 PRO A N 1
ATOM 5182 C CA . PRO A 1 649 ? 2.572 -37.562 -100.562 1 25.3 649 PRO A CA 1
ATOM 5183 C C . PRO A 1 649 ? 3.268 -36.219 -100.812 1 25.3 649 PRO A C 1
ATOM 5185 O O . PRO A 1 649 ? 2.926 -35.219 -100.188 1 25.3 649 PRO A O 1
ATOM 5188 N N . LEU A 1 650 ? 4.488 -36.312 -101.312 1 26.69 650 LEU A N 1
ATOM 5189 C CA . LEU A 1 650 ? 5.496 -35.375 -101.812 1 26.69 650 LEU A CA 1
ATOM 5190 C C . LEU A 1 650 ? 4.883 -34.375 -102.812 1 26.69 650 LEU A C 1
ATOM 5192 O O . LEU A 1 650 ? 4.352 -34.781 -103.875 1 26.69 650 LEU A O 1
ATOM 5196 N N . PRO A 1 651 ? 4.109 -33.312 -102.188 1 25.62 651 PRO A N 1
ATOM 5197 C CA . PRO A 1 651 ? 3.555 -32.438 -103.25 1 25.62 651 PRO A CA 1
ATOM 5198 C C . PRO A 1 651 ? 4.527 -32.188 -104.375 1 25.62 651 PRO A C 1
ATOM 5200 O O . PRO A 1 651 ? 5.742 -32.25 -104.188 1 25.62 651 PRO A O 1
ATOM 5203 N N . PRO A 1 652 ? 3.949 -32.156 -105.688 1 26.81 652 PRO A N 1
ATOM 5204 C CA . PRO A 1 652 ? 4.496 -32.125 -107.062 1 26.81 652 PRO A CA 1
ATOM 5205 C C . PRO A 1 652 ? 5.492 -31 -107.25 1 26.81 652 PRO A C 1
ATOM 5207 O O . PRO A 1 652 ? 5.562 -30.078 -106.438 1 26.81 652 PRO A O 1
ATOM 5210 N N . GLN A 1 653 ? 5.938 -30.828 -108.562 1 25.19 653 GLN A N 1
ATOM 5211 C CA . GLN A 1 653 ? 6.941 -30.406 -109.5 1 25.19 653 GLN A CA 1
ATOM 5212 C C . GLN A 1 653 ? 6.797 -28.938 -109.875 1 25.19 653 GLN A C 1
ATOM 5214 O O . GLN A 1 653 ? 7.602 -28.391 -110.625 1 25.19 653 GLN A O 1
ATOM 5219 N N . GLN A 1 654 ? 5.781 -28.031 -109.625 1 25.27 654 GLN A N 1
ATOM 5220 C CA . GLN A 1 654 ? 5.848 -27.078 -110.75 1 25.27 654 GLN A CA 1
ATOM 5221 C C . GLN A 1 654 ? 7.254 -26.516 -110.875 1 25.27 654 GLN A C 1
ATOM 5223 O O . GLN A 1 654 ? 8.016 -26.469 -109.938 1 25.27 654 GLN A O 1
ATOM 5228 N N . PRO A 1 655 ? 7.555 -25.578 -112.188 1 30.59 655 PRO A N 1
ATOM 5229 C CA . PRO A 1 655 ? 8.211 -24.922 -113.312 1 30.59 655 PRO A CA 1
ATOM 5230 C C . PRO A 1 655 ? 8.883 -23.609 -112.938 1 30.59 655 PRO A C 1
ATOM 5232 O O . PRO A 1 655 ? 9.859 -23.203 -113.562 1 30.59 655 PRO A O 1
ATOM 5235 N N . GLN A 1 656 ? 8.508 -22.438 -112.188 1 25.84 656 GLN A N 1
ATOM 5236 C CA . GLN A 1 656 ? 9.578 -21.469 -112.438 1 25.84 656 GLN A CA 1
ATOM 5237 C C . GLN A 1 656 ? 10.875 -21.922 -111.75 1 25.84 656 GLN A C 1
ATOM 5239 O O . GLN A 1 656 ? 10.859 -22.375 -110.625 1 25.84 656 GLN A O 1
ATOM 5244 N N . MET B 1 1 ? -40.219 -29.203 30.438 1 23.11 1 MET B N 1
ATOM 5245 C CA . MET B 1 1 ? -38.781 -29.406 30.656 1 23.11 1 MET B CA 1
ATOM 5246 C C . MET B 1 1 ? -37.969 -28.688 29.609 1 23.11 1 MET B C 1
ATOM 5248 O O . MET B 1 1 ? -38.062 -29 28.422 1 23.11 1 MET B O 1
ATOM 5252 N N . ALA B 1 2 ? -37.719 -27.391 29.828 1 29.48 2 ALA B N 1
ATOM 5253 C CA . ALA B 1 2 ? -37.125 -26.344 29 1 29.48 2 ALA B CA 1
ATOM 5254 C C . ALA B 1 2 ? -35.719 -26.719 28.531 1 29.48 2 ALA B C 1
ATOM 5256 O O . ALA B 1 2 ? -34.812 -26.891 29.344 1 29.48 2 ALA B O 1
ATOM 5257 N N . SER B 1 3 ? -35.656 -27.594 27.531 1 29.52 3 SER B N 1
ATOM 5258 C CA . SER B 1 3 ? -34.438 -28.172 27 1 29.52 3 SER B CA 1
ATOM 5259 C C . SER B 1 3 ? -33.375 -27.078 26.766 1 29.52 3 SER B C 1
ATOM 5261 O O . SER B 1 3 ? -33.688 -26.062 26.125 1 29.52 3 SER B O 1
ATOM 5263 N N . SER B 1 4 ? -32.469 -26.953 27.734 1 31.8 4 SER B N 1
ATOM 5264 C CA . SER B 1 4 ? -31.375 -26 27.812 1 31.8 4 SER B CA 1
ATOM 5265 C C . SER B 1 4 ? -30.578 -25.969 26.5 1 31.8 4 SER B C 1
ATOM 5267 O O . SER B 1 4 ? -30.312 -27.016 25.922 1 31.8 4 SER B O 1
ATOM 5269 N N . PRO B 1 5 ? -30.719 -24.922 25.766 1 36.78 5 PRO B N 1
ATOM 5270 C CA . PRO B 1 5 ? -30.078 -24.844 24.438 1 36.78 5 PRO B CA 1
ATOM 5271 C C . PRO B 1 5 ? -28.625 -25.297 24.453 1 36.78 5 PRO B C 1
ATOM 5273 O O . PRO B 1 5 ? -27.969 -25.25 25.5 1 36.78 5 PRO B O 1
ATOM 5276 N N . PRO B 1 6 ? -28.188 -26.281 23.641 1 33.47 6 PRO B N 1
ATOM 5277 C CA . PRO B 1 6 ? -26.844 -26.891 23.719 1 33.47 6 PRO B CA 1
ATOM 5278 C C . PRO B 1 6 ? -25.75 -25.859 23.953 1 33.47 6 PRO B C 1
ATOM 5280 O O . PRO B 1 6 ? -25.844 -24.734 23.469 1 33.47 6 PRO B O 1
ATOM 5283 N N . THR B 1 7 ? -25.156 -25.875 25.125 1 34.56 7 THR B N 1
ATOM 5284 C CA . THR B 1 7 ? -24.016 -25.125 25.594 1 34.56 7 THR B CA 1
ATOM 5285 C C . THR B 1 7 ? -22.953 -24.984 24.5 1 34.56 7 THR B C 1
ATOM 5287 O O . THR B 1 7 ? -22.516 -25.984 23.938 1 34.56 7 THR B O 1
ATOM 5290 N N . ALA B 1 8 ? -22.922 -23.984 23.844 1 38.81 8 ALA B N 1
ATOM 5291 C CA . ALA B 1 8 ? -21.938 -23.656 22.812 1 38.81 8 ALA B CA 1
ATOM 5292 C C . ALA B 1 8 ? -20.547 -24.156 23.219 1 38.81 8 ALA B C 1
ATOM 5294 O O . ALA B 1 8 ? -20.078 -23.875 24.312 1 38.81 8 ALA B O 1
ATOM 5295 N N . ALA B 1 9 ? -20.031 -25.281 22.859 1 41.44 9 ALA B N 1
ATOM 5296 C CA . ALA B 1 9 ? -18.719 -25.859 23.094 1 41.44 9 ALA B CA 1
ATOM 5297 C C . ALA B 1 9 ? -17.656 -24.781 23.203 1 41.44 9 ALA B C 1
ATOM 5299 O O . ALA B 1 9 ? -17.656 -23.812 22.438 1 41.44 9 ALA B O 1
ATOM 5300 N N . PRO B 1 10 ? -16.938 -24.547 24.328 1 47.75 10 PRO B N 1
ATOM 5301 C CA . PRO B 1 10 ? -15.992 -23.469 24.594 1 47.75 10 PRO B CA 1
ATOM 5302 C C . PRO B 1 10 ? -14.945 -23.312 23.5 1 47.75 10 PRO B C 1
ATOM 5304 O O . PRO B 1 10 ? -14.5 -24.312 22.922 1 47.75 10 PRO B O 1
ATOM 5307 N N . ALA B 1 11 ? -14.852 -22.141 22.844 1 59.38 11 ALA B N 1
ATOM 5308 C CA . ALA B 1 11 ? -14.031 -21.781 21.688 1 59.38 11 ALA B CA 1
ATOM 5309 C C . ALA B 1 11 ? -12.586 -22.219 21.891 1 59.38 11 ALA B C 1
ATOM 5311 O O . ALA B 1 11 ? -11.945 -21.859 22.875 1 59.38 11 ALA B O 1
ATOM 5312 N N . VAL B 1 12 ? -12.055 -23.453 21.469 1 78.38 12 VAL B N 1
ATOM 5313 C CA . VAL B 1 12 ? -10.734 -24.078 21.516 1 78.38 12 VAL B CA 1
ATOM 5314 C C . VAL B 1 12 ? -9.688 -23.109 20.969 1 78.38 12 VAL B C 1
ATOM 5316 O O . VAL B 1 12 ? -9.898 -22.484 19.938 1 78.38 12 VAL B O 1
ATOM 5319 N N . ALA B 1 13 ? -8.75 -22.672 21.922 1 82.19 13 ALA B N 1
ATOM 5320 C CA . ALA B 1 13 ? -7.652 -21.797 21.516 1 82.19 13 ALA B CA 1
ATOM 5321 C C . ALA B 1 13 ? -6.34 -22.562 21.453 1 82.19 13 ALA B C 1
ATOM 5323 O O . ALA B 1 13 ? -6.086 -23.453 22.266 1 82.19 13 ALA B O 1
ATOM 5324 N N . SER B 1 14 ? -5.629 -22.438 20.344 1 88.94 14 SER B N 1
ATOM 5325 C CA . SER B 1 14 ? -4.297 -23.016 20.203 1 88.94 14 SER B CA 1
ATOM 5326 C C . SER B 1 14 ? -3.221 -21.938 20.219 1 88.94 14 SER B C 1
ATOM 5328 O O . SER B 1 14 ? -2.984 -21.266 19.203 1 88.94 14 SER B O 1
ATOM 5330 N N . PRO B 1 15 ? -2.518 -21.797 21.297 1 89.62 15 PRO B N 1
ATOM 5331 C CA . PRO B 1 15 ? -1.494 -20.75 21.406 1 89.62 15 PRO B CA 1
ATOM 5332 C C . PRO B 1 15 ? -0.369 -20.922 20.391 1 89.62 15 PRO B C 1
ATOM 5334 O O . PRO B 1 15 ? 0.215 -19.938 19.922 1 89.62 15 PRO B O 1
ATOM 5337 N N . THR B 1 16 ? -0.114 -22.156 20.016 1 90.38 16 THR B N 1
ATOM 5338 C CA . THR B 1 16 ? 0.964 -22.406 19.062 1 90.38 16 THR B CA 1
ATOM 5339 C C . THR B 1 16 ? 0.618 -21.859 17.688 1 90.38 16 THR B C 1
ATOM 5341 O O . THR B 1 16 ? 1.46 -21.234 17.031 1 90.38 16 THR B O 1
ATOM 5344 N N . ILE B 1 17 ? -0.604 -22.094 17.312 1 93.44 17 ILE B N 1
ATOM 5345 C CA . ILE B 1 17 ? -1.033 -21.609 16.016 1 93.44 17 ILE B CA 1
ATOM 5346 C C . ILE B 1 17 ? -1.119 -20.078 16.047 1 93.44 17 ILE B C 1
ATOM 5348 O O . ILE B 1 17 ? -0.759 -19.406 15.07 1 93.44 17 ILE B O 1
ATOM 5352 N N . GLU B 1 18 ? -1.596 -19.578 17.109 1 94.75 18 GLU B N 1
ATOM 5353 C CA . GLU B 1 18 ? -1.682 -18.125 17.266 1 94.75 18 GLU B CA 1
ATOM 5354 C C . GLU B 1 18 ? -0.299 -17.484 17.203 1 94.75 18 GLU B C 1
ATOM 5356 O O . GLU B 1 18 ? -0.119 -16.438 16.594 1 94.75 18 GLU B O 1
ATOM 5361 N N . ALA B 1 19 ? 0.617 -18.156 17.781 1 94.19 19 ALA B N 1
ATOM 5362 C CA . ALA B 1 19 ? 1.993 -17.672 17.75 1 94.19 19 ALA B CA 1
ATOM 5363 C C . ALA B 1 19 ? 2.559 -17.719 16.328 1 94.19 19 ALA B C 1
ATOM 5365 O O . ALA B 1 19 ? 3.293 -16.828 15.914 1 94.19 19 ALA B O 1
ATOM 5366 N N . ALA B 1 20 ? 2.238 -18.766 15.648 1 94.62 20 ALA B N 1
ATOM 5367 C CA . ALA B 1 20 ? 2.717 -18.922 14.273 1 94.62 20 ALA B CA 1
ATOM 5368 C C . ALA B 1 20 ? 2.15 -17.828 13.375 1 94.62 20 ALA B C 1
ATOM 5370 O O . ALA B 1 20 ? 2.865 -17.266 12.539 1 94.62 20 ALA B O 1
ATOM 5371 N N . ILE B 1 21 ? 0.861 -17.531 13.539 1 96.56 21 ILE B N 1
ATOM 5372 C CA . ILE B 1 21 ? 0.227 -16.484 12.75 1 96.56 21 ILE B CA 1
ATOM 5373 C C . ILE B 1 21 ? 0.874 -15.133 13.078 1 96.56 21 ILE B C 1
ATOM 5375 O O . ILE B 1 21 ? 1.212 -14.367 12.172 1 96.56 21 ILE B O 1
ATOM 5379 N N . ASN B 1 22 ? 1.088 -14.883 14.32 1 95.5 22 ASN B N 1
ATOM 5380 C CA . ASN B 1 22 ? 1.722 -13.641 14.734 1 95.5 22 ASN B CA 1
ATOM 5381 C C . ASN B 1 22 ? 3.158 -13.547 14.227 1 95.5 22 ASN B C 1
ATOM 5383 O O . ASN B 1 22 ? 3.631 -12.461 13.891 1 95.5 22 ASN B O 1
ATOM 5387 N N . ASN B 1 23 ? 3.803 -14.664 14.164 1 95.12 23 ASN B N 1
ATOM 5388 C CA . ASN B 1 23 ? 5.152 -14.68 13.617 1 95.12 23 ASN B CA 1
ATOM 5389 C C . ASN B 1 23 ? 5.16 -14.312 12.133 1 95.12 23 ASN B C 1
ATOM 5391 O O . ASN B 1 23 ? 6.051 -13.602 11.664 1 95.12 23 ASN B O 1
ATOM 5395 N N . CYS B 1 24 ? 4.199 -14.852 11.469 1 96.56 24 CYS B N 1
ATOM 5396 C CA . CYS B 1 24 ? 4.078 -14.5 10.055 1 96.56 24 CYS B CA 1
ATOM 5397 C C . CYS B 1 24 ? 3.855 -13 9.883 1 96.56 24 CYS B C 1
ATOM 5399 O O . CYS B 1 24 ? 4.469 -12.367 9.023 1 96.56 24 CYS B O 1
ATOM 5401 N N . LEU B 1 25 ? 3.041 -12.438 10.742 1 95.56 25 LEU B N 1
ATOM 5402 C CA . LEU B 1 25 ? 2.73 -11.016 10.68 1 95.56 25 LEU B CA 1
ATOM 5403 C C . LEU B 1 25 ? 3.957 -10.172 11.008 1 95.56 25 LEU B C 1
ATOM 5405 O O . LEU B 1 25 ? 4.211 -9.148 10.367 1 95.56 25 LEU B O 1
ATOM 5409 N N . GLN B 1 26 ? 4.711 -10.633 11.953 1 93.88 26 GLN B N 1
ATOM 5410 C CA . GLN B 1 26 ? 5.902 -9.906 12.375 1 93.88 26 GLN B CA 1
ATOM 5411 C C . GLN B 1 26 ? 6.973 -9.93 11.289 1 93.88 26 GLN B C 1
ATOM 5413 O O . GLN B 1 26 ? 7.797 -9.016 11.203 1 93.88 26 GLN B O 1
ATOM 5418 N N . HIS B 1 27 ? 6.977 -10.953 10.477 1 95.44 27 HIS B N 1
ATOM 5419 C CA . HIS B 1 27 ? 7.973 -11.094 9.422 1 95.44 27 HIS B CA 1
ATOM 5420 C C . HIS B 1 27 ? 7.434 -10.609 8.086 1 95.44 27 HIS B C 1
ATOM 5422 O O . HIS B 1 27 ? 8.016 -10.898 7.035 1 95.44 27 HIS B O 1
ATOM 5428 N N . PHE B 1 28 ? 6.312 -9.953 8.07 1 93.88 28 PHE B N 1
ATOM 5429 C CA . PHE B 1 28 ? 5.684 -9.312 6.918 1 93.88 28 PHE B CA 1
ATOM 5430 C C . PHE B 1 28 ? 5.285 -10.344 5.871 1 93.88 28 PHE B C 1
ATOM 5432 O O . PHE B 1 28 ? 5.316 -10.062 4.672 1 93.88 28 PHE B O 1
ATOM 5439 N N . GLU B 1 29 ? 5.102 -11.594 6.293 1 94.75 29 GLU B N 1
ATOM 5440 C CA . GLU B 1 29 ? 4.547 -12.633 5.43 1 94.75 29 GLU B CA 1
ATOM 5441 C C . GLU B 1 29 ? 3.027 -12.711 5.562 1 94.75 29 GLU B C 1
ATOM 5443 O O . GLU B 1 29 ? 2.496 -13.648 6.152 1 94.75 29 GLU B O 1
ATOM 5448 N N . PHE B 1 30 ? 2.391 -11.805 4.922 1 93.81 30 PHE B N 1
ATOM 5449 C CA . PHE B 1 30 ? 0.966 -11.586 5.145 1 93.81 30 PHE B CA 1
ATOM 5450 C C . PHE B 1 30 ? 0.139 -12.664 4.445 1 93.81 30 PHE B C 1
ATOM 5452 O O . PHE B 1 30 ? -0.908 -13.07 4.949 1 93.81 30 PHE B O 1
ATOM 5459 N N . SER B 1 31 ? 0.592 -13.117 3.295 1 91.81 31 SER B N 1
ATOM 5460 C CA . SER B 1 31 ? -0.138 -14.156 2.58 1 91.81 31 SER B CA 1
ATOM 5461 C C . SER B 1 31 ? -0.232 -15.43 3.41 1 91.81 31 SER B C 1
ATOM 5463 O O . SER B 1 31 ? -1.307 -16.031 3.525 1 91.81 31 SER B O 1
ATOM 5465 N N . ASP B 1 32 ? 0.89 -15.82 3.996 1 95.56 32 ASP B N 1
ATOM 5466 C CA . ASP B 1 32 ? 0.896 -17.016 4.848 1 95.56 32 ASP B CA 1
ATOM 5467 C C . ASP B 1 32 ? 0.065 -16.781 6.109 1 95.56 32 ASP B C 1
ATOM 5469 O O . ASP B 1 32 ? -0.566 -17.719 6.617 1 95.56 32 ASP B O 1
ATOM 5473 N N . ALA B 1 33 ? 0.104 -15.57 6.613 1 97 33 ALA B N 1
ATOM 5474 C CA . ALA B 1 33 ? -0.712 -15.25 7.785 1 97 33 ALA B CA 1
ATOM 5475 C C . ALA B 1 33 ? -2.197 -15.422 7.477 1 97 33 ALA B C 1
ATOM 5477 O O . ALA B 1 33 ? -2.945 -15.984 8.281 1 97 33 ALA B O 1
ATOM 5478 N N . VAL B 1 34 ? -2.623 -14.984 6.312 1 95.75 34 VAL B N 1
ATOM 5479 C CA . VAL B 1 34 ? -4.023 -15.094 5.914 1 95.75 34 VAL B CA 1
ATOM 5480 C C . VAL B 1 34 ? -4.414 -16.562 5.789 1 95.75 34 VAL B C 1
ATOM 5482 O O . VAL B 1 34 ? -5.453 -16.984 6.305 1 95.75 34 VAL B O 1
ATOM 5485 N N . ASN B 1 35 ? -3.568 -17.281 5.156 1 93.44 35 ASN B N 1
ATOM 5486 C CA . ASN B 1 35 ? -3.865 -18.703 4.945 1 93.44 35 ASN B CA 1
ATOM 5487 C C . ASN B 1 35 ? -3.982 -19.453 6.27 1 93.44 35 ASN B C 1
ATOM 5489 O O . ASN B 1 35 ? -4.926 -20.219 6.473 1 93.44 35 ASN B O 1
ATOM 5493 N N . LEU B 1 36 ? -3.051 -19.219 7.113 1 94.69 36 LEU B N 1
ATOM 5494 C CA . LEU B 1 36 ? -3.057 -19.891 8.406 1 94.69 36 LEU B CA 1
ATOM 5495 C C . LEU B 1 36 ? -4.242 -19.438 9.25 1 94.69 36 LEU B C 1
ATOM 5497 O O . LEU B 1 36 ? -4.879 -20.266 9.922 1 94.69 36 LEU B O 1
ATOM 5501 N N . ALA B 1 37 ? -4.473 -18.188 9.227 1 96.31 37 ALA B N 1
ATOM 5502 C CA . ALA B 1 37 ? -5.562 -17.641 10.031 1 96.31 37 ALA B CA 1
ATOM 5503 C C . ALA B 1 37 ? -6.918 -18.125 9.523 1 96.31 37 ALA B C 1
ATOM 5505 O O . ALA B 1 37 ? -7.836 -18.344 10.32 1 96.31 37 ALA B O 1
ATOM 5506 N N . GLU B 1 38 ? -7.035 -18.234 8.25 1 93.12 38 GLU B N 1
ATOM 5507 C CA . GLU B 1 38 ? -8.273 -18.734 7.664 1 93.12 38 GLU B CA 1
ATOM 5508 C C . GLU B 1 38 ? -8.539 -20.172 8.094 1 93.12 38 GLU B C 1
ATOM 5510 O O . GLU B 1 38 ? -9.672 -20.516 8.453 1 93.12 38 GLU B O 1
ATOM 5515 N N . LEU B 1 39 ? -7.512 -20.984 8.078 1 92.5 39 LEU B N 1
ATOM 5516 C CA . LEU B 1 39 ? -7.641 -22.359 8.523 1 92.5 39 LEU B CA 1
ATOM 5517 C C . LEU B 1 39 ? -8 -22.422 10 1 92.5 39 LEU B C 1
ATOM 5519 O O . LEU B 1 39 ? -8.867 -23.203 10.398 1 92.5 39 LEU B O 1
ATOM 5523 N N . TYR B 1 40 ? -7.305 -21.641 10.766 1 93.81 40 TYR B N 1
ATOM 5524 C CA . TYR B 1 40 ? -7.527 -21.594 12.211 1 93.81 40 TYR B CA 1
ATOM 5525 C C . TYR B 1 40 ? -8.953 -21.156 12.531 1 93.81 40 TYR B C 1
ATOM 5527 O O . TYR B 1 40 ? -9.617 -21.766 13.375 1 93.81 40 TYR B O 1
ATOM 5535 N N . TYR B 1 41 ? -9.469 -20.188 11.836 1 93.25 41 TYR B N 1
ATOM 5536 C CA . TYR B 1 41 ? -10.805 -19.641 12.078 1 93.25 41 TYR B CA 1
ATOM 5537 C C . TYR B 1 41 ? -11.875 -20.641 11.648 1 93.25 41 TYR B C 1
ATOM 5539 O O . TYR B 1 41 ? -12.93 -20.734 12.281 1 93.25 41 TYR B O 1
ATOM 5547 N N . THR B 1 42 ? -11.633 -21.281 10.547 1 88.44 42 THR B N 1
ATOM 5548 C CA . THR B 1 42 ? -12.594 -22.266 10.07 1 88.44 42 THR B CA 1
ATOM 5549 C C . THR B 1 42 ? -12.75 -23.406 11.078 1 88.44 42 THR B C 1
ATOM 5551 O O . THR B 1 42 ? -13.844 -23.938 11.266 1 88.44 42 THR B O 1
ATOM 5554 N N . GLN B 1 43 ? -11.703 -23.719 11.789 1 87.62 43 GLN B N 1
ATOM 5555 C CA . GLN B 1 43 ? -11.719 -24.859 12.703 1 87.62 43 GLN B CA 1
ATOM 5556 C C . GLN B 1 43 ? -12.297 -24.453 14.062 1 87.62 43 GLN B C 1
ATOM 5558 O O . GLN B 1 43 ? -13.008 -25.25 14.695 1 87.62 43 GLN B O 1
ATOM 5563 N N . THR B 1 44 ? -11.992 -23.281 14.531 1 91.19 44 THR B N 1
ATOM 5564 C CA . THR B 1 44 ? -12.312 -22.953 15.914 1 91.19 44 THR B CA 1
ATOM 5565 C C . THR B 1 44 ? -13.469 -21.953 15.977 1 91.19 44 THR B C 1
ATOM 5567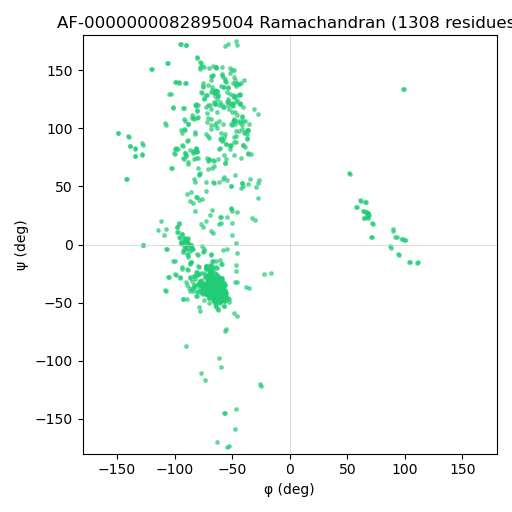 O O . THR B 1 44 ? -14.281 -21.984 16.906 1 91.19 44 THR B O 1
ATOM 5570 N N . LYS B 1 45 ? -13.531 -21.016 15.133 1 91.19 45 LYS B N 1
ATOM 5571 C CA . LYS B 1 45 ? -14.516 -19.938 15.078 1 91.19 45 LYS B CA 1
ATOM 5572 C C . LYS B 1 45 ? -14.523 -19.141 16.375 1 91.19 45 LYS B C 1
ATOM 5574 O O . LYS B 1 45 ? -15.594 -18.766 16.875 1 91.19 45 LYS B O 1
ATOM 5579 N N . ASN B 1 46 ? -13.367 -19.062 16.953 1 92.12 46 ASN B N 1
ATOM 5580 C CA . ASN B 1 46 ? -13.273 -18.281 18.188 1 92.12 46 ASN B CA 1
ATOM 5581 C C . ASN B 1 46 ? -12.93 -16.812 17.906 1 92.12 46 ASN B C 1
ATOM 5583 O O . ASN B 1 46 ? -12.656 -16.453 16.75 1 92.12 46 ASN B O 1
ATOM 5587 N N . ASP B 1 47 ? -13 -15.984 18.953 1 94.69 47 ASP B N 1
ATOM 5588 C CA . ASP B 1 47 ? -12.82 -14.547 18.812 1 94.69 47 ASP B CA 1
ATOM 5589 C C . ASP B 1 47 ? -11.375 -14.203 18.438 1 94.69 47 ASP B C 1
ATOM 5591 O O . ASP B 1 47 ? -11.133 -13.305 17.641 1 94.69 47 ASP B O 1
ATOM 5595 N N . VAL B 1 48 ? -10.453 -14.914 19.031 1 94.56 48 VAL B N 1
ATOM 5596 C CA . VAL B 1 48 ? -9.047 -14.641 18.766 1 94.56 48 VAL B CA 1
ATOM 5597 C C . VAL B 1 48 ? -8.719 -14.984 17.312 1 94.56 48 VAL B C 1
ATOM 5599 O O . VAL B 1 48 ? -8.008 -14.234 16.641 1 94.56 48 VAL B O 1
ATOM 5602 N N . ALA B 1 49 ? -9.25 -16.109 16.844 1 94.94 49 ALA B N 1
ATOM 5603 C CA . ALA B 1 49 ? -9.039 -16.516 15.461 1 94.94 49 ALA B CA 1
ATOM 5604 C C . ALA B 1 49 ? -9.641 -15.492 14.492 1 94.94 49 ALA B C 1
ATOM 5606 O O . ALA B 1 49 ? -9.039 -15.18 13.461 1 94.94 49 ALA B O 1
ATOM 5607 N N . CYS B 1 50 ? -10.805 -15.039 14.828 1 96.44 50 CYS B N 1
ATOM 5608 C CA . CYS B 1 50 ? -11.438 -14.031 14 1 96.44 50 CYS B CA 1
ATOM 5609 C C . CYS B 1 50 ? -10.602 -12.758 13.953 1 96.44 50 CYS B C 1
ATOM 5611 O O . CYS B 1 50 ? -10.422 -12.172 12.883 1 96.44 50 CYS B O 1
ATOM 5613 N N . PHE B 1 51 ? -10.086 -12.383 15.07 1 96.94 51 PHE B N 1
ATOM 5614 C CA . PHE B 1 51 ? -9.25 -11.188 15.156 1 96.94 51 PHE B CA 1
ATOM 5615 C C . PHE B 1 51 ? -8.008 -11.328 14.289 1 96.94 51 PHE B C 1
ATOM 5617 O O . PHE B 1 51 ? -7.668 -10.422 13.523 1 96.94 51 PHE B O 1
ATOM 5624 N N . LEU B 1 52 ? -7.359 -12.445 14.344 1 97 52 LEU B N 1
ATOM 5625 C CA . LEU B 1 52 ? -6.129 -12.688 13.594 1 97 52 LEU B CA 1
ATOM 5626 C C . LEU B 1 52 ? -6.406 -12.75 12.094 1 97 52 LEU B C 1
ATOM 5628 O O . LEU B 1 52 ? -5.613 -12.258 11.297 1 97 52 LEU B O 1
ATOM 5632 N N . LEU B 1 53 ? -7.492 -13.344 11.742 1 96.62 53 LEU B N 1
ATOM 5633 C CA . LEU B 1 53 ? -7.855 -13.422 10.336 1 96.62 53 LEU B CA 1
ATOM 5634 C C . LEU B 1 53 ? -8.148 -12.031 9.773 1 96.62 53 LEU B C 1
ATOM 5636 O O . LEU B 1 53 ? -7.633 -11.664 8.719 1 96.62 53 LEU B O 1
ATOM 5640 N N . THR B 1 54 ? -8.938 -11.266 10.477 1 96.88 54 THR B N 1
ATOM 5641 C CA . THR B 1 54 ? -9.312 -9.93 10.023 1 96.88 54 THR B CA 1
ATOM 5642 C C . THR B 1 54 ? -8.086 -9.023 9.953 1 96.88 54 THR B C 1
ATOM 5644 O O . THR B 1 54 ? -7.922 -8.266 8.992 1 96.88 54 THR B O 1
ATOM 5647 N N . LYS B 1 55 ? -7.254 -9.117 10.945 1 96.75 55 LYS B N 1
ATOM 5648 C CA . LYS B 1 55 ? -6.012 -8.344 10.953 1 96.75 55 LYS B CA 1
ATOM 5649 C C . LYS B 1 55 ? -5.137 -8.703 9.758 1 96.75 55 LYS B C 1
ATOM 5651 O O . LYS B 1 55 ? -4.602 -7.816 9.086 1 96.75 55 LYS B O 1
ATOM 5656 N N . SER B 1 56 ? -4.996 -10.016 9.477 1 97 56 SER B N 1
ATOM 5657 C CA . SER B 1 56 ? -4.176 -10.484 8.367 1 97 56 SER B CA 1
ATOM 5658 C C . SER B 1 56 ? -4.758 -10.039 7.027 1 97 56 SER B C 1
ATOM 5660 O O . SER B 1 56 ? -4.02 -9.625 6.129 1 97 56 SER B O 1
ATOM 5662 N N . LEU B 1 57 ? -6.07 -10.086 6.922 1 95.12 57 LEU B N 1
ATOM 5663 C CA . LEU B 1 57 ? -6.742 -9.672 5.695 1 95.12 57 LEU B CA 1
ATOM 5664 C C . LEU B 1 57 ? -6.562 -8.172 5.461 1 95.12 57 LEU B C 1
ATOM 5666 O O . LEU B 1 57 ? -6.297 -7.746 4.336 1 95.12 57 LEU B O 1
ATOM 5670 N N . HIS B 1 58 ? -6.664 -7.41 6.52 1 94.75 58 HIS B N 1
ATOM 5671 C CA . HIS B 1 58 ? -6.512 -5.965 6.41 1 94.75 58 HIS B CA 1
ATOM 5672 C C . HIS B 1 58 ? -5.098 -5.59 5.969 1 94.75 58 HIS B C 1
ATOM 5674 O O . HIS B 1 58 ? -4.922 -4.75 5.086 1 94.75 58 HIS B O 1
ATOM 5680 N N . LEU B 1 59 ? -4.145 -6.219 6.52 1 93.31 59 LEU B N 1
ATOM 5681 C CA . LEU B 1 59 ? -2.75 -5.922 6.207 1 93.31 59 LEU B CA 1
ATOM 5682 C C . LEU B 1 59 ? -2.396 -6.383 4.801 1 93.31 59 LEU B C 1
ATOM 5684 O O . LEU B 1 59 ? -1.462 -5.859 4.188 1 93.31 59 LEU B O 1
ATOM 5688 N N . SER B 1 60 ? -3.148 -7.387 4.32 1 90.62 60 SER B N 1
ATOM 5689 C CA . SER B 1 60 ? -2.928 -7.867 2.959 1 90.62 60 SER B CA 1
ATOM 5690 C C . SER B 1 60 ? -3.689 -7.023 1.943 1 90.62 60 SER B C 1
ATOM 5692 O O . SER B 1 60 ? -3.672 -7.32 0.746 1 90.62 60 SER B O 1
ATOM 5694 N N . GLY B 1 61 ? -4.488 -6.039 2.393 1 87.5 61 GLY B N 1
ATOM 5695 C CA . GLY B 1 61 ? -5.152 -5.109 1.492 1 87.5 61 GLY B CA 1
ATOM 5696 C C . GLY B 1 61 ? -6.605 -5.461 1.235 1 87.5 61 GLY B C 1
ATOM 5697 O O . GLY B 1 61 ? -7.289 -4.781 0.465 1 87.5 61 GLY B O 1
ATOM 5698 N N . PHE B 1 62 ? -7.105 -6.473 1.887 1 90.19 62 PHE B N 1
ATOM 5699 C CA . PHE B 1 62 ? -8.484 -6.887 1.661 1 90.19 62 PHE B CA 1
ATOM 5700 C C . PHE B 1 62 ? -9.383 -6.414 2.797 1 90.19 62 PHE B C 1
ATOM 5702 O O . PHE B 1 62 ? -10.016 -7.227 3.475 1 90.19 62 PHE B O 1
ATOM 5709 N N . THR B 1 63 ? -9.523 -5.168 2.91 1 92 63 THR B N 1
ATOM 5710 C CA . THR B 1 63 ? -10.211 -4.516 4.02 1 92 63 THR B CA 1
ATOM 5711 C C . THR B 1 63 ? -11.719 -4.77 3.953 1 92 63 THR B C 1
ATOM 5713 O O . THR B 1 63 ? -12.367 -4.957 4.984 1 92 63 THR B O 1
ATOM 5716 N N . THR B 1 64 ? -12.305 -4.75 2.768 1 90.31 64 THR B N 1
ATOM 5717 C CA . THR B 1 64 ? -13.742 -4.961 2.621 1 90.31 64 THR B CA 1
ATOM 5718 C C . THR B 1 64 ? -14.141 -6.348 3.117 1 90.31 64 THR B C 1
ATOM 5720 O O . THR B 1 64 ? -15.117 -6.496 3.85 1 90.31 64 THR B O 1
ATOM 5723 N N . TYR B 1 65 ? -13.367 -7.27 2.703 1 90.56 65 TYR B N 1
ATOM 5724 C CA . TYR B 1 65 ? -13.664 -8.633 3.133 1 90.56 65 TYR B CA 1
ATOM 5725 C C . TYR B 1 65 ? -13.422 -8.797 4.629 1 90.56 65 TYR B C 1
ATOM 5727 O O . TYR B 1 65 ? -14.164 -9.516 5.309 1 90.56 65 TYR B O 1
ATOM 5735 N N . ALA B 1 66 ? -12.336 -8.172 5.086 1 94.94 66 ALA B N 1
ATOM 5736 C CA . ALA B 1 66 ? -12.062 -8.203 6.52 1 94.94 66 ALA B CA 1
ATOM 5737 C C . ALA B 1 66 ? -13.25 -7.668 7.316 1 94.94 66 ALA B C 1
ATOM 5739 O O . ALA B 1 66 ? -13.641 -8.25 8.328 1 94.94 66 ALA B O 1
ATOM 5740 N N . THR B 1 67 ? -13.891 -6.605 6.883 1 95 67 THR B N 1
ATOM 5741 C CA . THR B 1 67 ? -15.031 -5.996 7.555 1 95 67 THR B CA 1
ATOM 5742 C C . THR B 1 67 ? -16.234 -6.941 7.566 1 95 67 THR B C 1
ATOM 5744 O O . THR B 1 67 ? -16.922 -7.059 8.578 1 95 67 THR B O 1
ATOM 5747 N N . ASP B 1 68 ? -16.406 -7.629 6.477 1 93.38 68 ASP B N 1
ATOM 5748 C CA . ASP B 1 68 ? -17.531 -8.547 6.367 1 93.38 68 ASP B CA 1
ATOM 5749 C C . ASP B 1 68 ? -17.359 -9.734 7.324 1 93.38 68 ASP B C 1
ATOM 5751 O O . ASP B 1 68 ? -18.344 -10.203 7.91 1 93.38 68 ASP B O 1
ATOM 5755 N N . VAL B 1 69 ? -16.172 -10.188 7.449 1 93.94 69 VAL B N 1
ATOM 5756 C CA . VAL B 1 69 ? -15.906 -11.336 8.32 1 93.94 69 VAL B CA 1
ATOM 5757 C C . VAL B 1 69 ? -16.234 -10.977 9.766 1 93.94 69 VAL B C 1
ATOM 5759 O O . VAL B 1 69 ? -16.891 -11.742 10.469 1 93.94 69 VAL B O 1
ATOM 5762 N N . ILE B 1 70 ? -15.781 -9.781 10.227 1 95.62 70 ILE B N 1
ATOM 5763 C CA . ILE B 1 70 ? -16.016 -9.375 11.609 1 95.62 70 ILE B CA 1
ATOM 5764 C C . ILE B 1 70 ? -17.5 -9.109 11.828 1 95.62 70 ILE B C 1
ATOM 5766 O O . ILE B 1 70 ? -18.031 -9.414 12.898 1 95.62 70 ILE B O 1
ATOM 5770 N N . ARG B 1 71 ? -18.156 -8.531 10.875 1 94.75 71 ARG B N 1
ATOM 5771 C CA . ARG B 1 71 ? -19.578 -8.242 10.984 1 94.75 71 ARG B CA 1
ATOM 5772 C C . ARG B 1 71 ? -20.391 -9.531 11.148 1 94.75 71 ARG B C 1
ATOM 5774 O O . ARG B 1 71 ? -21.344 -9.578 11.93 1 94.75 71 ARG B O 1
ATOM 5781 N N . LYS B 1 72 ? -19.984 -10.523 10.367 1 93 72 LYS B N 1
ATOM 5782 C CA . LYS B 1 72 ? -20.672 -11.812 10.445 1 93 72 LYS B CA 1
ATOM 5783 C C . LYS B 1 72 ? -20.406 -12.484 11.789 1 93 72 LYS B C 1
ATOM 5785 O O . LYS B 1 72 ? -21.312 -13.094 12.367 1 93 72 LYS B O 1
ATOM 5790 N N . HIS B 1 73 ? -19.188 -12.422 12.273 1 94.38 73 HIS B N 1
ATOM 5791 C CA . HIS B 1 73 ? -18.812 -13.039 13.539 1 94.38 73 HIS B CA 1
ATOM 5792 C C . HIS B 1 73 ? -19.391 -12.266 14.727 1 94.38 73 HIS B C 1
ATOM 5794 O O . HIS B 1 73 ? -19.812 -12.867 15.719 1 94.38 73 HIS B O 1
ATOM 5800 N N . GLY B 1 74 ? -19.422 -10.969 14.68 1 93.19 74 GLY B N 1
ATOM 5801 C CA . GLY B 1 74 ? -19.922 -10.125 15.75 1 93.19 74 GLY B CA 1
ATOM 5802 C C . GLY B 1 74 ? -18.828 -9.562 16.625 1 93.19 74 GLY B C 1
ATOM 5803 O O . GLY B 1 74 ? -17.891 -10.273 17 1 93.19 74 GLY B O 1
ATOM 5804 N N . PRO B 1 75 ? -18.844 -8.312 16.938 1 90.38 75 PRO B N 1
ATOM 5805 C CA . PRO B 1 75 ? -17.828 -7.652 17.766 1 90.38 75 PRO B CA 1
ATOM 5806 C C . PRO B 1 75 ? -18.062 -7.859 19.266 1 90.38 75 PRO B C 1
ATOM 5808 O O . PRO B 1 75 ? -18.406 -6.91 19.984 1 90.38 75 PRO B O 1
ATOM 5811 N N . LYS B 1 76 ? -17.625 -8.977 19.766 1 91.44 76 LYS B N 1
ATOM 5812 C CA . LYS B 1 76 ? -17.938 -9.383 21.125 1 91.44 76 LYS B CA 1
ATOM 5813 C C . LYS B 1 76 ? -16.812 -8.984 22.078 1 91.44 76 LYS B C 1
ATOM 5815 O O . LYS B 1 76 ? -17.016 -8.875 23.297 1 91.44 76 LYS B O 1
ATOM 5820 N N . THR B 1 77 ? -15.625 -8.891 21.641 1 94.44 77 THR B N 1
ATOM 5821 C CA . THR B 1 77 ? -14.461 -8.531 22.438 1 94.44 77 THR B CA 1
ATOM 5822 C C . THR B 1 77 ? -14 -7.109 22.109 1 94.44 77 THR B C 1
ATOM 5824 O O . THR B 1 77 ? -14.328 -6.57 21.047 1 94.44 77 THR B O 1
ATOM 5827 N N . PRO B 1 78 ? -13.281 -6.438 23.078 1 95.75 78 PRO B N 1
ATOM 5828 C CA . PRO B 1 78 ? -12.766 -5.094 22.812 1 95.75 78 PRO B CA 1
ATOM 5829 C C . PRO B 1 78 ? -11.883 -5.039 21.562 1 95.75 78 PRO B C 1
ATOM 5831 O O . PRO B 1 78 ? -11.922 -4.055 20.812 1 95.75 78 PRO B O 1
ATOM 5834 N N . ASP B 1 79 ? -11.156 -6.125 21.359 1 96 79 ASP B N 1
ATOM 5835 C CA . ASP B 1 79 ? -10.281 -6.168 20.188 1 96 79 ASP B CA 1
ATOM 5836 C C . ASP B 1 79 ? -11.086 -6.164 18.891 1 96 79 ASP B C 1
ATOM 5838 O O . ASP B 1 79 ? -10.773 -5.422 17.969 1 96 79 ASP B O 1
ATOM 5842 N N . LEU B 1 80 ? -12.086 -6.969 18.859 1 96.75 80 LEU B N 1
ATOM 5843 C CA . LEU B 1 80 ? -12.906 -7.066 17.656 1 96.75 80 LEU B CA 1
ATOM 5844 C C . LEU B 1 80 ? -13.734 -5.797 17.469 1 96.75 80 LEU B C 1
ATOM 5846 O O . LEU B 1 80 ? -13.93 -5.355 16.328 1 96.75 80 LEU B O 1
ATOM 5850 N N . ARG B 1 81 ? -14.211 -5.227 18.531 1 96.69 81 ARG B N 1
ATOM 5851 C CA . ARG B 1 81 ? -14.984 -3.992 18.453 1 96.69 81 ARG B CA 1
ATOM 5852 C C . ARG B 1 81 ? -14.141 -2.846 17.906 1 96.69 81 ARG B C 1
ATOM 5854 O O . ARG B 1 81 ? -14.586 -2.104 17.031 1 96.69 81 ARG B O 1
ATOM 5861 N N . TYR B 1 82 ? -12.969 -2.713 18.422 1 97.19 82 TYR B N 1
ATOM 5862 C CA . TYR B 1 82 ? -12.07 -1.663 17.938 1 97.19 82 TYR B CA 1
ATOM 5863 C C . TYR B 1 82 ? -11.742 -1.861 16.469 1 97.19 82 TYR B C 1
ATOM 5865 O O . TYR B 1 82 ? -11.758 -0.907 15.688 1 97.19 82 TYR B O 1
ATOM 5873 N N . LEU B 1 83 ? -11.359 -3.105 16.156 1 97.38 83 LEU B N 1
ATOM 5874 C CA . LEU B 1 83 ? -10.945 -3.389 14.797 1 97.38 83 LEU B CA 1
ATOM 5875 C C . LEU B 1 83 ? -12.078 -3.094 13.812 1 97.38 83 LEU B C 1
ATOM 5877 O O . LEU B 1 83 ? -11.844 -2.504 12.758 1 97.38 83 LEU B O 1
ATOM 5881 N N . LEU B 1 84 ? -13.297 -3.488 14.156 1 97.38 84 LEU B N 1
ATOM 5882 C CA . LEU B 1 84 ? -14.438 -3.195 13.297 1 97.38 84 LEU B CA 1
ATOM 5883 C C . LEU B 1 84 ? -14.648 -1.691 13.164 1 97.38 84 LEU B C 1
ATOM 5885 O O . LEU B 1 84 ? -14.938 -1.193 12.07 1 97.38 84 LEU B O 1
ATOM 5889 N N . GLY B 1 85 ? -14.531 -0.96 14.266 1 97.19 85 GLY B N 1
ATOM 5890 C CA . GLY B 1 85 ? -14.648 0.489 14.227 1 97.19 85 GLY B CA 1
ATOM 5891 C C . GLY B 1 85 ? -13.602 1.148 13.352 1 97.19 85 GLY B C 1
ATOM 5892 O O . GLY B 1 85 ? -13.906 2.074 12.594 1 97.19 85 GLY B O 1
ATOM 5893 N N . LYS B 1 86 ? -12.367 0.682 13.5 1 97.25 86 LYS B N 1
ATOM 5894 C CA . LYS B 1 86 ? -11.273 1.212 12.688 1 97.25 86 LYS B CA 1
ATOM 5895 C C . LYS B 1 86 ? -11.523 0.974 11.203 1 97.25 86 LYS B C 1
ATOM 5897 O O . LYS B 1 86 ? -11.312 1.868 10.383 1 97.25 86 LYS B O 1
ATOM 5902 N N . LEU B 1 87 ? -11.914 -0.258 10.867 1 96.44 87 LEU B N 1
ATOM 5903 C CA . LEU B 1 87 ? -12.18 -0.598 9.477 1 96.44 87 LEU B CA 1
ATOM 5904 C C . LEU B 1 87 ? -13.375 0.193 8.945 1 96.44 87 LEU B C 1
ATOM 5906 O O . LEU B 1 87 ? -13.359 0.651 7.797 1 96.44 87 LEU B O 1
ATOM 5910 N N . ALA B 1 88 ? -14.383 0.358 9.75 1 96.62 88 ALA B N 1
ATOM 5911 C CA . ALA B 1 88 ? -15.539 1.168 9.367 1 96.62 88 ALA B CA 1
ATOM 5912 C C . ALA B 1 88 ? -15.141 2.623 9.141 1 96.62 88 ALA B C 1
ATOM 5914 O O . ALA B 1 88 ? -15.672 3.287 8.25 1 96.62 88 ALA B O 1
ATOM 5915 N N . PHE B 1 89 ? -14.258 3.156 9.945 1 96.12 89 PHE B N 1
ATOM 5916 C CA . PHE B 1 89 ? -13.75 4.516 9.805 1 96.12 89 PHE B CA 1
ATOM 5917 C C . PHE B 1 89 ? -13.031 4.688 8.477 1 96.12 89 PHE B C 1
ATOM 5919 O O . PHE B 1 89 ? -13.234 5.684 7.777 1 96.12 89 PHE B O 1
ATOM 5926 N N . GLU B 1 90 ? -12.195 3.705 8.086 1 92.06 90 GLU B N 1
ATOM 5927 C CA . GLU B 1 90 ? -11.469 3.75 6.82 1 92.06 90 GLU B CA 1
ATOM 5928 C C . GLU B 1 90 ? -12.422 3.701 5.633 1 92.06 90 GLU B C 1
ATOM 5930 O O . GLU B 1 90 ? -12.141 4.273 4.578 1 92.06 90 GLU B O 1
ATOM 5935 N N . ALA B 1 91 ? -13.547 3.049 5.867 1 91.31 91 ALA B N 1
ATOM 5936 C CA . ALA B 1 91 ? -14.562 2.959 4.824 1 91.31 91 ALA B CA 1
ATOM 5937 C C . ALA B 1 91 ? -15.484 4.176 4.848 1 91.31 91 ALA B C 1
ATOM 5939 O O . ALA B 1 91 ? -16.453 4.246 4.082 1 91.31 91 ALA B O 1
ATOM 5940 N N . LYS B 1 92 ? -15.297 5.133 5.77 1 90.88 92 LYS B N 1
ATOM 5941 C CA . LYS B 1 92 ? -16.047 6.379 5.926 1 90.88 92 LYS B CA 1
ATOM 5942 C C . LYS B 1 92 ? -17.484 6.102 6.336 1 90.88 92 LYS B C 1
ATOM 5944 O O . LYS B 1 92 ? -18.406 6.797 5.902 1 90.88 92 LYS B O 1
ATOM 5949 N N . GLU B 1 93 ? -17.641 5.027 6.988 1 94.5 93 GLU B N 1
ATOM 5950 C CA . GLU B 1 93 ? -18.938 4.723 7.582 1 94.5 93 GLU B CA 1
ATOM 5951 C C . GLU B 1 93 ? -19.047 5.273 9 1 94.5 93 GLU B C 1
ATOM 5953 O O . GLU B 1 93 ? -19.078 4.512 9.969 1 94.5 93 GLU B O 1
ATOM 5958 N N . TYR B 1 94 ? -19.25 6.551 9.164 1 94.5 94 TYR B N 1
ATOM 5959 C CA . TYR B 1 94 ? -19.125 7.266 10.43 1 94.5 94 TYR B CA 1
ATOM 5960 C C . TYR B 1 94 ? -20.25 6.887 11.383 1 94.5 94 TYR B C 1
ATOM 5962 O O . TYR B 1 94 ? -20.016 6.703 12.586 1 94.5 94 TYR B O 1
ATOM 5970 N N . PRO B 1 95 ? -21.469 6.656 10.859 1 94.69 95 PRO B N 1
ATOM 5971 C CA . PRO B 1 95 ? -22.516 6.27 11.805 1 94.69 95 PRO B CA 1
ATOM 5972 C C . PRO B 1 95 ? -22.234 4.934 12.492 1 94.69 95 PRO B C 1
ATOM 5974 O O . PRO B 1 95 ? -22.531 4.77 13.672 1 94.69 95 PRO B O 1
ATOM 5977 N N . GLU B 1 96 ? -21.672 4.039 11.773 1 94.94 96 GLU B N 1
ATOM 5978 C CA . GLU B 1 96 ? -21.328 2.74 12.352 1 94.94 96 GLU B CA 1
ATOM 5979 C C . GLU B 1 96 ? -20.219 2.871 13.391 1 94.94 96 GLU B C 1
ATOM 5981 O O . GLU B 1 96 ? -20.234 2.168 14.398 1 94.94 96 GLU B O 1
ATOM 5986 N N . VAL B 1 97 ? -19.312 3.738 13.156 1 97.12 97 VAL B N 1
ATOM 5987 C CA . VAL B 1 97 ? -18.219 3.975 14.094 1 97.12 97 VAL B CA 1
ATOM 5988 C C . VAL B 1 97 ? -18.781 4.469 15.422 1 97.12 97 VAL B C 1
ATOM 5990 O O . VAL B 1 97 ? -18.391 3.975 16.484 1 97.12 97 VAL B O 1
ATOM 5993 N N . GLU B 1 98 ? -19.672 5.395 15.367 1 95.12 98 GLU B N 1
ATOM 5994 C CA . GLU B 1 98 ? -20.25 5.945 16.594 1 95.12 98 GLU B CA 1
ATOM 5995 C C . GLU B 1 98 ? -21.062 4.891 17.328 1 95.12 98 GLU B C 1
ATOM 5997 O O . GLU B 1 98 ? -21.031 4.828 18.562 1 95.12 98 GLU B O 1
ATOM 6002 N N . LYS B 1 99 ? -21.734 4.078 16.562 1 94.25 99 LYS B N 1
ATOM 6003 C CA . LYS B 1 99 ? -22.516 3.014 17.172 1 94.25 99 LYS B CA 1
ATOM 6004 C C . LYS B 1 99 ? -21.625 2.023 17.922 1 94.25 99 LYS B C 1
ATOM 6006 O O . LYS B 1 99 ? -22 1.517 18.984 1 94.25 99 LYS B O 1
ATOM 6011 N N . LEU B 1 100 ? -20.5 1.821 17.406 1 96.12 100 LEU B N 1
ATOM 6012 C CA . LEU B 1 100 ? -19.594 0.824 17.969 1 96.12 100 LEU B CA 1
ATOM 6013 C C . LEU B 1 100 ? -18.812 1.399 19.141 1 96.12 100 LEU B C 1
ATOM 6015 O O . LEU B 1 100 ? -18.547 0.693 20.109 1 96.12 100 LEU B O 1
ATOM 6019 N N . PHE B 1 101 ? -18.453 2.689 19.094 1 96.62 101 PHE B N 1
ATOM 6020 C CA . PHE B 1 101 ? -17.5 3.252 20.047 1 96.62 101 PHE B CA 1
ATOM 6021 C C . PHE B 1 101 ? -18.203 3.99 21.172 1 96.62 101 PHE B C 1
ATOM 6023 O O . PHE B 1 101 ? -17.641 4.176 22.25 1 96.62 101 PHE B O 1
ATOM 6030 N N . VAL B 1 102 ? -19.359 4.465 20.922 1 94 102 VAL B N 1
ATOM 6031 C CA . VAL B 1 102 ? -20.047 5.309 21.906 1 94 102 VAL B CA 1
ATOM 6032 C C . VAL B 1 102 ? -21 4.461 22.734 1 94 102 VAL B C 1
ATOM 6034 O O . VAL B 1 102 ? -21.641 3.537 22.219 1 94 102 VAL B O 1
ATOM 6037 N N . SER B 1 103 ? -21 4.781 23.969 1 89 103 SER B N 1
ATOM 6038 C CA . SER B 1 103 ? -21.906 4.098 24.891 1 89 103 SER B CA 1
ATOM 6039 C C . SER B 1 103 ? -23.359 4.438 24.609 1 89 103 SER B C 1
ATOM 6041 O O . SER B 1 103 ? -23.656 5.543 24.141 1 89 103 SER B O 1
ATOM 6043 N N . LYS B 1 104 ? -24.156 3.564 24.781 1 81.38 104 LYS B N 1
ATOM 6044 C CA . LYS B 1 104 ? -25.594 3.77 24.594 1 81.38 104 LYS B CA 1
ATOM 6045 C C . LYS B 1 104 ? -26.188 4.578 25.734 1 81.38 104 LYS B C 1
ATOM 6047 O O . LYS B 1 104 ? -27.297 5.098 25.625 1 81.38 104 LYS B O 1
ATOM 6052 N N . ILE B 1 105 ? -25.391 4.82 26.656 1 76.56 105 ILE B N 1
ATOM 6053 C CA . ILE B 1 105 ? -25.875 5.566 27.828 1 76.56 105 ILE B CA 1
ATOM 6054 C C . ILE B 1 105 ? -25.859 7.062 27.516 1 76.56 105 ILE B C 1
ATOM 6056 O O . ILE B 1 105 ? -24.828 7.609 27.125 1 76.56 105 ILE B O 1
ATOM 6060 N N . LYS B 1 106 ? -27 7.676 27.578 1 74.62 106 LYS B N 1
ATOM 6061 C CA . LYS B 1 106 ? -27.156 9.102 27.281 1 74.62 106 LYS B CA 1
ATOM 6062 C C . LYS B 1 106 ? -26.422 9.953 28.312 1 74.62 106 LYS B C 1
ATOM 6064 O O . LYS B 1 106 ? -26.438 9.641 29.5 1 74.62 106 LYS B O 1
ATOM 6069 N N . PRO B 1 107 ? -25.609 10.914 27.781 1 73.62 107 PRO B N 1
ATOM 6070 C CA . PRO B 1 107 ? -24.906 11.812 28.703 1 73.62 107 PRO B CA 1
ATOM 6071 C C . PRO B 1 107 ? -25.859 12.555 29.641 1 73.62 107 PRO B C 1
ATOM 6073 O O . PRO B 1 107 ? -27.031 12.773 29.281 1 73.62 107 PRO B O 1
ATOM 6076 N N . PRO B 1 108 ? -25.5 12.75 30.812 1 65.38 108 PRO B N 1
ATOM 6077 C CA . PRO B 1 108 ? -26.375 13.398 31.797 1 65.38 108 PRO B CA 1
ATOM 6078 C C . PRO B 1 108 ? -26.828 14.789 31.359 1 65.38 108 PRO B C 1
ATOM 6080 O O . PRO B 1 108 ? -27.953 15.195 31.688 1 65.38 108 PRO B O 1
ATOM 6083 N N . PHE B 1 109 ? -25.875 15.57 30.734 1 67.06 109 PHE B N 1
ATOM 6084 C CA . PHE B 1 109 ? -26.25 16.922 30.328 1 67.06 109 PHE B CA 1
ATOM 6085 C C . PHE B 1 109 ? -26.094 17.094 28.812 1 67.06 109 PHE B C 1
ATOM 6087 O O . PHE B 1 109 ? -25.266 16.422 28.188 1 67.06 109 PHE B O 1
ATOM 6094 N N . ARG B 1 110 ? -26.938 17.984 28.375 1 65.19 110 ARG B N 1
ATOM 6095 C CA . ARG B 1 110 ? -26.891 18.344 26.953 1 65.19 110 ARG B CA 1
ATOM 6096 C C . ARG B 1 110 ? -25.562 19.016 26.609 1 65.19 110 ARG B C 1
ATOM 6098 O O . ARG B 1 110 ? -25.078 19.859 27.359 1 65.19 110 ARG B O 1
ATOM 6105 N N . GLY B 1 111 ? -24.75 18.531 25.703 1 64.88 111 GLY B N 1
ATOM 6106 C CA . GLY B 1 111 ? -23.516 19.156 25.281 1 64.88 111 GLY B CA 1
ATOM 6107 C C . GLY B 1 111 ? -22.281 18.406 25.719 1 64.88 111 GLY B C 1
ATOM 6108 O O . GLY B 1 111 ? -21.172 18.703 25.266 1 64.88 111 GLY B O 1
ATOM 6109 N N . THR B 1 112 ? -22.547 17.484 26.703 1 74.31 112 THR B N 1
ATOM 6110 C CA . THR B 1 112 ? -21.406 16.688 27.141 1 74.31 112 THR B CA 1
ATOM 6111 C C . THR B 1 112 ? -21.062 15.602 26.125 1 74.31 112 THR B C 1
ATOM 6113 O O . THR B 1 112 ? -21.969 14.938 25.609 1 74.31 112 THR B O 1
ATOM 6116 N N . PRO B 1 113 ? -19.828 15.617 25.844 1 77.81 113 PRO B N 1
ATOM 6117 C CA . PRO B 1 113 ? -19.438 14.57 24.891 1 77.81 113 PRO B CA 1
ATOM 6118 C C . PRO B 1 113 ? -19.766 13.164 25.391 1 77.81 113 PRO B C 1
ATOM 6120 O O . PRO B 1 113 ? -19.641 12.898 26.594 1 77.81 113 PRO B O 1
ATOM 6123 N N . PRO B 1 114 ? -20.281 12.391 24.562 1 84.62 114 PRO B N 1
ATOM 6124 C CA . PRO B 1 114 ? -20.625 11.023 24.938 1 84.62 114 PRO B CA 1
ATOM 6125 C C . PRO B 1 114 ? -19.422 10.219 25.422 1 84.62 114 PRO B C 1
ATOM 6127 O O . PRO B 1 114 ? -18.297 10.484 25 1 84.62 114 PRO B O 1
ATOM 6130 N N . GLU B 1 115 ? -19.719 9.312 26.391 1 88.88 115 GLU B N 1
ATOM 6131 C CA . GLU B 1 115 ? -18.672 8.398 26.859 1 88.88 115 GLU B CA 1
ATOM 6132 C C . GLU B 1 115 ? -18.453 7.254 25.875 1 88.88 115 GLU B C 1
ATOM 6134 O O . GLU B 1 115 ? -19.344 6.926 25.094 1 88.88 115 GLU B O 1
ATOM 6139 N N . ILE B 1 116 ? -17.312 6.711 25.953 1 93.62 116 ILE B N 1
ATOM 6140 C CA . ILE B 1 116 ? -17.016 5.609 25.047 1 93.62 116 ILE B CA 1
ATOM 6141 C C . ILE B 1 116 ? -17.625 4.316 25.578 1 93.62 116 ILE B C 1
ATOM 6143 O O . ILE B 1 116 ? -17.984 4.238 26.766 1 93.62 116 ILE B O 1
ATOM 6147 N N . HIS B 1 117 ? -17.766 3.354 24.75 1 93.94 117 HIS B N 1
ATOM 6148 C CA . HIS B 1 117 ? -18.312 2.049 25.125 1 93.94 117 HIS B CA 1
ATOM 6149 C C . HIS B 1 117 ? -17.547 1.46 26.312 1 93.94 117 HIS B C 1
ATOM 6151 O O . HIS B 1 117 ? -16.312 1.506 26.344 1 93.94 117 HIS B O 1
ATOM 6157 N N . PRO B 1 118 ? -18.156 0.933 27.25 1 92.06 118 PRO B N 1
ATOM 6158 C CA . PRO B 1 118 ? -17.516 0.436 28.484 1 92.06 118 PRO B CA 1
ATOM 6159 C C . PRO B 1 118 ? -16.469 -0.644 28.203 1 92.06 118 PRO B C 1
ATOM 6161 O O . PRO B 1 118 ? -15.5 -0.764 28.953 1 92.06 118 PRO B O 1
ATOM 6164 N N . ASP B 1 119 ? -16.641 -1.401 27.156 1 92.12 119 ASP B N 1
ATOM 6165 C CA . ASP B 1 119 ? -15.703 -2.465 26.797 1 92.12 119 ASP B CA 1
ATOM 6166 C C . ASP B 1 119 ? -14.344 -1.892 26.422 1 92.12 119 ASP B C 1
ATOM 6168 O O . ASP B 1 119 ? -13.328 -2.58 26.5 1 92.12 119 ASP B O 1
ATOM 6172 N N . LEU B 1 120 ? -14.367 -0.703 26.016 1 95.19 120 LEU B N 1
ATOM 6173 C CA . LEU B 1 120 ? -13.156 -0.108 25.469 1 95.19 120 LEU B CA 1
ATOM 6174 C C . LEU B 1 120 ? -12.461 0.768 26.5 1 95.19 120 LEU B C 1
ATOM 6176 O O . LEU B 1 120 ? -11.273 1.082 26.359 1 95.19 120 LEU B O 1
ATOM 6180 N N . LYS B 1 121 ? -13.203 1.081 27.578 1 92.69 121 LYS B N 1
ATOM 6181 C CA . LYS B 1 121 ? -12.648 1.944 28.609 1 92.69 121 LYS B CA 1
ATOM 6182 C C . LYS B 1 121 ? -11.594 1.207 29.438 1 92.69 121 LYS B C 1
ATOM 6184 O O . LYS B 1 121 ? -11.805 0.061 29.844 1 92.69 121 LYS B O 1
ATOM 6189 N N . GLY B 1 122 ? -10.422 1.781 29.594 1 91.25 122 GLY B N 1
ATOM 6190 C CA . GLY B 1 122 ? -9.367 1.196 30.406 1 91.25 122 GLY B CA 1
ATOM 6191 C C . GLY B 1 122 ? -8.477 0.24 29.625 1 91.25 122 GLY B C 1
ATOM 6192 O O . GLY B 1 122 ? -7.527 -0.319 30.188 1 91.25 122 GLY B O 1
ATOM 6193 N N . THR B 1 123 ? -8.789 0.032 28.422 1 94.19 123 THR B N 1
ATOM 6194 C CA . THR B 1 123 ? -7.977 -0.85 27.594 1 94.19 123 THR B CA 1
ATOM 6195 C C . THR B 1 123 ? -6.949 -0.049 26.797 1 94.19 123 THR B C 1
ATOM 6197 O O . THR B 1 123 ? -6.953 1.184 26.828 1 94.19 123 THR B O 1
ATOM 6200 N N . ASP B 1 124 ? -6.047 -0.733 26.125 1 93.94 124 ASP B N 1
ATOM 6201 C CA . ASP B 1 124 ? -5.027 -0.093 25.297 1 93.94 124 ASP B CA 1
ATOM 6202 C C . ASP B 1 124 ? -5.652 0.57 24.062 1 93.94 124 ASP B C 1
ATOM 6204 O O . ASP B 1 124 ? -5.008 1.379 23.391 1 93.94 124 ASP B O 1
ATOM 6208 N N . HIS B 1 125 ? -6.941 0.29 23.891 1 96.44 125 HIS B N 1
ATOM 6209 C CA . HIS B 1 125 ? -7.617 0.837 22.719 1 96.44 125 HIS B CA 1
ATOM 6210 C C . HIS B 1 125 ? -8.148 2.238 23 1 96.44 125 HIS B C 1
ATOM 6212 O O . HIS B 1 125 ? -8.461 2.984 22.062 1 96.44 125 HIS B O 1
ATOM 6218 N N . GLU B 1 126 ? -8.258 2.648 24.188 1 96.19 126 GLU B N 1
ATOM 6219 C CA . GLU B 1 126 ? -8.992 3.836 24.609 1 96.19 126 GLU B CA 1
ATOM 6220 C C . GLU B 1 126 ? -8.477 5.086 23.906 1 96.19 126 GLU B C 1
ATOM 6222 O O . GLU B 1 126 ? -9.25 5.828 23.297 1 96.19 126 GLU B O 1
ATOM 6227 N N . PRO B 1 127 ? -7.137 5.344 23.969 1 96.25 127 PRO B N 1
ATOM 6228 C CA . PRO B 1 127 ? -6.672 6.57 23.312 1 96.25 127 PRO B CA 1
ATOM 6229 C C . PRO B 1 127 ? -6.945 6.582 21.812 1 96.25 127 PRO B C 1
ATOM 6231 O O . PRO B 1 127 ? -7.223 7.641 21.234 1 96.25 127 PRO B O 1
ATOM 6234 N N . PHE B 1 128 ? -6.898 5.473 21.188 1 97.44 128 PHE B N 1
ATOM 6235 C CA . PHE B 1 128 ? -7.094 5.379 19.75 1 97.44 128 PHE B CA 1
ATOM 6236 C C . PHE B 1 128 ? -8.57 5.512 19.391 1 97.44 128 PHE B C 1
ATOM 6238 O O . PHE B 1 128 ? -8.914 6.043 18.328 1 97.44 128 PHE B O 1
ATOM 6245 N N . VAL B 1 129 ? -9.414 5.008 20.266 1 97.75 129 VAL B N 1
ATOM 6246 C CA . VAL B 1 129 ? -10.852 5.164 20.078 1 97.75 129 VAL B CA 1
ATOM 6247 C C . VAL B 1 129 ? -11.219 6.645 20.094 1 97.75 129 VAL B C 1
ATOM 6249 O O . VAL B 1 129 ? -11.953 7.125 19.234 1 97.75 129 VAL B O 1
ATOM 6252 N N . TYR B 1 130 ? -10.672 7.348 21.047 1 96.44 130 TYR B N 1
ATOM 6253 C CA . TYR B 1 130 ? -10.906 8.789 21.141 1 96.44 130 TYR B CA 1
ATOM 6254 C C . TYR B 1 130 ? -10.383 9.5 19.891 1 96.44 130 TYR B C 1
ATOM 6256 O O . TYR B 1 130 ? -11 10.453 19.406 1 96.44 130 TYR B O 1
ATOM 6264 N N . SER B 1 131 ? -9.25 9.078 19.453 1 96.31 131 SER B N 1
ATOM 6265 C CA . SER B 1 131 ? -8.656 9.672 18.266 1 96.31 131 SER B CA 1
ATOM 6266 C C . SER B 1 131 ? -9.578 9.531 17.062 1 96.31 131 SER B C 1
ATOM 6268 O O . SER B 1 131 ? -9.812 10.5 16.328 1 96.31 131 SER B O 1
ATOM 6270 N N . ILE B 1 132 ? -10.109 8.344 16.859 1 96.88 132 ILE B N 1
ATOM 6271 C CA . ILE B 1 132 ? -10.984 8.078 15.719 1 96.88 132 ILE B CA 1
ATOM 6272 C C . ILE B 1 132 ? -12.289 8.859 15.875 1 96.88 132 ILE B C 1
ATOM 6274 O O . ILE B 1 132 ? -12.781 9.461 14.914 1 96.88 132 ILE B O 1
ATOM 6278 N N . LEU B 1 133 ? -12.82 8.867 17.062 1 96.19 133 LEU B N 1
ATOM 6279 C CA . LEU B 1 133 ? -14.062 9.594 17.328 1 96.19 133 LEU B CA 1
ATOM 6280 C C . LEU B 1 133 ? -13.875 11.086 17.047 1 96.19 133 LEU B C 1
ATOM 6282 O O . LEU B 1 133 ? -14.766 11.742 16.5 1 96.19 133 LEU B O 1
ATOM 6286 N N . ALA B 1 134 ? -12.75 11.617 17.484 1 94.25 134 ALA B N 1
ATOM 6287 C CA . ALA B 1 134 ? -12.461 13.031 17.234 1 94.25 134 ALA B CA 1
ATOM 6288 C C . ALA B 1 134 ? -12.492 13.344 15.75 1 94.25 134 ALA B C 1
ATOM 6290 O O . ALA B 1 134 ? -13.047 14.367 15.336 1 94.25 134 ALA B O 1
ATOM 6291 N N . SER B 1 135 ? -11.914 12.5 14.977 1 92 135 SER B N 1
ATOM 6292 C CA . SER B 1 135 ? -11.906 12.695 13.531 1 92 135 SER B CA 1
ATOM 6293 C C . SER B 1 135 ? -13.312 12.609 12.953 1 92 135 SER B C 1
ATOM 6295 O O . SER B 1 135 ? -13.656 13.359 12.039 1 92 135 SER B O 1
ATOM 6297 N N . VAL B 1 136 ? -14.086 11.68 13.484 1 93.88 136 VAL B N 1
ATOM 6298 C CA . VAL B 1 136 ? -15.453 11.508 13.016 1 93.88 136 VAL B CA 1
ATOM 6299 C C . VAL B 1 136 ? -16.266 12.758 13.328 1 93.88 136 VAL B C 1
ATOM 6301 O O . VAL B 1 136 ? -17.031 13.242 12.484 1 93.88 136 VAL B O 1
ATOM 6304 N N . TYR B 1 137 ? -16.094 13.297 14.484 1 91.75 137 TYR B N 1
ATOM 6305 C CA . TYR B 1 137 ? -16.812 14.5 14.875 1 91.75 137 TYR B CA 1
ATOM 6306 C C . TYR B 1 137 ? -16.391 15.703 14.039 1 91.75 137 TYR B C 1
ATOM 6308 O O . TYR B 1 137 ? -17.203 16.562 13.703 1 91.75 137 TYR B O 1
ATOM 6316 N N . LYS B 1 138 ? -15.148 15.758 13.742 1 86.62 138 LYS B N 1
ATOM 6317 C CA . LYS B 1 138 ? -14.656 16.844 12.906 1 86.62 138 LYS B CA 1
ATOM 6318 C C . LYS B 1 138 ? -15.281 16.781 11.516 1 86.62 138 LYS B C 1
ATOM 6320 O O . LYS B 1 138 ? -15.695 17.812 10.969 1 86.62 138 LYS B O 1
ATOM 6325 N N . GLU B 1 139 ? -15.391 15.602 10.992 1 84.19 139 GLU B N 1
ATOM 6326 C CA . GLU B 1 139 ? -15.969 15.422 9.664 1 84.19 139 GLU B CA 1
ATOM 6327 C C . GLU B 1 139 ? -17.453 15.742 9.656 1 84.19 139 GLU B C 1
ATOM 6329 O O . GLU B 1 139 ? -18 16.172 8.641 1 84.19 139 GLU B O 1
ATOM 6334 N N . SER B 1 140 ? -18.062 15.555 10.75 1 85.56 140 SER B N 1
ATOM 6335 C CA . SER B 1 140 ? -19.484 15.836 10.852 1 85.56 140 SER B CA 1
ATOM 6336 C C . SER B 1 140 ? -19.734 17.25 11.359 1 85.56 140 SER B C 1
ATOM 6338 O O . SER B 1 140 ? -20.844 17.578 11.797 1 85.56 140 SER B O 1
ATOM 6340 N N . ASN B 1 141 ? -18.766 18.094 11.477 1 82.5 141 ASN B N 1
ATOM 6341 C CA . ASN B 1 141 ? -18.828 19.516 11.836 1 82.5 141 ASN B CA 1
ATOM 6342 C C . ASN B 1 141 ? -19.234 19.703 13.297 1 82.5 141 ASN B C 1
ATOM 6344 O O . ASN B 1 141 ? -20 20.625 13.609 1 82.5 141 ASN B O 1
ATOM 6348 N N . ARG B 1 142 ? -18.969 18.766 14.047 1 88.19 142 ARG B N 1
ATOM 6349 C CA . ARG B 1 142 ? -19.125 18.891 15.492 1 88.19 142 ARG B CA 1
ATOM 6350 C C . ARG B 1 142 ? -17.781 19.172 16.172 1 88.19 142 ARG B C 1
ATOM 6352 O O . ARG B 1 142 ? -17.234 18.297 16.844 1 88.19 142 ARG B O 1
ATOM 6359 N N . GLU B 1 143 ? -17.344 20.344 16.109 1 83.81 143 GLU B N 1
ATOM 6360 C CA . GLU B 1 143 ? -16 20.734 16.5 1 83.81 143 GLU B CA 1
ATOM 6361 C C . GLU B 1 143 ? -15.789 20.625 18 1 83.81 143 GLU B C 1
ATOM 6363 O O . GLU B 1 143 ? -14.703 20.266 18.453 1 83.81 143 GLU B O 1
ATOM 6368 N N . GLY B 1 144 ? -16.781 20.969 18.719 1 86 144 GLY B N 1
ATOM 6369 C CA . GLY B 1 144 ? -16.656 20.859 20.156 1 86 144 GLY B CA 1
ATOM 6370 C C . GLY B 1 144 ? -16.391 19.453 20.641 1 86 144 GLY B C 1
ATOM 6371 O O . GLY B 1 144 ? -15.539 19.234 21.5 1 86 144 GLY B O 1
ATOM 6372 N N . PHE B 1 145 ? -17.125 18.547 20.078 1 90.56 145 PHE B N 1
ATOM 6373 C CA . PHE B 1 145 ? -16.938 17.141 20.422 1 90.56 145 PHE B CA 1
ATOM 6374 C C . PHE B 1 145 ? -15.586 16.641 19.953 1 90.56 145 PHE B C 1
ATOM 6376 O O . PHE B 1 145 ? -14.945 15.82 20.625 1 90.56 145 PHE B O 1
ATOM 6383 N N . SER B 1 146 ? -15.188 17.109 18.844 1 91.25 146 SER B N 1
ATOM 6384 C CA . SER B 1 146 ? -13.898 16.703 18.297 1 91.25 146 SER B CA 1
ATOM 6385 C C . SER B 1 146 ? -12.742 17.141 19.188 1 91.25 146 SER B C 1
ATOM 6387 O O . SER B 1 146 ? -11.891 16.328 19.562 1 91.25 146 SER B O 1
ATOM 6389 N N . SER B 1 147 ? -12.727 18.375 19.547 1 90.62 147 SER B N 1
ATOM 6390 C CA . SER B 1 147 ? -11.68 18.922 20.406 1 90.62 147 SER B CA 1
ATOM 6391 C C . SER B 1 147 ? -11.633 18.172 21.734 1 90.62 147 SER B C 1
ATOM 6393 O O . SER B 1 147 ? -10.555 17.844 22.219 1 90.62 147 SER B O 1
ATOM 6395 N N . ARG B 1 148 ? -12.773 17.906 22.297 1 92 148 ARG B N 1
ATOM 6396 C CA . ARG B 1 148 ? -12.852 17.203 23.578 1 92 148 ARG B CA 1
ATOM 6397 C C . ARG B 1 148 ? -12.32 15.781 23.453 1 92 148 ARG B C 1
ATOM 6399 O O . ARG B 1 148 ? -11.648 15.281 24.359 1 92 148 ARG B O 1
ATOM 6406 N N . SER B 1 149 ? -12.703 15.148 22.422 1 93.81 149 SER B N 1
ATOM 6407 C CA . SER B 1 149 ? -12.234 13.781 22.203 1 93.81 149 SER B CA 1
ATOM 6408 C C . SER B 1 149 ? -10.719 13.734 22.047 1 93.81 149 SER B C 1
ATOM 6410 O O . SER B 1 149 ? -10.07 12.812 22.531 1 93.81 149 SER B O 1
ATOM 6412 N N . TYR B 1 150 ? -10.117 14.68 21.359 1 93.94 150 TYR B N 1
ATOM 6413 C CA . TYR B 1 150 ? -8.664 14.75 21.266 1 93.94 150 TYR B CA 1
ATOM 6414 C C . TYR B 1 150 ? -8.047 14.953 22.641 1 93.94 150 TYR B C 1
ATOM 6416 O O . TYR B 1 150 ? -7.023 14.344 22.969 1 93.94 150 TYR B O 1
ATOM 6424 N N . GLN B 1 151 ? -8.656 15.812 23.391 1 93.62 151 GLN B N 1
ATOM 6425 C CA . GLN B 1 151 ? -8.164 16.047 24.734 1 93.62 151 GLN B CA 1
ATOM 6426 C C . GLN B 1 151 ? -8.156 14.75 25.547 1 93.62 151 GLN B C 1
ATOM 6428 O O . GLN B 1 151 ? -7.184 14.453 26.25 1 93.62 151 GLN B O 1
ATOM 6433 N N . ARG B 1 152 ? -9.234 14.023 25.453 1 93.62 152 ARG B N 1
ATOM 6434 C CA . ARG B 1 152 ? -9.344 12.773 26.188 1 93.62 152 ARG B CA 1
ATOM 6435 C C . ARG B 1 152 ? -8.32 11.75 25.703 1 93.62 152 ARG B C 1
ATOM 6437 O O . ARG B 1 152 ? -7.801 10.953 26.484 1 93.62 152 ARG B O 1
ATOM 6444 N N . SER B 1 153 ? -8.117 11.727 24.453 1 95.38 153 SER B N 1
ATOM 6445 C CA . SER B 1 153 ? -7.086 10.844 23.906 1 95.38 153 SER B CA 1
ATOM 6446 C C . SER B 1 153 ? -5.715 11.172 24.484 1 95.38 153 SER B C 1
ATOM 6448 O O . SER B 1 153 ? -4.945 10.273 24.828 1 95.38 153 SER B O 1
ATOM 6450 N N . ILE B 1 154 ? -5.418 12.461 24.641 1 94.62 154 ILE B N 1
ATOM 6451 C CA . ILE B 1 154 ? -4.137 12.922 25.172 1 94.62 154 ILE B CA 1
ATOM 6452 C C . ILE B 1 154 ? -4.027 12.562 26.641 1 94.62 154 ILE B C 1
ATOM 6454 O O . ILE B 1 154 ? -2.953 12.18 27.125 1 94.62 154 ILE B O 1
ATOM 6458 N N . VAL B 1 155 ? -5.113 12.656 27.328 1 93.56 155 VAL B N 1
ATOM 6459 C CA . VAL B 1 155 ? -5.129 12.289 28.75 1 93.56 155 VAL B CA 1
ATOM 6460 C C . VAL B 1 155 ? -4.805 10.805 28.906 1 93.56 155 VAL B C 1
ATOM 6462 O O . VAL B 1 155 ? -4.051 10.422 29.797 1 93.56 155 VAL B O 1
ATOM 6465 N N . ALA B 1 156 ? -5.336 9.984 28 1 93.44 156 ALA B N 1
ATOM 6466 C CA . ALA B 1 156 ? -5.137 8.539 28.062 1 93.44 156 ALA B CA 1
ATOM 6467 C C . ALA B 1 156 ? -3.717 8.156 27.656 1 93.44 156 ALA B C 1
ATOM 6469 O O . ALA B 1 156 ? -3.102 7.277 28.266 1 93.44 156 ALA B O 1
ATOM 6470 N N . LEU B 1 157 ? -3.193 8.766 26.641 1 93.06 157 LEU B N 1
ATOM 6471 C CA . LEU B 1 157 ? -1.848 8.516 26.141 1 93.06 157 LEU B CA 1
ATOM 6472 C C . LEU B 1 157 ? -1.243 9.773 25.531 1 93.06 157 LEU B C 1
ATOM 6474 O O . LEU B 1 157 ? -1.378 10.023 24.328 1 93.06 157 LEU B O 1
ATOM 6478 N N . PRO B 1 158 ? -0.473 10.5 26.297 1 92.25 158 PRO B N 1
ATOM 6479 C CA . PRO B 1 158 ? 0.071 11.781 25.844 1 92.25 158 PRO B CA 1
ATOM 6480 C C . PRO B 1 158 ? 1.3 11.617 24.953 1 92.25 158 PRO B C 1
ATOM 6482 O O . PRO B 1 158 ? 2.271 12.367 25.094 1 92.25 158 PRO B O 1
ATOM 6485 N N . LEU B 1 159 ? 1.265 10.625 24.047 1 92.44 159 LEU B N 1
ATOM 6486 C CA . LEU B 1 159 ? 2.432 10.352 23.203 1 92.44 159 LEU B CA 1
ATOM 6487 C C . LEU B 1 159 ? 2.049 10.32 21.734 1 92.44 159 LEU B C 1
ATOM 6489 O O . LEU B 1 159 ? 2.912 10.148 20.875 1 92.44 159 LEU B O 1
ATOM 6493 N N . LEU B 1 160 ? 0.785 10.531 21.5 1 93.69 160 LEU B N 1
ATOM 6494 C CA . LEU B 1 160 ? 0.333 10.516 20.109 1 93.69 160 LEU B CA 1
ATOM 6495 C C . LEU B 1 160 ? 0.46 11.898 19.484 1 93.69 160 LEU B C 1
ATOM 6497 O O . LEU B 1 160 ? -0.399 12.758 19.688 1 93.69 160 LEU B O 1
ATOM 6501 N N . LEU B 1 161 ? 1.454 12.062 18.672 1 93.12 161 LEU B N 1
ATOM 6502 C CA . LEU B 1 161 ? 1.775 13.359 18.094 1 93.12 161 LEU B CA 1
ATOM 6503 C C . LEU B 1 161 ? 0.667 13.82 17.156 1 93.12 161 LEU B C 1
ATOM 6505 O O . LEU B 1 161 ? 0.381 15.016 17.062 1 93.12 161 LEU B O 1
ATOM 6509 N N . SER B 1 162 ? 0.103 12.953 16.406 1 92.88 162 SER B N 1
ATOM 6510 C CA . SER B 1 162 ? -0.971 13.305 15.477 1 92.88 162 SER B CA 1
ATOM 6511 C C . SER B 1 162 ? -2.135 13.961 16.219 1 92.88 162 SER B C 1
ATOM 6513 O O . SER B 1 162 ? -2.697 14.953 15.734 1 92.88 162 SER B O 1
ATOM 6515 N N . ASN B 1 163 ? -2.467 13.414 17.359 1 94 163 ASN B N 1
ATOM 6516 C CA . ASN B 1 163 ? -3.555 13.977 18.156 1 94 163 ASN B CA 1
ATOM 6517 C C . ASN B 1 163 ? -3.17 15.32 18.75 1 94 163 ASN B C 1
ATOM 6519 O O . ASN B 1 163 ? -4.008 16.219 18.859 1 94 163 ASN B O 1
ATOM 6523 N N . LEU B 1 164 ? -1.929 15.43 19.125 1 93.62 164 LEU B N 1
ATOM 6524 C CA . LEU B 1 164 ? -1.448 16.703 19.656 1 93.62 164 LEU B CA 1
ATOM 6525 C C . LEU B 1 164 ? -1.501 17.797 18.594 1 93.62 164 LEU B C 1
ATOM 6527 O O . LEU B 1 164 ? -1.909 18.922 18.891 1 93.62 164 LEU B O 1
ATOM 6531 N N . LYS B 1 165 ? -1.091 17.453 17.406 1 91.19 165 LYS B N 1
ATOM 6532 C CA . LYS B 1 165 ? -1.121 18.406 16.297 1 91.19 165 LYS B CA 1
ATOM 6533 C C . LYS B 1 165 ? -2.545 18.875 16.016 1 91.19 165 LYS B C 1
ATOM 6535 O O . LYS B 1 165 ? -2.787 20.078 15.852 1 91.19 165 LYS B O 1
ATOM 6540 N N . LYS B 1 166 ? -3.445 17.969 15.992 1 90.38 166 LYS B N 1
ATOM 6541 C CA . LYS B 1 166 ? -4.836 18.281 15.695 1 90.38 166 LYS B CA 1
ATOM 6542 C C . LYS B 1 166 ? -5.477 19.078 16.844 1 90.38 166 LYS B C 1
ATOM 6544 O O . LYS B 1 166 ? -6.285 19.969 16.594 1 90.38 166 LYS B O 1
ATOM 6549 N N . TYR B 1 167 ? -5.117 18.688 18.016 1 91.81 167 TYR B N 1
ATOM 6550 C CA . TYR B 1 167 ? -5.629 19.406 19.172 1 91.81 167 TYR B CA 1
ATOM 6551 C C . TYR B 1 167 ? -5.117 20.844 19.203 1 91.81 167 TYR B C 1
ATOM 6553 O O . TYR B 1 167 ? -5.844 21.766 19.578 1 91.81 167 TYR B O 1
ATOM 6561 N N . ALA B 1 168 ? -3.881 21.016 18.812 1 90.62 168 ALA B N 1
ATOM 6562 C CA . ALA B 1 168 ? -3.279 22.359 18.75 1 90.62 168 ALA B CA 1
ATOM 6563 C C . ALA B 1 168 ? -3.986 23.234 17.734 1 90.62 168 ALA B C 1
ATOM 6565 O O . ALA B 1 168 ? -4.066 24.453 17.906 1 90.62 168 ALA B O 1
ATOM 6566 N N . GLU B 1 169 ? -4.492 22.656 16.719 1 83.81 169 GLU B N 1
ATOM 6567 C CA . GLU B 1 169 ? -5.23 23.406 15.711 1 83.81 169 GLU B CA 1
ATOM 6568 C C . GLU B 1 169 ? -6.492 24.031 16.297 1 83.81 169 GLU B C 1
ATOM 6570 O O . GLU B 1 169 ? -6.992 25.031 15.773 1 83.81 169 GLU B O 1
ATOM 6575 N N . TYR B 1 170 ? -6.977 23.406 17.375 1 83.94 170 TYR B N 1
ATOM 6576 C CA . TYR B 1 170 ? -8.156 23.938 18.031 1 83.94 170 TYR B CA 1
ATOM 6577 C C . TYR B 1 170 ? -7.762 24.953 19.109 1 83.94 170 TYR B C 1
ATOM 6579 O O . TYR B 1 170 ? -8.617 25.453 19.844 1 83.94 170 TYR B O 1
ATOM 6587 N N . GLY B 1 171 ? -6.496 25.25 19.203 1 82.69 171 GLY B N 1
ATOM 6588 C CA . GLY B 1 171 ? -6.016 26.188 20.203 1 82.69 171 GLY B CA 1
ATOM 6589 C C . GLY B 1 171 ? -5.535 25.5 21.469 1 82.69 171 GLY B C 1
ATOM 6590 O O . GLY B 1 171 ? -4.949 26.141 22.344 1 82.69 171 GLY B O 1
ATOM 6591 N N . ALA B 1 172 ? -5.754 24.172 21.641 1 85.5 172 ALA B N 1
ATOM 6592 C CA . ALA B 1 172 ? -5.277 23.281 22.688 1 85.5 172 ALA B CA 1
ATOM 6593 C C . ALA B 1 172 ? -5.602 23.844 24.078 1 85.5 172 ALA B C 1
ATOM 6595 O O . ALA B 1 172 ? -4.711 24 24.906 1 85.5 172 ALA B O 1
ATOM 6596 N N . PRO B 1 173 ? -6.859 24.016 24.328 1 85.69 173 PRO B N 1
ATOM 6597 C CA . PRO B 1 173 ? -7.188 24.469 25.688 1 85.69 173 PRO B CA 1
ATOM 6598 C C . PRO B 1 173 ? -6.801 23.453 26.766 1 85.69 173 PRO B C 1
ATOM 6600 O O . PRO B 1 173 ? -6.961 22.25 26.562 1 85.69 173 PRO B O 1
ATOM 6603 N N . ASN B 1 174 ? -6.148 23.828 27.828 1 86.06 174 ASN B N 1
ATOM 6604 C CA . ASN B 1 174 ? -5.801 23 28.984 1 86.06 174 ASN B CA 1
ATOM 6605 C C . ASN B 1 174 ? -4.812 21.891 28.609 1 86.06 174 ASN B C 1
ATOM 6607 O O . ASN B 1 174 ? -4.945 20.766 29.062 1 86.06 174 ASN B O 1
ATOM 6611 N N . ILE B 1 175 ? -3.936 22.141 27.781 1 88.94 175 ILE B N 1
ATOM 6612 C CA . ILE B 1 175 ? -2.986 21.141 27.312 1 88.94 175 ILE B CA 1
ATOM 6613 C C . ILE B 1 175 ? -2.084 20.703 28.469 1 88.94 175 ILE B C 1
ATOM 6615 O O . ILE B 1 175 ? -1.701 19.547 28.547 1 88.94 175 ILE B O 1
ATOM 6619 N N . ASP B 1 176 ? -1.745 21.578 29.375 1 89.19 176 ASP B N 1
ATOM 6620 C CA . ASP B 1 176 ? -0.849 21.266 30.484 1 89.19 176 ASP B CA 1
ATOM 6621 C C . ASP B 1 176 ? -1.463 20.219 31.406 1 89.19 176 ASP B C 1
ATOM 6623 O O . ASP B 1 176 ? -0.785 19.266 31.812 1 89.19 176 ASP B O 1
ATOM 6627 N N . SER B 1 177 ? -2.725 20.391 31.609 1 90.38 177 SER B N 1
ATOM 6628 C CA . SER B 1 177 ? -3.424 19.422 32.469 1 90.38 177 SER B CA 1
ATOM 6629 C C . SER B 1 177 ? -3.611 18.094 31.734 1 90.38 177 SER B C 1
ATOM 6631 O O . SER B 1 177 ? -3.469 17.031 32.344 1 90.38 177 SER B O 1
ATOM 6633 N N . ALA B 1 178 ? -3.92 18.156 30.5 1 90.19 178 ALA B N 1
ATOM 6634 C CA . ALA B 1 178 ? -4.148 16.953 29.719 1 90.19 178 ALA B CA 1
ATOM 6635 C C . ALA B 1 178 ? -2.887 16.094 29.641 1 90.19 178 ALA B C 1
ATOM 6637 O O . ALA B 1 178 ? -2.949 14.867 29.75 1 90.19 178 ALA B O 1
ATOM 6638 N N . MET B 1 179 ? -1.771 16.719 29.5 1 89.69 179 MET B N 1
ATOM 6639 C CA . MET B 1 179 ? -0.496 16.016 29.359 1 89.69 179 MET B CA 1
ATOM 6640 C C . MET B 1 179 ? -0.108 15.336 30.672 1 89.69 179 MET B C 1
ATOM 6642 O O . MET B 1 179 ? 0.651 14.367 30.672 1 89.69 179 MET B O 1
ATOM 6646 N N . LYS B 1 180 ? -0.659 15.828 31.781 1 87.12 180 LYS B N 1
ATOM 6647 C CA . LYS B 1 180 ? -0.384 15.234 33.094 1 87.12 180 LYS B CA 1
ATOM 6648 C C . LYS B 1 180 ? -1.41 14.164 33.438 1 87.12 180 LYS B C 1
ATOM 6650 O O . LYS B 1 180 ? -1.392 13.609 34.531 1 87.12 180 LYS B O 1
ATOM 6655 N N . GLY B 1 181 ? -2.27 13.938 32.531 1 86.88 181 GLY B N 1
ATOM 6656 C CA . GLY B 1 181 ? -3.244 12.875 32.75 1 86.88 181 GLY B CA 1
ATOM 6657 C C . GLY B 1 181 ? -4.504 13.344 33.438 1 86.88 181 GLY B C 1
ATOM 6658 O O . GLY B 1 181 ? -5.285 12.523 33.938 1 86.88 181 GLY B O 1
ATOM 6659 N N . ILE B 1 182 ? -4.66 14.648 33.531 1 83.88 182 ILE B N 1
ATOM 6660 C CA . ILE B 1 182 ? -5.82 15.219 34.219 1 83.88 182 ILE B CA 1
ATOM 6661 C C . ILE B 1 182 ? -6.852 15.68 33.188 1 83.88 182 ILE B C 1
ATOM 6663 O O . ILE B 1 182 ? -6.535 16.453 32.281 1 83.88 182 ILE B O 1
ATOM 6667 N N . ASP B 1 183 ? -7.988 15.039 33.281 1 78.81 183 ASP B N 1
ATOM 6668 C CA . ASP B 1 183 ? -9.078 15.406 32.375 1 78.81 183 ASP B CA 1
ATOM 6669 C C . ASP B 1 183 ? -9.797 16.656 32.875 1 78.81 183 ASP B C 1
ATOM 6671 O O . ASP B 1 183 ? -10.781 16.578 33.625 1 78.81 183 ASP B O 1
ATOM 6675 N N . ALA B 1 184 ? -9.18 17.812 32.594 1 69.62 184 ALA B N 1
ATOM 6676 C CA . ALA B 1 184 ? -9.789 19.078 32.969 1 69.62 184 ALA B CA 1
ATOM 6677 C C . ALA B 1 184 ? -10.805 19.547 31.938 1 69.62 184 ALA B C 1
ATOM 6679 O O . ALA B 1 184 ? -10.539 19.5 30.734 1 69.62 184 ALA B O 1
ATOM 6680 N N . ARG B 1 185 ? -12.156 19.516 32.312 1 61.44 185 ARG B N 1
ATOM 6681 C CA . ARG B 1 185 ? -13.211 19.922 31.391 1 61.44 185 ARG B CA 1
ATOM 6682 C C . ARG B 1 185 ? -13.008 21.375 30.938 1 61.44 185 ARG B C 1
ATOM 6684 O O . ARG B 1 185 ? -12.516 22.203 31.688 1 61.44 185 ARG B O 1
ATOM 6691 N N . CYS B 1 186 ? -12.852 21.625 29.703 1 51.75 186 CYS B N 1
ATOM 6692 C CA . CYS B 1 186 ? -12.789 22.969 29.125 1 51.75 186 CYS B CA 1
ATOM 6693 C C . CYS B 1 186 ? -14.062 23.75 29.422 1 51.75 186 CYS B C 1
ATOM 6695 O O . CYS B 1 186 ? -15.164 23.297 29.125 1 51.75 186 CYS B O 1
ATOM 6697 N N . ASP B 1 187 ? -14.289 24.453 30.406 1 40.44 187 ASP B N 1
ATOM 6698 C CA . ASP B 1 187 ? -15.43 25.359 30.516 1 40.44 187 ASP B CA 1
ATOM 6699 C C . ASP B 1 187 ? -15.562 26.219 29.266 1 40.44 187 ASP B C 1
ATOM 6701 O O . ASP B 1 187 ? -14.57 26.781 28.781 1 40.44 187 ASP B O 1
ATOM 6705 N N . ALA B 1 188 ? -16.453 26 28.438 1 38.94 188 ALA B N 1
ATOM 6706 C CA . ALA B 1 188 ? -16.797 26.812 27.281 1 38.94 188 ALA B CA 1
ATOM 6707 C C . ALA B 1 188 ? -16.625 28.297 27.578 1 38.94 188 ALA B C 1
ATOM 6709 O O . ALA B 1 188 ? -16.672 29.141 26.656 1 38.94 188 ALA B O 1
ATOM 6710 N N . ARG B 1 189 ? -16.969 28.797 28.844 1 35.03 189 ARG B N 1
ATOM 6711 C CA . ARG B 1 189 ? -17.219 30.203 29.109 1 35.03 189 ARG B CA 1
ATOM 6712 C C . ARG B 1 189 ? -15.953 31.031 28.891 1 35.03 189 ARG B C 1
ATOM 6714 O O . ARG B 1 189 ? -15.961 32.25 29.125 1 35.03 189 ARG B O 1
ATOM 6721 N N . THR B 1 190 ? -14.844 30.469 29.125 1 30.86 190 THR B N 1
ATOM 6722 C CA . THR B 1 190 ? -13.75 31.438 29.172 1 30.86 190 THR B CA 1
ATOM 6723 C C . THR B 1 190 ? -13.492 32.031 27.797 1 30.86 190 THR B C 1
ATOM 6725 O O . THR B 1 190 ? -12.375 32.5 27.516 1 30.86 190 THR B O 1
ATOM 6728 N N . ARG B 1 191 ? -14.258 31.859 26.891 1 32.91 191 ARG B N 1
ATOM 6729 C CA . ARG B 1 191 ? -14.055 32.688 25.703 1 32.91 191 ARG B CA 1
ATOM 6730 C C . ARG B 1 191 ? -14.172 34.156 26.047 1 32.91 191 ARG B C 1
ATOM 6732 O O . ARG B 1 191 ? -14.281 35 25.156 1 32.91 191 ARG B O 1
ATOM 6739 N N . GLY B 1 192 ? -14.805 34.469 27.297 1 26.33 192 GLY B N 1
ATOM 6740 C CA . GLY B 1 192 ? -15.07 35.906 27.312 1 26.33 192 GLY B CA 1
ATOM 6741 C C . GLY B 1 192 ? -13.82 36.75 27.109 1 26.33 192 GLY B C 1
ATOM 6742 O O . GLY B 1 192 ? -12.719 36.219 26.953 1 26.33 192 GLY B O 1
ATOM 6743 N N . SER B 1 193 ? -13.867 38.094 27.938 1 25.66 193 SER B N 1
ATOM 6744 C CA . SER B 1 193 ? -13.32 39.469 27.891 1 25.66 193 SER B CA 1
ATOM 6745 C C . SER B 1 193 ? -11.852 39.469 28.297 1 25.66 193 SER B C 1
ATOM 6747 O O . SER B 1 193 ? -11.523 39.844 29.422 1 25.66 193 SER B O 1
ATOM 6749 N N . SER B 1 194 ? -11.141 38.438 28.359 1 24.48 194 SER B N 1
ATOM 6750 C CA . SER B 1 194 ? -9.844 38.906 28.859 1 24.48 194 SER B CA 1
ATOM 6751 C C . SER B 1 194 ? -9.336 40.062 28.047 1 24.48 194 SER B C 1
ATOM 6753 O O . SER B 1 194 ? -9.094 39.969 26.844 1 24.48 194 SER B O 1
ATOM 6755 N N . ARG B 1 195 ? -9.758 41.25 28.391 1 25.62 195 ARG B N 1
ATOM 6756 C CA . ARG B 1 195 ? -9.125 42.562 28.109 1 25.62 195 ARG B CA 1
ATOM 6757 C C . ARG B 1 195 ? -7.609 42.469 28.281 1 25.62 195 ARG B C 1
ATOM 6759 O O . ARG B 1 195 ? -7.113 42.156 29.359 1 25.62 195 ARG B O 1
ATOM 6766 N N . ALA B 1 196 ? -6.914 42.062 27.281 1 26.02 196 ALA B N 1
ATOM 6767 C CA . ALA B 1 196 ? -5.477 42.25 27.094 1 26.02 196 ALA B CA 1
ATOM 6768 C C . ALA B 1 196 ? -5.023 43.594 27.688 1 26.02 196 ALA B C 1
ATOM 6770 O O . ALA B 1 196 ? -5.5 44.656 27.266 1 26.02 196 ALA B O 1
ATOM 6771 N N . ASN B 1 197 ? -4.855 43.75 29 1 21.06 197 ASN B N 1
ATOM 6772 C CA . ASN B 1 197 ? -3.953 44.844 29.391 1 21.06 197 ASN B CA 1
ATOM 6773 C C . ASN B 1 197 ? -2.662 44.812 28.578 1 21.06 197 ASN B C 1
ATOM 6775 O O . ASN B 1 197 ? -1.957 43.812 28.562 1 21.06 197 ASN B O 1
ATOM 6779 N N . SER B 1 198 ? -2.607 45.562 27.469 1 21.66 198 SER B N 1
ATOM 6780 C CA . SER B 1 198 ? -1.572 45.938 26.5 1 21.66 198 SER B CA 1
ATOM 6781 C C . SER B 1 198 ? -0.269 46.281 27.219 1 21.66 198 SER B C 1
ATOM 6783 O O . SER B 1 198 ? -0.161 47.344 27.828 1 21.66 198 SER B O 1
ATOM 6785 N N . SER B 1 199 ? 0.268 45.5 28.156 1 21.34 199 SER B N 1
ATOM 6786 C CA . SER B 1 199 ? 1.585 46.031 28.484 1 21.34 199 SER B CA 1
ATOM 6787 C C . SER B 1 199 ? 2.439 46.188 27.219 1 21.34 199 SER B C 1
ATOM 6789 O O . SER B 1 199 ? 2.346 45.406 26.297 1 21.34 199 SER B O 1
ATOM 6791 N N . ASP B 1 200 ? 2.938 47.406 26.969 1 20.08 200 ASP B N 1
ATOM 6792 C CA . ASP B 1 200 ? 3.66 48.156 25.953 1 20.08 200 ASP B CA 1
ATOM 6793 C C . ASP B 1 200 ? 5.016 47.531 25.656 1 20.08 200 ASP B C 1
ATOM 6795 O O . ASP B 1 200 ? 6.023 48.219 25.531 1 20.08 200 ASP B O 1
ATOM 6799 N N . SER B 1 201 ? 5.301 46.281 25.984 1 22.03 201 SER B N 1
ATOM 6800 C CA . SER B 1 201 ? 6.727 46.062 25.75 1 22.03 201 SER B CA 1
ATOM 6801 C C . SER B 1 201 ? 7.07 46.188 24.266 1 22.03 201 SER B C 1
ATOM 6803 O O . SER B 1 201 ? 6.426 45.562 23.422 1 22.03 201 SER B O 1
ATOM 6805 N N . SER B 1 202 ? 7.672 47.25 23.844 1 21.12 202 SER B N 1
ATOM 6806 C CA . SER B 1 202 ? 8.094 47.875 22.594 1 21.12 202 SER B CA 1
ATOM 6807 C C . SER B 1 202 ? 9.07 47 21.844 1 21.12 202 SER B C 1
ATOM 6809 O O . SER B 1 202 ? 10.117 47.438 21.375 1 21.12 202 SER B O 1
ATOM 6811 N N . GLU B 1 203 ? 9.086 45.688 22.062 1 22.03 203 GLU B N 1
ATOM 6812 C CA . GLU B 1 203 ? 10.258 45.156 21.359 1 22.03 203 GLU B CA 1
ATOM 6813 C C . GLU B 1 203 ? 10.07 45.25 19.844 1 22.03 203 GLU B C 1
ATOM 6815 O O . GLU B 1 203 ? 8.945 45.125 19.344 1 22.03 203 GLU B O 1
ATOM 6820 N N . ARG B 1 204 ? 11.047 45.781 19.062 1 20.95 204 ARG B N 1
ATOM 6821 C CA . ARG B 1 204 ? 11.328 46.188 17.688 1 20.95 204 ARG B CA 1
ATOM 6822 C C . ARG B 1 204 ? 11.25 45 16.734 1 20.95 204 ARG B C 1
ATOM 6824 O O . ARG B 1 204 ? 12.055 44.062 16.828 1 20.95 204 ARG B O 1
ATOM 6831 N N . LEU B 1 205 ? 10.055 44.594 16.5 1 22.97 205 LEU B N 1
ATOM 6832 C CA . LEU B 1 205 ? 9.875 43.438 15.656 1 22.97 205 LEU B CA 1
ATOM 6833 C C . LEU B 1 205 ? 10.383 43.688 14.242 1 22.97 205 LEU B C 1
ATOM 6835 O O . LEU B 1 205 ? 10.195 44.781 13.695 1 22.97 205 LEU B O 1
ATOM 6839 N N . PRO B 1 206 ? 11.281 42.875 13.68 1 20.47 206 PRO B N 1
ATOM 6840 C CA . PRO B 1 206 ? 11.914 43.031 12.367 1 20.47 206 PRO B CA 1
ATOM 6841 C C . PRO B 1 206 ? 10.922 42.938 11.211 1 20.47 206 PRO B C 1
ATOM 6843 O O . PRO B 1 206 ? 9.836 42.344 11.375 1 20.47 206 PRO B O 1
ATOM 6846 N N . GLU B 1 207 ? 11.07 43.531 10.016 1 20.48 207 GLU B N 1
ATOM 6847 C CA . GLU B 1 207 ? 10.398 44.031 8.82 1 20.48 207 GLU B CA 1
ATOM 6848 C C . GLU B 1 207 ? 10.016 42.906 7.883 1 20.48 207 GLU B C 1
ATOM 6850 O O . GLU B 1 207 ? 10.859 42.375 7.156 1 20.48 207 GLU B O 1
ATOM 6855 N N . HIS B 1 208 ? 9.148 41.875 8.211 1 22.66 208 HIS B N 1
ATOM 6856 C CA . HIS B 1 208 ? 9 40.719 7.359 1 22.66 208 HIS B CA 1
ATOM 6857 C C . HIS B 1 208 ? 8.023 40.969 6.219 1 22.66 208 HIS B C 1
ATOM 6859 O O . HIS B 1 208 ? 6.945 41.531 6.438 1 22.66 208 HIS B O 1
ATOM 6865 N N . ARG B 1 209 ? 8.32 41.125 4.91 1 21.72 209 ARG B N 1
ATOM 6866 C CA . ARG B 1 209 ? 7.668 41.438 3.646 1 21.72 209 ARG B CA 1
ATOM 6867 C C . ARG B 1 209 ? 6.738 40.312 3.207 1 21.72 209 ARG B C 1
ATOM 6869 O O . ARG B 1 209 ? 7.156 39.156 3.129 1 21.72 209 ARG B O 1
ATOM 6876 N N . TYR B 1 210 ? 5.492 40.344 3.379 1 24.3 210 TYR B N 1
ATOM 6877 C CA . TYR B 1 210 ? 4.477 39.375 2.973 1 24.3 210 TYR B CA 1
ATOM 6878 C C . TYR B 1 210 ? 4.301 39.375 1.459 1 24.3 210 TYR B C 1
ATOM 6880 O O . TYR B 1 210 ? 3.779 40.344 0.887 1 24.3 210 TYR B O 1
ATOM 6888 N N . MET B 1 211 ? 5.129 38.875 0.534 1 26.31 211 MET B N 1
ATOM 6889 C CA . MET B 1 211 ? 4.969 38.812 -0.917 1 26.31 211 MET B CA 1
ATOM 6890 C C . MET B 1 211 ? 3.748 38 -1.304 1 26.31 211 MET B C 1
ATOM 6892 O O . MET B 1 211 ? 3.645 36.812 -0.938 1 26.31 211 MET B O 1
ATOM 6896 N N . THR B 1 212 ? 2.59 38.375 -1.358 1 28.72 212 THR B N 1
ATOM 6897 C CA . THR B 1 212 ? 1.43 37.719 -1.938 1 28.72 212 THR B CA 1
ATOM 6898 C C . THR B 1 212 ? 1.752 37.188 -3.332 1 28.72 212 THR B C 1
ATOM 6900 O O . THR B 1 212 ? 2.627 37.719 -4.016 1 28.72 212 THR B O 1
ATOM 6903 N N . ARG B 1 213 ? 1.314 35.969 -3.633 1 33.19 213 ARG B N 1
ATOM 6904 C CA . ARG B 1 213 ? 1.506 35.281 -4.906 1 33.19 213 ARG B CA 1
ATOM 6905 C C . ARG B 1 213 ? 1.191 36.219 -6.078 1 33.19 213 ARG B C 1
ATOM 6907 O O . ARG B 1 213 ? 1.66 35.969 -7.195 1 33.19 213 ARG B O 1
ATOM 6914 N N . GLN B 1 214 ? 0.258 37.156 -5.953 1 28.72 214 GLN B N 1
ATOM 6915 C CA . GLN B 1 214 ? -0.06 38.031 -7.078 1 28.72 214 GLN B CA 1
ATOM 6916 C C . GLN B 1 214 ? 1.181 38.781 -7.566 1 28.72 214 GLN B C 1
ATOM 6918 O O . GLN B 1 214 ? 1.39 38.906 -8.773 1 28.72 214 GLN B O 1
ATOM 6923 N N . ARG B 1 215 ? 1.905 39.375 -6.562 1 29.7 215 ARG B N 1
ATOM 6924 C CA . ARG B 1 215 ? 2.945 40.344 -6.961 1 29.7 215 ARG B CA 1
ATOM 6925 C C . ARG B 1 215 ? 4.207 39.594 -7.41 1 29.7 215 ARG B C 1
ATOM 6927 O O . ARG B 1 215 ? 5.176 40.219 -7.844 1 29.7 215 ARG B O 1
ATOM 6934 N N . ALA B 1 216 ? 4.281 38.344 -7.012 1 31.3 216 ALA B N 1
ATOM 6935 C CA . ALA B 1 216 ? 5.57 37.719 -7.309 1 31.3 216 ALA B CA 1
ATOM 6936 C C . ALA B 1 216 ? 5.742 37.5 -8.812 1 31.3 216 ALA B C 1
ATOM 6938 O O . ALA B 1 216 ? 6.832 37.156 -9.273 1 31.3 216 ALA B O 1
ATOM 6939 N N . ARG B 1 217 ? 4.641 37.312 -9.586 1 28.91 217 ARG B N 1
ATOM 6940 C CA . ARG B 1 217 ? 4.969 37 -10.977 1 28.91 217 ARG B CA 1
ATOM 6941 C C . ARG B 1 217 ? 5.797 38.094 -11.609 1 28.91 217 ARG B C 1
ATOM 6943 O O . ARG B 1 217 ? 6.449 37.875 -12.633 1 28.91 217 ARG B O 1
ATOM 6950 N N . HIS B 1 218 ? 5.348 39.312 -11.406 1 24.81 218 HIS B N 1
ATOM 6951 C CA . HIS B 1 218 ? 5.965 40.344 -12.258 1 24.81 218 HIS B CA 1
ATOM 6952 C C . HIS B 1 218 ? 7.359 40.688 -11.75 1 24.81 218 HIS B C 1
ATOM 6954 O O . HIS B 1 218 ? 8.016 41.562 -12.312 1 24.81 218 HIS B O 1
ATOM 6960 N N . SER B 1 219 ? 7.617 40.594 -10.398 1 25.36 219 SER B N 1
ATOM 6961 C CA . SER B 1 219 ? 8.805 41.344 -10 1 25.36 219 SER B CA 1
ATOM 6962 C C . SER B 1 219 ? 10.078 40.562 -10.273 1 25.36 219 SER B C 1
ATOM 6964 O O . SER B 1 219 ? 10.328 39.531 -9.633 1 25.36 219 SER B O 1
ATOM 6966 N N . GLN B 1 220 ? 10.555 40.562 -11.562 1 23.81 220 GLN B N 1
ATOM 6967 C CA . GLN B 1 220 ? 11.836 39.969 -11.945 1 23.81 220 GLN B CA 1
ATOM 6968 C C . GLN B 1 220 ? 12.953 40.438 -11 1 23.81 220 GLN B C 1
ATOM 6970 O O . GLN B 1 220 ? 13.859 39.656 -10.695 1 23.81 220 GLN B O 1
ATOM 6975 N N . SER B 1 221 ? 13.211 41.781 -10.898 1 23.83 221 SER B N 1
ATOM 6976 C CA . SER B 1 221 ? 14.602 42.219 -10.945 1 23.83 221 SER B CA 1
ATOM 6977 C C . SER B 1 221 ? 15.227 42.25 -9.547 1 23.83 221 SER B C 1
ATOM 6979 O O . SER B 1 221 ? 16.406 42.562 -9.391 1 23.83 221 SER B O 1
ATOM 6981 N N . SER B 1 222 ? 14.516 42.594 -8.383 1 24.36 222 SER B N 1
ATOM 6982 C CA . SER B 1 222 ? 15.32 43.375 -7.445 1 24.36 222 SER B CA 1
ATOM 6983 C C . SER B 1 222 ? 16.344 42.5 -6.738 1 24.36 222 SER B C 1
ATOM 6985 O O . SER B 1 222 ? 16.062 41.344 -6.395 1 24.36 222 SER B O 1
ATOM 6987 N N . ARG B 1 223 ? 17.703 42.875 -6.789 1 24.97 223 ARG B N 1
ATOM 6988 C CA . ARG B 1 223 ? 18.969 42.469 -6.176 1 24.97 223 ARG B CA 1
ATOM 6989 C C . ARG B 1 223 ? 18.875 42.5 -4.656 1 24.97 223 ARG B C 1
ATOM 6991 O O . ARG B 1 223 ? 18.578 43.531 -4.059 1 24.97 223 ARG B O 1
ATOM 6998 N N . VAL B 1 224 ? 18.438 41.5 -4.062 1 26.23 224 VAL B N 1
ATOM 6999 C CA . VAL B 1 224 ? 18.359 41.312 -2.621 1 26.23 224 VAL B CA 1
ATOM 7000 C C . VAL B 1 224 ? 19.703 41.625 -1.971 1 26.23 224 VAL B C 1
ATOM 7002 O O . VAL B 1 224 ? 20.734 41.094 -2.367 1 26.23 224 VAL B O 1
ATOM 7005 N N . PRO B 1 225 ? 19.859 42.781 -1.335 1 24.55 225 PRO B N 1
ATOM 7006 C CA . PRO B 1 225 ? 21.094 43.094 -0.617 1 24.55 225 PRO B CA 1
ATOM 7007 C C . PRO B 1 225 ? 21.453 42.031 0.424 1 24.55 225 PRO B C 1
ATOM 7009 O O . PRO B 1 225 ? 20.562 41.344 0.919 1 24.55 225 PRO B O 1
ATOM 7012 N N . SER B 1 226 ? 22.828 41.656 0.566 1 25.89 226 SER B N 1
ATOM 7013 C CA . SER B 1 226 ? 23.516 40.625 1.336 1 25.89 226 SER B CA 1
ATOM 7014 C C . SER B 1 226 ? 23.391 40.875 2.834 1 25.89 226 SER B C 1
ATOM 7016 O O . SER B 1 226 ? 23.906 41.875 3.352 1 25.89 226 SER B O 1
ATOM 7018 N N . PRO B 1 227 ? 22.25 40.781 3.461 1 27.16 227 PRO B N 1
ATOM 7019 C CA . PRO B 1 227 ? 22.266 41.031 4.906 1 27.16 227 PRO B CA 1
ATOM 7020 C C . PRO B 1 227 ? 23.25 40.125 5.641 1 27.16 227 PRO B C 1
ATOM 7022 O O . PRO B 1 227 ? 23.109 38.875 5.594 1 27.16 227 PRO B O 1
ATOM 7025 N N . ARG B 1 228 ? 24.484 40.438 5.961 1 26.66 228 ARG B N 1
ATOM 7026 C CA . ARG B 1 228 ? 25.672 39.781 6.477 1 26.66 228 ARG B CA 1
ATOM 7027 C C . ARG B 1 228 ? 25.422 39.219 7.879 1 26.66 228 ARG B C 1
ATOM 7029 O O . ARG B 1 228 ? 25.875 38.125 8.211 1 26.66 228 ARG B O 1
ATOM 7036 N N . GLU B 1 229 ? 24.984 40.094 8.852 1 26.41 229 GLU B N 1
ATOM 7037 C CA . GLU B 1 229 ? 25.438 39.812 10.211 1 26.41 229 GLU B CA 1
ATOM 7038 C C . GLU B 1 229 ? 24.625 38.688 10.844 1 26.41 229 GLU B C 1
ATOM 7040 O O . GLU B 1 229 ? 25.172 37.875 11.586 1 26.41 229 GLU B O 1
ATOM 7045 N N . LYS B 1 230 ? 23.266 38.781 10.883 1 31.73 230 LYS B N 1
ATOM 7046 C CA . LYS B 1 230 ? 22.484 37.875 11.719 1 31.73 230 LYS B CA 1
ATOM 7047 C C . LYS B 1 230 ? 22.422 36.469 11.102 1 31.73 230 LYS B C 1
ATOM 7049 O O . LYS B 1 230 ? 21.703 35.594 11.594 1 31.73 230 LYS B O 1
ATOM 7054 N N . GLU B 1 231 ? 22.938 36.219 9.953 1 32.5 231 GLU B N 1
ATOM 7055 C CA . GLU B 1 231 ? 23.062 34.938 9.242 1 32.5 231 GLU B CA 1
ATOM 7056 C C . GLU B 1 231 ? 23.891 33.938 10.039 1 32.5 231 GLU B C 1
ATOM 7058 O O . GLU B 1 231 ? 24.016 32.781 9.641 1 32.5 231 GLU B O 1
ATOM 7063 N N . LYS B 1 232 ? 24.594 34.375 11.07 1 34.31 232 LYS B N 1
ATOM 7064 C CA . LYS B 1 232 ? 25.609 33.531 11.711 1 34.31 232 LYS B CA 1
ATOM 7065 C C . LYS B 1 232 ? 24.953 32.469 12.602 1 34.31 232 LYS B C 1
ATOM 7067 O O . LYS B 1 232 ? 25.438 31.344 12.68 1 34.31 232 LYS B O 1
ATOM 7072 N N . ALA B 1 233 ? 23.891 32.844 13.312 1 35.44 233 ALA B N 1
ATOM 7073 C CA . ALA B 1 233 ? 23.469 31.938 14.367 1 35.44 233 ALA B CA 1
ATOM 7074 C C . ALA B 1 233 ? 22.766 30.719 13.781 1 35.44 233 ALA B C 1
ATOM 7076 O O . ALA B 1 233 ? 22.938 29.594 14.281 1 35.44 233 ALA B O 1
ATOM 7077 N N . ILE B 1 234 ? 21.875 30.891 12.914 1 35.84 234 ILE B N 1
ATOM 7078 C CA . ILE B 1 234 ? 21.188 29.734 12.352 1 35.84 234 ILE B CA 1
ATOM 7079 C C . ILE B 1 234 ? 22.188 28.891 11.57 1 35.84 234 ILE B C 1
ATOM 7081 O O . ILE B 1 234 ? 22.156 27.656 11.625 1 35.84 234 ILE B O 1
ATOM 7085 N N . ASN B 1 235 ? 23.219 29.594 10.852 1 38.28 235 ASN B N 1
ATOM 7086 C CA . ASN B 1 235 ? 24.25 28.875 10.117 1 38.28 235 ASN B CA 1
ATOM 7087 C C . ASN B 1 235 ? 25.125 28.031 11.047 1 38.28 235 ASN B C 1
ATOM 7089 O O . ASN B 1 235 ? 25.734 27.047 10.617 1 38.28 235 ASN B O 1
ATOM 7093 N N . ALA B 1 236 ? 25.297 28.516 12.211 1 41.22 236 ALA B N 1
ATOM 7094 C CA . ALA B 1 236 ? 26.109 27.766 13.164 1 41.22 236 ALA B CA 1
ATOM 7095 C C . ALA B 1 236 ? 25.469 26.422 13.508 1 41.22 236 ALA B C 1
ATOM 7097 O O . ALA B 1 236 ? 26.156 25.484 13.914 1 41.22 236 ALA B O 1
ATOM 7098 N N . LEU B 1 237 ? 24.156 26.406 13.594 1 41.5 237 LEU B N 1
ATOM 7099 C CA . LEU B 1 237 ? 23.5 25.156 13.922 1 41.5 237 LEU B CA 1
ATOM 7100 C C . LEU B 1 237 ? 23.828 24.094 12.875 1 41.5 237 LEU B C 1
ATOM 7102 O O . LEU B 1 237 ? 23.828 22.891 13.188 1 41.5 237 LEU B O 1
ATOM 7106 N N . PHE B 1 238 ? 24.078 24.5 11.57 1 43.94 238 PHE B N 1
ATOM 7107 C CA . PHE B 1 238 ? 24.328 23.562 10.492 1 43.94 238 PHE B CA 1
ATOM 7108 C C . PHE B 1 238 ? 25.75 23.703 9.961 1 43.94 238 PHE B C 1
ATOM 7110 O O . PHE B 1 238 ? 26.031 23.344 8.82 1 43.94 238 PHE B O 1
ATOM 7117 N N . SER B 1 239 ? 26.766 24.406 10.555 1 34.94 239 SER B N 1
ATOM 7118 C CA . SER B 1 239 ? 28.062 24.75 9.984 1 34.94 239 SER B CA 1
ATOM 7119 C C . SER B 1 239 ? 28.812 23.5 9.531 1 34.94 239 SER B C 1
ATOM 7121 O O . SER B 1 239 ? 29.906 23.594 8.984 1 34.94 239 SER B O 1
ATOM 7123 N N . GLU B 1 240 ? 28.859 22.453 10.312 1 31.28 240 GLU B N 1
ATOM 7124 C CA . GLU B 1 240 ? 30.047 21.672 9.938 1 31.28 240 GLU B CA 1
ATOM 7125 C C . GLU B 1 240 ? 30.016 21.328 8.453 1 31.28 240 GLU B C 1
ATOM 7127 O O . GLU B 1 240 ? 31.047 21.391 7.777 1 31.28 240 GLU B O 1
ATOM 7132 N N . ASP B 1 241 ? 29.109 20.375 8.078 1 28.5 241 ASP B N 1
ATOM 7133 C CA . ASP B 1 241 ? 29.547 19.531 6.969 1 28.5 241 ASP B CA 1
ATOM 7134 C C . ASP B 1 241 ? 29.422 20.266 5.637 1 28.5 241 ASP B C 1
ATOM 7136 O O . ASP B 1 241 ? 30.391 20.391 4.891 1 28.5 241 ASP B O 1
ATOM 7140 N N . ARG B 1 242 ? 28.391 19.875 4.598 1 27.8 242 ARG B N 1
ATOM 7141 C CA . ARG B 1 242 ? 28.547 19.953 3.148 1 27.8 242 ARG B CA 1
ATOM 7142 C C . ARG B 1 242 ? 28.156 21.344 2.633 1 27.8 242 ARG B C 1
ATOM 7144 O O . ARG B 1 242 ? 26.969 21.703 2.656 1 27.8 242 ARG B O 1
ATOM 7151 N N . ALA B 1 243 ? 28.969 22.344 2.689 1 25.45 243 ALA B N 1
ATOM 7152 C CA . ALA B 1 243 ? 28.766 23.578 1.938 1 25.45 243 ALA B CA 1
ATOM 7153 C C . ALA B 1 243 ? 28.5 23.281 0.464 1 25.45 243 ALA B C 1
ATOM 7155 O O . ALA B 1 243 ? 29.406 23.344 -0.361 1 25.45 243 ALA B O 1
ATOM 7156 N N . LYS B 1 244 ? 27.891 22.109 -0.004 1 27.61 244 LYS B N 1
ATOM 7157 C CA . LYS B 1 244 ? 27.812 22.062 -1.46 1 27.61 244 LYS B CA 1
ATOM 7158 C C . LYS B 1 244 ? 26.969 23.219 -2.006 1 27.61 244 LYS B C 1
ATOM 7160 O O . LYS B 1 244 ? 25.844 23.438 -1.561 1 27.61 244 LYS B O 1
ATOM 7165 N N . PRO B 1 245 ? 27.547 24.203 -2.582 1 25.23 245 PRO B N 1
ATOM 7166 C CA . PRO B 1 245 ? 26.812 25.281 -3.248 1 25.23 245 PRO B CA 1
ATOM 7167 C C . PRO B 1 245 ? 25.656 24.75 -4.098 1 25.23 245 PRO B C 1
ATOM 7169 O O . PRO B 1 245 ? 25.703 23.625 -4.578 1 25.23 245 PRO B O 1
ATOM 7172 N N . LEU B 1 246 ? 24.438 25.234 -3.76 1 30.03 246 LEU B N 1
ATOM 7173 C CA . LEU B 1 246 ? 23.234 24.984 -4.547 1 30.03 246 LEU B CA 1
ATOM 7174 C C . LEU B 1 246 ? 23.516 25.094 -6.039 1 30.03 246 LEU B C 1
ATOM 7176 O O . LEU B 1 246 ? 23.719 26.203 -6.555 1 30.03 246 LEU B O 1
ATOM 7180 N N . SER B 1 247 ? 24.641 24.281 -6.574 1 24.44 247 SER B N 1
ATOM 7181 C CA . SER B 1 247 ? 24.938 24.406 -7.996 1 24.44 247 SER B CA 1
ATOM 7182 C C . SER B 1 247 ? 23.672 24.297 -8.844 1 24.44 247 SER B C 1
ATOM 7184 O O . SER B 1 247 ? 22.703 23.656 -8.445 1 24.44 247 SER B O 1
ATOM 7186 N N . PRO B 1 248 ? 23.609 25.094 -9.875 1 23.62 248 PRO B N 1
ATOM 7187 C CA . PRO B 1 248 ? 22.547 25.203 -10.867 1 23.62 248 PRO B CA 1
ATOM 7188 C C . PRO B 1 248 ? 22.25 23.875 -11.555 1 23.62 248 PRO B C 1
ATOM 7190 O O . PRO B 1 248 ? 23.125 23.297 -12.211 1 23.62 248 PRO B O 1
ATOM 7193 N N . ARG B 1 249 ? 21.672 22.922 -10.859 1 26 249 ARG B N 1
ATOM 7194 C CA . ARG B 1 249 ? 21.375 21.656 -11.492 1 26 249 ARG B CA 1
ATOM 7195 C C . ARG B 1 249 ? 20.688 21.859 -12.844 1 26 249 ARG B C 1
ATOM 7197 O O . ARG B 1 249 ? 19.875 22.781 -13 1 26 249 ARG B O 1
ATOM 7204 N N . ARG B 1 250 ? 21.203 21.219 -13.969 1 25.31 250 ARG B N 1
ATOM 7205 C CA . ARG B 1 250 ? 20.812 21.125 -15.367 1 25.31 250 ARG B CA 1
ATOM 7206 C C . ARG B 1 250 ? 19.312 20.844 -15.492 1 25.31 250 ARG B C 1
ATOM 7208 O O . ARG B 1 250 ? 18.703 20.25 -14.594 1 25.31 250 ARG B O 1
ATOM 7215 N N . SER B 1 251 ? 18.562 21.484 -16.453 1 22.09 251 SER B N 1
ATOM 7216 C CA . SER B 1 251 ? 17.203 21.578 -16.969 1 22.09 251 SER B CA 1
ATOM 7217 C C . SER B 1 251 ? 16.625 20.203 -17.266 1 22.09 251 SER B C 1
ATOM 7219 O O . SER B 1 251 ? 16.938 19.578 -18.281 1 22.09 251 SER B O 1
ATOM 7221 N N . HIS B 1 252 ? 16.672 19.234 -16.344 1 26.02 252 HIS B N 1
ATOM 7222 C CA . HIS B 1 252 ? 16.109 17.984 -16.875 1 26.02 252 HIS B CA 1
ATOM 7223 C C . HIS B 1 252 ? 14.625 18.156 -17.203 1 26.02 252 HIS B C 1
ATOM 7225 O O . HIS B 1 252 ? 13.945 19 -16.641 1 26.02 252 HIS B O 1
ATOM 7231 N N . GLY B 1 253 ? 14.125 17.75 -18.453 1 23.94 253 GLY B N 1
ATOM 7232 C CA . GLY B 1 253 ? 12.828 17.766 -19.109 1 23.94 253 GLY B CA 1
ATOM 7233 C C . GLY B 1 253 ? 11.703 17.266 -18.219 1 23.94 253 GLY B C 1
ATOM 7234 O O . GLY B 1 253 ? 11.938 16.812 -17.109 1 23.94 253 GLY B O 1
ATOM 7235 N N . SER B 1 254 ? 10.352 17.344 -18.734 1 25.31 254 SER B N 1
ATOM 7236 C CA . SER B 1 254 ? 9.023 17.094 -18.156 1 25.31 254 SER B CA 1
ATOM 7237 C C . SER B 1 254 ? 8.969 15.742 -17.469 1 25.31 254 SER B C 1
ATOM 7239 O O . SER B 1 254 ? 9.578 14.773 -17.938 1 25.31 254 SER B O 1
ATOM 7241 N N . PRO B 1 255 ? 8.664 15.703 -16.109 1 28.17 255 PRO B N 1
ATOM 7242 C CA . PRO B 1 255 ? 8.68 14.555 -15.211 1 28.17 255 PRO B CA 1
ATOM 7243 C C . PRO B 1 255 ? 7.973 13.336 -15.805 1 28.17 255 PRO B C 1
ATOM 7245 O O . PRO B 1 255 ? 7.82 12.32 -15.117 1 28.17 255 PRO B O 1
ATOM 7248 N N . LEU B 1 256 ? 7.109 13.5 -16.875 1 23.97 256 LEU B N 1
ATOM 7249 C CA . LEU B 1 256 ? 6.383 12.289 -17.25 1 23.97 256 LEU B CA 1
ATOM 7250 C C . LEU B 1 256 ? 7.344 11.195 -17.703 1 23.97 256 LEU B C 1
ATOM 7252 O O . LEU B 1 256 ? 7.008 10.008 -17.656 1 23.97 256 LEU B O 1
ATOM 7256 N N . SER B 1 257 ? 8.492 11.562 -18.5 1 21.45 257 SER B N 1
ATOM 7257 C CA . SER B 1 257 ? 8.969 10.586 -19.469 1 21.45 257 SER B CA 1
ATOM 7258 C C . SER B 1 257 ? 9.992 9.641 -18.859 1 21.45 257 SER B C 1
ATOM 7260 O O . SER B 1 257 ? 10.781 9.016 -19.562 1 21.45 257 SER B O 1
ATOM 7262 N N . ALA B 1 258 ? 10.375 9.633 -17.641 1 23.94 258 ALA B N 1
ATOM 7263 C CA . ALA B 1 258 ? 11.711 9.125 -17.328 1 23.94 258 ALA B CA 1
ATOM 7264 C C . ALA B 1 258 ? 11.789 7.613 -17.516 1 23.94 258 ALA B C 1
ATOM 7266 O O . ALA B 1 258 ? 11.398 6.859 -16.625 1 23.94 258 ALA B O 1
ATOM 7267 N N . ILE B 1 259 ? 11.648 7.059 -18.75 1 19.14 259 ILE B N 1
ATOM 7268 C CA . ILE B 1 259 ? 11.789 5.605 -18.781 1 19.14 259 ILE B CA 1
ATOM 7269 C C . ILE B 1 259 ? 13.188 5.211 -18.312 1 19.14 259 ILE B C 1
ATOM 7271 O O . ILE B 1 259 ? 13.344 4.398 -17.406 1 19.14 259 ILE B O 1
ATOM 7275 N N . ASN B 1 260 ? 14.289 4.914 -19.234 1 17.86 260 ASN B N 1
ATOM 7276 C CA . ASN B 1 260 ? 14.938 3.627 -19.453 1 17.86 260 ASN B CA 1
ATOM 7277 C C . ASN B 1 260 ? 16.359 3.611 -18.891 1 17.86 260 ASN B C 1
ATOM 7279 O O . ASN B 1 260 ? 17.125 2.691 -19.172 1 17.86 260 ASN B O 1
ATOM 7283 N N . THR B 1 261 ? 16.969 4.652 -18.062 1 18.41 261 THR B N 1
ATOM 7284 C CA . THR B 1 261 ? 18.406 4.562 -18.328 1 18.41 261 THR B CA 1
ATOM 7285 C C . THR B 1 261 ? 19.031 3.445 -17.5 1 18.41 261 THR B C 1
ATOM 7287 O O . THR B 1 261 ? 18.75 3.314 -16.312 1 18.41 261 THR B O 1
ATOM 7290 N N . SER B 1 262 ? 19.703 2.379 -18.125 1 18.92 262 SER B N 1
ATOM 7291 C CA . SER B 1 262 ? 20.297 1.075 -17.844 1 18.92 262 SER B CA 1
ATOM 7292 C C . SER B 1 262 ? 21.641 1.218 -17.156 1 18.92 262 SER B C 1
ATOM 7294 O O . SER B 1 262 ? 22.359 0.234 -16.969 1 18.92 262 SER B O 1
ATOM 7296 N N . ASP B 1 263 ? 21.891 2.186 -16.188 1 18.3 263 ASP B N 1
ATOM 7297 C CA . ASP B 1 263 ? 23.312 2.391 -15.938 1 18.3 263 ASP B CA 1
ATOM 7298 C C . ASP B 1 263 ? 23.938 1.173 -15.25 1 18.3 263 ASP B C 1
ATOM 7300 O O . ASP B 1 263 ? 23.25 0.437 -14.539 1 18.3 263 ASP B O 1
ATOM 7304 N N . ASP B 1 264 ? 25.25 0.829 -15.562 1 20.42 264 ASP B N 1
ATOM 7305 C CA . ASP B 1 264 ? 26.281 -0.192 -15.547 1 20.42 264 ASP B CA 1
ATOM 7306 C C . ASP B 1 264 ? 26.984 -0.25 -14.195 1 20.42 264 ASP B C 1
ATOM 7308 O O . ASP B 1 264 ? 27.75 0.653 -13.844 1 20.42 264 ASP B O 1
ATOM 7312 N N . ARG B 1 265 ? 26.344 -0.793 -13.109 1 19.64 265 ARG B N 1
ATOM 7313 C CA . ARG B 1 265 ? 26.844 -0.682 -11.742 1 19.64 265 ARG B CA 1
ATOM 7314 C C . ARG B 1 265 ? 28.094 -1.545 -11.539 1 19.64 265 ARG B C 1
ATOM 7316 O O . ARG B 1 265 ? 28.109 -2.717 -11.922 1 19.64 265 ARG B O 1
ATOM 7323 N N . HIS B 1 266 ? 29.344 -0.895 -11.383 1 19.83 266 HIS B N 1
ATOM 7324 C CA . HIS B 1 266 ? 30.688 -1.403 -11.109 1 19.83 266 HIS B CA 1
ATOM 7325 C C . HIS B 1 266 ? 30.797 -1.908 -9.68 1 19.83 266 HIS B C 1
ATOM 7327 O O . HIS B 1 266 ? 30.531 -1.169 -8.727 1 19.83 266 HIS B O 1
ATOM 7333 N N . VAL B 1 267 ? 30.609 -3.178 -9.305 1 18.41 267 VAL B N 1
ATOM 7334 C CA . VAL B 1 267 ? 30.438 -3.859 -8.023 1 18.41 267 VAL B CA 1
ATOM 7335 C C . VAL B 1 267 ? 31.781 -4.035 -7.344 1 18.41 267 VAL B C 1
ATOM 7337 O O . VAL B 1 267 ? 32.625 -4.836 -7.793 1 18.41 267 VAL B O 1
ATOM 7340 N N . ALA B 1 268 ? 32.656 -2.994 -6.957 1 18.77 268 ALA B N 1
ATOM 7341 C CA . ALA B 1 268 ? 33.969 -3.375 -6.449 1 18.77 268 ALA B CA 1
ATOM 7342 C C . ALA B 1 268 ? 33.875 -3.982 -5.055 1 18.77 268 ALA B C 1
ATOM 7344 O O . ALA B 1 268 ? 33.219 -3.414 -4.168 1 18.77 268 ALA B O 1
ATOM 7345 N N . ALA B 1 269 ? 34.25 -5.27 -4.742 1 18.84 269 ALA B N 1
ATOM 7346 C CA . ALA B 1 269 ? 34.094 -6.27 -3.691 1 18.84 269 ALA B CA 1
ATOM 7347 C C . ALA B 1 269 ? 35.094 -6.031 -2.561 1 18.84 269 ALA B C 1
ATOM 7349 O O . ALA B 1 269 ? 36.219 -6.551 -2.588 1 18.84 269 ALA B O 1
ATOM 7350 N N . GLU B 1 270 ? 35.219 -4.828 -1.897 1 19.55 270 GLU B N 1
ATOM 7351 C CA . GLU B 1 270 ? 36.406 -4.891 -1.028 1 19.55 270 GLU B CA 1
ATOM 7352 C C . GLU B 1 270 ? 36.156 -5.824 0.156 1 19.55 270 GLU B C 1
ATOM 7354 O O . GLU B 1 270 ? 35.031 -5.891 0.684 1 19.55 270 GLU B O 1
ATOM 7359 N N . PRO B 1 271 ? 37.094 -6.715 0.583 1 19.95 271 PRO B N 1
ATOM 7360 C CA . PRO B 1 271 ? 37.125 -7.93 1.399 1 19.95 271 PRO B CA 1
ATOM 7361 C C . PRO B 1 271 ? 37.25 -7.633 2.895 1 19.95 271 PRO B C 1
ATOM 7363 O O . PRO B 1 271 ? 37.344 -8.555 3.703 1 19.95 271 PRO B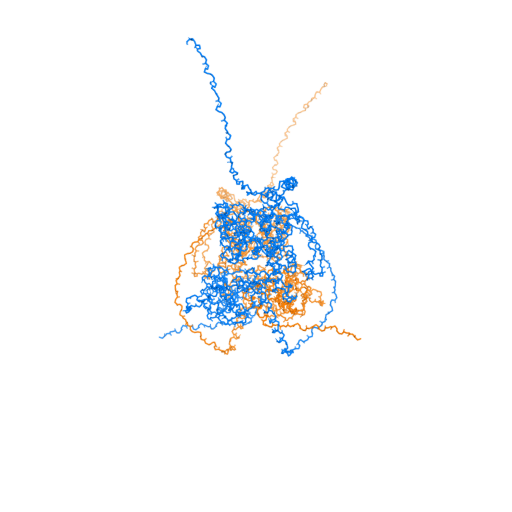 O 1
ATOM 7366 N N . MET B 1 272 ? 36.531 -6.711 3.508 1 19.52 272 MET B N 1
ATOM 7367 C CA . MET B 1 272 ? 37.125 -6.398 4.805 1 19.52 272 MET B CA 1
ATOM 7368 C C . MET B 1 272 ? 37 -7.582 5.758 1 19.52 272 MET B C 1
ATOM 7370 O O . MET B 1 272 ? 36 -8.32 5.715 1 19.52 272 MET B O 1
ATOM 7374 N N . ASP B 1 273 ? 37.938 -7.922 6.605 1 20.91 273 ASP B N 1
ATOM 7375 C CA . ASP B 1 273 ? 38.469 -8.969 7.48 1 20.91 273 ASP B CA 1
ATOM 7376 C C . ASP B 1 273 ? 37.75 -8.953 8.828 1 20.91 273 ASP B C 1
ATOM 7378 O O . ASP B 1 273 ? 37.969 -8.055 9.641 1 20.91 273 ASP B O 1
ATOM 7382 N N . VAL B 1 274 ? 36.438 -9.07 8.875 1 20.48 274 VAL B N 1
ATOM 7383 C CA . VAL B 1 274 ? 35.75 -8.805 10.141 1 20.48 274 VAL B CA 1
ATOM 7384 C C . VAL B 1 274 ? 36.094 -9.898 11.148 1 20.48 274 VAL B C 1
ATOM 7386 O O . VAL B 1 274 ? 35.969 -11.086 10.844 1 20.48 274 VAL B O 1
ATOM 7389 N N . GLU B 1 275 ? 36.875 -9.617 12.141 1 20.48 275 GLU B N 1
ATOM 7390 C CA . GLU B 1 275 ? 37.344 -10.383 13.289 1 20.48 275 GLU B CA 1
ATOM 7391 C C . GLU B 1 275 ? 36.188 -10.82 14.188 1 20.48 275 GLU B C 1
ATOM 7393 O O . GLU B 1 275 ? 35.25 -10.07 14.398 1 20.48 275 GLU B O 1
ATOM 7398 N N . ASN B 1 276 ? 36 -12.078 14.383 1 19.78 276 ASN B N 1
ATOM 7399 C CA . ASN B 1 276 ? 35.031 -13.008 14.945 1 19.78 276 ASN B CA 1
ATOM 7400 C C . ASN B 1 276 ? 34.906 -12.828 16.453 1 19.78 276 ASN B C 1
ATOM 7402 O O . ASN B 1 276 ? 35.406 -13.641 17.234 1 19.78 276 ASN B O 1
ATOM 7406 N N . HIS B 1 277 ? 34.656 -11.617 16.984 1 21.45 277 HIS B N 1
ATOM 7407 C CA . HIS B 1 277 ? 34.719 -11.641 18.438 1 21.45 277 HIS B CA 1
ATOM 7408 C C . HIS B 1 277 ? 33.562 -12.438 19.031 1 21.45 277 HIS B C 1
ATOM 7410 O O . HIS B 1 277 ? 32.469 -12.469 18.453 1 21.45 277 HIS B O 1
ATOM 7416 N N . GLY B 1 278 ? 33.781 -13.516 19.797 1 21.52 278 GLY B N 1
ATOM 7417 C CA . GLY B 1 278 ? 33.062 -14.594 20.484 1 21.52 278 GLY B CA 1
ATOM 7418 C C . GLY B 1 278 ? 31.984 -14.109 21.422 1 21.52 278 GLY B C 1
ATOM 7419 O O . GLY B 1 278 ? 32.125 -13.039 22.031 1 21.52 278 GLY B O 1
ATOM 7420 N N . PRO B 1 279 ? 30.688 -14.594 21.156 1 24.47 279 PRO B N 1
ATOM 7421 C CA . PRO B 1 279 ? 29.453 -14.141 21.812 1 24.47 279 PRO B CA 1
ATOM 7422 C C . PRO B 1 279 ? 29.469 -14.383 23.328 1 24.47 279 PRO B C 1
ATOM 7424 O O . PRO B 1 279 ? 29.75 -15.508 23.766 1 24.47 279 PRO B O 1
ATOM 7427 N N . GLY B 1 280 ? 29.906 -13.469 24.125 1 23.31 280 GLY B N 1
ATOM 7428 C CA . GLY B 1 280 ? 29.859 -13.578 25.578 1 23.31 280 GLY B CA 1
ATOM 7429 C C . GLY B 1 280 ? 28.469 -13.859 26.109 1 23.31 280 GLY B C 1
ATOM 7430 O O . GLY B 1 280 ? 27.484 -13.57 25.453 1 23.31 280 GLY B O 1
ATOM 7431 N N . LYS B 1 281 ? 28.188 -14.859 27.031 1 26.81 281 LYS B N 1
ATOM 7432 C CA . LYS B 1 281 ? 27.047 -15.383 27.766 1 26.81 281 LYS B CA 1
ATOM 7433 C C . LYS B 1 281 ? 26.219 -14.258 28.391 1 26.81 281 LYS B C 1
ATOM 7435 O O . LYS B 1 281 ? 26.766 -13.406 29.094 1 26.81 281 LYS B O 1
ATOM 7440 N N . PRO B 1 282 ? 25.016 -13.953 27.828 1 26.09 282 PRO B N 1
ATOM 7441 C CA . PRO B 1 282 ? 24.266 -12.867 28.469 1 26.09 282 PRO B CA 1
ATOM 7442 C C . PRO B 1 282 ? 23.984 -13.125 29.938 1 26.09 282 PRO B C 1
ATOM 7444 O O . PRO B 1 282 ? 23.547 -14.219 30.312 1 26.09 282 PRO B O 1
ATOM 7447 N N . LEU B 1 283 ? 24.828 -12.68 30.797 1 27.38 283 LEU B N 1
ATOM 7448 C CA . LEU B 1 283 ? 24.578 -12.688 32.219 1 27.38 283 LEU B CA 1
ATOM 7449 C C . LEU B 1 283 ? 23.156 -12.227 32.531 1 27.38 283 LEU B C 1
ATOM 7451 O O . LEU B 1 283 ? 22.672 -11.25 31.953 1 27.38 283 LEU B O 1
ATOM 7455 N N . LEU B 1 284 ? 22.203 -13.07 32.875 1 30.09 284 LEU B N 1
ATOM 7456 C CA . LEU B 1 284 ? 20.891 -12.898 33.5 1 30.09 284 LEU B CA 1
ATOM 7457 C C . LEU B 1 284 ? 20.875 -11.703 34.438 1 30.09 284 LEU B C 1
ATOM 7459 O O . LEU B 1 284 ? 21 -11.875 35.656 1 30.09 284 LEU B O 1
ATOM 7463 N N . ALA B 1 285 ? 21.797 -10.844 34.219 1 29.5 285 ALA B N 1
ATOM 7464 C CA . ALA B 1 285 ? 22.078 -9.891 35.281 1 29.5 285 ALA B CA 1
ATOM 7465 C C . ALA B 1 285 ? 20.812 -9.203 35.75 1 29.5 285 ALA B C 1
ATOM 7467 O O . ALA B 1 285 ? 19.812 -9.156 35.031 1 29.5 285 ALA B O 1
ATOM 7468 N N . ASP B 1 286 ? 20.688 -8.75 36.969 1 32.91 286 ASP B N 1
ATOM 7469 C CA . ASP B 1 286 ? 19.922 -7.855 37.812 1 32.91 286 ASP B CA 1
ATOM 7470 C C . ASP B 1 286 ? 19.375 -6.672 37.031 1 32.91 286 ASP B C 1
ATOM 7472 O O . ASP B 1 286 ? 20.109 -5.754 36.688 1 32.91 286 ASP B O 1
ATOM 7476 N N . VAL B 1 287 ? 18.781 -6.805 36 1 43.81 287 VAL B N 1
ATOM 7477 C CA . VAL B 1 287 ? 18.078 -5.809 35.188 1 43.81 287 VAL B CA 1
ATOM 7478 C C . VAL B 1 287 ? 17.594 -4.672 36.094 1 43.81 287 VAL B C 1
ATOM 7480 O O . VAL B 1 287 ? 16.531 -4.773 36.719 1 43.81 287 VAL B O 1
ATOM 7483 N N . ASP B 1 288 ? 18.312 -4.137 37.125 1 46.88 288 ASP B N 1
ATOM 7484 C CA . ASP B 1 288 ? 18.375 -3.506 38.438 1 46.88 288 ASP B CA 1
ATOM 7485 C C . ASP B 1 288 ? 17.594 -2.191 38.438 1 46.88 288 ASP B C 1
ATOM 7487 O O . ASP B 1 288 ? 17.281 -1.644 37.406 1 46.88 288 ASP B O 1
ATOM 7491 N N . GLU B 1 289 ? 17 -1.59 39.469 1 56.88 289 GLU B N 1
ATOM 7492 C CA . GLU B 1 289 ? 16.406 -0.315 39.875 1 56.88 289 GLU B CA 1
ATOM 7493 C C . GLU B 1 289 ? 16.953 0.83 39 1 56.88 289 GLU B C 1
ATOM 7495 O O . GLU B 1 289 ? 16.219 1.752 38.656 1 56.88 289 GLU B O 1
ATOM 7500 N N . ASN B 1 290 ? 18.156 0.62 38.469 1 61 290 ASN B N 1
ATOM 7501 C CA . ASN B 1 290 ? 18.828 1.68 37.719 1 61 290 ASN B CA 1
ATOM 7502 C C . ASN B 1 290 ? 18.375 1.713 36.25 1 61 290 ASN B C 1
ATOM 7504 O O . ASN B 1 290 ? 18.219 2.789 35.688 1 61 290 ASN B O 1
ATOM 7508 N N . GLN B 1 291 ? 18.016 0.492 35.688 1 65.5 291 GLN B N 1
ATOM 7509 C CA . GLN B 1 291 ? 17.562 0.475 34.312 1 65.5 291 GLN B CA 1
ATOM 7510 C C . GLN B 1 291 ? 16.141 1.015 34.188 1 65.5 291 GLN B C 1
ATOM 7512 O O . GLN B 1 291 ? 15.82 1.724 33.219 1 65.5 291 GLN B O 1
ATOM 7517 N N . GLN B 1 292 ? 15.305 0.597 35.125 1 70.56 292 GLN B N 1
ATOM 7518 C CA . GLN B 1 292 ? 13.938 1.122 35.156 1 70.56 292 GLN B CA 1
ATOM 7519 C C . GLN B 1 292 ? 13.938 2.637 35.344 1 70.56 292 GLN B C 1
ATOM 7521 O O . GLN B 1 292 ? 13.156 3.348 34.719 1 70.56 292 GLN B O 1
ATOM 7526 N N . SER B 1 293 ? 14.867 3.039 36.219 1 74.38 293 SER B N 1
ATOM 7527 C CA . SER B 1 293 ? 14.953 4.473 36.469 1 74.38 293 SER B CA 1
ATOM 7528 C C . SER B 1 293 ? 15.383 5.23 35.219 1 74.38 293 SER B C 1
ATOM 7530 O O . SER B 1 293 ? 14.836 6.289 34.906 1 74.38 293 SER B O 1
ATOM 7532 N N . ARG B 1 294 ? 16.25 4.664 34.5 1 79.69 294 ARG B N 1
ATOM 7533 C CA . ARG B 1 294 ? 16.703 5.328 33.281 1 79.69 294 ARG B CA 1
ATOM 7534 C C . ARG B 1 294 ? 15.633 5.297 32.219 1 79.69 294 ARG B C 1
ATOM 7536 O O . ARG B 1 294 ? 15.492 6.246 31.438 1 79.69 294 ARG B O 1
ATOM 7543 N N . GLY B 1 295 ? 14.898 4.227 32.188 1 82.69 295 GLY B N 1
ATOM 7544 C CA . GLY B 1 295 ? 13.773 4.137 31.266 1 82.69 295 GLY B CA 1
ATOM 7545 C C . GLY B 1 295 ? 12.703 5.184 31.531 1 82.69 295 GLY B C 1
ATOM 7546 O O . GLY B 1 295 ? 12.141 5.754 30.594 1 82.69 295 GLY B O 1
ATOM 7547 N N . ASP B 1 296 ? 12.492 5.441 32.719 1 84.25 296 ASP B N 1
ATOM 7548 C CA . ASP B 1 296 ? 11.516 6.453 33.094 1 84.25 296 ASP B CA 1
ATOM 7549 C C . ASP B 1 296 ? 12.008 7.855 32.75 1 84.25 296 ASP B C 1
ATOM 7551 O O . ASP B 1 296 ? 11.211 8.734 32.406 1 84.25 296 ASP B O 1
ATOM 7555 N N . GLU B 1 297 ? 13.25 7.984 32.812 1 86.81 297 GLU B N 1
ATOM 7556 C CA . GLU B 1 297 ? 13.82 9.273 32.469 1 86.81 297 GLU B CA 1
ATOM 7557 C C . GLU B 1 297 ? 13.641 9.562 30.969 1 86.81 297 GLU B C 1
ATOM 7559 O O . GLU B 1 297 ? 13.352 10.688 30.578 1 86.81 297 GLU B O 1
ATOM 7564 N N . VAL B 1 298 ? 13.875 8.523 30.234 1 89 298 VAL B N 1
ATOM 7565 C CA . VAL B 1 298 ? 13.688 8.664 28.797 1 89 298 VAL B CA 1
ATOM 7566 C C . VAL B 1 298 ? 12.234 9.023 28.484 1 89 298 VAL B C 1
ATOM 7568 O O . VAL B 1 298 ? 11.969 9.875 27.641 1 89 298 VAL B O 1
ATOM 7571 N N . TYR B 1 299 ? 11.383 8.406 29.172 1 89.62 299 TYR B N 1
ATOM 7572 C CA . TYR B 1 299 ? 9.961 8.688 29 1 89.62 299 TYR B CA 1
ATOM 7573 C C . TYR B 1 299 ? 9.648 10.141 29.344 1 89.62 299 TYR B C 1
ATOM 7575 O O . TYR B 1 299 ? 8.938 10.82 28.594 1 89.62 299 TYR B O 1
ATOM 7583 N N . GLU B 1 300 ? 10.125 10.625 30.422 1 89.25 300 GLU B N 1
ATOM 7584 C CA . GLU B 1 300 ? 9.875 11.992 30.875 1 89.25 300 GLU B CA 1
ATOM 7585 C C . GLU B 1 300 ? 10.453 13.008 29.891 1 89.25 300 GLU B C 1
ATOM 7587 O O . GLU B 1 300 ? 9.844 14.047 29.625 1 89.25 300 GLU B O 1
ATOM 7592 N N . GLU B 1 301 ? 11.586 12.703 29.406 1 90 301 GLU B N 1
ATOM 7593 C CA . GLU B 1 301 ? 12.211 13.594 28.438 1 90 301 GLU B CA 1
ATOM 7594 C C . GLU B 1 301 ? 11.398 13.664 27.141 1 90 301 GLU B C 1
ATOM 7596 O O . GLU B 1 301 ? 11.25 14.734 26.562 1 90 301 GLU B O 1
ATOM 7601 N N . MET B 1 302 ? 10.93 12.594 26.734 1 91.31 302 MET B N 1
ATOM 7602 C CA . MET B 1 302 ? 10.117 12.555 25.516 1 91.31 302 MET B CA 1
ATOM 7603 C C . MET B 1 302 ? 8.797 13.289 25.719 1 91.31 302 MET B C 1
ATOM 7605 O O . MET B 1 302 ? 8.344 14.016 24.828 1 91.31 302 MET B O 1
ATOM 7609 N N . GLN B 1 303 ? 8.25 13.039 26.844 1 90.31 303 GLN B N 1
ATOM 7610 C CA . GLN B 1 303 ? 7.012 13.742 27.156 1 90.31 303 GLN B CA 1
ATOM 7611 C C . GLN B 1 303 ? 7.238 15.25 27.219 1 90.31 303 GLN B C 1
ATOM 7613 O O . GLN B 1 303 ? 6.387 16.031 26.797 1 90.31 303 GLN B O 1
ATOM 7618 N N . HIS B 1 304 ? 8.312 15.594 27.797 1 91.19 304 HIS B N 1
ATOM 7619 C CA . HIS B 1 304 ? 8.672 17.016 27.859 1 91.19 304 HIS B CA 1
ATOM 7620 C C . HIS B 1 304 ? 8.82 17.609 26.469 1 91.19 304 HIS B C 1
ATOM 7622 O O . HIS B 1 304 ? 8.344 18.719 26.219 1 91.19 304 HIS B O 1
ATOM 7628 N N . TYR B 1 305 ? 9.5 16.953 25.609 1 93.5 305 TYR B N 1
ATOM 7629 C CA . TYR B 1 305 ? 9.648 17.406 24.234 1 93.5 305 TYR B CA 1
ATOM 7630 C C . TYR B 1 305 ? 8.289 17.594 23.562 1 93.5 305 TYR B C 1
ATOM 7632 O O . TYR B 1 305 ? 8.039 18.609 22.922 1 93.5 305 TYR B O 1
ATOM 7640 N N . MET B 1 306 ? 7.434 16.625 23.75 1 92.44 306 MET B N 1
ATOM 7641 C CA . MET B 1 306 ? 6.109 16.672 23.141 1 92.44 306 MET B CA 1
ATOM 7642 C C . MET B 1 306 ? 5.305 17.844 23.688 1 92.44 306 MET B C 1
ATOM 7644 O O . MET B 1 306 ? 4.59 18.516 22.938 1 92.44 306 MET B O 1
ATOM 7648 N N . HIS B 1 307 ? 5.461 18.016 24.891 1 92.06 307 HIS B N 1
ATOM 7649 C CA . HIS B 1 307 ? 4.785 19.125 25.547 1 92.06 307 HIS B CA 1
ATOM 7650 C C . HIS B 1 307 ? 5.262 20.469 24.984 1 92.06 307 HIS B C 1
ATOM 7652 O O . HIS B 1 307 ? 4.449 21.344 24.688 1 92.06 307 HIS B O 1
ATOM 7658 N N . GLN B 1 308 ? 6.5 20.609 24.812 1 93.31 308 GLN B N 1
ATOM 7659 C CA . GLN B 1 308 ? 7.074 21.828 24.25 1 93.31 308 GLN B CA 1
ATOM 7660 C C . GLN B 1 308 ? 6.613 22.031 22.812 1 93.31 308 GLN B C 1
ATOM 7662 O O . GLN B 1 308 ? 6.27 23.141 22.422 1 93.31 308 GLN B O 1
ATOM 7667 N N . MET B 1 309 ? 6.645 21 22.109 1 94.19 309 MET B N 1
ATOM 7668 C CA . MET B 1 309 ? 6.227 21.094 20.719 1 94.19 309 MET B CA 1
ATOM 7669 C C . MET B 1 309 ? 4.75 21.469 20.609 1 94.19 309 MET B C 1
ATOM 7671 O O . MET B 1 309 ? 4.359 22.219 19.719 1 94.19 309 MET B O 1
ATOM 7675 N N . CYS B 1 310 ? 3.973 20.969 21.531 1 93.12 310 CYS B N 1
ATOM 7676 C CA . CYS B 1 310 ? 2.557 21.312 21.516 1 93.12 310 CYS B CA 1
ATOM 7677 C C . CYS B 1 310 ? 2.361 22.812 21.734 1 93.12 310 CYS B C 1
ATOM 7679 O O . CYS B 1 310 ? 1.509 23.422 21.094 1 93.12 310 CYS B O 1
ATOM 7681 N N . HIS B 1 311 ? 3.145 23.375 22.547 1 92.88 311 HIS B N 1
ATOM 7682 C CA . HIS B 1 311 ? 3.084 24.812 22.766 1 92.88 311 HIS B CA 1
ATOM 7683 C C . HIS B 1 311 ? 3.479 25.594 21.516 1 92.88 311 HIS B C 1
ATOM 7685 O O . HIS B 1 311 ? 2.816 26.562 21.141 1 92.88 311 HIS B O 1
ATOM 7691 N N . ILE B 1 312 ? 4.496 25.172 20.938 1 95.81 312 ILE B N 1
ATOM 7692 C CA . ILE B 1 312 ? 4.965 25.828 19.734 1 95.81 312 ILE B CA 1
ATOM 7693 C C . ILE B 1 312 ? 3.879 25.766 18.656 1 95.81 312 ILE B C 1
ATOM 7695 O O . ILE B 1 312 ? 3.572 26.766 18.016 1 95.81 312 ILE B O 1
ATOM 7699 N N . MET B 1 313 ? 3.305 24.641 18.547 1 94.31 313 MET B N 1
ATOM 7700 C CA . MET B 1 313 ? 2.26 24.438 17.547 1 94.31 313 MET B CA 1
ATOM 7701 C C . MET B 1 313 ? 1.045 25.312 17.859 1 94.31 313 MET B C 1
ATOM 7703 O O . MET B 1 313 ? 0.463 25.906 16.953 1 94.31 313 MET B O 1
ATOM 7707 N N . THR B 1 314 ? 0.716 25.359 19.047 1 92.38 314 THR B N 1
ATOM 7708 C CA . THR B 1 314 ? -0.435 26.156 19.469 1 92.38 314 THR B CA 1
ATOM 7709 C C . THR B 1 314 ? -0.179 27.641 19.219 1 92.38 314 THR B C 1
ATOM 7711 O O . THR B 1 314 ? -1.05 28.359 18.703 1 92.38 314 THR B O 1
ATOM 7714 N N . HIS B 1 315 ? 1.024 28.125 19.562 1 93.69 315 HIS B N 1
ATOM 7715 C CA . HIS B 1 315 ? 1.386 29.516 19.312 1 93.69 315 HIS B CA 1
ATOM 7716 C C . HIS B 1 315 ? 1.341 29.844 17.812 1 93.69 315 HIS B C 1
ATOM 7718 O O . HIS B 1 315 ? 0.864 30.906 17.422 1 93.69 315 HIS B O 1
ATOM 7724 N N . LEU B 1 316 ? 1.785 28.922 17.062 1 92.19 316 LEU B N 1
ATOM 7725 C CA . LEU B 1 316 ? 1.828 29.156 15.625 1 92.19 316 LEU B CA 1
ATOM 7726 C C . LEU B 1 316 ? 0.422 29.156 15.039 1 92.19 316 LEU B C 1
ATOM 7728 O O . LEU B 1 316 ? 0.137 29.922 14.109 1 92.19 316 LEU B O 1
ATOM 7732 N N . THR B 1 317 ? -0.429 28.328 15.539 1 88.44 317 THR B N 1
ATOM 7733 C CA . THR B 1 317 ? -1.796 28.25 15.039 1 88.44 317 THR B CA 1
ATOM 7734 C C . THR B 1 317 ? -2.559 29.547 15.352 1 88.44 317 THR B C 1
ATOM 7736 O O . THR B 1 317 ? -3.422 29.953 14.578 1 88.44 317 THR B O 1
ATOM 7739 N N . THR B 1 318 ? -2.236 30.172 16.422 1 88.38 318 THR B N 1
ATOM 7740 C CA . THR B 1 318 ? -2.887 31.422 16.812 1 88.38 318 THR B CA 1
ATOM 7741 C C . THR B 1 318 ? -2.062 32.625 16.344 1 88.38 318 THR B C 1
ATOM 7743 O O . THR B 1 318 ? -2.307 33.75 16.781 1 88.38 318 THR B O 1
ATOM 7746 N N . PHE B 1 319 ? -1.032 32.406 15.609 1 91.25 319 PHE B N 1
ATOM 7747 C CA . PHE B 1 319 ? -0.182 33.375 14.938 1 91.25 319 PHE B CA 1
ATOM 7748 C C . PHE B 1 319 ? 0.54 34.25 15.953 1 91.25 319 PHE B C 1
ATOM 7750 O O . PHE B 1 319 ? 0.721 35.438 15.727 1 91.25 319 PHE B O 1
ATOM 7757 N N . LYS B 1 320 ? 0.764 33.656 17.094 1 92.38 320 LYS B N 1
ATOM 7758 C CA . LYS B 1 320 ? 1.699 34.25 18.047 1 92.38 320 LYS B CA 1
ATOM 7759 C C . LYS B 1 320 ? 3.137 33.844 17.719 1 92.38 320 LYS B C 1
ATOM 7761 O O . LYS B 1 320 ? 3.748 33.062 18.422 1 92.38 320 LYS B O 1
ATOM 7766 N N . ILE B 1 321 ? 3.662 34.469 16.781 1 92.38 321 ILE B N 1
ATOM 7767 C CA . ILE B 1 321 ? 4.898 34.062 16.125 1 92.38 321 ILE B CA 1
ATOM 7768 C C . ILE B 1 321 ? 6.082 34.281 17.062 1 92.38 321 ILE B C 1
ATOM 7770 O O . ILE B 1 321 ? 6.996 33.469 17.125 1 92.38 321 ILE B O 1
ATOM 7774 N N . GLU B 1 322 ? 6.09 35.406 17.719 1 91.5 322 GLU B N 1
ATOM 7775 C CA . GLU B 1 322 ? 7.199 35.688 18.625 1 91.5 322 GLU B CA 1
ATOM 7776 C C . GLU B 1 322 ? 7.262 34.688 19.766 1 91.5 322 GLU B C 1
ATOM 7778 O O . GLU B 1 322 ? 8.344 34.25 20.156 1 91.5 322 GLU B O 1
ATOM 7783 N N . GLU B 1 323 ? 6.105 34.375 20.312 1 94.62 323 GLU B N 1
ATOM 7784 C CA . GLU B 1 323 ? 6.059 33.375 21.359 1 94.62 323 GLU B CA 1
ATOM 7785 C C . GLU B 1 323 ? 6.512 32 20.844 1 94.62 323 GLU B C 1
ATOM 7787 O O . GLU B 1 323 ? 7.215 31.281 21.547 1 94.62 323 GLU B O 1
ATOM 7792 N N . ALA B 1 324 ? 6.074 31.672 19.672 1 95.88 324 ALA B N 1
ATOM 7793 C CA . ALA B 1 324 ? 6.492 30.406 19.062 1 95.88 324 ALA B CA 1
ATOM 7794 C C . ALA B 1 324 ? 8 30.375 18.859 1 95.88 324 ALA B C 1
ATOM 7796 O O . ALA B 1 324 ? 8.641 29.344 19.109 1 95.88 324 ALA B O 1
ATOM 7797 N N . THR B 1 325 ? 8.562 31.484 18.422 1 95.94 325 THR B N 1
ATOM 7798 C CA . THR B 1 325 ? 10 31.578 18.203 1 95.94 325 THR B CA 1
ATOM 7799 C C . THR B 1 325 ? 10.758 31.422 19.516 1 95.94 325 THR B C 1
ATOM 7801 O O . THR B 1 325 ? 11.758 30.703 19.578 1 95.94 325 THR B O 1
ATOM 7804 N N . ALA B 1 326 ? 10.242 32.094 20.484 1 95.81 326 ALA B N 1
ATOM 7805 C CA . ALA B 1 326 ? 10.883 32.031 21.797 1 95.81 326 ALA B CA 1
ATOM 7806 C C . ALA B 1 326 ? 10.836 30.609 22.359 1 95.81 326 ALA B C 1
ATOM 7808 O O . ALA B 1 326 ? 11.82 30.141 22.938 1 95.81 326 ALA B O 1
ATOM 7809 N N . ALA B 1 327 ? 9.68 30.016 22.25 1 95.38 327 ALA B N 1
ATOM 7810 C CA . ALA B 1 327 ? 9.531 28.641 22.719 1 95.38 327 ALA B CA 1
ATOM 7811 C C . ALA B 1 327 ? 10.484 27.703 21.984 1 95.38 327 ALA B C 1
ATOM 7813 O O . ALA B 1 327 ? 11.062 26.797 22.594 1 95.38 327 ALA B O 1
ATOM 7814 N N . PHE B 1 328 ? 10.656 27.859 20.75 1 96.38 328 PHE B N 1
ATOM 7815 C CA . PHE B 1 328 ? 11.562 27.031 19.953 1 96.38 328 PHE B CA 1
ATOM 7816 C C . PHE B 1 328 ? 13.008 27.219 20.406 1 96.38 328 PHE B C 1
ATOM 7818 O O . PHE B 1 328 ? 13.758 26.266 20.516 1 96.38 328 PHE B O 1
ATOM 7825 N N . GLU B 1 329 ? 13.328 28.453 20.641 1 94.81 329 GLU B N 1
ATOM 7826 C CA . GLU B 1 329 ? 14.703 28.781 21.016 1 94.81 329 GLU B CA 1
ATOM 7827 C C . GLU B 1 329 ? 15.047 28.219 22.391 1 94.81 329 GLU B C 1
ATOM 7829 O O . GLU B 1 329 ? 16.203 27.938 22.672 1 94.81 329 GLU B O 1
ATOM 7834 N N . SER B 1 330 ? 14.078 28.016 23.156 1 94.06 330 SER B N 1
ATOM 7835 C CA . SER B 1 330 ? 14.305 27.516 24.516 1 94.06 330 SER B CA 1
ATOM 7836 C C . SER B 1 330 ? 14.531 26.016 24.516 1 94.06 330 SER B C 1
ATOM 7838 O O . SER B 1 330 ? 15.023 25.453 25.484 1 94.06 330 SER B O 1
ATOM 7840 N N . MET B 1 331 ? 14.352 25.359 23.469 1 93.56 331 MET B N 1
ATOM 7841 C CA . MET B 1 331 ? 14.516 23.922 23.359 1 93.56 331 MET B CA 1
ATOM 7842 C C . MET B 1 331 ? 15.984 23.531 23.344 1 93.56 331 MET B C 1
ATOM 7844 O O . MET B 1 331 ? 16.828 24.328 22.922 1 93.56 331 MET B O 1
ATOM 7848 N N . SER B 1 332 ? 16.266 22.312 23.797 1 90.75 332 SER B N 1
ATOM 7849 C CA . SER B 1 332 ? 17.625 21.797 23.766 1 90.75 332 SER B CA 1
ATOM 7850 C C . SER B 1 332 ? 18.109 21.656 22.328 1 90.75 332 SER B C 1
ATOM 7852 O O . SER B 1 332 ? 17.312 21.422 21.406 1 90.75 332 SER B O 1
ATOM 7854 N N . GLU B 1 333 ? 19.391 21.766 22.125 1 91 333 GLU B N 1
ATOM 7855 C CA . GLU B 1 333 ? 19.984 21.719 20.797 1 91 333 GLU B CA 1
ATOM 7856 C C . GLU B 1 333 ? 19.75 20.375 20.125 1 91 333 GLU B C 1
ATOM 7858 O O . GLU B 1 333 ? 19.562 20.297 18.906 1 91 333 GLU B O 1
ATOM 7863 N N . ALA B 1 334 ? 19.734 19.391 20.859 1 87.19 334 ALA B N 1
ATOM 7864 C CA . ALA B 1 334 ? 19.516 18.047 20.312 1 87.19 334 ALA B CA 1
ATOM 7865 C C . ALA B 1 334 ? 18.109 17.906 19.766 1 87.19 334 ALA B C 1
ATOM 7867 O O . ALA B 1 334 ? 17.891 17.25 18.75 1 87.19 334 ALA B O 1
ATOM 7868 N N . TRP B 1 335 ? 17.172 18.547 20.406 1 91.06 335 TRP B N 1
ATOM 7869 C CA . TRP B 1 335 ? 15.766 18.422 20.016 1 91.06 335 TRP B CA 1
ATOM 7870 C C . TRP B 1 335 ? 15.461 19.297 18.812 1 91.06 335 TRP B C 1
ATOM 7872 O O . TRP B 1 335 ? 14.531 19 18.047 1 91.06 335 TRP B O 1
ATOM 7882 N N . LYS B 1 336 ? 16.25 20.359 18.625 1 94 336 LYS B N 1
ATOM 7883 C CA . LYS B 1 336 ? 16.047 21.281 17.516 1 94 336 LYS B CA 1
ATOM 7884 C C . LYS B 1 336 ? 16.312 20.609 16.172 1 94 336 LYS B C 1
ATOM 7886 O O . LYS B 1 336 ? 15.766 21.031 15.148 1 94 336 LYS B O 1
ATOM 7891 N N . LYS B 1 337 ? 17.031 19.531 16.234 1 91.81 337 LYS B N 1
ATOM 7892 C CA . LYS B 1 337 ? 17.453 18.875 14.992 1 91.81 337 LYS B CA 1
ATOM 7893 C C . LYS B 1 337 ? 16.469 17.766 14.609 1 91.81 337 LYS B C 1
ATOM 7895 O O . LYS B 1 337 ? 16.609 17.156 13.547 1 91.81 337 LYS B O 1
ATOM 7900 N N . LEU B 1 338 ? 15.5 17.625 15.367 1 93.06 338 LEU B N 1
ATOM 7901 C CA . LEU B 1 338 ? 14.492 16.609 15.078 1 93.06 338 LEU B CA 1
ATOM 7902 C C . LEU B 1 338 ? 13.539 17.078 13.984 1 93.06 338 LEU B C 1
ATOM 7904 O O . LEU B 1 338 ? 13.383 18.281 13.773 1 93.06 338 LEU B O 1
ATOM 7908 N N . PRO B 1 339 ? 12.977 16.156 13.219 1 92.94 339 PRO B N 1
ATOM 7909 C CA . PRO B 1 339 ? 12.164 16.516 12.055 1 92.94 339 PRO B CA 1
ATOM 7910 C C . PRO B 1 339 ? 10.992 17.438 12.414 1 92.94 339 PRO B C 1
ATOM 7912 O O . PRO B 1 339 ? 10.742 18.422 11.719 1 92.94 339 PRO B O 1
ATOM 7915 N N . LEU B 1 340 ? 10.32 17.156 13.5 1 94.19 340 LEU B N 1
ATOM 7916 C CA . LEU B 1 340 ? 9.18 17.969 13.898 1 94.19 340 LEU B CA 1
ATOM 7917 C C . LEU B 1 340 ? 9.633 19.391 14.25 1 94.19 340 LEU B C 1
ATOM 7919 O O . LEU B 1 340 ? 8.961 20.359 13.898 1 94.19 340 LEU B O 1
ATOM 7923 N N . SER B 1 341 ? 10.688 19.438 14.969 1 96.31 341 SER B N 1
ATOM 7924 C CA . SER B 1 341 ? 11.234 20.75 15.344 1 96.31 341 SER B CA 1
ATOM 7925 C C . SER B 1 341 ? 11.656 21.547 14.125 1 96.31 341 SER B C 1
ATOM 7927 O O . SER B 1 341 ? 11.367 22.734 14.023 1 96.31 341 SER B O 1
ATOM 7929 N N . MET B 1 342 ? 12.32 20.922 13.211 1 96.5 342 MET B N 1
ATOM 7930 C CA . MET B 1 342 ? 12.773 21.594 12 1 96.5 342 MET B CA 1
ATOM 7931 C C . MET B 1 342 ? 11.586 22.031 11.141 1 96.5 342 MET B C 1
ATOM 7933 O O . MET B 1 342 ? 11.609 23.094 10.539 1 96.5 342 MET B O 1
ATOM 7937 N N . GLU B 1 343 ? 10.609 21.172 11.094 1 96.44 343 GLU B N 1
ATOM 7938 C CA . GLU B 1 343 ? 9.391 21.516 10.375 1 96.44 343 GLU B CA 1
ATOM 7939 C C . GLU B 1 343 ? 8.781 22.812 10.898 1 96.44 343 GLU B C 1
ATOM 7941 O O . GLU B 1 343 ? 8.469 23.719 10.125 1 96.44 343 GLU B O 1
ATOM 7946 N N . TYR B 1 344 ? 8.672 22.953 12.164 1 96.62 344 TYR B N 1
ATOM 7947 C CA . TYR B 1 344 ? 7.984 24.109 12.742 1 96.62 344 TYR B CA 1
ATOM 7948 C C . TYR B 1 344 ? 8.891 25.328 12.766 1 96.62 344 TYR B C 1
ATOM 7950 O O . TYR B 1 344 ? 8.414 26.469 12.719 1 96.62 344 TYR B O 1
ATOM 7958 N N . LEU B 1 345 ? 10.195 25.078 12.805 1 97.44 345 LEU B N 1
ATOM 7959 C CA . LEU B 1 345 ? 11.078 26.203 12.586 1 97.44 345 LEU B CA 1
ATOM 7960 C C . LEU B 1 345 ? 10.875 26.797 11.195 1 97.44 345 LEU B C 1
ATOM 7962 O O . LEU B 1 345 ? 10.797 28.016 11.039 1 97.44 345 LEU B O 1
ATOM 7966 N N . GLY B 1 346 ? 10.859 25.906 10.227 1 97.44 346 GLY B N 1
ATOM 7967 C CA . GLY B 1 346 ? 10.602 26.375 8.875 1 97.44 346 GLY B CA 1
ATOM 7968 C C . GLY B 1 346 ? 9.297 27.125 8.75 1 97.44 346 GLY B C 1
ATOM 7969 O O . GLY B 1 346 ? 9.234 28.156 8.078 1 97.44 346 GLY B O 1
ATOM 7970 N N . ARG B 1 347 ? 8.266 26.672 9.406 1 96.19 347 ARG B N 1
ATOM 7971 C CA . ARG B 1 347 ? 6.953 27.312 9.359 1 96.19 347 ARG B CA 1
ATOM 7972 C C . ARG B 1 347 ? 6.992 28.672 10.031 1 96.19 347 ARG B C 1
ATOM 7974 O O . ARG B 1 347 ? 6.367 29.625 9.555 1 96.19 347 ARG B O 1
ATOM 7981 N N . ILE B 1 348 ? 7.645 28.734 11.141 1 96.19 348 ILE B N 1
ATOM 7982 C CA . ILE B 1 348 ? 7.797 30 11.844 1 96.19 348 ILE B CA 1
ATOM 7983 C C . ILE B 1 348 ? 8.484 31.016 10.93 1 96.19 348 ILE B C 1
ATOM 7985 O O . ILE B 1 348 ? 8.031 32.156 10.805 1 96.19 348 ILE B O 1
ATOM 7989 N N . LEU B 1 349 ? 9.477 30.562 10.258 1 95.19 349 LEU B N 1
ATOM 7990 C CA . LEU B 1 349 ? 10.234 31.438 9.367 1 95.19 349 LEU B CA 1
ATOM 7991 C C . LEU B 1 349 ? 9.383 31.875 8.188 1 95.19 349 LEU B C 1
ATOM 7993 O O . LEU B 1 349 ? 9.492 33.031 7.727 1 95.19 349 LEU B O 1
ATOM 7997 N N . CYS B 1 350 ? 8.57 31.047 7.734 1 93.88 350 CYS B N 1
ATOM 7998 C CA . CYS B 1 350 ? 7.668 31.406 6.652 1 93.88 350 CYS B CA 1
ATOM 7999 C C . CYS B 1 350 ? 6.691 32.5 7.102 1 93.88 350 CYS B C 1
ATOM 8001 O O . CYS B 1 350 ? 6.426 33.438 6.359 1 93.88 350 CYS B O 1
ATOM 8003 N N . GLU B 1 351 ? 6.18 32.344 8.32 1 91.25 351 GLU B N 1
ATOM 8004 C CA . GLU B 1 351 ? 5.234 33.344 8.836 1 91.25 351 GLU B CA 1
ATOM 8005 C C . GLU B 1 351 ? 5.918 34.688 9.094 1 91.25 351 GLU B C 1
ATOM 8007 O O . GLU B 1 351 ? 5.281 35.719 9.016 1 91.25 351 GLU B O 1
ATOM 8012 N N . LYS B 1 352 ? 7.191 34.594 9.305 1 88.19 352 LYS B N 1
ATOM 8013 C CA . LYS B 1 352 ? 7.98 35.781 9.484 1 88.19 352 LYS B CA 1
ATOM 8014 C C . LYS B 1 352 ? 8.414 36.375 8.141 1 88.19 352 LYS B C 1
ATOM 8016 O O . LYS B 1 352 ? 9.141 37.375 8.094 1 88.19 352 LYS B O 1
ATOM 8021 N N . ILE B 1 353 ? 8.07 35.688 7.047 1 86.75 353 ILE B N 1
ATOM 8022 C CA . ILE B 1 353 ? 8.359 36.094 5.676 1 86.75 353 ILE B CA 1
ATOM 8023 C C . ILE B 1 353 ? 9.859 36.031 5.41 1 86.75 353 ILE B C 1
ATOM 8025 O O . ILE B 1 353 ? 10.406 36.844 4.668 1 86.75 353 ILE B O 1
ATOM 8029 N N . GLU B 1 354 ? 10.5 35.25 6.172 1 91.69 354 GLU B N 1
ATOM 8030 C CA . GLU B 1 354 ? 11.906 34.938 5.93 1 91.69 354 GLU B CA 1
ATOM 8031 C C . GLU B 1 354 ? 12.055 33.688 5.078 1 91.69 354 GLU B C 1
ATOM 8033 O O . GLU B 1 354 ? 12.586 32.656 5.543 1 91.69 354 GLU B O 1
ATOM 8038 N N . TYR B 1 355 ? 11.789 33.75 3.873 1 94.06 355 TYR B N 1
ATOM 8039 C CA . TYR B 1 355 ? 11.641 32.594 3 1 94.06 355 TYR B CA 1
ATOM 8040 C C . TYR B 1 355 ? 12.992 31.969 2.672 1 94.06 355 TYR B C 1
ATOM 8042 O O . TYR B 1 355 ? 13.102 30.75 2.498 1 94.06 355 TYR B O 1
ATOM 8050 N N . LYS B 1 356 ? 13.961 32.781 2.564 1 95.75 356 LYS B N 1
ATOM 8051 C CA . LYS B 1 356 ? 15.289 32.25 2.254 1 95.75 356 LYS B CA 1
ATOM 8052 C C . LYS B 1 356 ? 15.766 31.281 3.348 1 95.75 356 LYS B C 1
ATOM 8054 O O . LYS B 1 356 ? 16.203 30.172 3.059 1 95.75 356 LYS B O 1
ATOM 8059 N N . GLN B 1 357 ? 15.633 31.828 4.547 1 96.88 357 GLN B N 1
ATOM 8060 C CA . GLN B 1 357 ? 16.031 31 5.676 1 96.88 357 GLN B CA 1
ATOM 8061 C C . GLN B 1 357 ? 15.117 29.781 5.801 1 96.88 357 GLN B C 1
ATOM 8063 O O . GLN B 1 357 ? 15.586 28.688 6.145 1 96.88 357 GLN B O 1
ATOM 8068 N N . ALA B 1 358 ? 13.898 30 5.609 1 97.69 358 ALA B N 1
ATOM 8069 C CA . ALA B 1 358 ? 12.953 28.891 5.656 1 97.69 358 ALA B CA 1
ATOM 8070 C C . ALA B 1 358 ? 13.336 27.797 4.656 1 97.69 358 ALA B C 1
ATOM 8072 O O . ALA B 1 358 ? 13.297 26.609 4.98 1 97.69 358 ALA B O 1
ATOM 8073 N N . ALA B 1 359 ? 13.719 28.188 3.438 1 97.56 359 ALA B N 1
ATOM 8074 C CA . ALA B 1 359 ? 14.086 27.25 2.391 1 97.56 359 ALA B CA 1
ATOM 8075 C C . ALA B 1 359 ? 15.305 26.422 2.803 1 97.56 359 ALA B C 1
ATOM 8077 O O . ALA B 1 359 ? 15.391 25.234 2.506 1 97.56 359 ALA B O 1
ATOM 8078 N N . VAL B 1 360 ? 16.188 27.078 3.459 1 97.44 360 VAL B N 1
ATOM 8079 C CA . VAL B 1 360 ? 17.391 26.391 3.908 1 97.44 360 VAL B CA 1
ATOM 8080 C C . VAL B 1 360 ? 17.016 25.328 4.949 1 97.44 360 VAL B C 1
ATOM 8082 O O . VAL B 1 360 ? 17.5 24.203 4.891 1 97.44 360 VAL B O 1
ATOM 8085 N N . VAL B 1 361 ? 16.203 25.703 5.883 1 97.75 361 VAL B N 1
ATOM 8086 C CA . VAL B 1 361 ? 15.805 24.797 6.957 1 97.75 361 VAL B CA 1
ATOM 8087 C C . VAL B 1 361 ? 15.031 23.625 6.379 1 97.75 361 VAL B C 1
ATOM 8089 O O . VAL B 1 361 ? 15.297 22.469 6.734 1 97.75 361 VAL B O 1
ATOM 8092 N N . PHE B 1 362 ? 14.125 23.859 5.473 1 98 362 PHE B N 1
ATOM 8093 C CA . PHE B 1 362 ? 13.32 22.797 4.875 1 98 362 PHE B CA 1
ATOM 8094 C C . PHE B 1 362 ? 14.188 21.875 4.012 1 98 362 PHE B C 1
ATOM 8096 O O . PHE B 1 362 ? 13.953 20.672 3.951 1 98 362 PHE B O 1
ATOM 8103 N N . ASP B 1 363 ? 15.055 22.516 3.33 1 97.12 363 ASP B N 1
ATOM 8104 C CA . ASP B 1 363 ? 15.969 21.719 2.512 1 97.12 363 ASP B CA 1
ATOM 8105 C C . ASP B 1 363 ? 16.766 20.734 3.371 1 97.12 363 ASP B C 1
ATOM 8107 O O . ASP B 1 363 ? 16.938 19.578 2.998 1 97.12 363 ASP B O 1
ATOM 8111 N N . GLU B 1 364 ? 17.219 21.234 4.449 1 96.69 364 GLU B N 1
ATOM 8112 C CA . GLU B 1 364 ? 17.953 20.375 5.387 1 96.69 364 GLU B CA 1
ATOM 8113 C C . GLU B 1 364 ? 17.031 19.281 5.945 1 96.69 364 GLU B C 1
ATOM 8115 O O . GLU B 1 364 ? 17.453 18.141 6.094 1 96.69 364 GLU B O 1
ATOM 8120 N N . LEU B 1 365 ? 15.898 19.688 6.328 1 96.69 365 LEU B N 1
ATOM 8121 C CA . LEU B 1 365 ? 14.906 18.734 6.816 1 96.69 365 LEU B CA 1
ATOM 8122 C C . LEU B 1 365 ? 14.688 17.609 5.801 1 96.69 365 LEU B C 1
ATOM 8124 O O . LEU B 1 365 ? 14.695 16.438 6.152 1 96.69 365 LEU B O 1
ATOM 8128 N N . HIS B 1 366 ? 14.523 17.969 4.582 1 95.12 366 HIS B N 1
ATOM 8129 C CA . HIS B 1 366 ? 14.234 17.016 3.518 1 95.12 366 HIS B CA 1
ATOM 8130 C C . HIS B 1 366 ? 15.438 16.125 3.232 1 95.12 366 HIS B C 1
ATOM 8132 O O . HIS B 1 366 ? 15.281 14.953 2.898 1 95.12 366 HIS B O 1
ATOM 8138 N N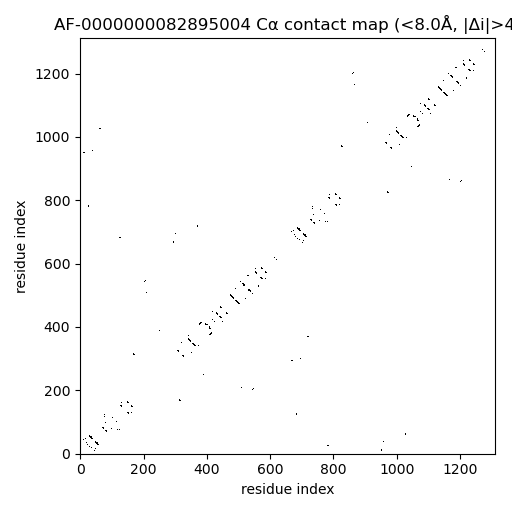 . ALA B 1 367 ? 16.562 16.641 3.32 1 93.62 367 ALA B N 1
ATOM 8139 C CA . ALA B 1 367 ? 17.797 15.891 3.078 1 93.62 367 ALA B CA 1
ATOM 8140 C C . ALA B 1 367 ? 18.031 14.867 4.18 1 93.62 367 ALA B C 1
ATOM 8142 O O . ALA B 1 367 ? 18.406 13.719 3.902 1 93.62 367 ALA B O 1
ATOM 8143 N N . ARG B 1 368 ? 17.797 15.273 5.426 1 90.5 368 ARG B N 1
ATOM 8144 C CA . ARG B 1 368 ? 18.078 14.414 6.574 1 90.5 368 ARG B CA 1
ATOM 8145 C C . ARG B 1 368 ? 16.969 13.391 6.773 1 90.5 368 ARG B C 1
ATOM 8147 O O . ARG B 1 368 ? 17.219 12.25 7.172 1 90.5 368 ARG B O 1
ATOM 8154 N N . TYR B 1 369 ? 15.781 13.875 6.582 1 92 369 TYR B N 1
ATOM 8155 C CA . TYR B 1 369 ? 14.617 13.039 6.84 1 92 369 TYR B CA 1
ATOM 8156 C C . TYR B 1 369 ? 13.672 13.031 5.648 1 92 369 TYR B C 1
ATOM 8158 O O . TYR B 1 369 ? 12.555 13.555 5.727 1 92 369 TYR B O 1
ATOM 8166 N N . PRO B 1 370 ? 13.984 12.289 4.605 1 89.19 370 PRO B N 1
ATOM 8167 C CA . PRO B 1 370 ? 13.188 12.328 3.377 1 89.19 370 PRO B CA 1
ATOM 8168 C C . PRO B 1 370 ? 11.789 11.742 3.566 1 89.19 370 PRO B C 1
ATOM 8170 O O . PRO B 1 370 ? 10.891 12.023 2.773 1 89.19 370 PRO B O 1
ATOM 8173 N N . TYR B 1 371 ? 11.562 11.031 4.66 1 88.19 371 TYR B N 1
ATOM 8174 C CA . TYR B 1 371 ? 10.266 10.414 4.895 1 88.19 371 TYR B CA 1
ATOM 8175 C C . TYR B 1 371 ? 9.312 11.398 5.57 1 88.19 371 TYR B C 1
ATOM 8177 O O . TYR B 1 371 ? 8.102 11.156 5.625 1 88.19 371 TYR B O 1
ATOM 8185 N N . HIS B 1 372 ? 9.867 12.453 6.078 1 92 372 HIS B N 1
ATOM 8186 C CA . HIS B 1 372 ? 9.047 13.469 6.727 1 92 372 HIS B CA 1
ATOM 8187 C C . HIS B 1 372 ? 8.43 14.414 5.703 1 92 372 HIS B C 1
ATOM 8189 O O . HIS B 1 372 ? 8.992 15.477 5.414 1 92 372 HIS B O 1
ATOM 8195 N N . ILE B 1 373 ? 7.242 14.141 5.312 1 92.81 373 ILE B N 1
ATOM 8196 C CA . ILE B 1 373 ? 6.594 14.836 4.207 1 92.81 373 ILE B CA 1
ATOM 8197 C C . ILE B 1 373 ? 5.875 16.078 4.73 1 92.81 373 ILE B C 1
ATOM 8199 O O . ILE B 1 373 ? 5.688 17.047 3.994 1 92.81 373 ILE B O 1
ATOM 8203 N N . ASP B 1 374 ? 5.574 16.078 6.023 1 91.62 374 ASP B N 1
ATOM 8204 C CA . ASP B 1 374 ? 4.938 17.234 6.633 1 91.62 374 ASP B CA 1
ATOM 8205 C C . ASP B 1 374 ? 5.832 18.469 6.535 1 91.62 374 ASP B C 1
ATOM 8207 O O . ASP B 1 374 ? 7.027 18.406 6.828 1 91.62 374 ASP B O 1
ATOM 8211 N N . GLY B 1 375 ? 5.344 19.516 6.051 1 93.62 375 GLY B N 1
ATOM 8212 C CA . GLY B 1 375 ? 6.117 20.734 5.926 1 93.62 375 GLY B CA 1
ATOM 8213 C C . GLY B 1 375 ? 6.562 21.016 4.504 1 93.62 375 GLY B C 1
ATOM 8214 O O . GLY B 1 375 ? 6.93 22.156 4.172 1 93.62 375 GLY B O 1
ATOM 8215 N N . MET B 1 376 ? 6.48 20.031 3.672 1 96.38 376 MET B N 1
ATOM 8216 C CA . MET B 1 376 ? 6.926 20.219 2.295 1 96.38 376 MET B CA 1
ATOM 8217 C C . MET B 1 376 ? 5.992 21.156 1.541 1 96.38 376 MET B C 1
ATOM 8219 O O . MET B 1 376 ? 6.395 21.781 0.551 1 96.38 376 MET B O 1
ATOM 8223 N N . ASP B 1 377 ? 4.77 21.25 2.014 1 95.81 377 ASP B N 1
ATOM 8224 C CA . ASP B 1 377 ? 3.871 22.25 1.444 1 95.81 377 ASP B CA 1
ATOM 8225 C C . ASP B 1 377 ? 4.395 23.656 1.689 1 95.81 377 ASP B C 1
ATOM 8227 O O . ASP B 1 377 ? 4.391 24.484 0.783 1 95.81 377 ASP B O 1
ATOM 8231 N N . TYR B 1 378 ? 4.902 23.875 2.854 1 96.38 378 TYR B N 1
ATOM 8232 C CA . TYR B 1 378 ? 5.477 25.188 3.18 1 96.38 378 TYR B CA 1
ATOM 8233 C C . TYR B 1 378 ? 6.824 25.375 2.5 1 96.38 378 TYR B C 1
ATOM 8235 O O . TYR B 1 378 ? 7.164 26.484 2.082 1 96.38 378 TYR B O 1
ATOM 8243 N N . PHE B 1 379 ? 7.566 24.266 2.428 1 97.62 379 PHE B N 1
ATOM 8244 C CA . PHE B 1 379 ? 8.805 24.328 1.666 1 97.62 379 PHE B CA 1
ATOM 8245 C C . PHE B 1 379 ? 8.547 24.797 0.242 1 97.62 379 PHE B C 1
ATOM 8247 O O . PHE B 1 379 ? 9.242 25.688 -0.254 1 97.62 379 PHE B O 1
ATOM 8254 N N . SER B 1 380 ? 7.543 24.234 -0.364 1 97.75 380 SER B N 1
ATOM 8255 C CA . SER B 1 380 ? 7.211 24.578 -1.739 1 97.75 380 SER B CA 1
ATOM 8256 C C . SER B 1 380 ? 6.75 26.031 -1.839 1 97.75 380 SER B C 1
ATOM 8258 O O . SER B 1 380 ? 7.016 26.703 -2.836 1 97.75 380 SER B O 1
ATOM 8260 N N . THR B 1 381 ? 6.027 26.5 -0.833 1 96 381 THR B N 1
ATOM 8261 C CA . THR B 1 381 ? 5.613 27.906 -0.806 1 96 381 THR B CA 1
ATOM 8262 C C . THR B 1 381 ? 6.828 28.828 -0.726 1 96 381 THR B C 1
ATOM 8264 O O . THR B 1 381 ? 6.871 29.859 -1.387 1 96 381 THR B O 1
ATOM 8267 N N . ALA B 1 382 ? 7.766 28.438 0.097 1 97.12 382 ALA B N 1
ATOM 8268 C CA . ALA B 1 382 ? 9 29.219 0.188 1 97.12 382 ALA B CA 1
ATOM 8269 C C . ALA B 1 382 ? 9.727 29.25 -1.152 1 97.12 382 ALA B C 1
ATOM 8271 O O . ALA B 1 382 ? 10.188 30.297 -1.596 1 97.12 382 ALA B O 1
ATOM 8272 N N . LEU B 1 383 ? 9.805 28.094 -1.748 1 97.56 383 LEU B N 1
ATOM 8273 C CA . LEU B 1 383 ? 10.469 28.016 -3.049 1 97.56 383 LEU B CA 1
ATOM 8274 C C . LEU B 1 383 ? 9.703 28.828 -4.094 1 97.56 383 LEU B C 1
ATOM 8276 O O . LEU B 1 383 ? 10.312 29.438 -4.969 1 97.56 383 LEU B O 1
ATOM 8280 N N . TRP B 1 384 ? 8.43 28.766 -4.043 1 96.56 384 TRP B N 1
ATOM 8281 C CA . TRP B 1 384 ? 7.582 29.531 -4.949 1 96.56 384 TRP B CA 1
ATOM 8282 C C . TRP B 1 384 ? 7.824 31.031 -4.781 1 96.56 384 TRP B C 1
ATOM 8284 O O . TRP B 1 384 ? 7.973 31.75 -5.77 1 96.56 384 TRP B O 1
ATOM 8294 N N . GLN B 1 385 ? 7.922 31.469 -3.533 1 93.62 385 GLN B N 1
ATOM 8295 C CA . GLN B 1 385 ? 8.156 32.875 -3.232 1 93.62 385 GLN B CA 1
ATOM 8296 C C . GLN B 1 385 ? 9.531 33.312 -3.711 1 93.62 385 GLN B C 1
ATOM 8298 O O . GLN B 1 385 ? 9.711 34.469 -4.117 1 93.62 385 GLN B O 1
ATOM 8303 N N . LEU B 1 386 ? 10.43 32.438 -3.654 1 95.12 386 LEU B N 1
ATOM 8304 C CA . LEU B 1 386 ? 11.797 32.719 -4.047 1 95.12 386 LEU B CA 1
ATOM 8305 C C . LEU B 1 386 ? 12 32.5 -5.543 1 95.12 386 LEU B C 1
ATOM 8307 O O . LEU B 1 386 ? 13.094 32.719 -6.066 1 95.12 386 LEU B O 1
ATOM 8311 N N . ARG B 1 387 ? 10.992 32 -6.203 1 95.62 387 ARG B N 1
ATOM 8312 C CA . ARG B 1 387 ? 10.984 31.75 -7.641 1 95.62 387 ARG B CA 1
ATOM 8313 C C . ARG B 1 387 ? 12.062 30.734 -8.023 1 95.62 387 ARG B C 1
ATOM 8315 O O . ARG B 1 387 ? 12.75 30.906 -9.039 1 95.62 387 ARG B O 1
ATOM 8322 N N . LEU B 1 388 ? 12.219 29.828 -7.223 1 96.31 388 LEU B N 1
ATOM 8323 C CA . LEU B 1 388 ? 13.164 28.75 -7.5 1 96.31 388 LEU B CA 1
ATOM 8324 C C . LEU B 1 388 ? 12.469 27.578 -8.172 1 96.31 388 LEU B C 1
ATOM 8326 O O . LEU B 1 388 ? 12.211 26.562 -7.523 1 96.31 388 LEU B O 1
ATOM 8330 N N . GLY B 1 389 ? 12.32 27.609 -9.43 1 95.19 389 GLY B N 1
ATOM 8331 C CA . GLY B 1 389 ? 11.547 26.641 -10.203 1 95.19 389 GLY B CA 1
ATOM 8332 C C . GLY B 1 389 ? 12.211 25.281 -10.305 1 95.19 389 GLY B C 1
ATOM 8333 O O . GLY B 1 389 ? 11.531 24.25 -10.25 1 95.19 389 GLY B O 1
ATOM 8334 N N . THR B 1 390 ? 13.445 25.297 -10.453 1 96.56 390 THR B N 1
ATOM 8335 C CA . THR B 1 390 ? 14.164 24.031 -10.602 1 96.56 390 THR B CA 1
ATOM 8336 C C . THR B 1 390 ? 14.062 23.203 -9.328 1 96.56 390 THR B C 1
ATOM 8338 O O . THR B 1 390 ? 13.75 22 -9.391 1 96.56 390 THR B O 1
ATOM 8341 N N . SER B 1 391 ? 14.359 23.891 -8.234 1 96.94 391 SER B N 1
ATOM 8342 C CA . SER B 1 391 ? 14.266 23.188 -6.957 1 96.94 391 SER B CA 1
ATOM 8343 C C . SER B 1 391 ? 12.844 22.688 -6.703 1 96.94 391 SER B C 1
ATOM 8345 O O . SER B 1 391 ? 12.648 21.594 -6.184 1 96.94 391 SER B O 1
ATOM 8347 N N . LEU B 1 392 ? 11.977 23.469 -7.035 1 97.69 392 LEU B N 1
ATOM 8348 C CA . LEU B 1 392 ? 10.578 23.109 -6.852 1 97.69 392 LEU B CA 1
ATOM 8349 C C . LEU B 1 392 ? 10.195 21.922 -7.746 1 97.69 392 LEU B C 1
ATOM 8351 O O . LEU B 1 392 ? 9.438 21.047 -7.336 1 97.69 392 LEU B O 1
ATOM 8355 N N . SER B 1 393 ? 10.68 21.891 -8.938 1 97.5 393 SER B N 1
ATOM 8356 C CA . SER B 1 393 ? 10.414 20.797 -9.875 1 97.5 393 SER B CA 1
ATOM 8357 C C . SER B 1 393 ? 11.008 19.484 -9.367 1 97.5 393 SER B C 1
ATOM 8359 O O . SER B 1 393 ? 10.367 18.438 -9.461 1 97.5 393 SER B O 1
ATOM 8361 N N . ILE B 1 394 ? 12.172 19.531 -8.875 1 96.81 394 ILE B N 1
ATOM 8362 C CA . ILE B 1 394 ? 12.828 18.344 -8.32 1 96.81 394 ILE B CA 1
ATOM 8363 C C . ILE B 1 394 ? 12.023 17.812 -7.145 1 96.81 394 ILE B C 1
ATOM 8365 O O . ILE B 1 394 ? 11.766 16.609 -7.051 1 96.81 394 ILE B O 1
ATOM 8369 N N . LEU B 1 395 ? 11.664 18.703 -6.262 1 97.12 395 LEU B N 1
ATOM 8370 C CA . LEU B 1 395 ? 10.875 18.312 -5.094 1 97.12 395 LEU B CA 1
ATOM 8371 C C . LEU B 1 395 ? 9.547 17.688 -5.516 1 97.12 395 LEU B C 1
ATOM 8373 O O . LEU B 1 395 ? 9.133 16.672 -4.961 1 97.12 395 LEU B O 1
ATOM 8377 N N . ALA B 1 396 ? 8.867 18.297 -6.441 1 97.56 396 ALA B N 1
ATOM 8378 C CA . ALA B 1 396 ? 7.582 17.812 -6.926 1 97.56 396 ALA B CA 1
ATOM 8379 C C . ALA B 1 396 ? 7.711 16.406 -7.504 1 97.56 396 ALA B C 1
ATOM 8381 O O . ALA B 1 396 ? 6.875 15.531 -7.242 1 97.56 396 ALA B O 1
ATOM 8382 N N . ARG B 1 397 ? 8.672 16.203 -8.242 1 95.81 397 ARG B N 1
ATOM 8383 C CA . ARG B 1 397 ? 8.898 14.891 -8.852 1 95.81 397 ARG B CA 1
ATOM 8384 C C . ARG B 1 397 ? 9.164 13.828 -7.789 1 95.81 397 ARG B C 1
ATOM 8386 O O . ARG B 1 397 ? 8.586 12.742 -7.832 1 95.81 397 ARG B O 1
ATOM 8393 N N . GLU B 1 398 ? 9.992 14.141 -6.914 1 93.88 398 GLU B N 1
ATOM 8394 C CA . GLU B 1 398 ? 10.344 13.203 -5.848 1 93.88 398 GLU B CA 1
ATOM 8395 C C . GLU B 1 398 ? 9.117 12.812 -5.027 1 93.88 398 GLU B C 1
ATOM 8397 O O . GLU B 1 398 ? 8.914 11.633 -4.73 1 93.88 398 GLU B O 1
ATOM 8402 N N . LEU B 1 399 ? 8.344 13.773 -4.68 1 95.38 399 LEU B N 1
ATOM 8403 C CA . LEU B 1 399 ? 7.203 13.516 -3.811 1 95.38 399 LEU B CA 1
ATOM 8404 C C . LEU B 1 399 ? 6.098 12.781 -4.566 1 95.38 399 LEU B C 1
ATOM 8406 O O . LEU B 1 399 ? 5.383 11.961 -3.988 1 95.38 399 LEU B O 1
ATOM 8410 N N . THR B 1 400 ? 5.891 13.062 -5.84 1 93.19 400 THR B N 1
ATOM 8411 C CA . THR B 1 400 ? 4.887 12.367 -6.637 1 93.19 400 THR B CA 1
ATOM 8412 C C . THR B 1 400 ? 5.254 10.891 -6.793 1 93.19 400 THR B C 1
ATOM 8414 O O . THR B 1 400 ? 4.375 10.031 -6.832 1 93.19 400 THR B O 1
ATOM 8417 N N . ASP B 1 401 ? 6.504 10.57 -6.773 1 87.25 401 ASP B N 1
ATOM 8418 C CA . ASP B 1 401 ? 6.977 9.195 -6.918 1 87.25 401 ASP B CA 1
ATOM 8419 C C . ASP B 1 401 ? 6.852 8.43 -5.598 1 87.25 401 ASP B C 1
ATOM 8421 O O . ASP B 1 401 ? 6.527 7.242 -5.594 1 87.25 401 ASP B O 1
ATOM 8425 N N . GLN B 1 402 ? 7.043 9.109 -4.547 1 85.38 402 GLN B N 1
ATOM 8426 C CA . GLN B 1 402 ? 7.199 8.422 -3.273 1 85.38 402 GLN B CA 1
ATOM 8427 C C . GLN B 1 402 ? 5.949 8.562 -2.412 1 85.38 402 GLN B C 1
ATOM 8429 O O . GLN B 1 402 ? 5.68 7.711 -1.559 1 85.38 402 GLN B O 1
ATOM 8434 N N . ALA B 1 403 ? 5.203 9.656 -2.613 1 90.19 403 ALA B N 1
ATOM 8435 C CA . ALA B 1 403 ? 4.125 9.961 -1.678 1 90.19 403 ALA B CA 1
ATOM 8436 C C . ALA B 1 403 ? 2.908 10.531 -2.408 1 90.19 403 ALA B C 1
ATOM 8438 O O . ALA B 1 403 ? 2.383 11.578 -2.031 1 90.19 403 ALA B O 1
ATOM 8439 N N . ARG B 1 404 ? 2.393 9.852 -3.342 1 89.19 404 ARG B N 1
ATOM 8440 C CA . ARG B 1 404 ? 1.275 10.312 -4.16 1 89.19 404 ARG B CA 1
ATOM 8441 C C . ARG B 1 404 ? -0.008 10.398 -3.342 1 89.19 404 ARG B C 1
ATOM 8443 O O . ARG B 1 404 ? -0.926 11.141 -3.691 1 89.19 404 ARG B O 1
ATOM 8450 N N . HIS B 1 405 ? -0.078 9.797 -2.275 1 86.62 405 HIS B N 1
ATOM 8451 C CA . HIS B 1 405 ? -1.301 9.711 -1.486 1 86.62 405 HIS B CA 1
ATOM 8452 C C . HIS B 1 405 ? -1.386 10.852 -0.475 1 86.62 405 HIS B C 1
ATOM 8454 O O . HIS B 1 405 ? -2.396 11 0.217 1 86.62 405 HIS B O 1
ATOM 8460 N N . ARG B 1 406 ? -0.42 11.688 -0.419 1 91.12 406 ARG B N 1
ATOM 8461 C CA . ARG B 1 406 ? -0.368 12.766 0.555 1 91.12 406 ARG B CA 1
ATOM 8462 C C . ARG B 1 406 ? -0.823 14.086 -0.067 1 91.12 406 ARG B C 1
ATOM 8464 O O . ARG B 1 406 ? -0.496 14.383 -1.219 1 91.12 406 ARG B O 1
ATOM 8471 N N . ALA B 1 407 ? -1.565 14.883 0.653 1 93.75 407 ALA B N 1
ATOM 8472 C CA . ALA B 1 407 ? -2.031 16.188 0.19 1 93.75 407 ALA B CA 1
ATOM 8473 C C . ALA B 1 407 ? -0.86 17.125 -0.06 1 93.75 407 ALA B C 1
ATOM 8475 O O . ALA B 1 407 ? -0.892 17.938 -0.994 1 93.75 407 ALA B O 1
ATOM 8476 N N . GLU B 1 408 ? 0.189 17.047 0.729 1 95.44 408 GLU B N 1
ATOM 8477 C CA . GLU B 1 408 ? 1.367 17.906 0.603 1 95.44 408 GLU B CA 1
ATOM 8478 C C . GLU B 1 408 ? 1.988 17.781 -0.786 1 95.44 408 GLU B C 1
ATOM 8480 O O . GLU B 1 408 ? 2.447 18.766 -1.355 1 95.44 408 GLU B O 1
ATOM 8485 N N . THR B 1 409 ? 1.974 16.562 -1.316 1 96.5 409 THR B N 1
ATOM 8486 C CA . THR B 1 409 ? 2.549 16.297 -2.633 1 96.5 409 THR B CA 1
ATOM 8487 C C . THR B 1 409 ? 1.839 17.125 -3.701 1 96.5 409 THR B C 1
ATOM 8489 O O . THR B 1 409 ? 2.486 17.719 -4.57 1 96.5 409 THR B O 1
ATOM 8492 N N . TRP B 1 410 ? 0.616 17.234 -3.549 1 96.81 410 TRP B N 1
ATOM 8493 C CA . TRP B 1 410 ? -0.17 17.906 -4.574 1 96.81 410 TRP B CA 1
ATOM 8494 C C . TRP B 1 410 ? -0.131 19.422 -4.375 1 96.81 410 TRP B C 1
ATOM 8496 O O . TRP B 1 410 ? -0.292 20.188 -5.332 1 96.81 410 TRP B O 1
ATOM 8506 N N . ILE B 1 411 ? 0.058 19.859 -3.207 1 97.31 411 ILE B N 1
ATOM 8507 C CA . ILE B 1 411 ? 0.309 21.266 -2.979 1 97.31 411 ILE B CA 1
ATOM 8508 C C . ILE B 1 411 ? 1.63 21.672 -3.629 1 97.31 411 ILE B C 1
ATOM 8510 O O . ILE B 1 411 ? 1.717 22.719 -4.281 1 97.31 411 ILE B O 1
ATOM 8514 N N . VAL B 1 412 ? 2.637 20.828 -3.436 1 98.19 412 VAL B N 1
ATOM 8515 C CA . VAL B 1 412 ? 3.941 21.078 -4.039 1 98.19 412 VAL B CA 1
ATOM 8516 C C . VAL B 1 412 ? 3.807 21.141 -5.559 1 98.19 412 VAL B C 1
ATOM 8518 O O . VAL B 1 412 ? 4.336 22.047 -6.203 1 98.19 412 VAL B O 1
ATOM 8521 N N . ALA B 1 413 ? 3.111 20.219 -6.125 1 97.88 413 ALA B N 1
ATOM 8522 C CA . ALA B 1 413 ? 2.877 20.219 -7.566 1 97.88 413 ALA B CA 1
ATOM 8523 C C . ALA B 1 413 ? 2.096 21.453 -8 1 97.88 413 ALA B C 1
ATOM 8525 O O . ALA B 1 413 ? 2.393 22.047 -9.039 1 97.88 413 ALA B O 1
ATOM 8526 N N . GLY B 1 414 ? 1.076 21.766 -7.25 1 97.75 414 GLY B N 1
ATOM 8527 C CA . GLY B 1 414 ? 0.304 22.953 -7.551 1 97.75 414 GLY B CA 1
ATOM 8528 C C . GLY B 1 414 ? 1.145 24.219 -7.574 1 97.75 414 GLY B C 1
ATOM 8529 O O . GLY B 1 414 ? 0.998 25.047 -8.469 1 97.75 414 GLY B O 1
ATOM 8530 N N . ASN B 1 415 ? 1.979 24.359 -6.609 1 97.69 415 ASN B N 1
ATOM 8531 C CA . ASN B 1 415 ? 2.869 25.516 -6.551 1 97.69 415 ASN B CA 1
ATOM 8532 C C . ASN B 1 415 ? 3.822 25.547 -7.746 1 97.69 415 ASN B C 1
ATOM 8534 O O . ASN B 1 415 ? 4.156 26.625 -8.25 1 97.69 415 ASN B O 1
ATOM 8538 N N . LEU B 1 416 ? 4.277 24.359 -8.133 1 97.88 416 LEU B N 1
ATOM 8539 C CA . LEU B 1 416 ? 5.145 24.281 -9.305 1 97.88 416 LEU B CA 1
ATOM 8540 C C . LEU B 1 416 ? 4.43 24.797 -10.547 1 97.88 416 LEU B C 1
ATOM 8542 O O . LEU B 1 416 ? 4.961 25.656 -11.258 1 97.88 416 LEU B O 1
ATOM 8546 N N . TYR B 1 417 ? 3.234 24.359 -10.789 1 97.38 417 TYR B N 1
ATOM 8547 C CA . TYR B 1 417 ? 2.498 24.734 -11.992 1 97.38 417 TYR B CA 1
ATOM 8548 C C . TYR B 1 417 ? 2.035 26.188 -11.906 1 97.38 417 TYR B C 1
ATOM 8550 O O . TYR B 1 417 ? 1.938 26.875 -12.93 1 97.38 417 TYR B O 1
ATOM 8558 N N . SER B 1 418 ? 1.75 26.578 -10.742 1 96.31 418 SER B N 1
ATOM 8559 C CA . SER B 1 418 ? 1.443 28 -10.555 1 96.31 418 SER B CA 1
ATOM 8560 C C . SER B 1 418 ? 2.631 28.875 -10.938 1 96.31 418 SER B C 1
ATOM 8562 O O . SER B 1 418 ? 2.463 29.906 -11.602 1 96.31 418 SER B O 1
ATOM 8564 N N . LEU B 1 419 ? 3.793 28.469 -10.461 1 95.62 419 LEU B N 1
ATOM 8565 C CA . LEU B 1 419 ? 5.012 29.203 -10.781 1 95.62 419 LEU B CA 1
ATOM 8566 C C . LEU B 1 419 ? 5.262 29.219 -12.289 1 95.62 419 LEU B C 1
ATOM 8568 O O . LEU B 1 419 ? 5.781 30.188 -12.82 1 95.62 419 LEU B O 1
ATOM 8572 N N . GLU B 1 420 ? 4.805 28.203 -12.953 1 94.5 420 GLU B N 1
ATOM 8573 C CA . GLU B 1 420 ? 4.973 28.062 -14.398 1 94.5 420 GLU B CA 1
ATOM 8574 C C . GLU B 1 420 ? 3.814 28.719 -15.156 1 94.5 420 GLU B C 1
ATOM 8576 O O . GLU B 1 420 ? 3.717 28.594 -16.375 1 94.5 420 GLU B O 1
ATOM 8581 N N . LYS B 1 421 ? 2.918 29.281 -14.461 1 93.06 421 LYS B N 1
ATOM 8582 C CA . LYS B 1 421 ? 1.779 30.016 -15.008 1 93.06 421 LYS B CA 1
ATOM 8583 C C . LYS B 1 421 ? 0.812 29.078 -15.719 1 93.06 421 LYS B C 1
ATOM 8585 O O . LYS B 1 421 ? 0.222 29.438 -16.734 1 93.06 421 LYS B O 1
ATOM 8590 N N . GLN B 1 422 ? 0.88 27.906 -15.219 1 95.44 422 GLN B N 1
ATOM 8591 C CA . GLN B 1 422 ? -0.117 26.938 -15.664 1 95.44 422 GLN B CA 1
ATOM 8592 C C . GLN B 1 422 ? -1.261 26.828 -14.656 1 95.44 422 GLN B C 1
ATOM 8594 O O . GLN B 1 422 ? -1.381 25.828 -13.953 1 95.44 422 GLN B O 1
ATOM 8599 N N . SER B 1 423 ? -2.145 27.703 -14.781 1 93.5 423 SER B N 1
ATOM 8600 C CA . SER B 1 423 ? -3.146 27.891 -13.734 1 93.5 423 SER B CA 1
ATOM 8601 C C . SER B 1 423 ? -4.145 26.75 -13.703 1 93.5 423 SER B C 1
ATOM 8603 O O . SER B 1 423 ? -4.566 26.312 -12.633 1 93.5 423 SER B O 1
ATOM 8605 N N . ALA B 1 424 ? -4.477 26.281 -14.836 1 94.06 424 ALA B N 1
ATOM 8606 C CA . ALA B 1 424 ? -5.469 25.203 -14.883 1 94.06 424 ALA B CA 1
ATOM 8607 C C . ALA B 1 424 ? -4.953 23.953 -14.188 1 94.06 424 ALA B C 1
ATOM 8609 O O . ALA B 1 424 ? -5.668 23.344 -13.383 1 94.06 424 ALA B O 1
ATOM 8610 N N . THR B 1 425 ? -3.756 23.688 -14.516 1 95.88 425 THR B N 1
ATOM 8611 C CA . THR B 1 425 ? -3.143 22.516 -13.898 1 95.88 425 THR B CA 1
ATOM 8612 C C . THR B 1 425 ? -2.914 22.734 -12.406 1 95.88 425 THR B C 1
ATOM 8614 O O . THR B 1 425 ? -3.064 21.812 -11.602 1 95.88 425 THR B O 1
ATOM 8617 N N . SER B 1 426 ? -2.523 23.922 -12.102 1 97 426 SER B N 1
ATOM 8618 C CA . SER B 1 426 ? -2.332 24.281 -10.695 1 97 426 SER B CA 1
ATOM 8619 C C . SER B 1 426 ? -3.615 24.094 -9.898 1 97 426 SER B C 1
ATOM 8621 O O . SER B 1 426 ? -3.596 23.516 -8.812 1 97 426 SER B O 1
ATOM 8623 N N . ILE B 1 427 ? -4.703 24.484 -10.422 1 96.94 427 ILE B N 1
ATOM 8624 C CA . ILE B 1 427 ? -6.012 24.375 -9.781 1 96.94 427 ILE B CA 1
ATOM 8625 C C . ILE B 1 427 ? -6.375 22.906 -9.594 1 96.94 427 ILE B C 1
ATOM 8627 O O . ILE B 1 427 ? -6.879 22.516 -8.539 1 96.94 427 ILE B O 1
ATOM 8631 N N . GLU B 1 428 ? -6.074 22.203 -10.539 1 96.94 428 GLU B N 1
ATOM 8632 C CA . GLU B 1 428 ? -6.352 20.781 -10.445 1 96.94 428 GLU B CA 1
ATOM 8633 C C . GLU B 1 428 ? -5.551 20.141 -9.312 1 96.94 428 GLU B C 1
ATOM 8635 O O . GLU B 1 428 ? -6.062 19.281 -8.594 1 96.94 428 GLU B O 1
ATOM 8640 N N . CYS B 1 429 ? -4.355 20.5 -9.234 1 97.25 429 CYS B N 1
ATOM 8641 C CA . CYS B 1 429 ? -3.484 19.953 -8.195 1 97.25 429 CYS B CA 1
ATOM 8642 C C . CYS B 1 429 ? -3.965 20.375 -6.809 1 97.25 429 CYS B C 1
ATOM 8644 O O . CYS B 1 429 ? -4.07 19.547 -5.906 1 97.25 429 CYS B O 1
ATOM 8646 N N . PHE B 1 430 ? -4.266 21.609 -6.645 1 96.5 430 PHE B N 1
ATOM 8647 C CA . PHE B 1 430 ? -4.754 22.094 -5.355 1 96.5 430 PHE B CA 1
ATOM 8648 C C . PHE B 1 430 ? -6.094 21.453 -5.008 1 96.5 430 PHE B C 1
ATOM 8650 O O . PHE B 1 430 ? -6.355 21.141 -3.846 1 96.5 430 PHE B O 1
ATOM 8657 N N . ASP B 1 431 ? -6.883 21.297 -6 1 95.19 431 ASP B N 1
ATOM 8658 C CA . ASP B 1 431 ? -8.172 20.656 -5.789 1 95.19 431 ASP B CA 1
ATOM 8659 C C . ASP B 1 431 ? -7.996 19.219 -5.301 1 95.19 431 ASP B C 1
ATOM 8661 O O . ASP B 1 431 ? -8.711 18.766 -4.402 1 95.19 431 ASP B O 1
ATOM 8665 N N . ARG B 1 432 ? -7.117 18.562 -5.895 1 94.69 432 ARG B N 1
ATOM 8666 C CA . ARG B 1 432 ? -6.812 17.203 -5.461 1 94.69 432 ARG B CA 1
ATOM 8667 C C . ARG B 1 432 ? -6.316 17.188 -4.02 1 94.69 432 ARG B C 1
ATOM 8669 O O . ARG B 1 432 ? -6.656 16.281 -3.25 1 94.69 432 ARG B O 1
ATOM 8676 N N . ALA B 1 433 ? -5.469 18.094 -3.676 1 94.56 433 ALA B N 1
ATOM 8677 C CA . ALA B 1 433 ? -4.969 18.203 -2.309 1 94.56 433 ALA B CA 1
ATOM 8678 C C . ALA B 1 433 ? -6.113 18.359 -1.313 1 94.56 433 ALA B C 1
ATOM 8680 O O . ALA B 1 433 ? -6.094 17.766 -0.233 1 94.56 433 ALA B O 1
ATOM 8681 N N . THR B 1 434 ? -7.137 19.109 -1.639 1 91.56 434 THR B N 1
ATOM 8682 C CA . THR B 1 434 ? -8.273 19.344 -0.753 1 91.56 434 THR B CA 1
ATOM 8683 C C . THR B 1 434 ? -9.141 18.094 -0.63 1 91.56 434 THR B C 1
ATOM 8685 O O . THR B 1 434 ? -9.766 17.875 0.406 1 91.56 434 THR B O 1
ATOM 8688 N N . ARG B 1 435 ? -9.125 17.312 -1.613 1 87.69 435 ARG B N 1
ATOM 8689 C CA . ARG B 1 435 ? -9.906 16.078 -1.583 1 87.69 435 ARG B CA 1
ATOM 8690 C C . ARG B 1 435 ? -9.227 15.016 -0.716 1 87.69 435 ARG B C 1
ATOM 8692 O O . ARG B 1 435 ? -9.906 14.25 -0.027 1 87.69 435 ARG B O 1
ATOM 8699 N N . LEU B 1 436 ? -7.969 14.969 -0.844 1 85.38 436 LEU B N 1
ATOM 8700 C CA . LEU B 1 436 ? -7.203 14 -0.069 1 85.38 436 LEU B CA 1
ATOM 8701 C C . LEU B 1 436 ? -7.25 14.336 1.419 1 85.38 436 LEU B C 1
ATOM 8703 O O . LEU B 1 436 ? -7.27 13.43 2.26 1 85.38 436 LEU B O 1
ATOM 8707 N N . TYR B 1 437 ? -7.262 15.633 1.716 1 79.25 437 TYR B N 1
ATOM 8708 C CA . TYR B 1 437 ? -7.344 16.094 3.098 1 79.25 437 TYR B CA 1
ATOM 8709 C C . TYR B 1 437 ? -8.281 17.281 3.223 1 79.25 437 TYR B C 1
ATOM 8711 O O . TYR B 1 437 ? -7.832 18.438 3.26 1 79.25 437 TYR B O 1
ATOM 8719 N N . PRO B 1 438 ? -9.414 17.047 3.342 1 66 438 PRO B N 1
ATOM 8720 C CA . PRO B 1 438 ? -10.43 18.094 3.268 1 66 438 PRO B CA 1
ATOM 8721 C C . PRO B 1 438 ? -10.297 19.125 4.391 1 66 438 PRO B C 1
ATOM 8723 O O . PRO B 1 438 ? -10.727 20.266 4.238 1 66 438 PRO B O 1
ATOM 8726 N N . ILE B 1 439 ? -9.68 18.828 5.391 1 64.5 439 ILE B N 1
ATOM 8727 C CA . ILE B 1 439 ? -9.641 19.734 6.531 1 64.5 439 ILE B CA 1
ATOM 8728 C C . ILE B 1 439 ? -8.367 20.578 6.48 1 64.5 439 ILE B C 1
ATOM 8730 O O . ILE B 1 439 ? -8.078 21.328 7.41 1 64.5 439 ILE B O 1
ATOM 8734 N N . ASN B 1 440 ? -7.836 20.578 5.344 1 69.12 440 ASN B N 1
ATOM 8735 C CA . ASN B 1 440 ? -6.602 21.328 5.184 1 69.12 440 ASN B CA 1
ATOM 8736 C C . ASN B 1 440 ? -6.879 22.766 4.75 1 69.12 440 ASN B C 1
ATOM 8738 O O . ASN B 1 440 ? -7 23.047 3.559 1 69.12 440 ASN B O 1
ATOM 8742 N N . GLY B 1 441 ? -6.883 23.656 5.617 1 81.75 441 GLY B N 1
ATOM 8743 C CA . GLY B 1 441 ? -7.176 25.062 5.332 1 81.75 441 GLY B CA 1
ATOM 8744 C C . GLY B 1 441 ? -6.145 25.703 4.434 1 81.75 441 GLY B C 1
ATOM 8745 O O . GLY B 1 441 ? -6.48 26.578 3.621 1 81.75 441 GLY B O 1
ATOM 8746 N N . TYR B 1 442 ? -4.98 25.234 4.512 1 86.19 442 TYR B N 1
ATOM 8747 C CA . TYR B 1 442 ? -3.906 25.828 3.721 1 86.19 442 TYR B CA 1
ATOM 8748 C C . TYR B 1 442 ? -4.09 25.516 2.238 1 86.19 442 TYR B C 1
ATOM 8750 O O . TYR B 1 442 ? -3.951 26.406 1.393 1 86.19 442 TYR B O 1
ATOM 8758 N N . ALA B 1 443 ? -4.387 24.281 1.952 1 91.25 443 ALA B N 1
ATOM 8759 C CA . ALA B 1 443 ? -4.629 23.891 0.565 1 91.25 443 ALA B CA 1
ATOM 8760 C C . ALA B 1 443 ? -5.812 24.656 -0.018 1 91.25 443 ALA B C 1
ATOM 8762 O O . ALA B 1 443 ? -5.785 25.062 -1.181 1 91.25 443 ALA B O 1
ATOM 8763 N N . GLN B 1 444 ? -6.797 24.859 0.724 1 92.69 444 GLN B N 1
ATOM 8764 C CA . GLN B 1 444 ? -7.977 25.609 0.285 1 92.69 444 GLN B CA 1
ATOM 8765 C C . GLN B 1 444 ? -7.641 27.062 0.009 1 92.69 444 GLN B C 1
ATOM 8767 O O . GLN B 1 444 ? -8.133 27.656 -0.959 1 92.69 444 GLN B O 1
ATOM 8772 N N . CYS B 1 445 ? -6.801 27.562 0.837 1 92.31 445 CYS B N 1
ATOM 8773 C CA . CYS B 1 445 ? -6.383 28.938 0.642 1 92.31 445 CYS B CA 1
ATOM 8774 C C . CYS B 1 445 ? -5.629 29.094 -0.673 1 92.31 445 CYS B C 1
ATOM 8776 O O . CYS B 1 445 ? -5.867 30.062 -1.415 1 92.31 445 CYS B O 1
ATOM 8778 N N . LEU B 1 446 ? -4.785 28.219 -0.952 1 94.19 446 LEU B N 1
ATOM 8779 C CA . LEU B 1 446 ? -4.02 28.266 -2.191 1 94.19 446 LEU B CA 1
ATOM 8780 C C . LEU B 1 446 ? -4.93 28.094 -3.402 1 94.19 446 LEU B C 1
ATOM 8782 O O . LEU B 1 446 ? -4.773 28.781 -4.41 1 94.19 446 LEU B O 1
ATOM 8786 N N . LEU B 1 447 ? -5.859 27.203 -3.287 1 96.06 447 LEU B N 1
ATOM 8787 C CA . LEU B 1 447 ? -6.844 26.984 -4.344 1 96.06 447 LEU B CA 1
ATOM 8788 C C . LEU B 1 447 ? -7.668 28.25 -4.578 1 96.06 447 LEU B C 1
ATOM 8790 O O . LEU B 1 447 ? -7.859 28.672 -5.723 1 96.06 447 LEU B O 1
ATOM 8794 N N . GLY B 1 448 ? -8.141 28.828 -3.545 1 96.12 448 GLY B N 1
ATOM 8795 C CA . GLY B 1 448 ? -8.906 30.062 -3.646 1 96.12 448 GLY B CA 1
ATOM 8796 C C . GLY B 1 448 ? -8.125 31.203 -4.297 1 96.12 448 GLY B C 1
ATOM 8797 O O . GLY B 1 448 ? -8.672 31.938 -5.113 1 96.12 448 GLY B O 1
ATOM 8798 N N . THR B 1 449 ? -6.922 31.297 -3.949 1 94.81 449 THR B N 1
ATOM 8799 C CA . THR B 1 449 ? -6.062 32.344 -4.5 1 94.81 449 THR B CA 1
ATOM 8800 C C . THR B 1 449 ? -5.883 32.156 -6.004 1 94.81 449 THR B C 1
ATOM 8802 O O . THR B 1 449 ? -5.934 33.125 -6.766 1 94.81 449 THR B O 1
ATOM 8805 N N . GLU B 1 450 ? -5.621 30.922 -6.383 1 95.06 450 GLU B N 1
ATOM 8806 C CA . GLU B 1 450 ? -5.457 30.641 -7.805 1 95.06 450 GLU B CA 1
ATOM 8807 C C . GLU B 1 450 ? -6.75 30.891 -8.57 1 95.06 450 GLU B C 1
ATOM 8809 O O . GLU B 1 450 ? -6.719 31.344 -9.719 1 95.06 450 GLU B O 1
ATOM 8814 N N . LEU B 1 451 ? -7.848 30.562 -8.047 1 96.12 451 LEU B N 1
ATOM 8815 C CA . LEU B 1 451 ? -9.148 30.797 -8.656 1 96.12 451 LEU B CA 1
ATOM 8816 C C . LEU B 1 451 ? -9.43 32.281 -8.789 1 96.12 451 LEU B C 1
ATOM 8818 O O . LEU B 1 451 ? -9.969 32.75 -9.797 1 96.12 451 LEU B O 1
ATOM 8822 N N . PHE B 1 452 ? -9.102 33 -7.844 1 95.06 452 PHE B N 1
ATOM 8823 C CA . PHE B 1 452 ? -9.242 34.469 -7.863 1 95.06 452 PHE B CA 1
ATOM 8824 C C . PHE B 1 452 ? -8.43 35.062 -9 1 95.06 452 PHE B C 1
ATOM 8826 O O . PHE B 1 452 ? -8.914 35.938 -9.719 1 95.06 452 PHE B O 1
ATOM 8833 N N . GLU B 1 453 ? -7.234 34.594 -9.141 1 92.06 453 GLU B N 1
ATOM 8834 C CA . GLU B 1 453 ? -6.316 35.125 -10.141 1 92.06 453 GLU B CA 1
ATOM 8835 C C . GLU B 1 453 ? -6.855 34.906 -11.555 1 92.06 453 GLU B C 1
ATOM 8837 O O . GLU B 1 453 ? -6.637 35.75 -12.438 1 92.06 453 GLU B O 1
ATOM 8842 N N . ILE B 1 454 ? -7.52 33.844 -11.742 1 92.75 454 ILE B N 1
ATOM 8843 C CA . ILE B 1 454 ? -8.016 33.562 -13.086 1 92.75 454 ILE B CA 1
ATOM 8844 C C . ILE B 1 454 ? -9.422 34.125 -13.25 1 92.75 454 ILE B C 1
ATOM 8846 O O . ILE B 1 454 ? -10.031 34 -14.312 1 92.75 454 ILE B O 1
ATOM 8850 N N . GLY B 1 455 ? -10.008 34.688 -12.188 1 92.94 455 GLY B N 1
ATOM 8851 C CA . GLY B 1 455 ? -11.266 35.406 -12.289 1 92.94 455 GLY B CA 1
ATOM 8852 C C . GLY B 1 455 ? -12.469 34.562 -11.914 1 92.94 455 GLY B C 1
ATOM 8853 O O . GLY B 1 455 ? -13.609 35 -12.109 1 92.94 455 GLY B O 1
ATOM 8854 N N . HIS B 1 456 ? -12.227 33.406 -11.477 1 95.31 456 HIS B N 1
ATOM 8855 C CA . HIS B 1 456 ? -13.344 32.594 -11.008 1 95.31 456 HIS B CA 1
ATOM 8856 C C . HIS B 1 456 ? -13.742 32.969 -9.594 1 95.31 456 HIS B C 1
ATOM 8858 O O . HIS B 1 456 ? -13.57 32.188 -8.656 1 95.31 456 HIS B O 1
ATOM 8864 N N . LEU B 1 457 ? -14.391 34.062 -9.375 1 95.88 457 LEU B N 1
ATOM 8865 C CA . LEU B 1 457 ? -14.625 34.688 -8.086 1 95.88 457 LEU B CA 1
ATOM 8866 C C . LEU B 1 457 ? -15.641 33.906 -7.262 1 95.88 457 LEU B C 1
ATOM 8868 O O . LEU B 1 457 ? -15.484 33.75 -6.047 1 95.88 457 LEU B O 1
ATOM 8872 N N . ASP B 1 458 ? -16.656 33.375 -7.883 1 96.56 458 ASP B N 1
ATOM 8873 C CA . ASP B 1 458 ? -17.688 32.625 -7.156 1 96.56 458 ASP B CA 1
ATOM 8874 C C . ASP B 1 458 ? -17.125 31.359 -6.531 1 96.56 458 ASP B C 1
ATOM 8876 O O . ASP B 1 458 ? -17.375 31.062 -5.363 1 96.56 458 ASP B O 1
ATOM 8880 N N . ARG B 1 459 ? -16.438 30.688 -7.332 1 96.38 459 ARG B N 1
ATOM 8881 C CA . ARG B 1 459 ? -15.805 29.469 -6.82 1 96.38 459 ARG B CA 1
ATOM 8882 C C . ARG B 1 459 ? -14.773 29.797 -5.75 1 96.38 459 ARG B C 1
ATOM 8884 O O . ARG B 1 459 ? -14.641 29.062 -4.766 1 96.38 459 ARG B O 1
ATOM 8891 N N . ALA B 1 460 ? -14.016 30.828 -5.965 1 97.06 460 ALA B N 1
ATOM 8892 C CA . ALA B 1 460 ? -13.023 31.266 -4.984 1 97.06 460 ALA B CA 1
ATOM 8893 C C . ALA B 1 460 ? -13.68 31.594 -3.645 1 97.06 460 ALA B C 1
ATOM 8895 O O . ALA B 1 460 ? -13.172 31.219 -2.588 1 97.06 460 ALA B O 1
ATOM 8896 N N . GLU B 1 461 ? -14.758 32.281 -3.705 1 97.19 461 GLU B N 1
ATOM 8897 C CA . GLU B 1 461 ? -15.492 32.625 -2.498 1 97.19 461 GLU B CA 1
ATOM 8898 C C . GLU B 1 461 ? -15.945 31.391 -1.731 1 97.19 461 GLU B C 1
ATOM 8900 O O . GLU B 1 461 ? -15.836 31.344 -0.504 1 97.19 461 GLU B O 1
ATOM 8905 N N . ARG B 1 462 ? -16.406 30.484 -2.467 1 96.06 462 ARG B N 1
ATOM 8906 C CA . ARG B 1 462 ? -16.859 29.25 -1.847 1 96.06 462 ARG B CA 1
ATOM 8907 C C . ARG B 1 462 ? -15.703 28.516 -1.172 1 96.06 462 ARG B C 1
ATOM 8909 O O . ARG B 1 462 ? -15.844 28.016 -0.053 1 96.06 462 ARG B O 1
ATOM 8916 N N . VAL B 1 463 ? -14.641 28.469 -1.815 1 95.06 463 VAL B N 1
ATOM 8917 C CA . VAL B 1 463 ? -13.477 27.75 -1.319 1 95.06 463 VAL B CA 1
ATOM 8918 C C . VAL B 1 463 ? -12.922 28.453 -0.079 1 95.06 463 VAL B C 1
ATOM 8920 O O . VAL B 1 463 ? -12.555 27.797 0.9 1 95.06 463 VAL B O 1
ATOM 8923 N N . PHE B 1 464 ? -12.859 29.766 -0.083 1 95.44 464 PHE B N 1
ATOM 8924 C CA . PHE B 1 464 ? -12.406 30.516 1.085 1 95.44 464 PHE B CA 1
ATOM 8925 C C . PHE B 1 464 ? -13.367 30.312 2.254 1 95.44 464 PHE B C 1
ATOM 8927 O O . PHE B 1 464 ? -12.938 30.234 3.406 1 95.44 464 PHE B O 1
ATOM 8934 N N . GLY B 1 465 ? -14.594 30.219 1.942 1 92.44 465 GLY B N 1
ATOM 8935 C CA . GLY B 1 465 ? -15.578 29.938 2.971 1 92.44 465 GLY B CA 1
ATOM 8936 C C . GLY B 1 465 ? -15.375 28.594 3.633 1 92.44 465 GLY B C 1
ATOM 8937 O O . GLY B 1 465 ? -15.492 28.469 4.855 1 92.44 465 GLY B O 1
ATOM 8938 N N . GLU B 1 466 ? -15.086 27.656 2.822 1 88.19 466 GLU B N 1
ATOM 8939 C CA . GLU B 1 466 ? -14.805 26.312 3.338 1 88.19 466 GLU B CA 1
ATOM 8940 C C . GLU B 1 466 ? -13.555 26.312 4.207 1 88.19 466 GLU B C 1
ATOM 8942 O O . GLU B 1 466 ? -13.492 25.609 5.223 1 88.19 466 GLU B O 1
ATOM 8947 N N . ALA B 1 467 ? -12.594 27.062 3.783 1 90.25 467 ALA B N 1
ATOM 8948 C CA . ALA B 1 467 ? -11.344 27.156 4.535 1 90.25 467 ALA B CA 1
ATOM 8949 C C . ALA B 1 467 ? -11.586 27.703 5.941 1 90.25 467 ALA B C 1
ATOM 8951 O O . ALA B 1 467 ? -10.953 27.266 6.902 1 90.25 467 ALA B O 1
ATOM 8952 N N . LEU B 1 468 ? -12.477 28.625 6.07 1 88.12 468 LEU B N 1
ATOM 8953 C CA . LEU B 1 468 ? -12.781 29.234 7.355 1 88.12 468 LEU B CA 1
ATOM 8954 C C . LEU B 1 468 ? -13.484 28.25 8.289 1 88.12 468 LEU B C 1
ATOM 8956 O O . LEU B 1 468 ? -13.352 28.344 9.508 1 88.12 468 LEU B O 1
ATOM 8960 N N . ILE B 1 469 ? -14.148 27.312 7.719 1 81 469 ILE B N 1
ATOM 8961 C CA . ILE B 1 469 ? -14.836 26.281 8.508 1 81 469 ILE B CA 1
ATOM 8962 C C . ILE B 1 469 ? -13.812 25.297 9.062 1 81 469 ILE B C 1
ATOM 8964 O O . ILE B 1 469 ? -13.867 24.953 10.242 1 81 469 ILE B O 1
ATOM 8968 N N . HIS B 1 470 ? -12.867 24.938 8.289 1 77.31 470 HIS B N 1
ATOM 8969 C CA . HIS B 1 470 ? -11.922 23.891 8.648 1 77.31 470 HIS B CA 1
ATOM 8970 C C . HIS B 1 470 ? -10.75 24.453 9.453 1 77.31 470 HIS B C 1
ATOM 8972 O O . HIS B 1 470 ? -10.156 23.75 10.266 1 77.31 470 HIS B O 1
ATOM 8978 N N . ALA B 1 471 ? -10.453 25.719 9.211 1 81.44 471 ALA B N 1
ATOM 8979 C CA . ALA B 1 471 ? -9.367 26.406 9.914 1 81.44 471 ALA B CA 1
ATOM 8980 C C . ALA B 1 471 ? -9.812 27.781 10.391 1 81.44 471 ALA B C 1
ATOM 8982 O O . ALA B 1 471 ? -9.414 28.797 9.812 1 81.44 471 ALA B O 1
ATOM 8983 N N . PRO B 1 472 ? -10.438 27.797 11.43 1 80.62 472 PRO B N 1
ATOM 8984 C CA . PRO B 1 472 ? -11.062 29.047 11.867 1 80.62 472 PRO B CA 1
ATOM 8985 C C . PRO B 1 472 ? -10.039 30.094 12.305 1 80.62 472 PRO B C 1
ATOM 8987 O O . PRO B 1 472 ? -10.336 31.281 12.305 1 80.62 472 PRO B O 1
ATOM 8990 N N . HIS B 1 473 ? -8.883 29.719 12.602 1 85.75 473 HIS B N 1
ATOM 8991 C CA . HIS B 1 473 ? -7.898 30.672 13.102 1 85.75 473 HIS B CA 1
ATOM 8992 C C . HIS B 1 473 ? -7.059 31.25 11.961 1 85.75 473 HIS B C 1
ATOM 8994 O O . HIS B 1 473 ? -6.324 32.219 12.156 1 85.75 473 HIS B O 1
ATOM 9000 N N . GLU B 1 474 ? -7.258 30.734 10.82 1 87.75 474 GLU B N 1
ATOM 9001 C CA . GLU B 1 474 ? -6.473 31.188 9.68 1 87.75 474 GLU B CA 1
ATOM 9002 C C . GLU B 1 474 ? -6.945 32.562 9.188 1 87.75 474 GLU B C 1
ATOM 9004 O O . GLU B 1 474 ? -8.148 32.812 9.133 1 87.75 474 GLU B O 1
ATOM 9009 N N . TYR B 1 475 ? -6.07 33.469 8.891 1 91.75 475 TYR B N 1
ATOM 9010 C CA . TYR B 1 475 ? -6.434 34.812 8.453 1 91.75 475 TYR B CA 1
ATOM 9011 C C . TYR B 1 475 ? -6.492 34.906 6.934 1 91.75 475 TYR B C 1
ATOM 9013 O O . TYR B 1 475 ? -7.156 35.781 6.379 1 91.75 475 TYR B O 1
ATOM 9021 N N . ARG B 1 476 ? -5.875 34 6.207 1 91.12 476 ARG B N 1
ATOM 9022 C CA . ARG B 1 476 ? -5.684 34.094 4.762 1 91.12 476 ARG B CA 1
ATOM 9023 C C . ARG B 1 476 ? -7.02 34.031 4.031 1 91.12 476 ARG B C 1
ATOM 9025 O O . ARG B 1 476 ? -7.234 34.75 3.053 1 91.12 476 ARG B O 1
ATOM 9032 N N . PRO B 1 477 ? -7.871 33.156 4.531 1 93.75 477 PRO B N 1
ATOM 9033 C CA . PRO B 1 477 ? -9.156 33.125 3.834 1 93.75 477 PRO B CA 1
ATOM 9034 C C . PRO B 1 477 ? -9.898 34.469 3.918 1 93.75 477 PRO B C 1
ATOM 9036 O O . PRO B 1 477 ? -10.57 34.875 2.963 1 93.75 477 PRO B O 1
ATOM 9039 N N . HIS B 1 478 ? -9.789 35.125 4.965 1 94.56 478 HIS B N 1
ATOM 9040 C CA . HIS B 1 478 ? -10.414 36.438 5.102 1 94.56 478 HIS B CA 1
ATOM 9041 C C . HIS B 1 478 ? -9.781 37.438 4.145 1 94.56 478 HIS B C 1
ATOM 9043 O O . HIS B 1 478 ? -10.477 38.312 3.619 1 94.56 478 HIS B O 1
ATOM 9049 N N . VAL B 1 479 ? -8.531 37.375 3.951 1 93.81 479 VAL B N 1
ATOM 9050 C CA . VAL B 1 479 ? -7.855 38.25 2.986 1 93.81 479 VAL B CA 1
ATOM 9051 C C . VAL B 1 479 ? -8.398 37.969 1.586 1 93.81 479 VAL B C 1
ATOM 9053 O O . VAL B 1 479 ? -8.719 38.906 0.851 1 93.81 479 VAL B O 1
ATOM 9056 N N . GLY B 1 480 ? -8.492 36.75 1.261 1 95 480 GLY B N 1
ATOM 9057 C CA . GLY B 1 480 ? -9.047 36.375 -0.032 1 95 480 GLY B CA 1
ATOM 9058 C C . GLY B 1 480 ? -10.469 36.875 -0.229 1 95 480 GLY B C 1
ATOM 9059 O O . GLY B 1 480 ? -10.797 37.438 -1.281 1 95 480 GLY B O 1
ATOM 9060 N N . LEU B 1 481 ? -11.289 36.719 0.748 1 96.12 481 LEU B N 1
ATOM 9061 C CA . LEU B 1 481 ? -12.672 37.188 0.682 1 96.12 481 LEU B CA 1
ATOM 9062 C C . LEU B 1 481 ? -12.727 38.719 0.581 1 96.12 481 LEU B C 1
ATOM 9064 O O . LEU B 1 481 ? -13.578 39.25 -0.132 1 96.12 481 LEU B O 1
ATOM 9068 N N . GLY B 1 482 ? -11.867 39.344 1.311 1 95.31 482 GLY B N 1
ATOM 9069 C CA . GLY B 1 482 ? -11.781 40.781 1.211 1 95.31 482 GLY B CA 1
ATOM 9070 C C . GLY B 1 482 ? -11.445 41.281 -0.186 1 95.31 482 GLY B C 1
ATOM 9071 O O . GLY B 1 482 ? -12.039 42.219 -0.68 1 95.31 482 GLY B O 1
ATOM 9072 N N . LEU B 1 483 ? -10.539 40.656 -0.841 1 92.94 483 LEU B N 1
ATOM 9073 C CA . LEU B 1 483 ? -10.133 41 -2.197 1 92.94 483 LEU B CA 1
ATOM 9074 C C . LEU B 1 483 ? -11.273 40.781 -3.186 1 92.94 483 LEU B C 1
ATOM 9076 O O . LEU B 1 483 ? -11.453 41.531 -4.129 1 92.94 483 LEU B O 1
ATOM 9080 N N . ILE B 1 484 ? -11.961 39.688 -2.973 1 95.75 484 ILE B N 1
ATOM 9081 C CA . ILE B 1 484 ? -13.102 39.406 -3.836 1 95.75 484 ILE B CA 1
ATOM 9082 C C . ILE B 1 484 ? -14.148 40.5 -3.707 1 95.75 484 ILE B C 1
ATOM 9084 O O . ILE B 1 484 ? -14.672 40.969 -4.711 1 95.75 484 ILE B O 1
ATOM 9088 N N . GLU B 1 485 ? -14.453 40.906 -2.521 1 94.94 485 GLU B N 1
ATOM 9089 C CA . GLU B 1 485 ? -15.43 41.969 -2.283 1 94.94 485 GLU B CA 1
ATOM 9090 C C . GLU B 1 485 ? -14.953 43.312 -2.855 1 94.94 485 GLU B C 1
ATOM 9092 O O . GLU B 1 485 ? -15.758 44.094 -3.344 1 94.94 485 GLU B O 1
ATOM 9097 N N . GLN B 1 486 ? -13.695 43.531 -2.748 1 90.75 486 GLN B N 1
ATOM 9098 C CA . GLN B 1 486 ? -13.125 44.75 -3.361 1 90.75 486 GLN B CA 1
ATOM 9099 C C . GLN B 1 486 ? -13.328 44.719 -4.875 1 90.75 486 GLN B C 1
ATOM 9101 O O . GLN B 1 486 ? -13.711 45.75 -5.461 1 90.75 486 GLN B O 1
ATOM 9106 N N . LYS B 1 487 ? -13.055 43.625 -5.465 1 91.31 487 LYS B N 1
ATOM 9107 C CA . LYS B 1 487 ? -13.234 43.469 -6.91 1 91.31 487 LYS B CA 1
ATOM 9108 C C . LYS B 1 487 ? -14.695 43.656 -7.301 1 91.31 487 LYS B C 1
ATOM 9110 O O . LYS B 1 487 ? -14.992 44.188 -8.391 1 91.31 487 LYS B O 1
ATOM 9115 N N . ARG B 1 488 ? -15.531 43.344 -6.398 1 92.31 488 ARG B N 1
ATOM 9116 C CA . ARG B 1 488 ? -16.969 43.5 -6.625 1 92.31 488 ARG B CA 1
ATOM 9117 C C . ARG B 1 488 ? -17.438 44.906 -6.223 1 92.31 488 ARG B C 1
ATOM 9119 O O . ARG B 1 488 ? -18.641 45.156 -6.219 1 92.31 488 ARG B O 1
ATOM 9126 N N . ALA B 1 489 ? -16.578 45.781 -5.766 1 88.38 489 ALA B N 1
ATOM 9127 C CA . ALA B 1 489 ? -16.812 47.156 -5.395 1 88.38 489 ALA B CA 1
ATOM 9128 C C . ALA B 1 489 ? -17.703 47.25 -4.152 1 88.38 489 ALA B C 1
ATOM 9130 O O . ALA B 1 489 ? -18.5 48.188 -4.027 1 88.38 489 ALA B O 1
ATOM 9131 N N . ARG B 1 490 ? -17.641 46.188 -3.398 1 91.38 490 ARG B N 1
ATOM 9132 C CA . ARG B 1 490 ? -18.281 46.219 -2.09 1 91.38 490 ARG B CA 1
ATOM 9133 C C . ARG B 1 490 ? -17.266 46.5 -0.985 1 91.38 490 ARG B C 1
ATOM 9135 O O . ARG B 1 490 ? -16.891 45.562 -0.245 1 91.38 490 ARG B O 1
ATOM 9142 N N . MET B 1 491 ? -16.938 47.656 -0.766 1 87.94 491 MET B N 1
ATOM 9143 C CA . MET B 1 491 ? -15.789 48.062 0.037 1 87.94 491 MET B CA 1
ATOM 9144 C C . MET B 1 491 ? -16.062 47.875 1.523 1 87.94 491 MET B C 1
ATOM 9146 O O . MET B 1 491 ? -15.148 47.562 2.289 1 87.94 491 MET B O 1
ATOM 9150 N N . SER B 1 492 ? -17.281 48.062 1.96 1 89.5 492 SER B N 1
ATOM 9151 C CA . SER B 1 492 ? -17.609 47.875 3.369 1 89.5 492 SER B CA 1
ATOM 9152 C C . SER B 1 492 ? -17.375 46.438 3.807 1 89.5 492 SER B C 1
ATOM 9154 O O . SER B 1 492 ? -16.812 46.219 4.883 1 89.5 492 SER B O 1
ATOM 9156 N N . LYS B 1 493 ? -17.781 45.562 2.916 1 93.94 493 LYS B N 1
ATOM 9157 C CA . LYS B 1 493 ? -17.562 44.125 3.211 1 93.94 493 LYS B CA 1
ATOM 9158 C C . LYS B 1 493 ? -16.078 43.781 3.139 1 93.94 493 LYS B C 1
ATOM 9160 O O . LYS B 1 493 ? -15.602 42.938 3.906 1 93.94 493 LYS B O 1
ATOM 9165 N N . ALA B 1 494 ? -15.391 44.312 2.258 1 94 494 ALA B N 1
ATOM 9166 C CA . ALA B 1 494 ? -13.953 44.094 2.123 1 94 494 ALA B CA 1
ATOM 9167 C C . ALA B 1 494 ? -13.211 44.5 3.395 1 94 494 ALA B C 1
ATOM 9169 O O . ALA B 1 494 ? -12.344 43.781 3.875 1 94 494 ALA B O 1
ATOM 9170 N N . VAL B 1 495 ? -13.594 45.688 3.912 1 92.38 495 VAL B N 1
ATOM 9171 C CA . VAL B 1 495 ? -12.969 46.188 5.129 1 92.38 495 VAL B CA 1
ATOM 9172 C C . VAL B 1 495 ? -13.273 45.25 6.297 1 92.38 495 VAL B C 1
ATOM 9174 O O . VAL B 1 495 ? -12.406 45 7.133 1 92.38 495 VAL B O 1
ATOM 9177 N N . GLU B 1 496 ? -14.461 44.781 6.297 1 95.06 496 GLU B N 1
ATOM 9178 C CA . GLU B 1 496 ? -14.844 43.875 7.363 1 95.06 496 GLU B CA 1
ATOM 9179 C C . GLU B 1 496 ? -13.992 42.594 7.34 1 95.06 496 GLU B C 1
ATOM 9181 O O . GLU B 1 496 ? -13.539 42.125 8.391 1 95.06 496 GLU B O 1
ATOM 9186 N N . HIS B 1 497 ? -13.828 42.031 6.207 1 95.75 497 HIS B N 1
ATOM 9187 C CA . HIS B 1 497 ? -13.008 40.844 6.07 1 95.75 497 HIS B CA 1
ATOM 9188 C C . HIS B 1 497 ? -11.555 41.125 6.445 1 95.75 497 HIS B C 1
ATOM 9190 O O . HIS B 1 497 ? -10.914 40.312 7.129 1 95.75 497 HIS B O 1
ATOM 9196 N N . LEU B 1 498 ? -11.047 42.188 6.047 1 94.88 498 LEU B N 1
ATOM 9197 C CA . LEU B 1 498 ? -9.656 42.531 6.352 1 94.88 498 LEU B CA 1
ATOM 9198 C C . LEU B 1 498 ? -9.477 42.812 7.836 1 94.88 498 LEU B C 1
ATOM 9200 O O . LEU B 1 498 ? -8.422 42.531 8.406 1 94.88 498 LEU B O 1
ATOM 9204 N N . LYS B 1 499 ? -10.484 43.375 8.438 1 94.75 499 LYS B N 1
ATOM 9205 C CA . LYS B 1 499 ? -10.461 43.562 9.891 1 94.75 499 LYS B CA 1
ATOM 9206 C C . LYS B 1 499 ? -10.375 42.219 10.609 1 94.75 499 LYS B C 1
ATOM 9208 O O . LYS B 1 499 ? -9.609 42.062 11.555 1 94.75 499 LYS B O 1
ATOM 9213 N N . ASN B 1 500 ? -11.203 41.375 10.117 1 95.25 500 ASN B N 1
ATOM 9214 C CA . ASN B 1 500 ? -11.172 40.031 10.68 1 95.25 500 ASN B CA 1
ATOM 9215 C C . ASN B 1 500 ? -9.805 39.375 10.5 1 95.25 500 ASN B C 1
ATOM 9217 O O . ASN B 1 500 ? -9.32 38.656 11.398 1 95.25 500 ASN B O 1
ATOM 9221 N N . ALA B 1 501 ? -9.219 39.531 9.383 1 94.75 501 ALA B N 1
ATOM 9222 C CA . ALA B 1 501 ? -7.887 39 9.117 1 94.75 501 ALA B CA 1
ATOM 9223 C C . ALA B 1 501 ? -6.848 39.594 10.062 1 94.75 501 ALA B C 1
ATOM 9225 O O . ALA B 1 501 ? -6.012 38.875 10.609 1 94.75 501 ALA B O 1
ATOM 9226 N N . THR B 1 502 ? -6.875 40.906 10.258 1 92.38 502 THR B N 1
ATOM 9227 C CA . THR B 1 502 ? -5.91 41.594 11.094 1 92.38 502 THR B CA 1
ATOM 9228 C C . THR B 1 502 ? -6.082 41.219 12.562 1 92.38 502 THR B C 1
ATOM 9230 O O . THR B 1 502 ? -5.105 41.156 13.312 1 92.38 502 THR B O 1
ATOM 9233 N N . ARG B 1 503 ? -7.289 40.938 12.938 1 92.38 503 ARG B N 1
ATOM 9234 C CA . ARG B 1 503 ? -7.555 40.469 14.297 1 92.38 503 ARG B CA 1
ATOM 9235 C C . ARG B 1 503 ? -6.883 39.125 14.562 1 92.38 503 ARG B C 1
ATOM 9237 O O . ARG B 1 503 ? -6.438 38.844 15.68 1 92.38 503 ARG B O 1
ATOM 9244 N N . ARG B 1 504 ? -6.809 38.281 13.625 1 90.94 504 ARG B N 1
ATOM 9245 C CA . ARG B 1 504 ? -6.227 36.938 13.742 1 90.94 504 ARG B CA 1
ATOM 9246 C C . ARG B 1 504 ? -4.703 37 13.711 1 90.94 504 ARG B C 1
ATOM 9248 O O . ARG B 1 504 ? -4.031 36.156 14.32 1 90.94 504 ARG B O 1
ATOM 9255 N N . ASN B 1 505 ? -4.219 37.938 12.992 1 90.38 505 ASN B N 1
ATOM 9256 C CA . ASN B 1 505 ? -2.779 38.156 12.906 1 90.38 505 ASN B CA 1
ATOM 9257 C C . ASN B 1 505 ? -2.43 39.656 13.047 1 90.38 505 ASN B C 1
ATOM 9259 O O . ASN B 1 505 ? -2.004 40.281 12.078 1 90.38 505 ASN B O 1
ATOM 9263 N N . PRO B 1 506 ? -2.496 40.062 14.172 1 87.31 506 PRO B N 1
ATOM 9264 C CA . PRO B 1 506 ? -2.387 41.531 14.391 1 87.31 506 PRO B CA 1
ATOM 9265 C C . PRO B 1 506 ? -0.968 42.031 14.18 1 87.31 506 PRO B C 1
ATOM 9267 O O . PRO B 1 506 ? -0.777 43.25 13.93 1 87.31 506 PRO B O 1
ATOM 9270 N N . LEU B 1 507 ? -0 41.25 14.227 1 83.94 507 LEU B N 1
ATOM 9271 C CA . LEU B 1 507 ? 1.383 41.719 14.148 1 83.94 507 LEU B CA 1
ATOM 9272 C C . LEU B 1 507 ? 1.895 41.656 12.719 1 83.94 507 LEU B C 1
ATOM 9274 O O . LEU B 1 507 ? 3.035 42.031 12.438 1 83.94 507 LEU B O 1
ATOM 9278 N N . ASN B 1 508 ? 1.012 41.25 11.867 1 87 508 ASN B N 1
ATOM 9279 C CA . ASN B 1 508 ? 1.369 41.219 10.453 1 87 508 ASN B CA 1
ATOM 9280 C C . ASN B 1 508 ? 1.251 42.594 9.82 1 87 508 ASN B C 1
ATOM 9282 O O . ASN B 1 508 ? 0.146 43.062 9.539 1 87 508 ASN B O 1
ATOM 9286 N N . VAL B 1 509 ? 2.371 43.188 9.516 1 85.19 509 VAL B N 1
ATOM 9287 C CA . VAL B 1 509 ? 2.428 44.562 9.047 1 85.19 509 VAL B CA 1
ATOM 9288 C C . VAL B 1 509 ? 1.813 44.656 7.652 1 85.19 509 VAL B C 1
ATOM 9290 O O . VAL B 1 509 ? 1.158 45.656 7.324 1 85.19 509 VAL B O 1
ATOM 9293 N N . VAL B 1 510 ? 2.002 43.688 6.863 1 83 510 VAL B N 1
ATOM 9294 C CA . VAL B 1 510 ? 1.475 43.688 5.504 1 83 510 VAL B CA 1
ATOM 9295 C C . VAL B 1 510 ? -0.052 43.688 5.539 1 83 510 VAL B C 1
ATOM 9297 O O . VAL B 1 510 ? -0.687 44.406 4.762 1 83 510 VAL B O 1
ATOM 9300 N N . LEU B 1 511 ? -0.586 42.938 6.438 1 88.19 511 LEU B N 1
ATOM 9301 C CA . LEU B 1 511 ? -2.035 42.906 6.598 1 88.19 511 LEU B CA 1
ATOM 9302 C C . LEU B 1 511 ? -2.57 44.25 7.078 1 88.19 511 LEU B C 1
ATOM 9304 O O . LEU B 1 511 ? -3.631 44.688 6.633 1 88.19 511 LEU B O 1
ATOM 9308 N N . GLN B 1 512 ? -1.849 44.844 7.934 1 88.44 512 GLN B N 1
ATOM 9309 C CA . GLN B 1 512 ? -2.236 46.156 8.43 1 88.44 512 GLN B CA 1
ATOM 9310 C C . GLN B 1 512 ? -2.221 47.188 7.316 1 88.44 512 GLN B C 1
ATOM 9312 O O . GLN B 1 512 ? -3.127 48.031 7.219 1 88.44 512 GLN B O 1
ATOM 9317 N N . CYS B 1 513 ? -1.221 47.125 6.508 1 86.12 513 CYS B N 1
ATOM 9318 C CA . CYS B 1 513 ? -1.114 48.031 5.375 1 86.12 513 CYS B CA 1
ATOM 9319 C C . CYS B 1 513 ? -2.275 47.812 4.406 1 86.12 513 CYS B C 1
ATOM 9321 O O . CYS B 1 513 ? -2.852 48.812 3.916 1 86.12 513 CYS B O 1
ATOM 9323 N N . GLN B 1 514 ? -2.584 46.625 4.211 1 86.88 514 GLN B N 1
ATOM 9324 C CA . GLN B 1 514 ? -3.691 46.312 3.309 1 86.88 514 GLN B CA 1
ATOM 9325 C C . GLN B 1 514 ? -5.012 46.844 3.863 1 86.88 514 GLN B C 1
ATOM 9327 O O . GLN B 1 514 ? -5.844 47.375 3.113 1 86.88 514 GLN B O 1
ATOM 9332 N N . LEU B 1 515 ? -5.223 46.656 5.121 1 91 515 LEU B N 1
ATOM 9333 C CA . LEU B 1 515 ? -6.422 47.188 5.77 1 91 515 LEU B CA 1
ATOM 9334 C C . LEU B 1 515 ? -6.5 48.688 5.656 1 91 515 LEU B C 1
ATOM 9336 O O . LEU B 1 515 ? -7.566 49.25 5.383 1 91 515 LEU B O 1
ATOM 9340 N N . ALA B 1 516 ? -5.371 49.344 5.812 1 89.56 516 ALA B N 1
ATOM 9341 C CA . ALA B 1 516 ? -5.316 50.781 5.703 1 89.56 516 ALA B CA 1
ATOM 9342 C C . ALA B 1 516 ? -5.664 51.25 4.289 1 89.56 516 ALA B C 1
ATOM 9344 O O . ALA B 1 516 ? -6.395 52.219 4.109 1 89.56 516 ALA B O 1
ATOM 9345 N N . VAL B 1 517 ? -5.129 50.594 3.324 1 84.38 517 VAL B N 1
ATOM 9346 C CA . VAL B 1 517 ? -5.398 50.906 1.925 1 84.38 517 VAL B CA 1
ATOM 9347 C C . VAL B 1 517 ? -6.887 50.719 1.633 1 84.38 517 VAL B C 1
ATOM 9349 O O . VAL B 1 517 ? -7.477 51.5 0.882 1 84.38 517 VAL B O 1
ATOM 9352 N N . MET B 1 518 ? -7.473 49.781 2.191 1 87.25 518 MET B N 1
ATOM 9353 C CA . MET B 1 518 ? -8.898 49.531 1.978 1 87.25 518 MET B CA 1
ATOM 9354 C C . MET B 1 518 ? -9.742 50.656 2.602 1 87.25 518 MET B C 1
ATOM 9356 O O . MET B 1 518 ? -10.773 51.031 2.049 1 87.25 518 MET B O 1
ATOM 9360 N N . TYR B 1 519 ? -9.305 51.125 3.746 1 87 519 TYR B N 1
ATOM 9361 C CA . TYR B 1 519 ? -10 52.25 4.375 1 87 519 TYR B CA 1
ATOM 9362 C C . TYR B 1 519 ? -9.898 53.5 3.523 1 87 519 TYR B C 1
ATOM 9364 O O . TYR B 1 519 ? -10.859 54.281 3.414 1 87 519 TYR B O 1
ATOM 9372 N N . GLN B 1 520 ? -8.781 53.656 2.967 1 82.69 520 GLN B N 1
ATOM 9373 C CA . GLN B 1 520 ? -8.586 54.812 2.09 1 82.69 520 GLN B CA 1
ATOM 9374 C C . GLN B 1 520 ? -9.484 54.75 0.863 1 82.69 520 GLN B C 1
ATOM 9376 O O . GLN B 1 520 ? -10.016 55.75 0.412 1 82.69 520 GLN B O 1
ATOM 9381 N N . SER B 1 521 ? -9.656 53.562 0.369 1 81 521 SER B N 1
ATOM 9382 C CA . SER B 1 521 ? -10.5 53.344 -0.805 1 81 521 SER B CA 1
ATOM 9383 C C . SER B 1 521 ? -11.977 53.531 -0.464 1 81 521 SER B C 1
ATOM 9385 O O . SER B 1 521 ? -12.789 53.781 -1.347 1 81 521 SER B O 1
ATOM 9387 N N . LEU B 1 522 ? -12.336 53.25 0.691 1 79 522 LEU B N 1
ATOM 9388 C CA . LEU B 1 522 ? -13.711 53.406 1.149 1 79 522 LEU B CA 1
ATOM 9389 C C . LEU B 1 522 ? -14.125 54.875 1.118 1 79 522 LEU B C 1
ATOM 9391 O O . LEU B 1 522 ? -15.273 55.188 0.81 1 79 522 LEU B O 1
ATOM 9395 N N . ARG B 1 523 ? -13.25 55.812 1.39 1 69.38 523 ARG B N 1
ATOM 9396 C CA . ARG B 1 523 ? -13.484 57.25 1.329 1 69.38 523 ARG B CA 1
ATOM 9397 C C . ARG B 1 523 ? -13.836 57.688 -0.089 1 69.38 523 ARG B C 1
ATOM 9399 O O . ARG B 1 523 ? -14.766 58.469 -0.291 1 69.38 523 ARG B O 1
ATOM 9406 N N . ARG B 1 524 ? -13.109 57.156 -0.828 1 63.44 524 ARG B N 1
ATOM 9407 C CA . ARG B 1 524 ? -13.32 57.531 -2.225 1 63.44 524 ARG B CA 1
ATOM 9408 C C . ARG B 1 524 ? -14.711 57.125 -2.693 1 63.44 524 ARG B C 1
ATOM 9410 O O . ARG B 1 524 ? -15.32 57.812 -3.518 1 63.44 524 ARG B O 1
ATOM 9417 N N . SER B 1 525 ? -15.102 56.125 -2.01 1 62.06 525 SER B N 1
ATOM 9418 C CA . SER B 1 525 ? -16.422 55.625 -2.416 1 62.06 525 SER B CA 1
ATOM 9419 C C . SER B 1 525 ? -17.531 56.375 -1.682 1 62.06 525 SER B C 1
ATOM 9421 O O . SER B 1 525 ? -18.547 56.719 -2.279 1 62.06 525 SER B O 1
ATOM 9423 N N . ASP B 1 526 ? -17.344 56.656 -0.436 1 65.69 526 ASP B N 1
ATOM 9424 C CA . ASP B 1 526 ? -18.438 57.188 0.365 1 65.69 526 ASP B CA 1
ATOM 9425 C C . ASP B 1 526 ? -18.234 58.688 0.652 1 65.69 526 ASP B C 1
ATOM 9427 O O . ASP B 1 526 ? -19.172 59.375 1.072 1 65.69 526 ASP B O 1
ATOM 9431 N N . GLY B 1 527 ? -17.172 59.25 0.267 1 61.47 527 GLY B N 1
ATOM 9432 C CA . GLY B 1 527 ? -16.906 60.656 0.433 1 61.47 527 GLY B CA 1
ATOM 9433 C C . GLY B 1 527 ? -16.625 61.062 1.873 1 61.47 527 GLY B C 1
ATOM 9434 O O . GLY B 1 527 ? -16.469 62.25 2.18 1 61.47 527 GLY B O 1
ATOM 9435 N N . GLU B 1 528 ? -16.531 60.125 2.756 1 63.97 528 GLU B N 1
ATOM 9436 C CA . GLU B 1 528 ? -16.375 60.406 4.176 1 63.97 528 GLU B CA 1
ATOM 9437 C C . GLU B 1 528 ? -14.891 60.5 4.555 1 63.97 528 GLU B C 1
ATOM 9439 O O . GLU B 1 528 ? -14.047 59.844 3.947 1 63.97 528 GLU B O 1
ATOM 9444 N N . THR B 1 529 ? -14.453 61.406 5.383 1 63.06 529 THR B N 1
ATOM 9445 C CA . THR B 1 529 ? -13.07 61.625 5.805 1 63.06 529 THR B CA 1
ATOM 9446 C C . THR B 1 529 ? -12.68 60.625 6.898 1 63.06 529 THR B C 1
ATOM 9448 O O . THR B 1 529 ? -11.5 60.344 7.09 1 63.06 529 THR B O 1
ATOM 9451 N N . ARG B 1 530 ? -13.578 60.094 7.613 1 75.38 530 ARG B N 1
ATOM 9452 C CA . ARG B 1 530 ? -13.328 59.281 8.781 1 75.38 530 ARG B CA 1
ATOM 9453 C C . ARG B 1 530 ? -12.531 58.031 8.406 1 75.38 530 ARG B C 1
ATOM 9455 O O . ARG B 1 530 ? -11.586 57.656 9.102 1 75.38 530 ARG B O 1
ATOM 9462 N N . PRO B 1 531 ? -12.688 57.594 7.25 1 76.12 531 PRO B N 1
ATOM 9463 C CA . PRO B 1 531 ? -11.953 56.375 6.891 1 76.12 531 PRO B CA 1
ATOM 9464 C C . PRO B 1 531 ? -10.461 56.625 6.676 1 76.12 531 PRO B C 1
ATOM 9466 O O . PRO B 1 531 ? -9.633 55.75 7 1 76.12 531 PRO B O 1
ATOM 9469 N N . VAL B 1 532 ? -10.086 57.719 6.332 1 81.38 532 VAL B N 1
ATOM 9470 C CA . VAL B 1 532 ? -8.68 58.031 6.086 1 81.38 532 VAL B CA 1
ATOM 9471 C C . VAL B 1 532 ? -7.957 58.219 7.414 1 81.38 532 VAL B C 1
ATOM 9473 O O . VAL B 1 532 ? -6.797 57.844 7.562 1 81.38 532 VAL B O 1
ATOM 9476 N N . GLU B 1 533 ? -8.602 58.781 8.32 1 85.94 533 GLU B N 1
ATOM 9477 C CA . GLU B 1 533 ? -8.023 58.938 9.648 1 85.94 533 GLU B CA 1
ATOM 9478 C C . GLU B 1 533 ? -7.762 57.594 10.305 1 85.94 533 GLU B C 1
ATOM 9480 O O . GLU B 1 533 ? -6.73 57.375 10.953 1 85.94 533 GLU B O 1
ATOM 9485 N N . THR B 1 534 ? -8.758 56.781 10.07 1 89.19 534 THR B N 1
ATOM 9486 C CA . THR B 1 534 ? -8.57 55.438 10.578 1 89.19 534 THR B CA 1
ATOM 9487 C C . THR B 1 534 ? -7.363 54.75 9.914 1 89.19 534 THR B C 1
ATOM 9489 O O . THR B 1 534 ? -6.613 54.031 10.57 1 89.19 534 THR B O 1
ATOM 9492 N N . ALA B 1 535 ? -7.191 54.875 8.672 1 90.5 535 ALA B N 1
ATOM 9493 C CA . ALA B 1 535 ? -6.047 54.344 7.941 1 90.5 535 ALA B CA 1
ATOM 9494 C C . ALA B 1 535 ? -4.734 54.844 8.523 1 90.5 535 ALA B C 1
ATOM 9496 O O . ALA B 1 535 ? -3.768 54.094 8.664 1 90.5 535 ALA B O 1
ATOM 9497 N N . ILE B 1 536 ? -4.77 56.156 8.852 1 90.62 536 ILE B N 1
ATOM 9498 C CA . ILE B 1 536 ? -3.576 56.781 9.406 1 90.62 536 ILE B CA 1
ATOM 9499 C C . ILE B 1 536 ? -3.244 56.156 10.758 1 90.62 536 ILE B C 1
ATOM 9501 O O . ILE B 1 536 ? -2.076 55.906 11.055 1 90.62 536 ILE B O 1
ATOM 9505 N N . GLU B 1 537 ? -4.215 55.906 11.484 1 91.69 537 GLU B N 1
ATOM 9506 C CA . GLU B 1 537 ? -4.016 55.281 12.781 1 91.69 537 GLU B CA 1
ATOM 9507 C C . GLU B 1 537 ? -3.449 53.875 12.633 1 91.69 537 GLU B C 1
ATOM 9509 O O . GLU B 1 537 ? -2.529 53.5 13.359 1 91.69 537 GLU B O 1
ATOM 9514 N N . ILE B 1 538 ? -4.023 53.156 11.727 1 92 538 ILE B N 1
ATOM 9515 C CA . ILE B 1 538 ? -3.59 51.781 11.484 1 92 538 ILE B CA 1
ATOM 9516 C C . ILE B 1 538 ? -2.139 51.75 11.008 1 92 538 ILE B C 1
ATOM 9518 O O . ILE B 1 538 ? -1.322 50.969 11.492 1 92 538 ILE B O 1
ATOM 9522 N N . LEU B 1 539 ? -1.824 52.594 10.102 1 91.75 539 LEU B N 1
ATOM 9523 C CA . LEU B 1 539 ? -0.482 52.656 9.539 1 91.75 539 LEU B CA 1
ATOM 9524 C C . LEU B 1 539 ? 0.527 53.125 10.578 1 91.75 539 LEU B C 1
ATOM 9526 O O . LEU B 1 539 ? 1.668 52.656 10.602 1 91.75 539 LEU B O 1
ATOM 9530 N N . SER B 1 540 ? 0.101 54.062 11.359 1 91 540 SER B N 1
ATOM 9531 C CA . SER B 1 540 ? 0.969 54.531 12.43 1 91 540 SER B CA 1
ATOM 9532 C C . SER B 1 540 ? 1.335 53.406 13.383 1 91 540 SER B C 1
ATOM 9534 O O . SER B 1 540 ? 2.482 53.312 13.82 1 91 540 SER B O 1
ATOM 9536 N N . HIS B 1 541 ? 0.38 52.656 13.656 1 90.88 541 HIS B N 1
ATOM 9537 C CA . HIS B 1 541 ? 0.623 51.469 14.5 1 90.88 541 HIS B CA 1
ATOM 9538 C C . HIS B 1 541 ? 1.54 50.469 13.805 1 90.88 541 HIS B C 1
ATOM 9540 O O . HIS B 1 541 ? 2.416 49.875 14.438 1 90.88 541 HIS B O 1
ATOM 9546 N N . ALA B 1 542 ? 1.316 50.219 12.547 1 90.31 542 ALA B N 1
ATOM 9547 C CA . ALA B 1 542 ? 2.117 49.281 11.766 1 90.31 542 ALA B CA 1
ATOM 9548 C C . ALA B 1 542 ? 3.578 49.719 11.711 1 90.31 542 ALA B C 1
ATOM 9550 O O . ALA B 1 542 ? 4.484 48.906 11.719 1 90.31 542 ALA B O 1
ATOM 9551 N N . ILE B 1 543 ? 3.812 51 11.664 1 89.25 543 ILE B N 1
ATOM 9552 C CA . ILE B 1 543 ? 5.16 51.562 11.602 1 89.25 543 ILE B CA 1
ATOM 9553 C C . ILE B 1 543 ? 5.883 51.312 12.93 1 89.25 543 ILE B C 1
ATOM 9555 O O . ILE B 1 543 ? 7.086 51.062 12.945 1 89.25 543 ILE B O 1
ATOM 9559 N N . LYS B 1 544 ? 5.156 51.312 13.953 1 88.75 544 LYS B N 1
ATOM 9560 C CA . LYS B 1 544 ? 5.738 51.031 15.258 1 88.75 544 LYS B CA 1
ATOM 9561 C C . LYS B 1 544 ? 6.176 49.594 15.367 1 88.75 544 LYS B C 1
ATOM 9563 O O . LYS B 1 544 ? 7.18 49.281 16.016 1 88.75 544 LYS B O 1
ATOM 9568 N N . LEU B 1 545 ? 5.422 48.781 14.766 1 83.19 545 LEU B N 1
ATOM 9569 C CA . LEU B 1 545 ? 5.734 47.344 14.781 1 83.19 545 LEU B CA 1
ATOM 9570 C C . LEU B 1 545 ? 6.977 47.062 13.945 1 83.19 545 LEU B C 1
ATOM 9572 O O . LEU B 1 545 ? 7.805 46.219 14.32 1 83.19 545 LEU B O 1
ATOM 9576 N N . ASN B 1 546 ? 7.059 47.719 12.805 1 83.69 546 ASN B N 1
ATOM 9577 C CA . ASN B 1 546 ? 8.211 47.562 11.914 1 83.69 546 ASN B CA 1
ATOM 9578 C C . ASN B 1 546 ? 8.617 48.906 11.312 1 83.69 546 ASN B C 1
ATOM 9580 O O . ASN B 1 546 ? 8.258 49.219 10.172 1 83.69 546 ASN B O 1
ATOM 9584 N N . PRO B 1 547 ? 9.484 49.5 11.961 1 83.94 547 PRO B N 1
ATOM 9585 C CA . PRO B 1 547 ? 9.82 50.844 11.539 1 83.94 547 PRO B CA 1
ATOM 9586 C C . PRO B 1 547 ? 10.617 50.875 10.242 1 83.94 547 PRO B C 1
ATOM 9588 O O . PRO B 1 547 ? 10.648 51.906 9.555 1 83.94 547 PRO B O 1
ATOM 9591 N N . GLN B 1 548 ? 11.203 49.812 9.891 1 79.94 548 GLN B N 1
ATOM 9592 C CA . GLN B 1 548 ? 12.078 49.812 8.727 1 79.94 548 GLN B CA 1
ATOM 9593 C C . GLN B 1 548 ? 11.312 49.438 7.465 1 79.94 548 GLN B C 1
ATOM 9595 O O . GLN B 1 548 ? 11.859 49.469 6.363 1 79.94 548 GLN B O 1
ATOM 9600 N N . ASN B 1 549 ? 10.039 49.25 7.621 1 82.31 549 ASN B N 1
ATOM 9601 C CA . ASN B 1 549 ? 9.258 48.812 6.461 1 82.31 549 ASN B CA 1
ATOM 9602 C C . ASN B 1 549 ? 8.93 50 5.551 1 82.31 549 ASN B C 1
ATOM 9604 O O . ASN B 1 549 ? 8.117 50.844 5.902 1 82.31 549 ASN B O 1
ATOM 9608 N N . GLN B 1 550 ? 9.469 49.969 4.383 1 84 550 GLN B N 1
ATOM 9609 C CA . GLN B 1 550 ? 9.359 51.094 3.465 1 84 550 GLN B CA 1
ATOM 9610 C C . GLN B 1 550 ? 7.957 51.188 2.877 1 84 550 GLN B C 1
ATOM 9612 O O . GLN B 1 550 ? 7.441 52.312 2.674 1 84 550 GLN B O 1
ATOM 9617 N N . THR B 1 551 ? 7.375 50.094 2.658 1 82.25 551 THR B N 1
ATOM 9618 C CA . THR B 1 551 ? 6.043 50.062 2.061 1 82.25 551 THR B CA 1
ATOM 9619 C C . THR B 1 551 ? 5.016 50.688 3.004 1 82.25 551 THR B C 1
ATOM 9621 O O . THR B 1 551 ? 4.172 51.469 2.578 1 82.25 551 THR B O 1
ATOM 9624 N N . THR B 1 552 ? 5.141 50.344 4.223 1 86.94 552 THR B N 1
ATOM 9625 C CA . THR B 1 552 ? 4.219 50.875 5.223 1 86.94 552 THR B CA 1
ATOM 9626 C C . THR B 1 552 ? 4.391 52.375 5.367 1 86.94 552 THR B C 1
ATOM 9628 O O . THR B 1 552 ? 3.404 53.125 5.477 1 86.94 552 THR B O 1
ATOM 9631 N N . ARG B 1 553 ? 5.559 52.812 5.324 1 88.94 553 ARG B N 1
ATOM 9632 C CA . ARG B 1 553 ? 5.84 54.25 5.457 1 88.94 553 ARG B CA 1
ATOM 9633 C C . ARG B 1 553 ? 5.328 55.031 4.25 1 88.94 553 ARG B C 1
ATOM 9635 O O . ARG B 1 553 ? 4.852 56.156 4.387 1 88.94 553 ARG B O 1
ATOM 9642 N N . PHE B 1 554 ? 5.441 54.438 3.145 1 89.69 554 PHE B N 1
ATOM 9643 C CA . PHE B 1 554 ? 4.926 55.094 1.941 1 89.69 554 PHE B CA 1
ATOM 9644 C C . PHE B 1 554 ? 3.412 55.25 2.014 1 89.69 554 PHE B C 1
ATOM 9646 O O . PHE B 1 554 ? 2.873 56.312 1.708 1 89.69 554 PHE B O 1
ATOM 9653 N N . HIS B 1 555 ? 2.779 54.219 2.367 1 88.56 555 HIS B N 1
ATOM 9654 C CA . HIS B 1 555 ? 1.326 54.25 2.479 1 88.56 555 HIS B CA 1
ATOM 9655 C C . HIS B 1 555 ? 0.892 55.25 3.57 1 88.56 555 HIS B C 1
ATOM 9657 O O . HIS B 1 555 ? -0.149 55.875 3.449 1 88.56 555 HIS B O 1
ATOM 9663 N N . TYR B 1 556 ? 1.686 55.312 4.641 1 91.44 556 TYR B N 1
ATOM 9664 C CA . TYR B 1 556 ? 1.434 56.281 5.691 1 91.44 556 TYR B CA 1
ATOM 9665 C C . TYR B 1 556 ? 1.512 57.688 5.141 1 91.44 556 TYR B C 1
ATOM 9667 O O . TYR B 1 556 ? 0.615 58.5 5.375 1 91.44 556 TYR B O 1
ATOM 9675 N N . ALA B 1 557 ? 2.543 57.938 4.375 1 92.31 557 ALA B N 1
ATOM 9676 C CA . ALA B 1 557 ? 2.705 59.25 3.76 1 92.31 557 ALA B CA 1
ATOM 9677 C C . ALA B 1 557 ? 1.563 59.562 2.793 1 92.31 557 ALA B C 1
ATOM 9679 O O . ALA B 1 557 ? 1.074 60.688 2.732 1 92.31 557 ALA B O 1
ATOM 9680 N N . LYS B 1 558 ? 1.222 58.594 2.066 1 89.5 558 LYS B N 1
ATOM 9681 C CA . LYS B 1 558 ? 0.129 58.75 1.11 1 89.5 558 LYS B CA 1
ATOM 9682 C C . LYS B 1 558 ? -1.184 59.062 1.819 1 89.5 558 LYS B C 1
ATOM 9684 O O . LYS B 1 558 ? -1.949 59.938 1.363 1 89.5 558 LYS B O 1
ATOM 9689 N N . ALA B 1 559 ? -1.455 58.438 2.9 1 88.62 559 ALA B N 1
ATOM 9690 C CA . ALA B 1 559 ? -2.664 58.688 3.682 1 88.62 559 ALA B CA 1
ATOM 9691 C C . ALA B 1 559 ? -2.654 60.094 4.281 1 88.62 559 ALA B C 1
ATOM 9693 O O . ALA B 1 559 ? -3.691 60.75 4.344 1 88.62 559 ALA B O 1
ATOM 9694 N N . LEU B 1 560 ? -1.508 60.531 4.734 1 90.81 560 LEU B N 1
ATOM 9695 C CA . LEU B 1 560 ? -1.371 61.875 5.262 1 90.81 560 LEU B CA 1
ATOM 9696 C C . LEU B 1 560 ? -1.67 62.906 4.184 1 90.81 560 LEU B C 1
ATOM 9698 O O . LEU B 1 560 ? -2.344 63.906 4.445 1 90.81 560 LEU B O 1
ATOM 9702 N N . TYR B 1 561 ? -1.202 62.625 2.992 1 89.81 561 TYR B N 1
ATOM 9703 C CA . TYR B 1 561 ? -1.448 63.5 1.866 1 89.81 561 TYR B CA 1
ATOM 9704 C C . TYR B 1 561 ? -2.939 63.625 1.571 1 89.81 561 TYR B C 1
ATOM 9706 O O . TYR B 1 561 ? -3.453 64.688 1.324 1 89.81 561 TYR B O 1
ATOM 9714 N N . GLU B 1 562 ? -3.615 62.562 1.64 1 84.88 562 GLU B N 1
ATOM 9715 C CA . GLU B 1 562 ? -5.043 62.531 1.337 1 84.88 562 GLU B CA 1
ATOM 9716 C C . GLU B 1 562 ? -5.848 63.25 2.396 1 84.88 562 GLU B C 1
ATOM 9718 O O . GLU B 1 562 ? -6.93 63.781 2.111 1 84.88 562 GLU B O 1
ATOM 9723 N N . CYS B 1 563 ? -5.316 63.344 3.605 1 86.19 563 CYS B N 1
ATOM 9724 C CA . CYS B 1 563 ? -5.977 64.062 4.68 1 86.19 563 CYS B CA 1
ATOM 9725 C C . CYS B 1 563 ? -5.516 65.5 4.715 1 86.19 563 CYS B C 1
ATOM 9727 O O . CYS B 1 563 ? -5.75 66.25 5.695 1 86.19 563 CYS B O 1
ATOM 9729 N N . LYS B 1 564 ? -4.715 65.938 3.746 1 86.81 564 LYS B N 1
ATOM 9730 C CA . LYS B 1 564 ? -4.262 67.312 3.545 1 86.81 564 LYS B CA 1
ATOM 9731 C C . LYS B 1 564 ? -3.236 67.688 4.602 1 86.81 564 LYS B C 1
ATOM 9733 O O . LYS B 1 564 ? -3.109 68.875 4.934 1 86.81 564 LYS B O 1
ATOM 9738 N N . ARG B 1 565 ? -2.725 66.75 5.191 1 91.19 565 ARG B N 1
ATOM 9739 C CA . ARG B 1 565 ? -1.59 67 6.078 1 91.19 565 ARG B CA 1
ATOM 9740 C C . ARG B 1 565 ? -0.272 66.938 5.312 1 91.19 565 ARG B C 1
ATOM 9742 O O . ARG B 1 565 ? 0.542 66.062 5.543 1 91.19 565 ARG B O 1
ATOM 9749 N N . TYR B 1 566 ? -0.046 67.875 4.523 1 92.69 566 TYR B N 1
ATOM 9750 C CA . TYR B 1 566 ? 1.001 67.875 3.51 1 92.69 566 TYR B CA 1
ATOM 9751 C C . TYR B 1 566 ? 2.381 67.938 4.148 1 92.69 566 TYR B C 1
ATOM 9753 O O . TYR B 1 566 ? 3.34 67.375 3.676 1 92.69 566 TYR B O 1
ATOM 9761 N N . ASN B 1 567 ? 2.443 68.75 5.211 1 93.5 567 ASN B N 1
ATOM 9762 C CA . ASN B 1 567 ? 3.74 68.938 5.852 1 93.5 567 ASN B CA 1
ATOM 9763 C C . ASN B 1 567 ? 4.266 67.625 6.445 1 93.5 567 ASN B C 1
ATOM 9765 O O . ASN B 1 567 ? 5.445 67.312 6.293 1 93.5 567 ASN B O 1
ATOM 9769 N N . GLU B 1 568 ? 3.4 67.062 7.105 1 94.06 568 GLU B N 1
ATOM 9770 C CA . GLU B 1 568 ? 3.789 65.75 7.695 1 94.06 568 GLU B CA 1
ATOM 9771 C C . GLU B 1 568 ? 4.133 64.75 6.617 1 94.06 568 GLU B C 1
ATOM 9773 O O . GLU B 1 568 ? 5.074 63.969 6.777 1 94.06 568 GLU B O 1
ATOM 9778 N N . ALA B 1 569 ? 3.361 64.625 5.578 1 95.12 569 ALA B N 1
ATOM 9779 C CA . ALA B 1 569 ? 3.617 63.719 4.457 1 95.12 569 ALA B CA 1
ATOM 9780 C C . ALA B 1 569 ? 4.98 64 3.83 1 95.12 569 ALA B C 1
ATOM 9782 O O . ALA B 1 569 ? 5.719 63.062 3.498 1 95.12 569 ALA B O 1
ATOM 9783 N N . LYS B 1 570 ? 5.219 65.25 3.65 1 93.44 570 LYS B N 1
ATOM 9784 C CA . LYS B 1 570 ? 6.488 65.688 3.068 1 93.44 570 LYS B CA 1
ATOM 9785 C C . LYS B 1 570 ? 7.668 65.188 3.896 1 93.44 570 LYS B C 1
ATOM 9787 O O . LYS B 1 570 ? 8.648 64.688 3.348 1 93.44 570 LYS B O 1
ATOM 9792 N N . ILE B 1 571 ? 7.57 65.312 5.172 1 93.94 571 ILE B N 1
ATOM 9793 C CA . ILE B 1 571 ? 8.648 64.938 6.066 1 93.94 571 ILE B CA 1
ATOM 9794 C C . ILE B 1 571 ? 8.891 63.406 5.922 1 93.94 571 ILE B C 1
ATOM 9796 O O . ILE B 1 571 ? 10.039 62.969 5.82 1 93.94 571 ILE B O 1
ATOM 9800 N N . GLU B 1 572 ? 7.82 62.688 5.926 1 93.06 572 GLU B N 1
ATOM 9801 C CA . GLU B 1 572 ? 7.922 61.219 5.797 1 93.06 572 GLU B CA 1
ATOM 9802 C C . GLU B 1 572 ? 8.484 60.844 4.438 1 93.06 572 GLU B C 1
ATOM 9804 O O . GLU B 1 572 ? 9.281 59.906 4.336 1 93.06 572 GLU B O 1
ATOM 9809 N N . LEU B 1 573 ? 8.086 61.469 3.377 1 93.19 573 LEU B N 1
ATOM 9810 C CA . LEU B 1 573 ? 8.516 61.125 2.02 1 93.19 573 LEU B CA 1
ATOM 9811 C C . LEU B 1 573 ? 9.984 61.5 1.812 1 93.19 573 LEU B C 1
ATOM 9813 O O . LEU B 1 573 ? 10.703 60.812 1.089 1 93.19 573 LEU B O 1
ATOM 9817 N N . GLU B 1 574 ? 10.391 62.531 2.42 1 92.5 574 GLU B N 1
ATOM 9818 C CA . GLU B 1 574 ? 11.805 62.938 2.336 1 92.5 574 GLU B CA 1
ATOM 9819 C C . GLU B 1 574 ? 12.695 61.875 3.014 1 92.5 574 GLU B C 1
ATOM 9821 O O . GLU B 1 574 ? 13.773 61.562 2.514 1 92.5 574 GLU B O 1
ATOM 9826 N N . ALA B 1 575 ? 12.234 61.469 4.113 1 91.5 575 ALA B N 1
ATOM 9827 C CA . ALA B 1 575 ? 12.977 60.438 4.809 1 91.5 575 ALA B CA 1
ATOM 9828 C C . ALA B 1 575 ? 13.062 59.156 3.957 1 91.5 575 ALA B C 1
ATOM 9830 O O . ALA B 1 575 ? 14.094 58.5 3.93 1 91.5 575 ALA B O 1
ATOM 9831 N N . LEU B 1 576 ? 11.93 58.812 3.359 1 91.12 576 LEU B N 1
ATOM 9832 C CA . LEU B 1 576 ? 11.875 57.625 2.506 1 91.12 576 LEU B CA 1
ATOM 9833 C C . LEU B 1 576 ? 12.781 57.812 1.286 1 91.12 576 LEU B C 1
ATOM 9835 O O . LEU B 1 576 ? 13.406 56.844 0.833 1 91.12 576 LEU B O 1
ATOM 9839 N N . LYS B 1 577 ? 12.742 58.938 0.709 1 88.81 577 LYS B N 1
ATOM 9840 C CA . LYS B 1 577 ? 13.57 59.25 -0.453 1 88.81 577 LYS B CA 1
ATOM 9841 C C . LYS B 1 577 ? 15.055 59.094 -0.129 1 88.81 577 LYS B C 1
ATOM 9843 O O . LYS B 1 577 ? 15.836 58.656 -0.981 1 88.81 577 LYS B O 1
ATOM 9848 N N . HIS B 1 578 ? 15.422 59.406 1.054 1 89.06 578 HIS B N 1
ATOM 9849 C CA . HIS B 1 578 ? 16.812 59.219 1.479 1 89.06 578 HIS B CA 1
ATOM 9850 C C . HIS B 1 578 ? 17.203 57.75 1.512 1 89.06 578 HIS B C 1
ATOM 9852 O O . HIS B 1 578 ? 18.359 57.406 1.256 1 89.06 578 HIS B O 1
ATOM 9858 N N . ARG B 1 579 ? 16.281 56.969 1.892 1 86.25 579 ARG B N 1
ATOM 9859 C CA . ARG B 1 579 ? 16.562 55.531 2.002 1 86.25 579 ARG B CA 1
ATOM 9860 C C . ARG B 1 579 ? 16.484 54.875 0.639 1 86.25 579 ARG B C 1
ATOM 9862 O O . ARG B 1 579 ? 17.281 53.969 0.339 1 86.25 579 ARG B O 1
ATOM 9869 N N . ILE B 1 580 ? 15.422 55.25 -0.142 1 83 580 ILE B N 1
ATOM 9870 C CA . ILE B 1 580 ? 15.25 54.688 -1.474 1 83 580 ILE B CA 1
ATOM 9871 C C . ILE B 1 580 ? 15.078 55.812 -2.498 1 83 580 ILE B C 1
ATOM 9873 O O . ILE B 1 580 ? 13.969 56.062 -2.969 1 83 580 ILE B O 1
ATOM 9877 N N . PRO B 1 581 ? 16.125 56.312 -2.963 1 77.62 581 PRO B N 1
ATOM 9878 C CA . PRO B 1 581 ? 16.031 57.5 -3.816 1 77.62 581 PRO B CA 1
ATOM 9879 C C . PRO B 1 581 ? 15.469 57.188 -5.203 1 77.62 581 PRO B C 1
ATOM 9881 O O . PRO B 1 581 ? 14.914 58.062 -5.859 1 77.62 581 PRO B O 1
ATOM 9884 N N . THR B 1 582 ? 15.492 56 -5.57 1 76.06 582 THR B N 1
ATOM 9885 C CA . THR B 1 582 ? 15.172 55.688 -6.957 1 76.06 582 THR B CA 1
ATOM 9886 C C . THR B 1 582 ? 13.711 55.25 -7.086 1 76.06 582 THR B C 1
ATOM 9888 O O . THR B 1 582 ? 13.242 54.938 -8.188 1 76.06 582 THR B O 1
ATOM 9891 N N . GLU B 1 583 ? 12.984 55.5 -6.133 1 78.62 583 GLU B N 1
ATOM 9892 C CA . GLU B 1 583 ? 11.602 55.031 -6.246 1 78.62 583 GLU B CA 1
ATOM 9893 C C . GLU B 1 583 ? 10.719 56.125 -6.844 1 78.62 583 GLU B C 1
ATOM 9895 O O . GLU B 1 583 ? 10.57 57.188 -6.262 1 78.62 583 GLU B O 1
ATOM 9900 N N . THR B 1 584 ? 10.18 55.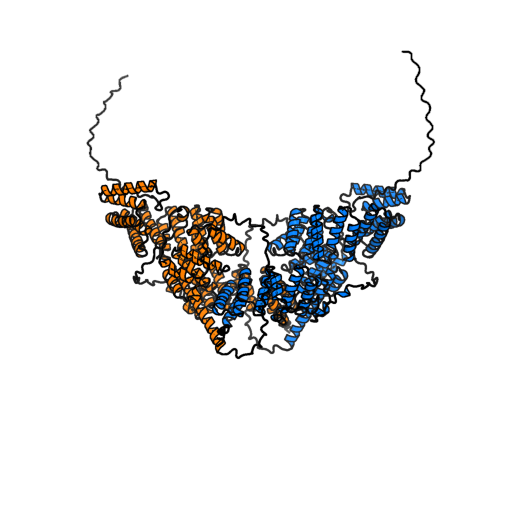781 -8.016 1 80.62 584 THR B N 1
ATOM 9901 C CA . THR B 1 584 ? 9.43 56.75 -8.82 1 80.62 584 THR B CA 1
ATOM 9902 C C . THR B 1 584 ? 8.195 57.219 -8.062 1 80.62 584 THR B C 1
ATOM 9904 O O . THR B 1 584 ? 7.844 58.406 -8.125 1 80.62 584 THR B O 1
ATOM 9907 N N . TYR B 1 585 ? 7.598 56.375 -7.336 1 82.88 585 TYR B N 1
ATOM 9908 C CA . TYR B 1 585 ? 6.34 56.719 -6.672 1 82.88 585 TYR B CA 1
ATOM 9909 C C . TYR B 1 585 ? 6.574 57.688 -5.516 1 82.88 585 TYR B C 1
ATOM 9911 O O . TYR B 1 585 ? 5.742 58.562 -5.246 1 82.88 585 TYR B O 1
ATOM 9919 N N . ILE B 1 586 ? 7.66 57.625 -4.926 1 88.81 586 ILE B N 1
ATOM 9920 C CA . ILE B 1 586 ? 7.996 58.5 -3.826 1 88.81 586 ILE B CA 1
ATOM 9921 C C . ILE B 1 586 ? 8.227 59.938 -4.363 1 88.81 586 ILE B C 1
ATOM 9923 O O . ILE B 1 586 ? 7.699 60.906 -3.814 1 88.81 586 ILE B O 1
ATOM 9927 N N . ASN B 1 587 ? 8.961 60 -5.465 1 87.75 587 ASN B N 1
ATOM 9928 C CA . ASN B 1 587 ? 9.242 61.312 -6.066 1 87.75 587 ASN B CA 1
ATOM 9929 C C . ASN B 1 587 ? 7.98 61.969 -6.602 1 87.75 587 ASN B C 1
ATOM 9931 O O . ASN B 1 587 ? 7.824 63.188 -6.508 1 87.75 587 ASN B O 1
ATOM 9935 N N . LYS B 1 588 ? 7.133 61.156 -7.102 1 89.19 588 LYS B N 1
ATOM 9936 C CA . LYS B 1 588 ? 5.871 61.688 -7.617 1 89.19 588 LYS B CA 1
ATOM 9937 C C . LYS B 1 588 ? 5.016 62.281 -6.496 1 89.19 588 LYS B C 1
ATOM 9939 O O . LYS B 1 588 ? 4.488 63.375 -6.621 1 89.19 588 LYS B O 1
ATOM 9944 N N . LEU B 1 589 ? 4.91 61.562 -5.465 1 90.88 589 LEU B N 1
ATOM 9945 C CA . LEU B 1 589 ? 4.098 62.031 -4.344 1 90.88 589 LEU B CA 1
ATOM 9946 C C . LEU B 1 589 ? 4.742 63.219 -3.662 1 90.88 589 LEU B C 1
ATOM 9948 O O . LEU B 1 589 ? 4.043 64.125 -3.193 1 90.88 589 LEU B O 1
ATOM 9952 N N . LEU B 1 590 ? 6.012 63.219 -3.588 1 91.62 590 LEU B N 1
ATOM 9953 C CA . LEU B 1 590 ? 6.738 64.312 -3.01 1 91.62 590 LEU B CA 1
ATOM 9954 C C . LEU B 1 590 ? 6.539 65.625 -3.842 1 91.62 590 LEU B C 1
ATOM 9956 O O . LEU B 1 590 ? 6.387 66.688 -3.291 1 91.62 590 LEU B O 1
ATOM 9960 N N . SER B 1 591 ? 6.574 65.375 -5.125 1 91.25 591 SER B N 1
ATOM 9961 C CA . SER B 1 591 ? 6.332 66.5 -6.016 1 91.25 591 SER B CA 1
ATOM 9962 C C . SER B 1 591 ? 4.941 67.125 -5.789 1 91.25 591 SER B C 1
ATOM 9964 O O . SER B 1 591 ? 4.777 68.312 -5.758 1 91.25 591 SER B O 1
ATOM 9966 N N . ARG B 1 592 ? 4.07 66.25 -5.605 1 91.38 592 ARG B N 1
ATOM 9967 C CA . ARG B 1 592 ? 2.701 66.688 -5.359 1 91.38 592 ARG B CA 1
ATOM 9968 C C . ARG B 1 592 ? 2.594 67.438 -4.023 1 91.38 592 ARG B C 1
ATOM 9970 O O . ARG B 1 592 ? 1.877 68.438 -3.91 1 91.38 592 ARG B O 1
ATOM 9977 N N . CYS B 1 593 ? 3.221 67 -3.088 1 92.5 593 CYS B N 1
ATOM 9978 C CA . CYS B 1 593 ? 3.225 67.625 -1.776 1 92.5 593 CYS B CA 1
ATOM 9979 C C . CYS B 1 593 ? 3.83 69 -1.851 1 92.5 593 CYS B C 1
ATOM 9981 O O . CYS B 1 593 ? 3.271 70 -1.302 1 92.5 593 CYS B O 1
ATOM 9983 N N . TYR B 1 594 ? 4.867 69.125 -2.561 1 92.5 594 TYR B N 1
ATOM 9984 C CA . TYR B 1 594 ? 5.527 70.438 -2.707 1 92.5 594 TYR B CA 1
ATOM 9985 C C . TYR B 1 594 ? 4.629 71.438 -3.449 1 92.5 594 TYR B C 1
ATOM 9987 O O . TYR B 1 594 ? 4.594 72.625 -3.119 1 92.5 594 TYR B O 1
ATOM 9995 N N . ARG B 1 595 ? 3.939 70.875 -4.375 1 91.69 595 ARG B N 1
ATOM 9996 C CA . ARG B 1 595 ? 3.029 71.75 -5.137 1 91.69 595 ARG B CA 1
ATOM 9997 C C . ARG B 1 595 ? 1.919 72.25 -4.242 1 91.69 595 ARG B C 1
ATOM 9999 O O . ARG B 1 595 ? 1.587 73.438 -4.312 1 91.69 595 ARG B O 1
ATOM 10006 N N . LYS B 1 596 ? 1.473 71.438 -3.414 1 92.94 596 LYS B N 1
ATOM 10007 C CA . LYS B 1 596 ? 0.383 71.875 -2.525 1 92.94 596 LYS B CA 1
ATOM 10008 C C . LYS B 1 596 ? 0.879 72.812 -1.43 1 92.94 596 LYS B C 1
ATOM 10010 O O . LYS B 1 596 ? 0.132 73.625 -0.952 1 92.94 596 LYS B O 1
ATOM 10015 N N . LEU B 1 597 ? 2.1 72.75 -1.088 1 93.12 597 LEU B N 1
ATOM 10016 C CA . LEU B 1 597 ? 2.691 73.562 -0.059 1 93.12 597 LEU B CA 1
ATOM 10017 C C . LEU B 1 597 ? 3.221 74.875 -0.662 1 93.12 597 LEU B C 1
ATOM 10019 O O . LEU B 1 597 ? 3.674 75.75 0.065 1 93.12 597 LEU B O 1
ATOM 10023 N N . GLY B 1 598 ? 3.229 75 -1.984 1 90.38 598 GLY B N 1
ATOM 10024 C CA . GLY B 1 598 ? 3.588 76.188 -2.662 1 90.38 598 GLY B CA 1
ATOM 10025 C C . GLY B 1 598 ? 5.055 76.312 -3.035 1 90.38 598 GLY B C 1
ATOM 10026 O O . GLY B 1 598 ? 5.539 77.312 -3.475 1 90.38 598 GLY B O 1
ATOM 10027 N N . ASP B 1 599 ? 5.707 75.312 -2.812 1 91.56 599 ASP B N 1
ATOM 10028 C CA . ASP B 1 599 ? 7.117 75.25 -3.186 1 91.56 599 ASP B CA 1
ATOM 10029 C C . ASP B 1 599 ? 7.289 74.75 -4.621 1 91.56 599 ASP B C 1
ATOM 10031 O O . ASP B 1 599 ? 7.539 73.562 -4.844 1 91.56 599 ASP B O 1
ATOM 10035 N N . LYS B 1 600 ? 7.312 75.5 -5.57 1 89.38 600 LYS B N 1
ATOM 10036 C CA . LYS B 1 600 ? 7.305 75.188 -6.992 1 89.38 600 LYS B CA 1
ATOM 10037 C C . LYS B 1 600 ? 8.664 74.625 -7.43 1 89.38 600 LYS B C 1
ATOM 10039 O O . LYS B 1 600 ? 8.742 73.75 -8.305 1 89.38 600 LYS B O 1
ATOM 10044 N N . GLN B 1 601 ? 9.656 75.188 -6.84 1 90.44 601 GLN B N 1
ATOM 10045 C CA . GLN B 1 601 ? 10.992 74.75 -7.25 1 90.44 601 GLN B CA 1
ATOM 10046 C C . GLN B 1 601 ? 11.227 73.312 -6.93 1 90.44 601 GLN B C 1
ATOM 10048 O O . GLN B 1 601 ? 11.625 72.5 -7.809 1 90.44 601 GLN B O 1
ATOM 10053 N N . ASN B 1 602 ? 10.992 73.062 -5.719 1 90.5 602 ASN B N 1
ATOM 10054 C CA . ASN B 1 602 ? 11.219 71.688 -5.312 1 90.5 602 ASN B CA 1
ATOM 10055 C C . ASN B 1 602 ? 10.234 70.75 -5.988 1 90.5 602 ASN B C 1
ATOM 10057 O O . ASN B 1 602 ? 10.562 69.562 -6.254 1 90.5 602 ASN B O 1
ATOM 10061 N N . ALA B 1 603 ? 9.07 71.062 -6.238 1 91.31 603 ALA B N 1
ATOM 10062 C CA . ALA B 1 603 ? 8.086 70.312 -6.961 1 91.31 603 ALA B CA 1
ATOM 10063 C C . ALA B 1 603 ? 8.602 69.875 -8.344 1 91.31 603 ALA B C 1
ATOM 10065 O O . ALA B 1 603 ? 8.469 68.75 -8.766 1 91.31 603 ALA B O 1
ATOM 10066 N N . LYS B 1 604 ? 9.148 70.875 -9.055 1 88.38 604 LYS B N 1
ATOM 10067 C CA . LYS B 1 604 ? 9.672 70.688 -10.398 1 88.38 604 LYS B CA 1
ATOM 10068 C C . LYS B 1 604 ? 10.867 69.688 -10.375 1 88.38 604 LYS B C 1
ATOM 10070 O O . LYS B 1 604 ? 11.008 68.875 -11.25 1 88.38 604 LYS B O 1
ATOM 10075 N N . THR B 1 605 ? 11.656 69.875 -9.383 1 88.94 605 THR B N 1
ATOM 10076 C CA . THR B 1 605 ? 12.828 69.062 -9.25 1 88.94 605 THR B CA 1
ATOM 10077 C C . THR B 1 605 ? 12.406 67.562 -9.086 1 88.94 605 THR B C 1
ATOM 10079 O O . THR B 1 605 ? 12.977 66.688 -9.719 1 88.94 605 THR B O 1
ATOM 10082 N N . ASN B 1 606 ? 11.492 67.375 -8.258 1 87.88 606 ASN B N 1
ATOM 10083 C CA . ASN B 1 606 ? 11.031 66 -8 1 87.88 606 ASN B CA 1
ATOM 10084 C C . ASN B 1 606 ? 10.227 65.438 -9.172 1 87.88 606 ASN B C 1
ATOM 10086 O O . ASN B 1 606 ? 10.234 64.25 -9.43 1 87.88 606 ASN B O 1
ATOM 10090 N N . ASP B 1 607 ? 9.617 66.25 -9.898 1 83.81 607 ASP B N 1
ATOM 10091 C CA . ASP B 1 607 ? 8.914 65.875 -11.109 1 83.81 607 ASP B CA 1
ATOM 10092 C C . ASP B 1 607 ? 9.891 65.375 -12.164 1 83.81 607 ASP B C 1
ATOM 10094 O O . ASP B 1 607 ? 9.617 64.375 -12.828 1 83.81 607 ASP B O 1
ATOM 10098 N N . VAL B 1 608 ? 10.898 66.062 -12.266 1 78.25 608 VAL B N 1
ATOM 10099 C CA . VAL B 1 608 ? 11.922 65.688 -13.234 1 78.25 608 VAL B CA 1
ATOM 10100 C C . VAL B 1 608 ? 12.539 64.312 -12.844 1 78.25 608 VAL B C 1
ATOM 10102 O O . VAL B 1 608 ? 12.773 63.469 -13.695 1 78.25 608 VAL B O 1
ATOM 10105 N N . LEU B 1 609 ? 12.719 64.125 -11.625 1 78.38 609 LEU B N 1
ATOM 10106 C CA . LEU B 1 609 ? 13.305 62.906 -11.133 1 78.38 609 LEU B CA 1
ATOM 10107 C C . LEU B 1 609 ? 12.352 61.75 -11.359 1 78.38 609 LEU B C 1
ATOM 10109 O O . LEU B 1 609 ? 12.797 60.625 -11.664 1 78.38 609 LEU B O 1
ATOM 10113 N N . SER B 1 610 ? 11.086 61.969 -11.18 1 78.44 610 SER B N 1
ATOM 10114 C CA . SER B 1 610 ? 10.094 60.906 -11.359 1 78.44 610 SER B CA 1
ATOM 10115 C C . SER B 1 610 ? 9.984 60.5 -12.82 1 78.44 610 SER B C 1
ATOM 10117 O O . SER B 1 610 ? 9.773 59.312 -13.117 1 78.44 610 SER B O 1
ATOM 10119 N N . ILE B 1 611 ? 10.031 61.438 -13.797 1 67.94 611 ILE B N 1
ATOM 10120 C CA . ILE B 1 611 ? 9.938 61.156 -15.227 1 67.94 611 ILE B CA 1
ATOM 10121 C C . ILE B 1 611 ? 11.195 60.438 -15.703 1 67.94 611 ILE B C 1
ATOM 10123 O O . ILE B 1 611 ? 11.109 59.5 -16.484 1 67.94 611 ILE B O 1
ATOM 10127 N N . ARG B 1 612 ? 12.234 60.844 -15.258 1 60.84 612 ARG B N 1
ATOM 10128 C CA . ARG B 1 612 ? 13.5 60.219 -15.648 1 60.84 612 ARG B CA 1
ATOM 10129 C C . ARG B 1 612 ? 13.547 58.75 -15.25 1 60.84 612 ARG B C 1
ATOM 10131 O O . ARG B 1 612 ? 14.023 57.906 -16 1 60.84 612 ARG B O 1
ATOM 10138 N N . GLU B 1 613 ? 12.977 58.469 -14.164 1 62.5 613 GLU B N 1
ATOM 10139 C CA . GLU B 1 613 ? 13.055 57.094 -13.641 1 62.5 613 GLU B CA 1
ATOM 10140 C C . GLU B 1 613 ? 11.992 56.219 -14.273 1 62.5 613 GLU B C 1
ATOM 10142 O O . GLU B 1 613 ? 12.203 55 -14.445 1 62.5 613 GLU B O 1
ATOM 10147 N N . GLU B 1 614 ? 10.766 56.812 -14.516 1 58.5 614 GLU B N 1
ATOM 10148 C CA . GLU B 1 614 ? 9.742 56.062 -15.234 1 58.5 614 GLU B CA 1
ATOM 10149 C C . GLU B 1 614 ? 10.273 55.594 -16.594 1 58.5 614 GLU B C 1
ATOM 10151 O O . GLU B 1 614 ? 9.977 54.469 -17.016 1 58.5 614 GLU B O 1
ATOM 10156 N N . ASP B 1 615 ? 10.953 56.5 -17.406 1 52.31 615 ASP B N 1
ATOM 10157 C CA . ASP B 1 615 ? 11.531 56.125 -18.703 1 52.31 615 ASP B CA 1
ATOM 10158 C C . ASP B 1 615 ? 12.586 55.031 -18.562 1 52.31 615 ASP B C 1
ATOM 10160 O O . ASP B 1 615 ? 12.836 54.281 -19.5 1 52.31 615 ASP B O 1
ATOM 10164 N N . THR B 1 616 ? 13.195 55.031 -17.516 1 47.25 616 THR B N 1
ATOM 10165 C CA . THR B 1 616 ? 14.234 54.031 -17.359 1 47.25 616 THR B CA 1
ATOM 10166 C C . THR B 1 616 ? 13.68 52.781 -16.688 1 47.25 616 THR B C 1
ATOM 10168 O O . THR B 1 616 ? 14.266 51.688 -16.797 1 47.25 616 THR B O 1
ATOM 10171 N N . VAL B 1 617 ? 12.953 53 -15.648 1 46.72 617 VAL B N 1
ATOM 10172 C CA . VAL B 1 617 ? 12.656 51.906 -14.734 1 46.72 617 VAL B CA 1
ATOM 10173 C C . VAL B 1 617 ? 11.32 51.281 -15.109 1 46.72 617 VAL B C 1
ATOM 10175 O O . VAL B 1 617 ? 10.312 51.969 -15.273 1 46.72 617 VAL B O 1
ATOM 10178 N N . GLY B 1 618 ? 11.289 50.156 -15.859 1 35.44 618 GLY B N 1
ATOM 10179 C CA . GLY B 1 618 ? 10.203 49.219 -16.141 1 35.44 618 GLY B CA 1
ATOM 10180 C C . GLY B 1 618 ? 9.148 49.219 -15.047 1 35.44 618 GLY B C 1
ATOM 10181 O O . GLY B 1 618 ? 8.508 50.219 -14.766 1 35.44 618 GLY B O 1
ATOM 10182 N N . ASP B 1 619 ? 8.914 47.969 -14.414 1 35.91 619 ASP B N 1
ATOM 10183 C CA . ASP B 1 619 ? 7.855 47.375 -13.602 1 35.91 619 ASP B CA 1
ATOM 10184 C C . ASP B 1 619 ? 7.82 48 -12.203 1 35.91 619 ASP B C 1
ATOM 10186 O O . ASP B 1 619 ? 8.727 47.781 -11.398 1 35.91 619 ASP B O 1
ATOM 10190 N N . GLN B 1 620 ? 7.355 49.281 -12.07 1 37.91 620 GLN B N 1
ATOM 10191 C CA . GLN B 1 620 ? 7.34 50 -10.805 1 37.91 620 GLN B CA 1
ATOM 10192 C C . GLN B 1 620 ? 6.387 49.344 -9.805 1 37.91 620 GLN B C 1
ATOM 10194 O O . GLN B 1 620 ? 5.293 48.906 -10.18 1 37.91 620 GLN B O 1
ATOM 10199 N N . PRO B 1 621 ? 6.859 48.938 -8.656 1 39 621 PRO B N 1
ATOM 10200 C CA . PRO B 1 621 ? 6.109 48.156 -7.664 1 39 621 PRO B CA 1
ATOM 10201 C C . PRO B 1 621 ? 4.828 48.875 -7.219 1 39 621 PRO B C 1
ATOM 10203 O O . PRO B 1 621 ? 3.998 48.281 -6.531 1 39 621 PRO B O 1
ATOM 10206 N N . PHE B 1 622 ? 4.797 50.312 -7.164 1 40.31 622 PHE B N 1
ATOM 10207 C CA . PHE B 1 622 ? 3.646 50.969 -6.559 1 40.31 622 PHE B CA 1
ATOM 10208 C C . PHE B 1 622 ? 2.582 51.281 -7.605 1 40.31 622 PHE B C 1
ATOM 10210 O O . PHE B 1 622 ? 2.904 51.562 -8.758 1 40.31 622 PHE B O 1
ATOM 10217 N N . GLU B 1 623 ? 1.437 50.625 -7.723 1 37.34 623 GLU B N 1
ATOM 10218 C CA . GLU B 1 623 ? 0.327 50.812 -8.656 1 37.34 623 GLU B CA 1
ATOM 10219 C C . GLU B 1 623 ? -0.055 52.312 -8.758 1 37.34 623 GLU B C 1
ATOM 10221 O O . GLU B 1 623 ? 0.014 53.031 -7.766 1 37.34 623 GLU B O 1
ATOM 10226 N N . GLU B 1 624 ? -0.043 52.969 -9.906 1 37.84 624 GLU B N 1
ATOM 10227 C CA . GLU B 1 624 ? -0.483 54.281 -10.391 1 37.84 624 GLU B CA 1
ATOM 10228 C C . GLU B 1 624 ? -1.898 54.594 -9.914 1 37.84 624 GLU B C 1
ATOM 10230 O O . GLU B 1 624 ? -2.482 55.594 -10.32 1 37.84 624 GLU B O 1
ATOM 10235 N N . GLU B 1 625 ? -2.699 53.938 -9.18 1 37.62 625 GLU B N 1
ATOM 10236 C CA . GLU B 1 625 ? -4.062 54.438 -9.258 1 37.62 625 GLU B CA 1
ATOM 10237 C C . GLU B 1 625 ? -4.082 55.969 -9.117 1 37.62 625 GLU B C 1
ATOM 10239 O O . GLU B 1 625 ? -3.057 56.562 -8.82 1 37.62 625 GLU B O 1
ATOM 10244 N N . ASP B 1 626 ? -5.398 56.688 -8.68 1 35.94 626 ASP B N 1
ATOM 10245 C CA . ASP B 1 626 ? -6.102 57.969 -8.781 1 35.94 626 ASP B CA 1
ATOM 10246 C C . ASP B 1 626 ? -5.441 59.031 -7.918 1 35.94 626 ASP B C 1
ATOM 10248 O O . ASP B 1 626 ? -5.742 59.156 -6.73 1 35.94 626 ASP B O 1
ATOM 10252 N N . ILE B 1 627 ? -4.289 59.188 -7.906 1 36.31 627 ILE B N 1
ATOM 10253 C CA . ILE B 1 627 ? -3.859 60.406 -7.262 1 36.31 627 ILE B CA 1
ATOM 10254 C C . ILE B 1 627 ? -4.574 61.594 -7.895 1 36.31 627 ILE B C 1
ATOM 10256 O O . ILE B 1 627 ? -4.25 62.75 -7.605 1 36.31 627 ILE B O 1
ATOM 10260 N N . ASP B 1 628 ? -5.41 61.438 -8.961 1 32.34 628 ASP B N 1
ATOM 10261 C CA . ASP B 1 628 ? -6.016 62.594 -9.617 1 32.34 628 ASP B CA 1
ATOM 10262 C C . ASP B 1 628 ? -7.023 63.281 -8.695 1 32.34 628 ASP B C 1
ATOM 10264 O O . ASP B 1 628 ? -8.227 63.031 -8.773 1 32.34 628 ASP B O 1
ATOM 10268 N N . VAL B 1 629 ? -6.984 63.312 -7.395 1 31.58 629 VAL B N 1
ATOM 10269 C CA . VAL B 1 629 ? -7.969 64.125 -6.73 1 31.58 629 VAL B CA 1
ATOM 10270 C C . VAL B 1 629 ? -7.785 65.625 -7.164 1 31.58 629 VAL B C 1
ATOM 10272 O O . VAL B 1 629 ? -6.848 66.25 -6.727 1 31.58 629 VAL B O 1
ATOM 10275 N N . ASP B 1 630 ? -7.773 65.938 -8.438 1 28.06 630 ASP B N 1
ATOM 10276 C CA . ASP B 1 630 ? -7.871 67.375 -8.742 1 28.06 630 ASP B CA 1
ATOM 10277 C C . ASP B 1 630 ? -9.047 68 -8.016 1 28.06 630 ASP B C 1
ATOM 10279 O O . ASP B 1 630 ? -10.195 67.562 -8.188 1 28.06 630 ASP B O 1
ATOM 10283 N N . VAL B 1 631 ? -8.953 68.438 -6.797 1 27.39 631 VAL B N 1
ATOM 10284 C CA . VAL B 1 631 ? -9.93 69.375 -6.273 1 27.39 631 VAL B CA 1
ATOM 10285 C C . VAL B 1 631 ? -10.219 70.438 -7.328 1 27.39 631 VAL B C 1
ATOM 10287 O O . VAL B 1 631 ? -9.305 71 -7.945 1 27.39 631 VAL B O 1
ATOM 10290 N N . PRO B 1 632 ? -11.367 70.375 -7.965 1 25.2 632 PRO B N 1
ATOM 10291 C CA . PRO B 1 632 ? -11.695 71.438 -8.922 1 25.2 632 PRO B CA 1
ATOM 10292 C C . PRO B 1 632 ? -11.305 72.812 -8.414 1 25.2 632 PRO B C 1
ATOM 10294 O O . PRO B 1 632 ? -11.484 73.125 -7.234 1 25.2 632 PRO B O 1
ATOM 10297 N N . ALA B 1 633 ? -10.164 73.375 -8.844 1 24.84 633 ALA B N 1
ATOM 10298 C CA . ALA B 1 633 ? -9.938 74.812 -8.688 1 24.84 633 ALA B CA 1
ATOM 10299 C C . ALA B 1 633 ? -11.234 75.562 -8.867 1 24.84 633 ALA B C 1
ATOM 10301 O O . ALA B 1 633 ? -11.953 75.375 -9.852 1 24.84 633 ALA B O 1
ATOM 10302 N N . ILE B 1 634 ? -11.922 76.062 -7.852 1 24.3 634 ILE B N 1
ATOM 10303 C CA . ILE B 1 634 ? -12.945 77.062 -7.906 1 24.3 634 ILE B CA 1
ATOM 10304 C C . ILE B 1 634 ? -12.516 78.188 -8.883 1 24.3 634 ILE B C 1
ATOM 10306 O O . ILE B 1 634 ? -11.5 78.812 -8.672 1 24.3 634 ILE B O 1
ATOM 10310 N N . THR B 1 635 ? -12.594 77.875 -10.203 1 21.64 635 THR B N 1
ATOM 10311 C CA . THR B 1 635 ? -12.5 78.938 -11.203 1 21.64 635 THR B CA 1
ATOM 10312 C C . THR B 1 635 ? -13.188 80.188 -10.719 1 21.64 635 THR B C 1
ATOM 10314 O O . THR B 1 635 ? -14.352 80.125 -10.32 1 21.64 635 THR B O 1
ATOM 10317 N N . GLN B 1 636 ? -12.438 81.062 -10.062 1 19.3 636 GLN B N 1
ATOM 10318 C CA . GLN B 1 636 ? -12.867 82.438 -9.961 1 19.3 636 GLN B CA 1
ATOM 10319 C C . GLN B 1 636 ? -13.547 82.938 -11.25 1 19.3 636 GLN B C 1
ATOM 10321 O O . GLN B 1 636 ? -13.016 82.688 -12.344 1 19.3 636 GLN B O 1
ATOM 10326 N N . ASN B 1 637 ? -14.898 82.938 -11.266 1 21.22 637 ASN B N 1
ATOM 10327 C CA . ASN B 1 637 ? -15.82 83.625 -12.164 1 21.22 637 ASN B CA 1
ATOM 10328 C C . ASN B 1 637 ? -15.289 85 -12.555 1 21.22 637 ASN B C 1
ATOM 10330 O O . ASN B 1 637 ? -15.391 86 -11.781 1 21.22 637 ASN B O 1
ATOM 10334 N N . GLN B 1 638 ? -14.016 85 -13.039 1 18.84 638 GLN B N 1
ATOM 10335 C CA . GLN B 1 638 ? -13.781 86.375 -13.617 1 18.84 638 GLN B CA 1
ATOM 10336 C C . GLN B 1 638 ? -14.961 86.812 -14.477 1 18.84 638 GLN B C 1
ATOM 10338 O O . GLN B 1 638 ? -15.438 86.062 -15.32 1 18.84 638 GLN B O 1
ATOM 10343 N N . GLN B 1 639 ? -15.672 87.812 -13.977 1 20.62 639 GLN B N 1
ATOM 10344 C CA . GLN B 1 639 ? -16.75 88.625 -14.461 1 20.62 639 GLN B CA 1
ATOM 10345 C C . GLN B 1 639 ? -16.422 89.188 -15.844 1 20.62 639 GLN B C 1
ATOM 10347 O O . GLN B 1 639 ? -16.203 90.375 -16 1 20.62 639 GLN B O 1
ATOM 10352 N N . GLN B 1 640 ? -15.438 88.562 -16.531 1 19.28 640 GLN B N 1
ATOM 10353 C CA . GLN B 1 640 ? -15.297 89.438 -17.656 1 19.28 640 GLN B CA 1
ATOM 10354 C C . GLN B 1 640 ? -16.641 89.688 -18.359 1 19.28 640 GLN B C 1
ATOM 10356 O O . GLN B 1 640 ? -17.391 88.75 -18.594 1 19.28 640 GLN B O 1
ATOM 10361 N N . GLN B 1 641 ? -17.047 90.938 -18.328 1 19.98 641 GLN B N 1
ATOM 10362 C CA . GLN B 1 641 ? -18.125 91.75 -18.906 1 19.98 641 GLN B CA 1
ATOM 10363 C C . GLN B 1 641 ? -18.219 91.562 -20.406 1 19.98 641 GLN B C 1
ATOM 10365 O O . GLN B 1 641 ? -17.562 92.25 -21.188 1 19.98 641 GLN B O 1
ATOM 10370 N N . GLN B 1 642 ? -17.828 90.25 -20.812 1 20.11 642 GLN B N 1
ATOM 10371 C CA . GLN B 1 642 ? -17.891 90.375 -22.266 1 20.11 642 GLN B CA 1
ATOM 10372 C C . GLN B 1 642 ? -19.25 90.938 -22.703 1 20.11 642 GLN B C 1
ATOM 10374 O O . GLN B 1 642 ? -20.297 90.5 -22.188 1 20.11 642 GLN B O 1
ATOM 10379 N N . HIS B 1 643 ? -19.156 92.062 -23.406 1 21.34 643 HIS B N 1
ATOM 10380 C CA . HIS B 1 643 ? -20.047 93 -24.016 1 21.34 643 HIS B CA 1
ATOM 10381 C C . HIS B 1 643 ? -21.125 92.312 -24.859 1 21.34 643 HIS B C 1
ATOM 10383 O O . HIS B 1 643 ? -20.922 91.188 -25.312 1 21.34 643 HIS B O 1
ATOM 10389 N N . PRO B 1 644 ? -22.219 93 -24.891 1 23.73 644 PRO B N 1
ATOM 10390 C CA . PRO B 1 644 ? -23.562 92.75 -25.438 1 23.73 644 PRO B CA 1
ATOM 10391 C C . PRO B 1 644 ? -23.531 92.375 -26.922 1 23.73 644 PRO B C 1
ATOM 10393 O O . PRO B 1 644 ? -23.109 93.188 -27.75 1 23.73 644 PRO B O 1
ATOM 10396 N N . PRO B 1 645 ? -22.719 91.25 -27.328 1 21.56 645 PRO B N 1
ATOM 10397 C CA . PRO B 1 645 ? -22.797 91.375 -28.797 1 21.56 645 PRO B CA 1
ATOM 10398 C C . PRO B 1 645 ? -24.203 91.688 -29.297 1 21.56 645 PRO B C 1
ATOM 10400 O O . PRO B 1 645 ? -25.188 91.25 -28.703 1 21.56 645 PRO B O 1
ATOM 10403 N N . GLN B 1 646 ? -24.266 92.688 -30.094 1 18.58 646 GLN B N 1
ATOM 10404 C CA . GLN B 1 646 ? -25.328 93.438 -30.781 1 18.58 646 GLN B CA 1
ATOM 10405 C C . GLN B 1 646 ? -26.25 92.5 -31.547 1 18.58 646 GLN B C 1
ATOM 10407 O O . GLN B 1 646 ? -25.844 91.375 -31.938 1 18.58 646 GLN B O 1
ATOM 10412 N N . ALA B 1 647 ? -27.516 92.938 -31.594 1 22.53 647 ALA B N 1
ATOM 10413 C CA . ALA B 1 647 ? -28.828 92.438 -32.062 1 22.53 647 ALA B CA 1
ATOM 10414 C C . ALA B 1 647 ? -28.781 92.062 -33.531 1 22.53 647 ALA B C 1
ATOM 10416 O O . ALA B 1 647 ? -28.453 92.875 -34.406 1 22.53 647 ALA B O 1
ATOM 10417 N N . PRO B 1 648 ? -27.844 91.062 -34 1 21.97 648 PRO B N 1
ATOM 10418 C CA . PRO B 1 648 ? -28 91.25 -35.438 1 21.97 648 PRO B CA 1
ATOM 10419 C C . PRO B 1 648 ? -29.453 91.438 -35.844 1 21.97 648 PRO B C 1
ATOM 10421 O O . PRO B 1 648 ? -30.359 90.938 -35.188 1 21.97 648 PRO B O 1
ATOM 10424 N N . PRO B 1 649 ? -29.703 92.438 -36.844 1 22.52 649 PRO B N 1
ATOM 10425 C CA . PRO B 1 649 ? -30.906 93.125 -37.312 1 22.52 649 PRO B CA 1
ATOM 10426 C C . PRO B 1 649 ? -31.984 92.125 -37.781 1 22.52 649 PRO B C 1
ATOM 10428 O O . PRO B 1 649 ? -31.688 90.938 -38.031 1 22.52 649 PRO B O 1
ATOM 10431 N N . LEU B 1 650 ? -33.188 92.75 -38.031 1 23.41 650 LEU B N 1
ATOM 10432 C CA . LEU B 1 650 ? -34.625 92.562 -38.188 1 23.41 650 LEU B CA 1
ATOM 10433 C C . LEU B 1 650 ? -34.938 91.875 -39.5 1 23.41 650 LEU B C 1
ATOM 10435 O O . LEU B 1 650 ? -36.125 91.625 -39.781 1 23.41 650 LEU B O 1
ATOM 10439 N N . PRO B 1 651 ? -33.969 91.062 -40.312 1 23.2 651 PRO B N 1
ATOM 10440 C CA . PRO B 1 651 ? -34.562 91.312 -41.625 1 23.2 651 PRO B CA 1
ATOM 10441 C C . PRO B 1 651 ? -36.062 91.188 -41.688 1 23.2 651 PRO B C 1
ATOM 10443 O O . PRO B 1 651 ? -36.625 90.375 -40.875 1 23.2 651 PRO B O 1
ATOM 10446 N N . PRO B 1 652 ? -36.812 92.25 -42.25 1 23.89 652 PRO B N 1
ATOM 10447 C CA . PRO B 1 652 ? -38.219 92.5 -42.594 1 23.89 652 PRO B CA 1
ATOM 10448 C C . PRO B 1 652 ? -38.781 91.438 -43.5 1 23.89 652 PRO B C 1
ATOM 10450 O O . PRO B 1 652 ? -39.906 91.562 -43.969 1 23.89 652 PRO B O 1
ATOM 10453 N N . GLN B 1 653 ? -38.25 90.312 -43.5 1 20.25 653 GLN B N 1
ATOM 10454 C CA . GLN B 1 653 ? -38.656 89.562 -44.688 1 20.25 653 GLN B CA 1
ATOM 10455 C C . GLN B 1 653 ? -40.156 89.688 -44.938 1 20.25 653 GLN B C 1
ATOM 10457 O O . GLN B 1 653 ? -40.938 89.562 -44.031 1 20.25 653 GLN B O 1
ATOM 10462 N N . GLN B 1 654 ? -40.594 89.875 -46.281 1 19.91 654 GLN B N 1
ATOM 10463 C CA . GLN B 1 654 ? -41.469 90.562 -47.25 1 19.91 654 GLN B CA 1
ATOM 10464 C C . GLN B 1 654 ? -42.938 90.25 -46.969 1 19.91 654 GLN B C 1
ATOM 10466 O O . GLN B 1 654 ? -43.25 89.312 -46.25 1 19.91 654 GLN B O 1
ATOM 10471 N N . PRO B 1 655 ? -43.719 90.75 -48.094 1 24.09 655 PRO B N 1
ATOM 10472 C CA . PRO B 1 655 ? -44.719 91.375 -49 1 24.09 655 PRO B CA 1
ATOM 10473 C C . PRO B 1 655 ? -45.844 90.375 -49.375 1 24.09 655 PRO B C 1
ATOM 10475 O O . PRO B 1 655 ? -47 90.75 -49.25 1 24.09 655 PRO B O 1
ATOM 10478 N N . GLN B 1 656 ? -45.594 89.5 -50.562 1 22.89 656 GLN B N 1
ATOM 10479 C CA . GLN B 1 656 ? -46.312 88.938 -51.688 1 22.89 656 GLN B CA 1
ATOM 10480 C C . GLN B 1 656 ? -47.094 87.688 -51.312 1 22.89 656 GLN B C 1
ATOM 10482 O O . GLN B 1 656 ? -46.531 86.812 -50.656 1 22.89 656 GLN B O 1
#

Nearest PDB structures (foldseek):
  5g05-assembly1_F  TM=7.666E-01  e=2.466E-18  Homo sapiens
  8a61-assembly1_J  TM=7.848E-01  e=1.233E-12  Saccharomyces cerevisiae
  2xpi-assembly1_A  TM=7.148E-01  e=6.207E-13  Schizosaccharomyces pombe
  8a5y-assembly1_K  TM=7.667E-01  e=2.925E-11  Saccharomyces cerevisiae
  6q6h-assembly1_U  TM=6.875E-01  e=5.114E-10  Homo sapiens